Protein 8KDL (pdb70)

Secondary structure (DSSP, 8-state):
--SSHHHHHHHT-SSS-S-SSHHHHHHHHHHHTT---EEESS---TT-PPTTHHHHHHHGGGS---S--S-TT--HHHHHHHHHHHHHHTT--TT---EEEEE-S-HHHHHHHHHHHHHTT--S-EEEEEEES-SSHHHHHHHTTPEEEEEE--TT-TT---HHHHHHHHHHHHHHTPEEEEEEE-SB-TTT--B--HHHHHHHHHHHHHHT--EEEE-TTGGG--TT-PPP-HHHHTGGGTTTT-EEEEEE----S-GGG--EEEEE-HHHHHHHHIIIIITTS-S--HHHHHHHHHHHTSSHHHHHHHHHHHHHHHHHHHHHHHHHHHT--GGGEE--SSSSEEEEPPPTTS-HHHHHHHHHHHH-EEEEEEE-TT--EEEEEE--S-HHHHHHHHHHHHHHHTTS--/--SSHHHHHHHT-SSS-S-SSHHHHHHHHHHHTT---EEESS---TT-PPTTHHHHHHHGGGS---S--S-TT--HHHHHHHHHHHHHHTT--TT---EEEEE-S-HHHHHHHHHHHHHTT--S-EEEEEEES-SSHHHHHHHTTPEEEEEE--TT-TT---HHHHHHHHHHHHHHTPEEEEEEE-SB-TTT--B--HHHHHHHHHHHHHHT--EEEE-TTGGG--TT-PPP-HHHHTGGGTTTT-EEEEEE----S-GGG--EEEEE-HHHHHHHHIIIIITTS-S--HHHHHHHHHHHTSSHHHHHHHHHHHHHHHHHHHHHHHHHHTT--GGGEE--SSSSEEEEPPPTTS-HHHHHHHHHHHH-EEEEEEE-TT--EEEEEE--S-HHHHHHHHHHHHHHHTTS---

Radius of gyration: 27.25 Å; Cα contacts (8 Å, |Δi|>4): 1851; chains: 2; bounding box: 67×82×55 Å

InterPro domains:
  IPR004839 Aminotransferase, class I/classII, large domain [PF00155] (83-349)
  IPR015421 Pyridoxal phosphate-dependent transferase, major domain [G3DSA:3.40.640.10] (38-424)
  IPR015424 Pyridoxal phosphate-dependent transferase [SSF53383] (51-423)
  IPR050596 Aspartate/prephenate aminotransferase-like [PTHR46383] (87-321)

Structure (mmCIF, N/CA/C/O backbone):
data_8KDL
#
_entry.id   8KDL
#
_cell.length_a   67.277
_cell.length_b   74.017
_cell.length_c   74.843
_cell.angle_alpha   90.000
_cell.angle_beta   93.183
_cell.angle_gamma   90.000
#
_symmetry.space_group_name_H-M   'P 1 21 1'
#
loop_
_entity.id
_entity.type
_entity.pdbx_description
1 polymer 'Aminotransferase class I/II-fold pyridoxal phosphate-dependent enzyme'
2 non-polymer GLYCEROL
3 water water
#
loop_
_atom_site.group_PDB
_atom_site.id
_atom_site.type_symbol
_atom_site.label_atom_id
_atom_site.label_alt_id
_atom_site.label_comp_id
_atom_site.label_asym_id
_atom_site.label_entity_id
_atom_site.label_seq_id
_atom_site.pdbx_PDB_ins_code
_atom_site.Cartn_x
_atom_site.Cartn_y
_atom_site.Cartn_z
_atom_site.occupancy
_atom_site.B_iso_or_equiv
_atom_site.auth_seq_id
_atom_site.auth_comp_id
_atom_site.auth_asym_id
_atom_site.auth_atom_id
_atom_site.pdbx_PDB_model_num
ATOM 1 N N . LEU A 1 16 ? 21.08331 10.29358 -2.66951 1.000 39.19156 16 LEU A N 1
ATOM 2 C CA . LEU A 1 16 ? 20.98520 10.62226 -1.24885 1.000 29.20234 16 LEU A CA 1
ATOM 3 C C . LEU A 1 16 ? 22.30048 11.20344 -0.71780 1.000 29.97272 16 LEU A C 1
ATOM 4 O O . LEU A 1 16 ? 23.29828 10.49616 -0.55559 1.000 33.28031 16 LEU A O 1
ATOM 6 N N . THR A 1 17 ? 22.28945 12.50927 -0.45817 1.000 14.54984 17 THR A N 1
ATOM 7 C CA . THR A 1 17 ? 23.43444 13.21599 0.10662 1.000 12.03184 17 THR A CA 1
ATOM 8 C C . THR A 1 17 ? 23.10469 13.80673 1.46756 1.000 14.55264 17 THR A C 1
ATOM 9 O O . THR A 1 17 ? 23.89728 14.58703 2.00342 1.000 15.65701 17 THR A O 1
ATOM 13 N N . ASP A 1 18 ? 21.93470 13.49644 2.01336 1.000 11.03147 18 ASP A N 1
ATOM 14 C CA . ASP A 1 18 ? 21.62577 13.84241 3.39168 1.000 7.87427 18 ASP A CA 1
ATOM 15 C C . ASP A 1 18 ? 20.70217 12.75065 3.91984 1.000 9.09501 18 ASP A C 1
ATOM 16 O O . ASP A 1 18 ? 20.44473 11.75784 3.23032 1.000 10.51424 18 ASP A O 1
ATOM 21 N N . ASP A 1 19 ? 20.17400 12.95674 5.12515 1.000 6.85152 19 ASP A N 1
ATOM 22 C CA . ASP A 1 19 ? 19.42979 11.93246 5.85041 1.000 8.81477 19 ASP A CA 1
ATOM 23 C C . ASP A 1 19 ? 17.94632 12.25402 6.03030 1.000 8.93459 19 ASP A C 1
ATOM 24 O O . ASP A 1 19 ? 17.24487 11.47987 6.69247 1.000 8.72325 19 ASP A O 1
ATOM 29 N N . GLY A 1 20 ? 17.45380 13.37703 5.48125 1.000 7.80949 20 GLY A N 1
ATOM 30 C CA . GLY A 1 20 ? 16.05792 13.75408 5.69351 1.000 7.63546 20 GLY A CA 1
ATOM 31 C C . GLY A 1 20 ? 15.07488 12.66565 5.28611 1.000 8.54111 20 GLY A C 1
ATOM 32 O O . GLY A 1 20 ? 14.07075 12.43731 5.97069 1.000 7.35128 20 GLY A O 1
ATOM 33 N N . TRP A 1 21 ? 15.36677 11.97035 4.17695 1.000 9.37059 21 TRP A N 1
ATOM 34 C CA . TRP A 1 21 ? 14.53400 10.86726 3.68838 1.000 9.04365 21 TRP A CA 1
ATOM 35 C C . TRP A 1 21 ? 14.26775 9.81880 4.76906 1.000 8.92888 21 TRP A C 1
ATOM 36 O O . TRP A 1 21 ? 13.17499 9.24172 4.83517 1.000 9.91304 21 TRP A O 1
ATOM 47 N N . LEU A 1 22 ? 15.26507 9.55322 5.62229 1.000 8.87177 22 LEU A N 1
ATOM 48 C CA . LEU A 1 22 ? 15.14336 8.49630 6.62594 1.000 6.89909 22 LEU A CA 1
ATOM 49 C C . LEU A 1 22 ? 14.19259 8.90515 7.74351 1.000 7.30447 22 LEU A C 1
ATOM 50 O O . LEU A 1 22 ? 13.40816 8.08466 8.24188 1.000 6.49442 22 LEU A O 1
ATOM 55 N N . ILE A 1 23 ? 14.23291 10.17921 8.12640 1.000 7.34872 23 ILE A N 1
ATOM 56 C CA . ILE A 1 23 ? 13.33221 10.69258 9.15085 1.000 7.73737 23 ILE A CA 1
ATOM 57 C C . ILE A 1 23 ? 11.92244 10.88898 8.59793 1.000 8.13730 23 ILE A C 1
ATOM 58 O O . ILE A 1 23 ? 10.93200 10.58497 9.27439 1.000 7.82033 23 ILE A O 1
ATOM 63 N N . ARG A 1 24 ? 11.79317 11.36909 7.35525 1.000 6.79052 24 ARG A N 1
ATOM 64 C CA . ARG A 1 24 ? 10.45599 11.51009 6.78662 1.000 7.79518 24 ARG A CA 1
ATOM 65 C C . ARG A 1 24 ? 9.76712 10.15902 6.64598 1.000 8.29503 24 ARG A C 1
ATOM 66 O O . ARG A 1 24 ? 8.54738 10.06306 6.83876 1.000 9.50277 24 ARG A O 1
ATOM 74 N N . ARG A 1 25 ? 10.52780 9.09925 6.34478 1.000 6.42656 25 ARG A N 1
ATOM 75 C CA . ARG A 1 25 ? 9.89563 7.79103 6.21641 1.000 7.17398 25 ARG A CA 1
ATOM 76 C C . ARG A 1 25 ? 9.70530 7.10892 7.56877 1.000 9.51210 25 ARG A C 1
ATOM 77 O O . ARG A 1 25 ? 8.68284 6.45045 7.78533 1.000 11.15756 25 ARG A O 1
ATOM 85 N N . THR A 1 26 ? 10.66259 7.22520 8.49202 1.000 8.42662 26 THR A N 1
ATOM 86 C CA . THR A 1 26 ? 10.61119 6.35653 9.66318 1.000 6.38213 26 THR A CA 1
ATOM 87 C C . THR A 1 26 ? 10.22918 7.05681 10.95660 1.000 11.28245 26 THR A C 1
ATOM 88 O O . THR A 1 26 ? 10.03435 6.36764 11.96337 1.000 12.14126 26 THR A O 1
ATOM 92 N N . SER A 1 27 ? 10.12502 8.38760 10.97248 1.000 8.39615 27 SER A N 1
ATOM 93 C CA . SER A 1 27 ? 9.75862 9.11230 12.18417 1.000 7.19419 27 SER A CA 1
ATOM 94 C C . SER A 1 27 ? 8.42327 9.82499 12.09442 1.000 9.71470 27 SER A C 1
ATOM 95 O O . SER A 1 27 ? 7.83398 10.11956 13.13815 1.000 11.03081 27 SER A O 1
ATOM 98 N N . VAL A 1 28 ? 7.96999 10.16535 10.89176 1.000 9.30570 28 VAL A N 1
ATOM 99 C CA . VAL A 1 28 ? 6.72467 10.90682 10.71004 1.000 10.95305 28 VAL A CA 1
ATOM 100 C C . VAL A 1 28 ? 5.55243 9.96334 10.92012 1.000 10.53750 28 VAL A C 1
ATOM 101 O O . VAL A 1 28 ? 5.42109 8.94722 10.22614 1.000 9.59346 28 VAL A O 1
ATOM 105 N N . ASP A 1 29 ? 4.69380 10.29526 11.87731 1.000 8.85788 29 ASP A N 1
ATOM 106 C CA . ASP A 1 29 ? 3.63105 9.37575 12.24971 1.000 8.50404 29 ASP A CA 1
ATOM 107 C C . ASP A 1 29 ? 2.62429 10.17582 13.06909 1.000 12.41606 29 ASP A C 1
ATOM 108 O O . ASP A 1 29 ? 2.85004 11.34943 13.38783 1.000 11.75405 29 ASP A O 1
ATOM 113 N N . THR A 1 30 ? 1.48404 9.55662 13.34878 1.000 12.19038 30 THR A N 1
ATOM 114 C CA . THR A 1 30 ? 0.45433 10.21296 14.14761 1.000 14.15444 30 THR A CA 1
ATOM 115 C C . THR A 1 30 ? 0.69224 10.04895 15.64053 1.000 18.47046 30 THR A C 1
ATOM 116 O O . THR A 1 30 ? -0.14158 10.47719 16.45106 1.000 18.94214 30 THR A O 1
ATOM 120 N N . VAL A 1 31 ? 1.82089 9.45001 16.01080 1.000 13.77753 31 VAL A N 1
ATOM 121 C CA . VAL A 1 31 ? 2.28569 9.37606 17.38470 1.000 14.87146 31 VAL A CA 1
ATOM 122 C C . VAL A 1 31 ? 3.69598 9.94488 17.42404 1.000 14.72699 31 VAL A C 1
ATOM 123 O O . VAL A 1 31 ? 4.39969 9.96662 16.41021 1.000 13.65939 31 VAL A O 1
ATOM 127 N N . ARG A 1 32 ? 4.08637 10.44734 18.59156 1.000 16.45796 32 ARG A N 1
ATOM 128 C CA . ARG A 1 32 ? 5.44407 10.93295 18.79773 1.000 18.52897 32 ARG A CA 1
ATOM 129 C C . ARG A 1 32 ? 6.42412 9.76295 18.67410 1.000 18.96840 32 ARG A C 1
ATOM 130 O O . ARG A 1 32 ? 6.24790 8.74067 19.35123 1.000 17.27260 32 ARG A O 1
ATOM 138 N N . PRO A 1 33 ? 7.45818 9.85706 17.83317 1.000 13.99534 33 PRO A N 1
ATOM 139 C CA . PRO A 1 33 ? 8.27259 8.65508 17.57871 1.000 14.52933 33 PRO A CA 1
ATOM 140 C C . PRO A 1 33 ? 9.14606 8.24839 18.75444 1.000 16.52968 33 PRO A C 1
ATOM 141 O O . PRO A 1 33 ? 9.41451 7.05614 18.91382 1.000 13.56464 33 PRO A O 1
ATOM 145 N N . PHE A 1 34 ? 9.60824 9.19405 19.56617 1.000 15.90444 34 PHE A N 1
ATOM 146 C CA . PHE A 1 34 ? 10.20478 8.92969 20.87096 1.000 17.79087 34 PHE A CA 1
ATOM 147 C C . PHE A 1 34 ? 10.30097 10.27773 21.56183 1.000 17.26838 34 PHE A C 1
ATOM 148 O O . PHE A 1 34 ? 10.17057 11.31557 20.91550 1.000 16.69336 34 PHE A O 1
ATOM 156 N N . ASP A 1 35 ? 10.46171 10.26803 22.87842 1.000 22.45160 35 ASP A N 1
ATOM 157 C CA . ASP A 1 35 ? 10.28705 11.52670 23.59352 1.000 24.09670 35 ASP A CA 1
ATOM 158 C C . ASP A 1 35 ? 11.58870 12.28244 23.84104 1.000 26.49483 35 ASP A C 1
ATOM 159 O O . ASP A 1 35 ? 11.54360 13.38392 24.39748 1.000 26.14282 35 ASP A O 1
ATOM 164 N N . ASP A 1 36 ? 12.72861 11.75560 23.40216 1.000 18.82674 36 ASP A N 1
ATOM 165 C CA . ASP A 1 36 ? 13.95735 12.53919 23.43062 1.000 19.85920 36 ASP A CA 1
ATOM 166 C C . ASP A 1 36 ? 13.77255 13.83764 22.64158 1.000 22.77133 36 ASP A C 1
ATOM 167 O O . ASP A 1 36 ? 13.12321 13.83727 21.58660 1.000 17.72267 36 ASP A O 1
ATOM 172 N N . PRO A 1 37 ? 14.30031 14.96654 23.13044 1.000 20.38948 37 PRO A N 1
ATOM 173 C CA . PRO A 1 37 ? 14.14279 16.22700 22.38068 1.000 16.62434 37 PRO A CA 1
ATOM 174 C C . PRO A 1 37 ? 14.70898 16.17858 20.97489 1.000 18.07628 37 PRO A C 1
ATOM 175 O O . PRO A 1 37 ? 14.21697 16.90372 20.09994 1.000 16.18799 37 PRO A O 1
ATOM 179 N N . SER A 1 38 ? 15.71480 15.33464 20.72347 1.000 16.83778 38 SER A N 1
ATOM 180 C CA . SER A 1 38 ? 16.29331 15.24689 19.38521 1.000 15.50706 38 SER A CA 1
ATOM 181 C C . SER A 1 38 ? 15.30034 14.71002 18.35723 1.000 14.48408 38 SER A C 1
ATOM 182 O O . SER A 1 38 ? 15.47231 14.96835 17.16209 1.000 13.53022 38 SER A O 1
ATOM 185 N N . ALA A 1 39 ? 14.27101 13.97117 18.78383 1.000 14.04440 39 ALA A N 1
ATOM 186 C CA . ALA A 1 39 ? 13.27727 13.48489 17.82824 1.000 12.35852 39 ALA A CA 1
ATOM 187 C C . ALA A 1 39 ? 12.60859 14.64220 17.10696 1.000 14.39591 39 ALA A C 1
ATOM 188 O O . ALA A 1 39 ? 12.41805 14.59943 15.88505 1.000 12.64517 39 ALA A O 1
ATOM 190 N N . GLN A 1 40 ? 12.25255 15.69554 17.85387 1.000 12.45991 40 GLN A N 1
ATOM 191 C CA . GLN A 1 40 ? 11.56393 16.83130 17.25303 1.000 12.03727 40 GLN A CA 1
ATOM 192 C C . GLN A 1 40 ? 12.51301 17.67377 16.40675 1.000 11.45903 40 GLN A C 1
ATOM 193 O O . GLN A 1 40 ? 12.10971 18.20594 15.36810 1.000 12.79478 40 GLN A O 1
ATOM 199 N N . TRP A 1 41 ? 13.77541 17.81395 16.83156 1.000 12.99974 41 TRP A N 1
ATOM 200 C CA . TRP A 1 41 ? 14.74149 18.56616 16.02870 1.000 12.52981 41 TRP A CA 1
ATOM 201 C C . TRP A 1 41 ? 14.89721 17.92115 14.66586 1.000 10.90596 41 TRP A C 1
ATOM 202 O O . TRP A 1 41 ? 14.99832 18.60583 13.64109 1.000 10.07085 41 TRP A O 1
ATOM 213 N N . MET A 1 42 ? 14.95015 16.59214 14.66296 1.000 9.84749 42 MET A N 1
ATOM 214 C CA . MET A 1 42 ? 15.14011 15.80024 13.45579 1.000 9.07129 42 MET A CA 1
ATOM 215 C C . MET A 1 42 ? 13.90558 15.90686 12.55663 1.000 9.31807 42 MET A C 1
ATOM 216 O O . MET A 1 42 ? 14.01116 16.14818 11.34479 1.000 9.20593 42 MET A O 1
ATOM 221 N N . LEU A 1 43 ? 12.71325 15.75184 13.14523 1.000 10.28857 43 LEU A N 1
ATOM 222 C CA . LEU A 1 43 ? 11.46968 15.90707 12.38665 1.000 10.46581 43 LEU A CA 1
ATOM 223 C C . LEU A 1 43 ? 11.35557 17.28171 11.74319 1.000 8.91731 43 LEU A C 1
ATOM 224 O O . LEU A 1 43 ? 11.02430 17.39494 10.55743 1.000 9.31968 43 LEU A O 1
ATOM 229 N N . ASP A 1 44 ? 11.59315 18.34307 12.51659 1.000 10.37998 44 ASP A N 1
ATOM 230 C CA . ASP A 1 44 ? 11.36086 19.68123 11.98563 1.000 12.57547 44 ASP A CA 1
ATOM 231 C C . ASP A 1 44 ? 12.27619 19.95218 10.80726 1.000 12.41814 44 ASP A C 1
ATOM 232 O O . ASP A 1 44 ? 11.85451 20.50814 9.78668 1.000 11.87547 44 ASP A O 1
ATOM 237 N N . ARG A 1 45 ? 13.53413 19.54479 10.92864 1.000 11.09129 45 ARG A N 1
ATOM 238 C CA . ARG A 1 45 ? 14.48998 19.73027 9.85201 1.000 9.96412 45 ARG A CA 1
ATOM 239 C C . ARG A 1 45 ? 14.12260 18.87981 8.63945 1.000 10.15759 45 ARG A C 1
ATOM 240 O O . ARG A 1 45 ? 14.11703 19.36162 7.49821 1.000 9.47626 45 ARG A O 1
ATOM 248 N N . ALA A 1 46 ? 13.78782 17.61134 8.87111 1.000 10.50329 46 ALA A N 1
ATOM 249 C CA . ALA A 1 46 ? 13.46917 16.72326 7.76015 1.000 11.10746 46 ALA A CA 1
ATOM 250 C C . ALA A 1 46 ? 12.16556 17.12560 7.08494 1.000 9.94556 46 ALA A C 1
ATOM 251 O O . ALA A 1 46 ? 12.05436 17.08558 5.85014 1.000 9.39055 46 ALA A O 1
ATOM 253 N N . GLN A 1 47 ? 11.16332 17.50815 7.87276 1.000 10.46523 47 GLN A N 1
ATOM 254 C CA . GLN A 1 47 ? 9.87941 17.85163 7.28124 1.000 12.65275 47 GLN A CA 1
ATOM 255 C C . GLN A 1 47 ? 9.95440 19.16034 6.51096 1.000 14.57400 47 GLN A C 1
ATOM 256 O O . GLN A 1 47 ? 9.16439 19.36198 5.57990 1.000 13.62080 47 GLN A O 1
ATOM 262 N N . ALA A 1 48 ? 10.91905 20.01914 6.84462 1.000 9.96696 48 ALA A N 1
ATOM 263 C CA . ALA A 1 48 ? 11.17541 21.22054 6.06047 1.000 15.49538 48 ALA A CA 1
ATOM 264 C C . ALA A 1 48 ? 11.96221 20.93038 4.79235 1.000 15.56989 48 ALA A C 1
ATOM 265 O O . ALA A 1 48 ? 12.22685 21.86160 4.01654 1.000 13.44012 48 ALA A O 1
ATOM 267 N N . ARG A 1 49 ? 12.32661 19.66560 4.56169 1.000 11.43322 49 ARG A N 1
ATOM 268 C CA . ARG A 1 49 ? 13.13570 19.27661 3.41183 1.000 9.96758 49 ARG A CA 1
ATOM 269 C C . ARG A 1 49 ? 14.39736 20.13284 3.31495 1.000 15.21213 49 ARG A C 1
ATOM 270 O O . ARG A 1 49 ? 14.79784 20.57973 2.23861 1.000 17.00891 49 ARG A O 1
ATOM 278 N N . LEU A 1 50 ? 15.00841 20.40405 4.46450 1.000 12.67307 50 LEU A N 1
ATOM 279 C CA . LEU A 1 50 ? 16.33261 20.99233 4.48651 1.000 13.51330 50 LEU A CA 1
ATOM 280 C C . LEU A 1 50 ? 17.34494 19.90906 4.81746 1.000 13.19883 50 LEU A C 1
ATOM 281 O O . LEU A 1 50 ? 16.99468 18.89446 5.42844 1.000 11.14045 50 LEU A O 1
ATOM 286 N N . PRO A 1 51 ? 18.60557 20.07597 4.42257 1.000 11.14833 51 PRO A N 1
ATOM 287 C CA . PRO A 1 51 ? 19.58616 19.00030 4.63606 1.000 8.86600 51 PRO A CA 1
ATOM 288 C C . PRO A 1 51 ? 19.72270 18.62381 6.10562 1.000 9.65226 51 PRO A C 1
ATOM 289 O O . PRO A 1 51 ? 19.84363 19.48361 6.97992 1.000 11.19289 51 PRO A O 1
ATOM 293 N N . LEU A 1 52 ? 19.71634 17.31355 6.36926 1.000 8.59444 52 LEU A N 1
ATOM 294 C CA . LEU A 1 52 ? 19.84634 16.78049 7.72113 1.000 10.35778 52 LEU A CA 1
ATOM 295 C C . LEU A 1 52 ? 20.97491 15.76481 7.69136 1.000 9.87559 52 LEU A C 1
ATOM 296 O O . LEU A 1 52 ? 21.03075 14.93493 6.77914 1.000 9.12530 52 LEU A O 1
ATOM 301 N N . TYR A 1 53 ? 21.87634 15.83151 8.66903 1.000 8.88343 53 TYR A N 1
ATOM 302 C CA . TYR A 1 53 ? 23.01436 14.91307 8.72117 1.000 8.54372 53 TYR A CA 1
ATOM 303 C C . TYR A 1 53 ? 23.03411 14.26387 10.09480 1.000 7.98793 53 TYR A C 1
ATOM 304 O O . TYR A 1 53 ? 23.28509 14.93952 11.09867 1.000 9.97986 53 TYR A O 1
ATOM 313 N N . LEU A 1 54 ? 22.75134 12.95947 10.14809 1.000 9.33491 54 LEU A N 1
ATOM 314 C CA . LEU A 1 54 ? 22.68368 12.23956 11.41806 1.000 9.32039 54 LEU A CA 1
ATOM 315 C C . LEU A 1 54 ? 24.06025 11.66961 11.69724 1.000 9.11864 54 LEU A C 1
ATOM 316 O O . LEU A 1 54 ? 24.43400 10.63043 11.15355 1.000 7.64770 54 LEU A O 1
ATOM 321 N N . LEU A 1 55 ? 24.84016 12.37306 12.51818 1.000 8.36879 55 LEU A N 1
ATOM 322 C CA . LEU A 1 55 ? 26.16107 11.89859 12.89636 1.000 6.55191 55 LEU A CA 1
ATOM 323 C C . LEU A 1 55 ? 26.22290 11.49181 14.35900 1.000 8.40941 55 LEU A C 1
ATOM 324 O O . LEU A 1 55 ? 27.31046 11.43751 14.93949 1.000 10.11395 55 LEU A O 1
ATOM 329 N N . HIS A 1 56 ? 25.08460 11.13603 14.94906 1.000 7.57828 56 HIS A N 1
ATOM 330 C CA . HIS A 1 56 ? 25.02685 10.83238 16.37389 1.000 9.44494 56 HIS A CA 1
ATOM 331 C C . HIS A 1 56 ? 24.81196 9.35657 16.67131 1.000 10.80307 56 HIS A C 1
ATOM 332 O O . HIS A 1 56 ? 24.94336 8.95331 17.83622 1.000 13.19633 56 HIS A O 1
ATOM 339 N N . VAL A 1 57 ? 24.45722 8.55557 15.66678 1.000 9.02080 57 VAL A N 1
ATOM 340 C CA . VAL A 1 57 ? 24.28509 7.11372 15.80129 1.000 9.22984 57 VAL A CA 1
ATOM 341 C C . VAL A 1 57 ? 25.14194 6.42571 14.74953 1.000 9.21421 57 VAL A C 1
ATOM 342 O O . VAL A 1 57 ? 25.23842 6.89302 13.60564 1.000 12.78835 57 VAL A O 1
ATOM 346 N N . ALA A 1 58 ? 25.75315 5.30719 15.14140 1.000 9.51362 58 ALA A N 1
ATOM 347 C CA . ALA A 1 58 ? 26.76684 4.63300 14.32231 1.000 6.98681 58 ALA A CA 1
ATOM 348 C C . ALA A 1 58 ? 26.12736 3.65587 13.32972 1.000 13.34238 58 ALA A C 1
ATOM 349 O O . ALA A 1 58 ? 26.24549 2.43399 13.43920 1.000 20.34605 58 ALA A O 1
ATOM 351 N N . ASP A 1 59 ? 25.49720 4.21854 12.30774 1.000 7.65416 59 ASP A N 1
ATOM 352 C CA . ASP A 1 59 ? 24.78832 3.43307 11.30759 1.000 6.84582 59 ASP A CA 1
ATOM 353 C C . ASP A 1 59 ? 25.24868 3.87168 9.92393 1.000 9.78402 59 ASP A C 1
ATOM 354 O O . ASP A 1 59 ? 25.92273 4.88989 9.75975 1.000 8.72231 59 ASP A O 1
ATOM 359 N N . HIS A 1 60 ? 24.88478 3.07238 8.92902 1.000 6.10551 60 HIS A N 1
ATOM 360 C CA . HIS A 1 60 ? 25.18649 3.28044 7.51487 1.000 6.41908 60 HIS A CA 1
ATOM 361 C C . HIS A 1 60 ? 23.91862 3.02977 6.69937 1.000 8.19426 60 HIS A C 1
ATOM 362 O O . HIS A 1 60 ? 23.88230 2.22587 5.76326 1.000 9.59809 60 HIS A O 1
ATOM 369 N N . ALA A 1 61 ? 22.84480 3.73467 7.07452 1.000 6.71684 61 ALA A N 1
ATOM 370 C CA . ALA A 1 61 ? 21.51279 3.46002 6.53905 1.000 7.11595 61 ALA A CA 1
ATOM 371 C C . ALA A 1 61 ? 21.38529 3.82304 5.06954 1.000 6.25431 61 ALA A C 1
ATOM 372 O O . ALA A 1 61 ? 20.43825 3.37394 4.41495 1.000 7.66828 61 ALA A O 1
ATOM 374 N N . GLU A 1 62 ? 22.31789 4.62076 4.53752 1.000 6.94063 62 GLU A N 1
ATOM 375 C CA . GLU A 1 62 ? 22.19995 5.12085 3.17394 1.000 6.97116 62 GLU A CA 1
ATOM 376 C C . GLU A 1 62 ? 22.41848 4.03588 2.13181 1.000 8.78104 62 GLU A C 1
ATOM 377 O O . GLU A 1 62 ? 22.00578 4.21932 0.97847 1.000 10.38609 62 GLU A O 1
ATOM 383 N N . ALA A 1 63 ? 23.06140 2.92522 2.49422 1.000 7.87140 63 ALA A N 1
ATOM 384 C CA . ALA A 1 63 ? 23.30545 1.86721 1.52214 1.000 7.66924 63 ALA A CA 1
ATOM 385 C C . ALA A 1 63 ? 23.84792 0.62611 2.21933 1.000 9.70607 63 ALA A C 1
ATOM 386 O O . ALA A 1 63 ? 24.54051 0.71488 3.24186 1.000 8.58527 63 ALA A O 1
ATOM 388 N N . THR A 1 64 ? 23.51422 -0.53014 1.64109 1.000 9.39794 64 THR A N 1
ATOM 389 C CA . THR A 1 64 ? 24.11465 -1.81389 1.97462 1.000 8.22384 64 THR A CA 1
ATOM 390 C C . THR A 1 64 ? 25.35333 -2.05903 1.12025 1.000 8.44776 64 THR A C 1
ATOM 391 O O . THR A 1 64 ? 25.60263 -1.35437 0.14258 1.000 10.72311 64 THR A O 1
ATOM 395 N N . PRO A 1 65 ? 26.17255 -3.05861 1.45863 1.000 10.13099 65 PRO A N 1
ATOM 396 C CA . PRO A 1 65 ? 27.36895 -3.34621 0.64827 1.000 6.79117 65 PRO A CA 1
ATOM 397 C C . PRO A 1 65 ? 26.97599 -3.97843 -0.67256 1.000 9.53621 65 PRO A C 1
ATOM 398 O O . PRO A 1 65 ? 25.92523 -4.63502 -0.75461 1.000 12.27248 65 PRO A O 1
ATOM 402 N N . PRO A 1 66 ? 27.80958 -3.85315 -1.70490 1.000 11.47907 66 PRO A N 1
ATOM 403 C CA . PRO A 1 66 ? 27.51160 -4.52625 -2.97339 1.000 12.78156 66 PRO A CA 1
ATOM 404 C C . PRO A 1 66 ? 27.24640 -6.00274 -2.73915 1.000 10.02510 66 PRO A C 1
ATOM 405 O O . PRO A 1 66 ? 27.94762 -6.65329 -1.96599 1.000 10.14351 66 PRO A O 1
ATOM 409 N N . GLY A 1 67 ? 26.21382 -6.51609 -3.39993 1.000 8.80464 67 GLY A N 1
ATOM 410 C CA . GLY A 1 67 ? 25.91381 -7.93833 -3.40187 1.000 9.59776 67 GLY A CA 1
ATOM 411 C C . GLY A 1 67 ? 25.00409 -8.40917 -2.28714 1.000 9.94391 67 GLY A C 1
ATOM 412 O O . GLY A 1 67 ? 24.45414 -9.50999 -2.38027 1.000 9.51970 67 GLY A O 1
ATOM 413 N N . LEU A 1 68 ? 24.83288 -7.61625 -1.22852 1.000 8.23171 68 LEU A N 1
ATOM 414 C CA . LEU A 1 68 ? 24.10505 -8.11248 -0.06673 1.000 7.87590 68 LEU A CA 1
ATOM 415 C C . LEU A 1 68 ? 22.60271 -8.18247 -0.33400 1.000 8.10250 68 LEU A C 1
ATOM 416 O O . LEU A 1 68 ? 21.95762 -9.18183 -0.00463 1.000 8.54206 68 LEU A O 1
ATOM 421 N N . ARG A 1 69 ? 22.01994 -7.13827 -0.93806 1.000 9.96732 69 ARG A N 1
ATOM 422 C CA . ARG A 1 69 ? 20.59971 -7.20786 -1.28243 1.000 9.10941 69 ARG A CA 1
ATOM 423 C C . ARG A 1 69 ? 20.33553 -8.28582 -2.32465 1.000 8.79718 69 ARG A C 1
ATOM 424 O O . ARG A 1 69 ? 19.31778 -8.98402 -2.26089 1.000 10.59800 69 ARG A O 1
ATOM 432 N N . GLU A 1 70 ? 21.25534 -8.45448 -3.28023 1.000 8.85695 70 GLU A N 1
ATOM 433 C CA . GLU A 1 70 ? 21.11236 -9.53319 -4.24769 1.000 9.62328 70 GLU A CA 1
ATOM 434 C C . GLU A 1 70 ? 21.07292 -10.89294 -3.55278 1.000 10.24066 70 GLU A C 1
ATOM 435 O O . GLU A 1 70 ? 20.35526 -11.79844 -3.99742 1.000 8.14042 70 GLU A O 1
ATOM 441 N N . ALA A 1 71 ? 21.82374 -11.04819 -2.45386 1.000 9.01095 71 ALA A N 1
ATOM 442 C CA . ALA A 1 71 ? 21.82391 -12.31568 -1.72952 1.000 9.81358 71 ALA A CA 1
ATOM 443 C C . ALA A 1 71 ? 20.44691 -12.62337 -1.15421 1.000 10.26240 71 ALA A C 1
ATOM 444 O O . ALA A 1 71 ? 20.02588 -13.78874 -1.12639 1.000 7.43298 71 ALA A O 1
ATOM 446 N N . LEU A 1 72 ? 19.71054 -11.59691 -0.70973 1.000 8.99065 72 LEU A N 1
ATOM 447 C CA . LEU A 1 72 ? 18.33956 -11.85720 -0.26211 1.000 14.32821 72 LEU A CA 1
ATOM 448 C C . LEU A 1 72 ? 17.46776 -12.40654 -1.37791 1.000 14.25828 72 LEU A C 1
ATOM 449 O O . LEU A 1 72 ? 16.60274 -13.25700 -1.12757 1.000 16.99490 72 LEU A O 1
ATOM 454 N N . HIS A 1 73 ? 17.63452 -11.89573 -2.60573 1.000 13.50483 73 HIS A N 1
ATOM 455 C CA . HIS A 1 73 ? 16.86921 -12.41731 -3.73984 1.000 14.81710 73 HIS A CA 1
ATOM 456 C C . HIS A 1 73 ? 17.22888 -13.86289 -4.03928 1.000 17.06069 73 HIS A C 1
ATOM 457 O O . HIS A 1 73 ? 16.35405 -14.67284 -4.36889 1.000 15.93910 73 HIS A O 1
ATOM 464 N N . ALA A 1 74 ? 18.52494 -14.18274 -4.01903 1.000 12.56771 74 ALA A N 1
ATOM 465 C CA . ALA A 1 74 ? 18.96275 -15.51909 -4.39174 1.000 12.99023 74 ALA A CA 1
ATOM 466 C C . ALA A 1 74 ? 18.32864 -16.57134 -3.49956 1.000 11.41145 74 ALA A C 1
ATOM 467 O O . ALA A 1 74 ? 18.10860 -17.70029 -3.94179 1.000 10.25553 74 ALA A O 1
ATOM 469 N N . GLN A 1 75 ? 17.99376 -16.21204 -2.25680 1.000 10.09459 75 GLN A N 1
ATOM 470 C CA . GLN A 1 75 ? 17.40560 -17.19130 -1.35310 1.000 7.88900 75 GLN A CA 1
ATOM 471 C C . GLN A 1 75 ? 15.97037 -17.57149 -1.73345 1.000 10.33466 75 GLN A C 1
ATOM 472 O O . GLN A 1 75 ? 15.42086 -18.49579 -1.12235 1.000 9.93496 75 GLN A O 1
ATOM 478 N N . ASP A 1 76 ? 15.36223 -16.93668 -2.75077 1.000 9.80232 76 ASP A N 1
ATOM 479 C CA . ASP A 1 76 ? 14.07180 -17.42745 -3.24007 1.000 10.42485 76 ASP A CA 1
ATOM 480 C C . ASP A 1 76 ? 14.14273 -18.84906 -3.78092 1.000 10.56573 76 ASP A C 1
ATOM 481 O O . ASP A 1 76 ? 13.09175 -19.47696 -3.95174 1.000 10.62395 76 ASP A O 1
ATOM 486 N N . ALA A 1 77 ? 15.34702 -19.35637 -4.06026 1.000 10.54339 77 ALA A N 1
ATOM 487 C CA . ALA A 1 77 ? 15.52361 -20.66810 -4.68243 1.000 13.73153 77 ALA A CA 1
ATOM 488 C C . ALA A 1 77 ? 15.01858 -21.81658 -3.81318 1.000 13.67162 77 ALA A C 1
ATOM 489 O O . ALA A 1 77 ? 14.77576 -22.91205 -4.33827 1.000 12.08250 77 ALA A O 1
ATOM 491 N N . ALA A 1 78 ? 14.87599 -21.60665 -2.50673 1.000 11.22482 78 ALA A N 1
ATOM 492 C CA . ALA A 1 78 ? 14.33239 -22.61461 -1.60733 1.000 10.24797 78 ALA A CA 1
ATOM 493 C C . ALA A 1 78 ? 13.53580 -21.91103 -0.52063 1.000 10.43102 78 ALA A C 1
ATOM 494 O O . ALA A 1 78 ? 13.79663 -20.74263 -0.21522 1.000 9.24570 78 ALA A O 1
ATOM 496 N N . PRO A 1 79 ? 12.56679 -22.59598 0.09445 1.000 9.52588 79 PRO A N 1
ATOM 497 C CA . PRO A 1 79 ? 11.78825 -21.96143 1.17930 1.000 7.42091 79 PRO A CA 1
ATOM 498 C C . PRO A 1 79 ? 12.68683 -21.67477 2.37544 1.000 8.55602 79 PRO A C 1
ATOM 499 O O . PRO A 1 79 ? 13.35238 -22.56806 2.91082 1.000 8.81448 79 PRO A O 1
ATOM 503 N N . CYS A 1 80 ? 12.70603 -20.40610 2.79347 1.000 6.42796 80 CYS A N 1
ATOM 504 C CA . CYS A 1 80 ? 13.65439 -19.97462 3.81073 1.000 6.44488 80 CYS A CA 1
ATOM 505 C C . CYS A 1 80 ? 13.06849 -18.90171 4.71990 1.000 7.17173 80 CYS A C 1
ATOM 506 O O . CYS A 1 80 ? 13.80379 -18.02861 5.19505 1.000 6.62984 80 CYS A O 1
ATOM 509 N N . ASP A 1 81 ? 11.75862 -18.93863 4.96812 1.000 3.84165 81 ASP A N 1
ATOM 510 C CA . ASP A 1 81 ? 11.14340 -17.95954 5.85408 1.000 4.33042 81 ASP A CA 1
ATOM 511 C C . ASP A 1 81 ? 10.39458 -18.59984 7.0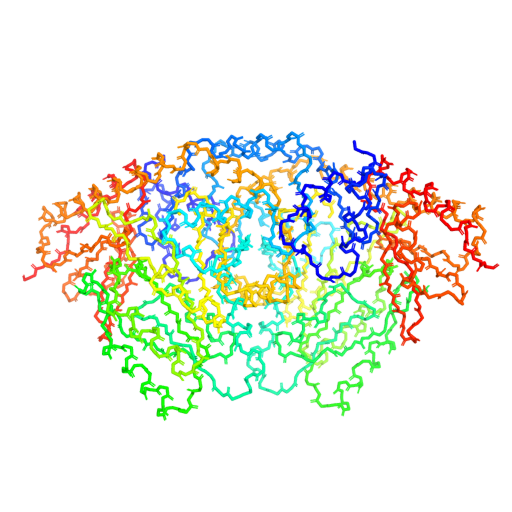1209 1.000 6.71269 81 ASP A C 1
ATOM 512 O O . ASP A 1 81 ? 9.63225 -17.90692 7.70589 1.000 8.15614 81 ASP A O 1
ATOM 517 N N . GLY A 1 82 ? 10.61627 -19.89063 7.26486 1.000 8.32888 82 GLY A N 1
ATOM 518 C CA . GLY A 1 82 ? 10.09914 -20.53270 8.46020 1.000 7.50639 82 GLY A CA 1
ATOM 519 C C . GLY A 1 82 ? 11.07561 -20.43624 9.63258 1.000 7.26816 82 GLY A C 1
ATOM 520 O O . GLY A 1 82 ? 12.16513 -19.87403 9.54004 1.000 6.76873 82 GLY A O 1
ATOM 521 N N . LEU A 1 83 ? 10.65077 -20.98987 10.76705 1.000 7.16400 83 LEU A N 1
ATOM 522 C CA . LEU A 1 83 ? 11.52736 -21.09234 11.92663 1.000 7.32109 83 LEU A CA 1
ATOM 523 C C . LEU A 1 83 ? 12.59045 -22.17688 11.73623 1.000 9.71830 83 LEU A C 1
ATOM 524 O O . LEU A 1 83 ? 12.35699 -23.19138 11.08334 1.000 9.16187 83 LEU A O 1
ATOM 529 N N . LEU A 1 84 ? 13.75260 -21.96923 12.36174 1.000 7.87810 84 LEU A N 1
ATOM 530 C CA . LEU A 1 84 ? 14.87161 -22.91660 12.29560 1.000 9.91199 84 LEU A CA 1
ATOM 531 C C . LEU A 1 84 ? 14.81743 -23.93580 13.42285 1.000 10.16750 84 LEU A C 1
ATOM 532 O O . LEU A 1 84 ? 14.35176 -23.64942 14.52953 1.000 11.25924 84 LEU A O 1
ATOM 537 N N . PHE A 1 85 ? 15.33637 -25.13030 13.14729 1.000 9.91798 85 PHE A N 1
ATOM 538 C CA . PHE A 1 85 ? 15.42431 -26.16068 14.18272 1.000 7.94277 85 PHE A CA 1
ATOM 539 C C . PHE A 1 85 ? 16.84439 -26.28981 14.71692 1.000 11.56531 85 PHE A C 1
ATOM 540 O O . PHE A 1 85 ? 17.44705 -27.37186 14.72293 1.000 12.69114 85 PHE A O 1
ATOM 548 N N . SER A 1 86 ? 17.38658 -25.15679 15.16952 1.000 9.75436 86 SER A N 1
ATOM 549 C CA . SER A 1 86 ? 18.63879 -25.11203 15.91298 1.000 8.99217 86 SER A CA 1
ATOM 550 C C . SER A 1 86 ? 18.57083 -23.94341 16.88149 1.000 13.93612 86 SER A C 1
ATOM 551 O O . SER A 1 86 ? 18.05451 -22.88025 16.53405 1.000 14.78215 86 SER A O 1
ATOM 554 N N . GLN A 1 87 ? 19.09896 -24.13837 18.08454 1.000 8.89388 87 GLN A N 1
ATOM 555 C CA . GLN A 1 87 ? 19.15701 -23.03685 19.03727 1.000 7.60836 87 GLN A CA 1
ATOM 556 C C . GLN A 1 87 ? 20.35774 -22.12987 18.81088 1.000 8.88975 87 GLN A C 1
ATOM 557 O O . GLN A 1 87 ? 20.49413 -21.14212 19.53496 1.000 8.78793 87 GLN A O 1
ATOM 563 N N . TYR A 1 88 ? 21.21147 -22.44615 17.83142 1.000 7.81402 88 TYR A N 1
ATOM 564 C CA . TYR A 1 88 ? 22.44254 -21.72173 17.54859 1.000 5.53358 88 TYR A CA 1
ATOM 565 C C . TYR A 1 88 ? 22.36146 -20.88756 16.28155 1.000 8.16081 88 TYR A C 1
ATOM 566 O O . TYR A 1 88 ? 23.34863 -20.23952 15.91930 1.000 9.87713 88 TYR A O 1
ATOM 575 N N . GLY A 1 89 ? 21.22648 -20.89779 15.59633 1.000 7.69628 89 GLY A N 1
ATOM 576 C CA . GLY A 1 89 ? 21.08777 -20.22862 14.31789 1.000 9.49528 89 GLY A CA 1
ATOM 577 C C . GLY A 1 89 ? 21.31158 -21.17883 13.15481 1.000 9.11017 89 GLY A C 1
ATOM 578 O O . GLY A 1 89 ? 21.55268 -22.37605 13.31155 1.000 8.50570 89 GLY A O 1
ATOM 579 N N . LEU A 1 90 ? 21.20269 -20.62319 11.96643 1.000 5.86653 90 LEU A N 1
ATOM 580 C CA . LEU A 1 90 ? 21.33386 -21.40768 10.74035 1.000 5.41536 90 LEU A CA 1
ATOM 581 C C . LEU A 1 90 ? 22.74149 -21.98311 10.62005 1.000 8.15174 90 LEU A C 1
ATOM 582 O O . LEU A 1 90 ? 23.71717 -21.21696 10.63358 1.000 8.37217 90 LEU A O 1
ATOM 587 N N . PRO A 1 91 ? 22.90276 -23.31228 10.53511 1.000 8.23798 91 PRO A N 1
ATOM 588 C CA . PRO A 1 91 ? 24.26468 -23.87527 10.51739 1.000 7.70210 91 PRO A CA 1
ATOM 589 C C . PRO A 1 91 ? 25.16376 -23.26002 9.45503 1.000 9.31316 91 PRO A C 1
ATOM 590 O O . PRO A 1 91 ? 26.34179 -23.01437 9.74166 1.000 8.27756 91 PRO A O 1
ATOM 594 N N . GLU A 1 92 ? 24.64648 -22.95542 8.24818 1.000 9.53865 92 GLU A N 1
ATOM 595 C CA . GLU A 1 92 ? 25.54921 -22.46693 7.20389 1.000 8.93840 92 GLU A CA 1
ATOM 596 C C . GLU A 1 92 ? 26.12523 -21.10287 7.57296 1.000 12.92288 92 GLU A C 1
ATOM 597 O O . GLU A 1 92 ? 27.26967 -20.79774 7.21933 1.000 9.90567 92 GLU A O 1
ATOM 603 N N . LEU A 1 93 ? 25.35922 -20.27873 8.29392 1.000 9.10205 93 LEU A N 1
ATOM 604 C CA . LEU A 1 93 ? 25.88867 -19.02354 8.82185 1.000 8.62848 93 LEU A CA 1
ATOM 605 C C . LEU A 1 93 ? 26.80618 -19.26328 10.01464 1.000 8.23984 93 LEU A C 1
ATOM 606 O O . LEU A 1 93 ? 27.88075 -18.65731 10.10391 1.000 8.70421 93 LEU A O 1
ATOM 611 N N . ARG A 1 94 ? 26.37368 -20.10846 10.96143 1.000 8.35360 94 ARG A N 1
ATOM 612 C CA . ARG A 1 94 ? 27.14876 -20.32432 12.18696 1.000 8.07799 94 ARG A CA 1
ATOM 613 C C . ARG A 1 94 ? 28.55030 -20.85159 11.86158 1.000 10.01269 94 ARG A C 1
ATOM 614 O O . ARG A 1 94 ? 29.55447 -20.36635 12.39694 1.000 8.00036 94 ARG A O 1
ATOM 622 N N . ARG A 1 95 ? 28.61985 -21.86251 10.98724 1.000 9.81618 95 ARG A N 1
ATOM 623 C CA . ARG A 1 95 ? 29.88312 -22.39100 10.47708 1.000 11.17279 95 ARG A CA 1
ATOM 624 C C . ARG A 1 95 ? 30.73777 -21.30277 9.82358 1.000 12.69435 95 ARG A C 1
ATOM 625 O O . ARG A 1 95 ? 31.94841 -21.21720 10.08022 1.000 9.34039 95 ARG A O 1
ATOM 633 N N . ARG A 1 96 ? 30.11645 -20.45309 8.99102 1.000 8.59123 96 ARG A N 1
ATOM 634 C CA . ARG A 1 96 ? 30.81508 -19.34622 8.33932 1.000 10.23865 96 ARG A CA 1
ATOM 635 C C . ARG A 1 96 ? 31.41825 -18.38607 9.35503 1.000 11.31088 96 ARG A C 1
ATOM 636 O O . ARG A 1 96 ? 32.56248 -17.93178 9.20032 1.000 10.10092 96 ARG A O 1
ATOM 644 N N . LEU A 1 97 ? 30.64739 -18.04702 10.38951 1.000 8.99760 97 LEU A N 1
ATOM 645 C CA . LEU A 1 97 ? 31.10898 -17.07082 11.37001 1.000 9.81080 97 LEU A CA 1
ATOM 646 C C . LEU A 1 97 ? 32.23298 -17.63642 12.21814 1.000 11.18526 97 LEU A C 1
ATOM 647 O O . LEU A 1 97 ? 33.15438 -16.90529 12.60332 1.000 12.87003 97 LEU A O 1
ATOM 652 N N . ASP A 1 98 ? 32.15912 -18.93152 12.52555 1.000 11.21805 98 ASP A N 1
ATOM 653 C CA . ASP A 1 98 ? 33.19595 -19.58384 13.31584 1.000 12.42028 98 ASP A CA 1
ATOM 654 C C . ASP A 1 98 ? 34.54844 -19.45276 12.62758 1.000 15.94967 98 ASP A C 1
ATOM 655 O O . ASP A 1 98 ? 35.52552 -18.98899 13.22939 1.000 13.96254 98 ASP A O 1
ATOM 660 N N . ALA A 1 99 ? 34.60749 -19.81106 11.34234 1.000 11.41431 99 ALA A N 1
ATOM 661 C CA . ALA A 1 99 ? 35.86035 -19.70487 10.59800 1.000 11.86975 99 ALA A CA 1
ATOM 662 C C . ALA A 1 99 ? 36.28776 -18.25307 10.43537 1.000 11.44835 99 ALA A C 1
ATOM 663 O O . ALA A 1 99 ? 37.46505 -17.91159 10.62283 1.000 12.22329 99 ALA A O 1
ATOM 665 N N . TRP A 1 100 ? 35.33900 -17.38948 10.07405 1.000 11.09432 100 TRP A N 1
ATOM 666 C CA . TRP A 1 100 ? 35.63795 -15.99421 9.77909 1.000 12.44713 100 TRP A CA 1
ATOM 667 C C . TRP A 1 100 ? 36.15656 -15.25807 11.01349 1.000 11.90471 100 TRP A C 1
ATOM 668 O O . TRP A 1 100 ? 37.16786 -14.54387 10.95006 1.000 11.91944 100 TRP A O 1
ATOM 679 N N . LEU A 1 101 ? 35.48857 -15.43784 12.15670 1.000 8.94440 101 LEU A N 1
ATOM 680 C CA . LEU A 1 101 ? 35.90124 -14.75134 13.37647 1.000 10.92088 101 LEU A CA 1
ATOM 681 C C . LEU A 1 101 ? 37.26280 -15.23387 13.86137 1.000 9.59353 101 LEU A C 1
ATOM 682 O O . LEU A 1 101 ? 38.08338 -14.43302 14.31325 1.000 10.38777 101 LEU A O 1
ATOM 687 N N . ALA A 1 102 ? 37.48483 -16.54668 13.83925 1.000 7.39155 102 ALA A N 1
ATOM 688 C CA . ALA A 1 102 ? 38.76773 -17.09954 14.26795 1.000 8.92355 102 ALA A CA 1
ATOM 689 C C . ALA A 1 102 ? 39.92033 -16.50263 13.46730 1.000 10.68503 102 ALA A C 1
ATOM 690 O O . ALA A 1 102 ? 40.99285 -16.22205 14.02378 1.000 13.51539 102 ALA A O 1
ATOM 692 N N . ALA A 1 103 ? 39.71930 -16.29196 12.15921 1.000 11.15898 103 ALA A N 1
ATOM 693 C CA . ALA A 1 103 ? 40.77253 -15.72541 11.32095 1.000 12.46488 103 ALA A CA 1
ATOM 694 C C . ALA A 1 103 ? 40.88339 -14.21902 11.52555 1.000 15.99165 103 ALA A C 1
ATOM 695 O O . ALA A 1 103 ? 41.98360 -13.68534 11.72763 1.000 13.84084 103 ALA A O 1
ATOM 697 N N . ASP A 1 104 ? 39.74248 -13.53099 11.51823 1.000 12.53820 104 ASP A N 1
ATOM 698 C CA . ASP A 1 104 ? 39.73202 -12.07232 11.57393 1.000 11.05128 104 ASP A CA 1
ATOM 699 C C . ASP A 1 104 ? 40.29752 -11.55509 12.89129 1.000 13.29218 104 ASP A C 1
ATOM 700 O O . ASP A 1 104 ? 41.03758 -10.56226 12.91073 1.000 11.83706 104 ASP A O 1
ATOM 705 N N . GLU A 1 105 ? 39.94603 -12.20536 14.00314 1.000 9.69353 105 GLU A N 1
ATOM 706 C CA . GLU A 1 105 ? 40.38912 -11.81910 15.33703 1.000 9.84773 105 GLU A CA 1
ATOM 7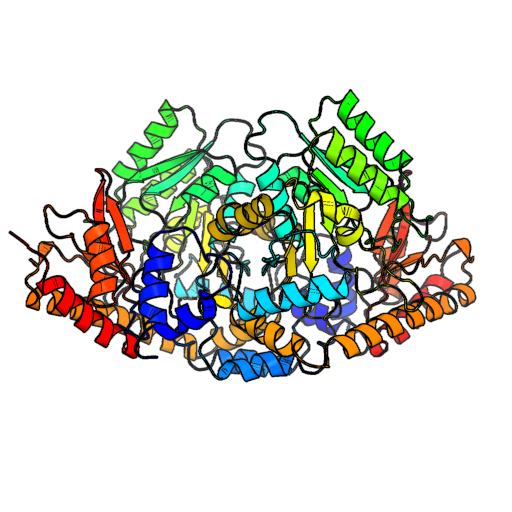07 C C . GLU A 1 105 ? 41.60890 -12.60367 15.80512 1.000 11.27893 105 GLU A C 1
ATOM 708 O O . GLU A 1 105 ? 42.04112 -12.41768 16.94481 1.000 11.39493 105 GLU A O 1
ATOM 714 N N . GLU A 1 106 ? 42.13352 -13.50952 14.97791 1.000 9.05888 106 GLU A N 1
ATOM 715 C CA . GLU A 1 106 ? 43.34656 -14.26402 15.29455 1.000 13.00357 106 GLU A CA 1
ATOM 716 C C . GLU A 1 106 ? 43.20996 -14.98792 16.63232 1.000 14.09903 106 GLU A C 1
ATOM 717 O O . GLU A 1 106 ? 44.04893 -14.86411 17.52740 1.000 12.47360 106 GLU A O 1
ATOM 723 N N . TRP A 1 107 ? 42.11680 -15.73845 16.76967 1.000 8.99680 107 TRP A N 1
ATOM 724 C CA . TRP A 1 107 ? 41.84784 -16.47034 18.00253 1.000 8.69319 107 TRP A CA 1
ATOM 725 C C . TRP A 1 107 ? 42.96799 -17.46014 18.30238 1.000 10.87223 107 TRP A C 1
ATOM 726 O O . TRP A 1 107 ? 43.67129 -17.92671 17.40388 1.000 10.48554 107 TRP A O 1
ATOM 737 N N . ASP A 1 108 ? 43.14342 -17.75004 19.59141 1.000 11.11279 108 ASP A N 1
ATOM 738 C CA . ASP A 1 108 ? 44.10909 -18.74850 20.04822 1.000 12.10254 108 ASP A CA 1
ATOM 739 C C . ASP A 1 108 ? 43.68881 -20.13081 19.57417 1.000 15.72208 108 ASP A C 1
ATOM 740 O O . ASP A 1 108 ? 42.64176 -20.63538 19.98573 1.000 13.32819 108 ASP A O 1
ATOM 745 N N . THR A 1 109 ? 44.51744 -20.75441 18.73341 1.000 17.75564 109 THR A N 1
ATOM 746 C CA . THR A 1 109 ? 44.16496 -22.05455 18.17326 1.000 18.68981 109 THR A CA 1
ATOM 747 C C . THR A 1 109 ? 44.09755 -23.15416 19.22868 1.000 19.30732 109 THR A C 1
ATOM 748 O O . THR A 1 109 ? 43.54464 -24.22422 18.94700 1.000 20.24946 109 THR A O 1
ATOM 752 N N . ALA A 1 110 ? 44.64051 -22.92544 20.42680 1.000 16.75827 110 ALA A N 1
ATOM 753 C CA . ALA A 1 110 ? 44.54031 -23.90926 21.49911 1.000 20.05416 110 ALA A CA 1
ATOM 754 C C . ALA A 1 110 ? 43.24051 -23.79873 22.28917 1.000 20.64509 110 ALA A C 1
ATOM 755 O O . ALA A 1 110 ? 42.92361 -24.70479 23.06951 1.000 22.98188 110 ALA A O 1
ATOM 757 N N . ALA A 1 111 ? 42.48785 -22.71865 22.12213 1.000 15.55956 111 ALA A N 1
ATOM 758 C CA . ALA A 1 111 ? 41.19737 -22.62724 22.78545 1.000 15.83462 111 ALA A CA 1
ATOM 759 C C . ALA A 1 111 ? 40.14237 -23.33170 21.93818 1.000 17.69975 111 ALA A C 1
ATOM 760 O O . ALA A 1 111 ? 40.29728 -23.49822 20.72614 1.000 18.11265 111 ALA A O 1
ATOM 762 N N . GLU A 1 112 ? 39.06130 -23.75264 22.59476 1.000 14.72693 112 GLU A N 1
ATOM 763 C CA . GLU A 1 112 ? 37.98664 -24.51080 21.95580 1.000 15.30036 112 GLU A CA 1
ATOM 764 C C . GLU A 1 112 ? 36.67092 -23.78871 22.21134 1.000 10.11016 112 GLU A C 1
ATOM 765 O O . GLU A 1 112 ? 35.84691 -24.23539 23.01636 1.000 13.58094 112 GLU A O 1
ATOM 771 N N . PRO A 1 113 ? 36.43965 -22.67578 21.52482 1.000 10.66909 113 PRO A N 1
ATOM 772 C CA . PRO A 1 113 ? 35.21757 -21.90156 21.74952 1.000 9.91714 113 PRO A CA 1
ATOM 773 C C . PRO A 1 113 ? 34.03355 -22.50852 21.00976 1.000 10.77503 113 PRO A C 1
ATOM 774 O O . PRO A 1 113 ? 34.16776 -23.31845 20.08840 1.000 13.90803 113 PRO A O 1
ATOM 778 N N . LEU A 1 114 ? 32.85682 -22.04017 21.39740 1.000 9.78569 114 LEU A N 1
ATOM 779 C CA . LEU A 1 114 ? 31.61975 -22.31110 20.68451 1.000 7.28157 114 LEU A CA 1
ATOM 780 C C . LEU A 1 114 ? 31.10131 -20.99550 20.11801 1.000 8.14384 114 LEU A C 1
ATOM 781 O O . LEU A 1 114 ? 31.18617 -19.95458 20.77639 1.000 9.23200 114 LEU A O 1
ATOM 786 N N . VAL A 1 115 ? 30.58034 -21.03337 18.89392 1.000 7.93583 115 VAL A N 1
ATOM 787 C CA . VAL A 1 115 ? 30.06053 -19.84697 18.22456 1.000 6.16430 115 VAL A CA 1
ATOM 788 C C . VAL A 1 115 ? 28.57525 -20.05004 17.95510 1.000 8.11264 115 VAL A C 1
ATOM 789 O O . VAL A 1 115 ? 28.15513 -21.13044 17.51800 1.000 7.48356 115 VAL A O 1
ATOM 793 N N . SER A 1 116 ? 27.78562 -19.00606 18.21758 1.000 7.06917 116 SER A N 1
ATOM 794 C CA . SER A 1 116 ? 26.33349 -19.03025 18.08515 1.000 6.68214 116 SER A CA 1
ATOM 795 C C . SER A 1 116 ? 25.88584 -17.75877 17.37908 1.000 6.96076 116 SER A C 1
ATOM 796 O O . SER A 1 116 ? 26.51227 -16.71192 17.53608 1.000 6.19998 116 SER A O 1
ATOM 799 N N . VAL A 1 117 ? 24.79732 -17.84977 16.58629 1.000 6.80613 117 VAL A N 1
ATOM 800 C CA . VAL A 1 117 ? 24.25903 -16.66610 15.90970 1.000 5.16386 117 VAL A CA 1
ATOM 801 C C . VAL A 1 117 ? 23.32210 -15.93099 16.86808 1.000 7.14075 117 VAL A C 1
ATOM 802 O O . VAL A 1 117 ? 22.49356 -16.54634 17.54918 1.000 7.85269 117 VAL A O 1
ATOM 806 N N . ALA A 1 118 ? 23.44819 -14.61331 16.90468 1.000 6.03569 118 ALA A N 1
ATOM 807 C CA . ALA A 1 118 ? 22.43803 -13.72392 17.47531 1.000 5.87001 118 ALA A CA 1
ATOM 808 C C . ALA A 1 118 ? 21.69905 -13.04813 16.32996 1.000 5.97914 118 ALA A C 1
ATOM 809 O O . ALA A 1 118 ? 22.32905 -12.57264 15.37743 1.000 8.33230 118 ALA A O 1
ATOM 811 N N . TRP A 1 119 ? 20.36055 -13.01077 16.41711 1.000 7.14032 119 TRP A N 1
ATOM 812 C CA . TRP A 1 119 ? 19.54998 -12.51606 15.30747 1.000 7.27196 119 TRP A CA 1
ATOM 813 C C . TRP A 1 119 ? 18.56720 -11.42295 15.72002 1.000 8.96438 119 TRP A C 1
ATOM 814 O O . TRP A 1 119 ? 17.66434 -11.07822 14.94622 1.000 11.60328 119 TRP A O 1
ATOM 825 N N . SER A 1 120 ? 18.74024 -10.82043 16.88868 1.000 8.61874 120 SER A N 1
ATOM 826 C CA . SER A 1 120 ? 17.83996 -9.72726 17.24745 1.000 10.05229 120 SER A CA 1
ATOM 827 C C . SER A 1 120 ? 18.59797 -8.54405 17.84376 1.000 8.35656 120 SER A C 1
ATOM 828 O O . SER A 1 120 ? 17.97359 -7.65426 18.44930 1.000 8.61918 120 SER A O 1
ATOM 831 N N . GLY A 1 121 ? 19.92277 -8.50600 17.68125 1.000 6.34559 121 GLY A N 1
ATOM 832 C CA . GLY A 1 121 ? 20.74908 -7.41608 18.17749 1.000 7.93814 121 GLY A CA 1
ATOM 833 C C . GLY A 1 121 ? 21.76197 -7.85760 19.21641 1.000 10.84615 121 GLY A C 1
ATOM 834 O O . GLY A 1 121 ? 21.43080 -8.66021 20.10013 1.000 9.71602 121 GLY A O 1
ATOM 835 N N . THR A 1 122 ? 22.99561 -7.35012 19.14971 1.000 9.30022 122 THR A N 1
ATOM 836 C CA . THR A 1 122 ? 23.95158 -7.78313 20.16762 1.000 7.79848 122 THR A CA 1
ATOM 837 C C . THR A 1 122 ? 23.72936 -7.08209 21.50429 1.000 11.19094 122 THR A C 1
ATOM 838 O O . THR A 1 122 ? 24.13869 -7.62469 22.53263 1.000 9.46667 122 THR A O 1
ATOM 842 N N . GLY A 1 123 ? 23.05196 -5.92711 21.52271 1.000 11.42190 123 GLY A N 1
ATOM 843 C CA . GLY A 1 123 ? 22.58948 -5.37535 22.79102 1.000 9.91283 123 GLY A CA 1
ATOM 844 C C . GLY A 1 123 ? 21.62002 -6.31329 23.48814 1.000 12.06941 123 GLY A C 1
ATOM 845 O O . GLY A 1 123 ? 21.64269 -6.45078 24.71308 1.000 9.79729 123 GLY A O 1
ATOM 846 N N . ALA A 1 124 ? 20.76326 -6.98168 22.71128 1.000 9.51483 124 ALA A N 1
ATOM 847 C CA . ALA A 1 124 ? 19.84593 -7.96526 23.28573 1.000 8.28204 124 ALA A CA 1
ATOM 848 C C . ALA A 1 124 ? 20.58067 -9.22749 23.73103 1.000 7.57554 124 ALA A C 1
ATOM 849 O O . ALA A 1 124 ? 20.20500 -9.85680 24.73636 1.000 8.06893 124 ALA A O 1
ATOM 851 N N . ALA A 1 125 ? 21.61235 -9.63448 22.98382 1.000 7.88902 125 ALA A N 1
ATOM 852 C CA . ALA A 1 125 ? 22.40691 -10.76987 23.43328 1.000 6.60556 125 ALA A CA 1
ATOM 853 C C . ALA A 1 125 ? 23.10438 -10.44676 24.75195 1.000 8.05062 125 ALA A C 1
ATOM 854 O O . ALA A 1 125 ? 23.16930 -11.29441 25.65090 1.000 8.61750 125 ALA A O 1
ATOM 856 N N . ILE A 1 126 ? 23.60366 -9.21383 24.89970 1.000 7.42567 126 ILE A N 1
ATOM 857 C CA . ILE A 1 126 ? 24.20310 -8.81381 26.17544 1.000 6.37785 126 ILE A CA 1
ATOM 858 C C . ILE A 1 126 ? 23.17550 -8.90914 27.29731 1.000 6.97189 126 ILE A C 1
ATOM 859 O O . ILE A 1 126 ? 23.46431 -9.42048 28.38602 1.000 6.53479 126 ILE A O 1
ATOM 864 N N . PHE A 1 127 ? 21.95185 -8.44517 27.04126 1.000 5.55435 127 PHE A N 1
ATOM 865 C CA . PHE A 1 127 ? 20.88118 -8.56033 28.03181 1.000 6.87074 127 PHE A CA 1
ATOM 866 C C . PHE A 1 127 ? 20.66304 -10.01404 28.45008 1.000 8.05866 127 PHE A C 1
ATOM 867 O O . PHE A 1 127 ? 20.55780 -10.31630 29.63997 1.000 6.73979 127 PHE A O 1
ATOM 875 N N . ASP A 1 128 ? 20.56474 -10.92975 27.48386 1.000 6.41475 128 ASP A N 1
ATOM 876 C CA . ASP A 1 128 ? 20.33760 -12.32717 27.84000 1.000 7.54295 128 ASP A CA 1
ATOM 877 C C . ASP A 1 128 ? 21.52716 -12.89897 28.59263 1.000 8.61114 128 ASP A C 1
ATOM 878 O O . ASP A 1 128 ? 21.35185 -13.68480 29.53128 1.000 8.87428 128 ASP A O 1
ATOM 883 N N . LEU A 1 129 ? 22.75062 -12.53785 28.18093 1.000 5.86928 129 LEU A N 1
ATOM 884 C CA . LEU A 1 129 ? 23.94006 -12.99408 28.89869 1.000 7.18968 129 LEU A CA 1
ATOM 885 C C . LEU A 1 129 ? 23.94158 -12.49052 30.33748 1.000 7.31356 129 LEU A C 1
ATOM 886 O O . LEU A 1 129 ? 24.26306 -13.23918 31.26824 1.000 6.60697 129 LEU A O 1
ATOM 891 N N . LEU A 1 130 ? 23.58075 -11.22463 30.54013 1.000 8.66148 130 LEU A N 1
ATOM 892 C CA . LEU A 1 130 ? 23.60583 -10.67417 31.89409 1.000 7.29642 130 LEU A CA 1
ATOM 893 C C . LEU A 1 130 ? 22.52088 -11.29469 32.77093 1.000 8.05612 130 LEU A C 1
ATOM 894 O O . LEU A 1 130 ? 22.74345 -11.52683 33.96703 1.000 8.74606 130 LEU A O 1
ATOM 899 N N . ARG A 1 131 ? 21.32913 -11.55090 32.21889 1.000 8.51937 131 ARG A N 1
ATOM 900 C CA . ARG A 1 131 ? 20.32990 -12.20686 33.05396 1.000 8.65741 131 ARG A CA 1
ATOM 901 C C . ARG A 1 131 ? 20.70047 -13.66092 33.31666 1.000 9.71829 131 ARG A C 1
ATOM 902 O O . ARG A 1 131 ? 20.39459 -14.17591 34.39326 1.000 10.06561 131 ARG A O 1
ATOM 910 N N . MET A 1 132 ? 21.40643 -14.31952 32.38599 1.000 6.04107 132 MET A N 1
ATOM 911 C CA . MET A 1 132 ? 21.89595 -15.66148 32.68371 1.000 9.79809 132 MET A CA 1
ATOM 912 C C . MET A 1 132 ? 22.87098 -15.63389 33.85798 1.000 7.44884 132 MET A C 1
ATOM 913 O O . MET A 1 132 ? 22.81126 -16.49246 34.75215 1.000 10.07731 132 MET A O 1
ATOM 918 N N . LEU A 1 133 ? 23.72421 -14.61895 33.91148 1.000 9.09933 133 LEU A N 1
ATOM 919 C CA . LEU A 1 133 ? 24.67420 -14.50777 35.01165 1.000 8.73381 133 LEU A CA 1
ATOM 920 C C . LEU A 1 133 ? 24.03117 -14.05909 36.32172 1.000 10.94341 133 LEU A C 1
ATOM 921 O O . LEU A 1 133 ? 24.69448 -14.13731 37.35967 1.000 15.47614 133 LEU A O 1
ATOM 926 N N . LYS A 1 134 ? 22.77727 -13.58429 36.31234 1.000 8.45663 134 LYS A N 1
ATOM 927 C CA . LYS A 1 134 ? 22.08761 -13.28801 37.56052 1.000 10.53513 134 LYS A CA 1
ATOM 928 C C . LYS A 1 134 ? 21.47875 -14.53544 38.17664 1.000 12.73976 134 LYS A C 1
ATOM 929 O O . LYS A 1 134 ? 21.26178 -14.56937 39.39316 1.000 13.43628 134 LYS A O 1
ATOM 935 N N . ASP A 1 135 ? 21.21750 -15.55845 37.36492 1.000 10.38772 135 ASP A N 1
ATOM 936 C CA . ASP A 1 135 ? 20.56694 -16.77304 37.84140 1.000 11.25008 135 ASP A CA 1
ATOM 937 C C . ASP A 1 135 ? 21.34692 -17.41792 38.98552 1.000 12.16146 135 ASP A C 1
ATOM 938 O O . ASP A 1 135 ? 22.56939 -17.58589 38.90945 1.000 17.33129 135 ASP A O 1
ATOM 943 N N . GLY A 1 136 ? 20.62682 -17.78191 40.04316 1.000 19.15841 136 GLY A N 1
ATOM 944 C CA . GLY A 1 136 ? 21.22800 -18.38275 41.21612 1.000 22.76638 136 GLY A CA 1
ATOM 945 C C . GLY A 1 136 ? 21.93413 -17.42345 42.14939 1.000 25.76623 136 GLY A C 1
ATOM 946 O O . GLY A 1 136 ? 22.61979 -17.87747 43.07216 1.000 23.54089 136 GLY A O 1
ATOM 947 N N . ARG A 1 137 ? 21.79506 -16.11160 41.94552 1.000 22.25366 137 ARG A N 1
ATOM 948 C CA . ARG A 1 137 ? 22.46525 -15.10110 42.76132 1.000 19.68245 137 ARG A CA 1
ATOM 949 C C . ARG A 1 137 ? 21.43263 -14.27021 43.50803 1.000 28.85384 137 ARG A C 1
ATOM 950 O O . ARG A 1 137 ? 21.08311 -13.16476 43.06563 1.000 30.77869 137 ARG A O 1
ATOM 958 N N . PRO A 1 138 ? 20.95757 -14.74064 44.66019 1.000 30.80870 138 PRO A N 1
ATOM 959 C CA . PRO A 1 138 ? 20.08867 -13.87577 45.48123 1.000 37.30235 138 PRO A CA 1
ATOM 960 C C . PRO A 1 138 ? 20.78012 -12.59719 45.93163 1.000 28.79216 138 PRO A C 1
ATOM 961 O O . PRO A 1 138 ? 20.14689 -11.53555 45.98276 1.000 37.83992 138 PRO A O 1
ATOM 965 N N . GLY A 1 139 ? 22.06738 -12.66898 46.25745 1.000 28.12627 139 GLY A N 1
ATOM 966 C CA . GLY A 1 139 ? 22.76920 -11.53952 46.81307 1.000 26.56085 139 GLY A CA 1
ATOM 967 C C . GLY A 1 139 ? 22.90524 -10.40441 45.82152 1.000 23.97149 139 GLY A C 1
ATOM 968 O O . GLY A 1 139 ? 22.91797 -10.61378 44.60299 1.000 21.27293 139 GLY A O 1
ATOM 969 N N . PRO A 1 140 ? 22.99147 -9.17420 46.32450 1.000 20.28756 140 PRO A N 1
ATOM 970 C CA . PRO A 1 140 ? 23.25269 -8.03947 45.43352 1.000 14.74318 140 PRO A CA 1
ATOM 971 C C . PRO A 1 140 ? 24.51133 -8.27670 44.61681 1.000 14.66418 140 PRO A C 1
ATOM 972 O O . PRO A 1 140 ? 25.54183 -8.72149 45.13459 1.000 16.11966 140 PRO A O 1
ATOM 976 N N . SER A 1 141 ? 24.42028 -8.00114 43.32162 1.000 11.53322 141 SER A N 1
ATOM 977 C CA . SER A 1 141 ? 25.52164 -8.27477 42.41881 1.000 9.79428 141 SER A CA 1
ATOM 978 C C . SER A 1 141 ? 25.80794 -7.04279 41.57181 1.000 12.10837 141 SER A C 1
ATOM 979 O O . SER A 1 141 ? 24.94789 -6.17441 41.40018 1.000 15.40350 141 SER A O 1
ATOM 982 N N . ALA A 1 142 ? 27.03788 -6.96903 41.05999 1.000 12.19992 142 ALA A N 1
ATOM 983 C CA . ALA A 1 142 ? 27.47721 -5.85338 40.23784 1.000 13.24303 142 ALA A CA 1
ATOM 984 C C . ALA A 1 142 ? 27.95709 -6.35133 38.88359 1.000 12.72306 142 ALA A C 1
ATOM 985 O O . ALA A 1 142 ? 28.42011 -7.48365 38.75045 1.000 9.22399 142 ALA A O 1
ATOM 987 N N . VAL A 1 143 ? 27.88516 -5.47651 37.88583 1.000 9.23829 143 VAL A N 1
ATOM 988 C CA . VAL A 1 143 ? 28.57474 -5.67776 36.61473 1.000 8.67629 143 VAL A CA 1
ATOM 989 C C . VAL A 1 143 ? 29.53966 -4.51542 36.44919 1.000 9.47957 143 VAL A C 1
ATOM 990 O O . VAL A 1 143 ? 29.13703 -3.35501 36.58750 1.000 10.77278 143 VAL A O 1
ATOM 994 N N . LEU A 1 144 ? 30.81961 -4.82218 36.23378 1.000 9.28170 144 LEU A N 1
ATOM 995 C CA . LEU A 1 144 ? 31.78279 -3.78262 35.88894 1.000 7.46139 144 LEU A CA 1
ATOM 996 C C . LEU A 1 144 ? 31.65321 -3.45398 34.40695 1.000 9.13096 144 LEU A C 1
ATOM 997 O O . LEU A 1 144 ? 31.63648 -4.35432 33.56515 1.000 10.97422 144 LEU A O 1
ATOM 1002 N N . LEU A 1 145 ? 31.52752 -2.16921 34.09344 1.000 10.39360 145 LEU A N 1
ATOM 1003 C CA . LEU A 1 145 ? 31.26850 -1.73914 32.72731 1.000 11.09753 145 LEU A CA 1
ATOM 1004 C C . LEU A 1 145 ? 31.97030 -0.41483 32.51288 1.000 9.41074 145 LEU A C 1
ATOM 1005 O O . LEU A 1 145 ? 32.21260 0.32482 33.47067 1.000 10.16061 145 LEU A O 1
ATOM 1010 N N . PRO A 1 146 ? 32.30743 -0.07861 31.27437 1.000 8.53447 146 PRO A N 1
ATOM 1011 C CA . PRO A 1 146 ? 32.92474 1.22407 31.02817 1.000 7.35359 146 PRO A CA 1
ATOM 1012 C C . PRO A 1 146 ? 31.89454 2.33812 31.13172 1.000 10.42244 146 PRO A C 1
ATOM 1013 O O . PRO A 1 146 ? 30.72249 2.16451 30.77821 1.000 11.04092 146 PRO A O 1
ATOM 1017 N N . ARG A 1 147 ? 32.34599 3.49474 31.61912 1.000 9.00506 147 ARG A N 1
ATOM 1018 C CA . ARG A 1 147 ? 31.57178 4.72967 31.52625 1.000 10.53830 147 ARG A CA 1
ATOM 1019 C C . ARG A 1 147 ? 32.40901 5.76612 30.79813 1.000 11.34916 147 ARG A C 1
ATOM 1020 O O . ARG A 1 147 ? 33.51694 6.09249 31.26338 1.000 12.29205 147 ARG A O 1
ATOM 1028 N N . PRO A 1 148 ? 31.92220 6.33011 29.68008 1.000 9.74958 148 PRO A N 1
ATOM 1029 C CA . PRO A 1 148 ? 30.62033 5.97297 29.10718 1.000 8.54454 148 PRO A CA 1
ATOM 1030 C C . PRO A 1 148 ? 30.63195 4.64964 28.34634 1.000 11.71313 148 PRO A C 1
ATOM 1031 O O . PRO A 1 148 ? 31.70095 4.17228 27.94765 1.000 11.72079 148 PRO A O 1
ATOM 1035 N N . GLY A 1 149 ? 29.44621 4.05805 28.17212 1.000 10.17047 149 GLY A N 1
ATOM 1036 C CA . GLY A 1 149 ? 29.30350 2.83157 27.41909 1.000 10.25533 149 GLY A CA 1
ATOM 1037 C C . GLY A 1 149 ? 28.13264 2.94536 26.45724 1.000 21.77325 149 GLY A C 1
ATOM 1038 O O . GLY A 1 149 ? 27.37495 3.91396 26.48386 1.000 20.54286 149 GLY A O 1
ATOM 1039 N N . TRP A 1 150 ? 27.99996 1.93852 25.59779 1.000 15.60451 150 TRP A N 1
ATOM 1040 C CA . TRP A 1 150 ? 26.91901 1.92272 24.60765 1.000 17.48336 150 TRP A CA 1
ATOM 1041 C C . TRP A 1 150 ? 25.73721 1.16857 25.23028 1.000 22.26548 150 TRP A C 1
ATOM 1042 O O . TRP A 1 150 ? 25.57073 -0.04046 25.07694 1.000 28.23144 150 TRP A O 1
ATOM 1053 N N . GLY A 1 151 ? 24.93999 1.88839 26.01160 1.000 18.18727 151 GLY A N 1
ATOM 1054 C CA . GLY A 1 151 ? 23.67954 1.35824 26.50512 1.000 20.62657 151 GLY A CA 1
ATOM 1055 C C . GLY A 1 151 ? 23.70976 0.15030 27.42221 1.000 19.11439 151 GLY A C 1
ATOM 1056 O O . GLY A 1 151 ? 22.65617 -0.41849 27.73146 1.000 22.41058 151 GLY A O 1
ATOM 1057 N N . TYR A 1 152 ? 24.89603 -0.25104 27.88006 1.000 11.67408 152 TYR A N 1
ATOM 1058 C CA . TYR A 1 152 ? 24.99053 -1.41356 28.76156 1.000 9.34787 152 TYR A CA 1
ATOM 1059 C C . TYR A 1 152 ? 24.27755 -1.18357 30.08716 1.000 12.64762 152 TYR A C 1
ATOM 1060 O O . TYR A 1 152 ? 23.77182 -2.13780 30.69796 1.000 10.78585 152 TYR A O 1
ATOM 1069 N N . ASP A 1 153 ? 24.26945 0.06368 30.55966 1.000 12.04670 153 ASP A N 1
ATOM 1070 C CA . ASP A 1 153 ? 23.83894 0.35986 31.92273 1.000 11.04437 153 ASP A CA 1
ATOM 1071 C C . ASP A 1 153 ? 22.41685 -0.12633 32.17477 1.000 10.35464 153 ASP A C 1
ATOM 1072 O O . ASP A 1 153 ? 22.13840 -0.77042 33.18999 1.000 9.84022 153 ASP A O 1
ATOM 1077 N N . MET A 1 154 ? 21.49477 0.15242 31.25522 1.000 11.03343 154 MET A N 1
ATOM 1078 C CA . MET A 1 154 ? 20.12211 -0.26830 31.52147 1.000 11.56343 154 MET A CA 1
ATOM 1079 C C . MET A 1 154 ? 19.94289 -1.77814 31.44653 1.000 11.64311 154 MET A C 1
ATOM 1080 O O . MET A 1 154 ? 19.11055 -2.32438 32.17713 1.000 10.61440 154 MET A O 1
ATOM 1085 N N . SER A 1 155 ? 20.70538 -2.47158 30.59749 1.000 10.25156 155 SER A N 1
ATOM 1086 C CA . SER A 1 155 ? 20.63549 -3.93228 30.62197 1.000 9.43439 155 SER A CA 1
ATOM 1087 C C . SER A 1 155 ? 21.12813 -4.48514 31.95128 1.000 8.09371 155 SER A C 1
ATOM 1088 O O . SER A 1 155 ? 20.53803 -5.42592 32.49958 1.000 8.01574 155 SER A O 1
ATOM 1091 N N . VAL A 1 156 ? 22.19614 -3.90248 32.49240 1.000 7.50217 156 VAL A N 1
ATOM 1092 C CA . VAL A 1 156 ? 22.67812 -4.32080 33.80535 1.000 8.68246 156 VAL A CA 1
ATOM 1093 C C . VAL A 1 156 ? 21.57177 -4.16595 34.84093 1.000 7.46590 156 VAL A C 1
ATOM 1094 O O . VAL A 1 156 ? 21.25713 -5.10296 35.58161 1.000 8.27325 156 VAL A O 1
ATOM 1098 N N . ARG A 1 157 ? 20.96815 -2.96750 34.91166 1.000 8.49070 157 ARG A N 1
ATOM 1099 C CA . ARG A 1 157 ? 19.92073 -2.72187 35.90245 1.000 9.24044 157 ARG A CA 1
ATOM 1100 C C . ARG A 1 157 ? 18.71807 -3.63250 35.68059 1.000 9.80841 157 ARG A C 1
ATOM 1101 O O . ARG A 1 157 ? 18.17177 -4.19309 36.63724 1.000 10.09603 157 ARG A O 1
ATOM 1109 N N . ASP A 1 158 ? 18.27721 -3.77579 34.43064 1.000 9.08388 158 ASP A N 1
ATOM 1110 C CA . ASP A 1 158 ? 17.03956 -4.51119 34.16494 1.000 10.17757 158 ASP A CA 1
ATOM 1111 C C . ASP A 1 158 ? 17.20396 -6.00996 34.35694 1.000 8.51959 158 ASP A C 1
ATOM 1112 O O . ASP A 1 158 ? 16.19752 -6.71558 34.49397 1.000 9.73926 158 ASP A O 1
ATOM 1117 N N . THR A 1 159 ? 18.43659 -6.51920 34.38513 1.000 10.21234 159 THR A N 1
ATOM 1118 C CA . THR A 1 159 ? 18.66492 -7.93172 34.64035 1.000 8.22853 159 THR A CA 1
ATOM 1119 C C . THR A 1 159 ? 19.02816 -8.20678 36.10048 1.000 8.91003 159 THR A C 1
ATOM 1120 O O . THR A 1 159 ? 19.39863 -9.33858 36.44015 1.000 10.49915 159 THR A O 1
ATOM 1124 N N . GLY A 1 160 ? 18.90348 -7.21615 36.96996 1.000 9.93192 160 GLY A N 1
ATOM 1125 C CA . GLY A 1 160 ? 19.02095 -7.44791 38.39522 1.000 12.14897 160 GLY A CA 1
ATOM 1126 C C . GLY A 1 160 ? 20.36266 -7.14079 39.02391 1.000 8.79946 160 GLY A C 1
ATOM 1127 O O . GLY A 1 160 ? 20.54496 -7.44911 40.21230 1.000 11.32444 160 GLY A O 1
ATOM 1128 N N . HIS A 1 161 ? 21.29747 -6.54381 38.28058 1.000 7.50149 161 HIS A N 1
ATOM 1129 C CA . HIS A 1 161 ? 22.62226 -6.18693 38.78996 1.000 8.46921 161 HIS A CA 1
ATOM 1130 C C . HIS A 1 161 ? 22.71628 -4.68934 39.06120 1.000 10.60306 161 HIS A C 1
ATOM 1131 O O . HIS A 1 161 ? 21.88952 -3.89337 38.60725 1.000 11.59691 161 HIS A O 1
ATOM 1138 N N . VAL A 1 162 ? 23.76681 -4.31754 39.78533 1.000 7.81486 162 VAL A N 1
ATOM 1139 C CA . VAL A 1 162 ? 24.12286 -2.92456 40.04637 1.000 9.71260 162 VAL A CA 1
ATOM 1140 C C . VAL A 1 162 ? 25.22827 -2.53164 39.07355 1.000 10.11521 162 VAL A C 1
ATOM 1141 O O . VAL A 1 162 ? 26.28038 -3.18413 39.05468 1.000 10.35112 162 VAL A O 1
ATOM 1145 N N . PRO A 1 163 ? 25.04925 -1.49132 38.26571 1.000 10.72734 163 PRO A N 1
ATOM 1146 C CA . PRO A 1 163 ? 26.15806 -1.03949 37.40717 1.000 11.11567 163 PRO A CA 1
ATOM 1147 C C . PRO A 1 163 ? 27.23009 -0.33454 38.23068 1.000 11.36208 163 PRO A C 1
ATOM 1148 O O . PRO A 1 163 ? 26.95400 0.63612 38.94286 1.000 12.22155 163 PRO A O 1
ATOM 1152 N N . VAL A 1 164 ? 28.45836 -0.84403 38.15322 1.000 10.04688 164 VAL A N 1
ATOM 1153 C CA . VAL A 1 164 ? 29.60916 -0.22739 38.80543 1.000 8.58475 164 VAL A CA 1
ATOM 1154 C C . VAL A 1 164 ? 30.62787 0.06509 37.71089 1.000 10.96790 164 VAL A C 1
ATOM 1155 O O . VAL A 1 164 ? 31.26220 -0.85255 37.17920 1.000 10.79783 164 VAL A O 1
ATOM 1159 N N . SER A 1 165 ? 30.75993 1.32869 37.33699 1.000 8.26612 165 SER A N 1
ATOM 1160 C CA . SER A 1 165 ? 31.51590 1.62655 36.13261 1.000 8.89059 165 SER A CA 1
ATOM 1161 C C . SER A 1 165 ? 32.97850 1.94276 36.43193 1.000 11.88108 165 SER A C 1
ATOM 1162 O O . SER A 1 165 ? 33.32980 2.46902 37.49270 1.000 13.65476 165 SER A O 1
ATOM 1165 N N . TYR A 1 166 ? 33.83469 1.59857 35.47938 1.000 9.77270 166 TYR A N 1
ATOM 1166 C CA . TYR A 1 166 ? 35.20320 2.07762 35.47479 1.000 10.49861 166 TYR A CA 1
ATOM 1167 C C . TYR A 1 166 ? 35.32416 3.20758 34.46086 1.000 8.98797 166 TYR A C 1
ATOM 1168 O O . TYR A 1 166 ? 34.73515 3.15701 33.36911 1.000 8.72933 166 TYR A O 1
ATOM 1177 N N . GLU A 1 167 ? 36.06641 4.23740 34.85104 1.000 8.31055 167 GLU A N 1
ATOM 1178 C CA . GLU A 1 167 ? 36.23761 5.42560 34.01916 1.000 8.05964 167 GLU A CA 1
ATOM 1179 C C . GLU A 1 167 ? 37.02377 5.11577 32.74932 1.000 9.55048 167 GLU A C 1
ATOM 1180 O O . GLU A 1 167 ? 38.04174 4.42108 32.79136 1.000 10.68708 167 GLU A O 1
ATOM 1186 N N . VAL A 1 168 ? 36.54778 5.62485 31.61290 1.000 8.98441 168 VAL A N 1
ATOM 1187 C CA . VAL A 1 168 ? 37.32944 5.65144 30.37733 1.000 6.33950 168 VAL A CA 1
ATOM 1188 C C . VAL A 1 168 ? 37.46862 7.11448 29.97386 1.000 8.55130 168 VAL A C 1
ATOM 1189 O O . VAL A 1 168 ? 36.48046 7.73372 29.54346 1.000 9.25753 168 VAL A O 1
ATOM 1193 N N . PRO A 1 169 ? 38.64847 7.71061 30.11910 1.000 9.60377 169 PRO A N 1
ATOM 1194 C CA . PRO A 1 169 ? 38.81997 9.13424 29.76381 1.000 12.26592 169 PRO A CA 1
ATOM 1195 C C . PRO A 1 169 ? 38.73497 9.3460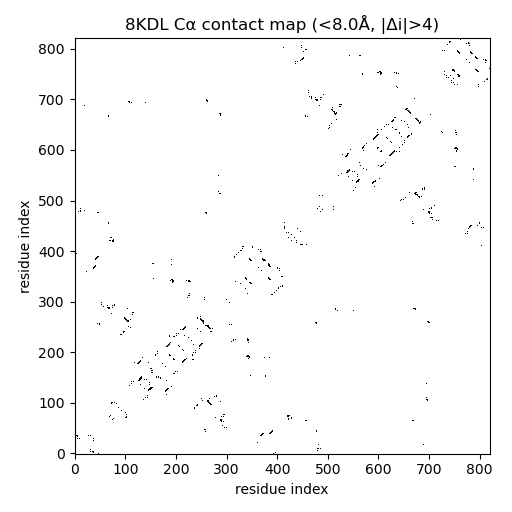8 28.26057 1.000 10.78255 169 PRO A C 1
ATOM 1196 O O . PRO A 1 169 ? 39.33415 8.58617 27.48270 1.000 11.30684 169 PRO A O 1
ATOM 1200 N N . PRO A 1 170 ? 38.01073 10.38036 27.81225 1.000 8.72946 170 PRO A N 1
ATOM 1201 C CA . PRO A 1 170 ? 37.93383 10.64744 26.36439 1.000 7.72030 170 PRO A CA 1
ATOM 1202 C C . PRO A 1 170 ? 39.27203 11.01330 25.75723 1.000 9.40638 170 PRO A C 1
ATOM 1203 O O . PRO A 1 170 ? 39.49231 10.77758 24.56477 1.000 12.73411 170 PRO A O 1
ATOM 1207 N N . GLU A 1 171 ? 40.18634 11.57074 26.54653 1.000 9.04253 171 GLU A N 1
ATOM 1208 C CA . GLU A 1 171 ? 41.45601 12.02999 26.00559 1.000 11.24199 171 GLU A CA 1
ATOM 1209 C C . GLU A 1 171 ? 42.41883 10.88910 25.69260 1.000 11.76596 171 GLU A C 1
ATOM 1210 O O . GLU A 1 171 ? 43.35948 11.09518 24.92249 1.000 13.78187 171 GLU A O 1
ATOM 1216 N N . SER A 1 172 ? 42.21356 9.70842 26.26881 1.000 12.17820 172 SER A N 1
ATOM 1217 C CA . SER A 1 172 ? 43.17171 8.61308 26.13286 1.000 9.01870 172 SER A CA 1
ATOM 1218 C C . SER A 1 172 ? 42.99748 7.88335 24.80892 1.000 12.17329 172 SER A C 1
ATOM 1219 O O . SER A 1 172 ? 41.93785 7.28825 24.57377 1.000 9.82526 172 SER A O 1
ATOM 1222 N N . PRO A 1 173 ? 43.99723 7.87780 23.92661 1.000 9.23377 173 PRO A N 1
ATOM 1223 C CA . PRO A 1 173 ? 43.84320 7.10828 22.68475 1.000 8.18011 173 PRO A CA 1
ATOM 1224 C C . PRO A 1 173 ? 43.79225 5.60187 22.91434 1.000 10.21922 173 PRO A C 1
ATOM 1225 O O . PRO A 1 173 ? 43.40952 4.86620 21.99727 1.000 10.68113 173 PRO A O 1
ATOM 1229 N N . HIS A 1 174 ? 44.11994 5.12537 24.11571 1.000 8.80355 174 HIS A N 1
ATOM 1230 C CA . HIS A 1 174 ? 44.04382 3.70151 24.40899 1.000 10.47830 174 HIS A CA 1
ATOM 1231 C C . HIS A 1 174 ? 42.97848 3.36800 25.44321 1.000 11.99409 174 HIS A C 1
ATOM 1232 O O . HIS A 1 174 ? 42.96499 2.24500 25.95980 1.000 12.31433 174 HIS A O 1
ATOM 1239 N N . GLY A 1 175 ? 42.07793 4.29223 25.75572 1.000 10.07206 175 GLY A N 1
ATOM 1240 C CA . GLY A 1 175 ? 41.02713 3.99382 26.70173 1.000 9.83154 175 GLY A CA 1
ATOM 1241 C C . GLY A 1 175 ? 41.53417 3.91810 28.12942 1.000 10.24741 175 GLY A C 1
ATOM 1242 O O . GLY A 1 175 ? 42.41524 4.67371 28.53616 1.000 11.16457 175 GLY A O 1
ATOM 1243 N N . PRO A 1 176 ? 40.99436 2.99003 28.91408 1.000 7.31461 176 PRO A N 1
ATOM 1244 C CA . PRO A 1 176 ? 41.28039 2.96363 30.35170 1.000 8.00562 176 PRO A CA 1
ATOM 1245 C C . PRO A 1 176 ? 42.62865 2.32716 30.67225 1.000 9.24686 176 PRO A C 1
ATOM 1246 O O . PRO A 1 176 ? 43.23938 1.63735 29.85526 1.000 9.16951 176 PRO A O 1
ATOM 1250 N N . ASP A 1 177 ? 43.07633 2.55443 31.90109 1.000 11.38331 177 ASP A N 1
ATOM 1251 C CA . ASP A 1 177 ? 44.25279 1.91733 32.47497 1.000 8.82447 177 ASP A CA 1
ATOM 1252 C C . ASP A 1 177 ? 43.85073 0.98432 33.60832 1.000 9.26139 177 ASP A C 1
ATOM 1253 O O . ASP A 1 177 ? 42.71628 1.02948 34.09483 1.000 8.88266 177 ASP A O 1
ATOM 1258 N N . PRO A 1 178 ? 44.74472 0.09977 34.03961 1.000 9.14277 178 PRO A N 1
ATOM 1259 C CA . PRO A 1 178 ? 44.36408 -0.80128 35.13531 1.000 11.54066 178 PRO A CA 1
ATOM 1260 C C . PRO A 1 178 ? 43.88441 -0.08126 36.38556 1.000 12.16950 178 PRO A C 1
ATOM 1261 O O . PRO A 1 178 ? 42.99141 -0.60213 37.06497 1.000 9.97871 178 PRO A O 1
ATOM 1265 N N . ALA A 1 179 ? 44.40687 1.10962 36.68920 1.000 8.85937 179 ALA A N 1
ATOM 1266 C CA . ALA A 1 179 ? 43.93307 1.83049 37.86970 1.000 12.98228 179 ALA A CA 1
ATOM 1267 C C . ALA A 1 179 ? 42.43672 2.12995 37.78232 1.000 10.34955 179 ALA A C 1
ATOM 1268 O O . ALA A 1 179 ? 41.74163 2.09083 38.80191 1.000 11.94357 179 ALA A O 1
ATOM 1270 N N . HIS A 1 180 ? 41.91430 2.38441 36.58166 1.000 8.48523 180 HIS A N 1
ATOM 1271 C CA . HIS A 1 180 ? 40.47984 2.64537 36.46542 1.000 9.36749 180 HIS A CA 1
ATOM 1272 C C . HIS A 1 180 ? 39.67534 1.40915 36.82867 1.000 9.54905 180 HIS A C 1
ATOM 1273 O O . HIS A 1 180 ? 38.65570 1.50277 37.52691 1.000 9.02942 180 HIS A O 1
ATOM 1280 N N . LEU A 1 181 ? 40.12183 0.24034 36.36471 1.000 6.51778 181 LEU A N 1
ATOM 1281 C CA . LEU A 1 181 ? 39.43541 -0.99888 36.71343 1.000 9.44828 181 LEU A CA 1
ATOM 1282 C C . LEU A 1 181 ? 39.49876 -1.24473 38.21152 1.000 9.87959 181 LEU A C 1
ATOM 1283 O O . LEU A 1 181 ? 38.48854 -1.58174 38.83752 1.000 10.58999 181 LEU A O 1
ATOM 1288 N N . GLU A 1 182 ? 40.67522 -1.04429 38.80596 1.000 10.52840 182 GLU A N 1
ATOM 1289 C CA . GLU A 1 182 ? 40.83495 -1.28584 40.23722 1.000 13.44583 182 GLU A CA 1
ATOM 1290 C C . GLU A 1 182 ? 39.93055 -0.37887 41.06630 1.000 11.25925 182 GLU A C 1
ATOM 1291 O O . GLU A 1 182 ? 39.34450 -0.82285 42.06381 1.000 12.50567 182 GLU A O 1
ATOM 1297 N N . GLU A 1 183 ? 39.79115 0.88731 40.66958 1.000 12.92313 183 GLU A N 1
ATOM 1298 C CA . GLU A 1 183 ? 38.94236 1.80101 41.42729 1.000 11.19037 183 GLU A CA 1
ATOM 1299 C C . GLU A 1 183 ? 37.49526 1.31702 41.43132 1.000 13.77405 183 GLU A C 1
ATOM 1300 O O . GLU A 1 183 ? 36.81288 1.37236 42.46265 1.000 13.32349 183 GLU A O 1
ATOM 1306 N N . ALA A 1 184 ? 37.02614 0.79506 40.29231 1.000 10.83016 184 ALA A N 1
ATOM 1307 C CA . ALA A 1 184 ? 35.67759 0.24547 40.21231 1.000 10.51678 184 ALA A CA 1
ATOM 1308 C C . ALA A 1 184 ? 35.54460 -1.01150 41.06500 1.000 11.88584 184 ALA A C 1
ATOM 1309 O O . ALA A 1 184 ? 34.54856 -1.18168 41.77579 1.000 11.85589 184 ALA A O 1
ATOM 1311 N N . TRP A 1 185 ? 36.53975 -1.90474 41.00313 1.000 10.81001 185 TRP A N 1
ATOM 1312 C CA . TRP A 1 185 ? 36.50101 -3.11468 41.81887 1.000 11.07240 185 TRP A CA 1
ATOM 1313 C C . TRP A 1 185 ? 36.47052 -2.77273 43.30586 1.000 14.38049 185 TRP A C 1
ATOM 1314 O O . TRP A 1 185 ? 35.72436 -3.38727 44.07842 1.000 13.60486 185 TRP A O 1
ATOM 1325 N N . GLN A 1 186 ? 37.24182 -1.76597 43.72191 1.000 12.45860 186 GLN A N 1
ATOM 1326 C CA . GLN A 1 186 ? 37.20965 -1.38159 45.13128 1.000 16.92210 186 GLN A CA 1
ATOM 1327 C C . GLN A 1 186 ? 35.85365 -0.82246 45.55056 1.000 15.44080 186 GLN A C 1
ATOM 1328 O O . GLN A 1 186 ? 35.47090 -0.97671 46.71566 1.000 17.28754 186 GLN A O 1
ATOM 1334 N N . ARG A 1 187 ? 35.11300 -0.17316 44.64128 1.000 13.44923 187 ARG A N 1
ATOM 1335 C CA . ARG A 1 187 ? 33.75947 0.24672 45.01113 1.000 15.57025 187 ARG A CA 1
ATOM 1336 C C . ARG A 1 187 ? 32.83217 -0.95073 45.19767 1.000 16.35812 187 ARG A C 1
ATOM 1337 O O . ARG A 1 187 ? 31.92270 -0.90379 46.03558 1.000 15.51663 187 ARG A O 1
ATOM 1345 N N . CYS A 1 188 ? 33.03481 -2.02459 44.42386 1.000 12.84873 188 CYS A N 1
ATOM 1346 C CA . CYS A 1 188 ? 32.28350 -3.25131 44.65750 1.000 14.33300 188 CYS A CA 1
ATOM 1347 C C . CYS A 1 188 ? 32.59557 -3.81217 46.03381 1.000 20.20411 188 CYS A C 1
ATOM 1348 O O . CYS A 1 188 ? 31.68975 -4.20198 46.77975 1.000 17.47282 188 CYS A O 1
ATOM 1351 N N . ARG A 1 189 ? 33.88147 -3.84234 46.38479 1.000 18.05162 189 ARG A N 1
ATOM 1352 C CA . ARG A 1 189 ? 34.31108 -4.36985 47.67379 1.000 21.82986 189 ARG A CA 1
ATOM 1353 C C . ARG A 1 189 ? 33.66640 -3.60867 48.82334 1.000 19.92965 189 ARG A C 1
ATOM 1354 O O . ARG A 1 189 ? 33.09835 -4.21199 49.74275 1.000 23.36786 189 ARG A O 1
ATOM 1356 N N . SER A 1 190 ? 33.75095 -2.27881 48.79159 1.000 18.74129 190 SER A N 1
ATOM 1357 C CA . SER A 1 190 ? 33.22520 -1.48466 49.89528 1.000 20.68251 190 SER A CA 1
ATOM 1358 C C . SER A 1 190 ? 31.69801 -1.52294 49.96153 1.000 26.50489 190 SER A C 1
ATOM 1359 O O . SER A 1 190 ? 31.13277 -1.38246 51.05336 1.000 25.49382 190 SER A O 1
ATOM 1362 N N . GLU A 1 191 ? 31.01239 -1.73142 48.83045 1.000 20.22955 191 GLU A N 1
ATOM 1363 C CA . GLU A 1 191 ? 29.55524 -1.82112 48.82763 1.000 20.45230 191 GLU A CA 1
ATOM 1364 C C . GLU A 1 191 ? 29.04670 -3.23377 49.09724 1.000 18.63661 191 GLU A C 1
ATOM 1365 O O . GLU A 1 191 ? 27.83115 -3.43118 49.21104 1.000 22.04720 191 GLU A O 1
ATOM 1371 N N . GLY A 1 192 ? 29.92967 -4.22080 49.19093 1.000 18.17186 192 GLY A N 1
ATOM 1372 C CA . GLY A 1 192 ? 29.47312 -5.58779 49.36745 1.000 19.41634 192 GLY A CA 1
ATOM 1373 C C . GLY A 1 192 ? 28.74890 -6.17348 48.17140 1.000 19.77359 192 GLY A C 1
ATOM 1374 O O . GLY A 1 192 ? 27.88303 -7.03384 48.34314 1.000 17.73639 192 GLY A O 1
ATOM 1375 N N . LEU A 1 193 ? 29.08349 -5.73342 46.95968 1.000 15.92103 193 LEU A N 1
ATOM 1376 C CA . LEU A 1 193 ? 28.46041 -6.24335 45.74227 1.000 14.06664 193 LEU A CA 1
ATOM 1377 C C . LEU A 1 193 ? 29.28880 -7.36416 45.13308 1.000 15.26428 193 LEU A C 1
ATOM 1378 O O . LEU A 1 193 ? 30.46892 -7.17506 44.83459 1.000 15.36771 193 LEU A O 1
ATOM 1383 N N . ASP A 1 194 ? 28.65730 -8.51063 44.90940 1.000 12.54940 194 ASP A N 1
ATOM 1384 C CA . ASP A 1 194 ? 29.32944 -9.62061 44.25612 1.000 13.41056 194 ASP A CA 1
ATOM 1385 C C . ASP A 1 194 ? 29.42056 -9.36133 42.75579 1.000 13.95899 194 ASP A C 1
ATOM 1386 O O . ASP A 1 194 ? 28.40486 -9.12300 42.10231 1.000 16.34183 194 ASP A O 1
ATOM 1391 N N . VAL A 1 195 ? 30.62816 -9.42130 42.20380 1.000 14.72480 195 VAL A N 1
ATOM 1392 C CA . VAL A 1 195 ? 30.81404 -9.09131 40.79221 1.000 13.07962 195 VAL A CA 1
ATOM 1393 C C . VAL A 1 195 ? 30.38404 -10.28313 39.94144 1.000 12.04585 195 VAL A C 1
ATOM 1394 O O . VAL A 1 195 ? 30.92178 -11.38927 40.08075 1.000 11.95408 195 VAL A O 1
ATOM 1398 N N . ALA A 1 196 ? 29.43067 -10.05033 39.03349 1.000 10.28006 196 ALA A N 1
ATOM 1399 C CA . ALA A 1 196 ? 28.89349 -11.09484 38.17390 1.000 9.79864 196 ALA A CA 1
ATOM 1400 C C . ALA A 1 196 ? 29.53713 -11.13157 36.79240 1.000 10.81436 196 ALA A C 1
ATOM 1401 O O . ALA A 1 196 ? 29.51445 -12.18015 36.14289 1.000 8.80449 196 ALA A O 1
ATOM 1403 N N . CYS A 1 197 ? 30.09891 -10.01750 36.32920 1.000 9.46631 197 CYS A N 1
ATOM 1404 C CA . CYS A 1 197 ? 30.57055 -9.88773 34.95283 1.000 7.46415 197 CYS A CA 1
ATOM 1405 C C . CYS A 1 197 ? 31.48330 -8.67566 34.86136 1.000 7.00189 197 CYS A C 1
ATOM 1406 O O . CYS A 1 197 ? 31.26190 -7.68250 35.54820 1.000 9.26396 197 CYS A O 1
ATOM 1409 N N . ILE A 1 198 ? 32.51233 -8.76719 34.01583 1.000 7.91896 198 ILE A N 1
ATOM 1410 C CA . ILE A 1 198 ? 33.33024 -7.61495 33.63379 1.000 6.91943 198 ILE A CA 1
ATOM 1411 C C . ILE A 1 198 ? 33.11812 -7.42287 32.14306 1.000 6.65357 198 ILE A C 1
ATOM 1412 O O . ILE A 1 198 ? 33.52088 -8.28040 31.35277 1.000 9.13774 198 ILE A O 1
ATOM 1417 N N . LEU A 1 199 ? 32.49974 -6.30841 31.75920 1.000 6.36564 199 LEU A N 1
ATOM 1418 C CA . LEU A 1 199 ? 32.18900 -6.00836 30.36544 1.000 8.27085 199 LEU A CA 1
ATOM 1419 C C . LEU A 1 199 ? 33.22438 -5.03083 29.81527 1.000 7.87505 199 LEU A C 1
ATOM 1420 O O . LEU A 1 199 ? 33.54594 -4.03253 30.47162 1.000 8.19593 199 LEU A O 1
ATOM 1425 N N . ILE A 1 200 ? 33.76508 -5.32328 28.62521 1.000 7.08963 200 ILE A N 1
ATOM 1426 C CA . ILE A 1 200 ? 34.78765 -4.48213 28.00603 1.000 6.17458 200 ILE A CA 1
ATOM 1427 C C . ILE A 1 200 ? 34.41774 -4.26176 26.53987 1.000 7.50362 200 ILE A C 1
ATOM 1428 O O . ILE A 1 200 ? 33.65063 -5.01907 25.94180 1.000 7.43037 200 ILE A O 1
ATOM 1433 N N . ASN A 1 201 ? 34.97515 -3.19752 25.96571 1.000 7.32425 201 ASN A N 1
ATOM 1434 C CA . ASN A 1 201 ? 34.63506 -2.76394 24.60766 1.000 5.77101 201 ASN A CA 1
ATOM 1435 C C . ASN A 1 201 ? 35.91320 -2.20756 23.98992 1.000 6.58248 201 ASN A C 1
ATOM 1436 O O . ASN A 1 201 ? 36.11366 -0.99085 23.90813 1.000 7.67616 201 ASN A O 1
ATOM 1441 N N . PRO A 1 202 ? 36.83925 -3.09205 23.57979 1.000 7.91902 202 PRO A N 1
ATOM 1442 C CA . PRO A 1 202 ? 38.21557 -2.63825 23.26221 1.000 6.28742 202 PRO A CA 1
ATOM 1443 C C . PRO A 1 202 ? 38.33339 -1.66127 22.10575 1.000 8.77856 202 PRO A C 1
ATOM 1444 O O . PRO A 1 202 ? 39.30205 -0.89562 22.06479 1.000 6.99397 202 PRO A O 1
ATOM 1448 N N . GLN A 1 203 ? 37.42754 -1.70363 21.13257 1.000 8.03841 203 GLN A N 1
ATOM 1449 C CA . GLN A 1 203 ? 37.34303 -0.68687 20.09161 1.000 6.46635 203 GLN A CA 1
ATOM 1450 C C . GLN A 1 203 ? 36.09543 0.11962 20.45489 1.000 7.89210 203 GLN A C 1
ATOM 1451 O O . GLN A 1 203 ? 34.96815 -0.22344 20.08676 1.000 6.73062 203 GLN A O 1
ATOM 1457 N N . HIS A 1 204 ? 36.30860 1.19330 21.21164 1.000 8.08176 204 HIS A N 1
ATOM 1458 C CA . HIS A 1 204 ? 35.30442 1.69286 22.14809 1.000 6.39125 204 HIS A CA 1
ATOM 1459 C C . HIS A 1 204 ? 34.33539 2.66367 21.48540 1.000 7.60127 204 HIS A C 1
ATOM 1460 O O . HIS A 1 204 ? 34.74758 3.57395 20.75396 1.000 6.51110 204 HIS A O 1
ATOM 1467 N N . ASN A 1 205 ? 33.04381 2.42742 21.70768 1.000 6.69173 205 ASN A N 1
ATOM 1468 C CA . ASN A 1 205 ? 31.98730 3.38821 21.42224 1.000 7.70298 205 ASN A CA 1
ATOM 1469 C C . ASN A 1 205 ? 31.58806 3.99821 22.75639 1.000 9.24349 205 ASN A C 1
ATOM 1470 O O . ASN A 1 205 ? 31.14322 3.24395 23.63363 1.000 9.40229 205 ASN A O 1
ATOM 1475 N N . PRO A 1 206 ? 31.69399 5.32339 22.97566 1.000 8.49944 206 PRO A N 1
ATOM 1476 C CA . PRO A 1 206 ? 31.83667 6.40596 21.99272 1.000 9.29170 206 PRO A CA 1
ATOM 1477 C C . PRO A 1 206 ? 33.22314 7.01315 21.75328 1.000 8.73875 206 PRO A C 1
ATOM 1478 O O . PRO A 1 206 ? 33.35056 7.80488 20.81114 1.000 8.24513 206 PRO A O 1
ATOM 1482 N N . TRP A 1 207 ? 34.23515 6.70508 22.57544 1.000 7.42918 207 TRP A N 1
ATOM 1483 C CA . TRP A 1 207 ? 35.44399 7.52447 22.50028 1.000 8.01069 207 TRP A CA 1
ATOM 1484 C C . TRP A 1 207 ? 36.36981 7.12340 21.35472 1.000 9.69469 207 TRP A C 1
ATOM 1485 O O . TRP A 1 207 ? 37.21109 7.93519 20.94368 1.000 10.39953 207 TRP A O 1
ATOM 1496 N N . GLY A 1 208 ? 36.26562 5.88702 20.86080 1.000 8.94289 208 GLY A N 1
ATOM 1497 C CA . GLY A 1 208 ? 37.13736 5.42641 19.79713 1.000 7.43654 208 GLY A CA 1
ATOM 1498 C C . GLY A 1 208 ? 38.54859 5.08257 20.22482 1.000 8.72671 208 GLY A C 1
ATOM 1499 O O . GLY A 1 208 ? 39.43399 4.97352 19.37111 1.000 8.74378 208 GLY A O 1
ATOM 1500 N N . GLY A 1 209 ? 38.80375 4.91607 21.51538 1.000 7.74245 209 GLY A N 1
ATOM 1501 C CA . GLY A 1 209 ? 40.06879 4.33585 21.92932 1.000 9.15812 209 GLY A CA 1
ATOM 1502 C C . GLY A 1 209 ? 40.23626 2.90075 21.45109 1.000 10.54686 209 GLY A C 1
ATOM 1503 O O . GLY A 1 209 ? 39.27643 2.18770 21.11927 1.000 6.75320 209 GLY A O 1
ATOM 1504 N N . ASN A 1 210 ? 41.49936 2.47109 21.41796 1.000 6.99009 210 ASN A N 1
ATOM 1505 C CA . ASN A 1 210 ? 41.89977 1.09743 21.09761 1.000 6.96205 210 ASN A CA 1
ATOM 1506 C C . ASN A 1 210 ? 42.59891 0.54748 22.33947 1.000 8.28342 210 ASN A C 1
ATOM 1507 O O . ASN A 1 210 ? 43.72879 0.94450 22.64431 1.000 9.25746 210 ASN A O 1
ATOM 1512 N N . TRP A 1 211 ? 41.91917 -0.32923 23.08059 1.000 8.08959 211 TRP A N 1
ATOM 1513 C CA . TRP A 1 211 ? 42.36302 -0.64081 24.43512 1.000 6.39669 211 TRP A CA 1
ATOM 1514 C C . TRP A 1 211 ? 43.60821 -1.53861 24.41000 1.000 9.63858 211 TRP A C 1
ATOM 1515 O O . TRP A 1 211 ? 43.95779 -2.13706 23.39143 1.000 8.88016 211 TRP A O 1
ATOM 1526 N N . THR A 1 212 ? 44.30172 -1.60206 25.55366 1.000 7.72213 212 THR A N 1
ATOM 1527 C CA . THR A 1 212 ? 45.67463 -2.10070 25.54023 1.000 10.13353 212 THR A CA 1
ATOM 1528 C C . THR A 1 212 ? 45.78370 -3.54107 26.01140 1.000 9.46644 212 THR A C 1
ATOM 1529 O O . THR A 1 212 ? 44.98816 -4.01857 26.82768 1.000 9.85237 212 THR A O 1
ATOM 1533 N N . PRO A 1 213 ? 46.82923 -4.24149 25.58255 1.000 10.63555 213 PRO A N 1
ATOM 1534 C CA . PRO A 1 213 ? 47.11764 -5.53349 26.21813 1.000 8.07766 213 PRO A CA 1
ATOM 1535 C C . PRO A 1 213 ? 47.29994 -5.39760 27.71950 1.000 8.89881 213 PRO A C 1
ATOM 1536 O O . PRO A 1 213 ? 46.85790 -6.28251 28.46591 1.000 11.78246 213 PRO A O 1
ATOM 1540 N N . GLU A 1 214 ? 47.87194 -4.27440 28.18075 1.000 8.12173 214 GLU A N 1
ATOM 1541 C CA . GLU A 1 214 ? 48.00867 -4.02600 29.61455 1.000 9.76155 214 GLU A CA 1
ATOM 1542 C C . GLU A 1 214 ? 46.66237 -4.09592 30.31682 1.000 9.17104 214 GLU A C 1
ATOM 1543 O O . GLU A 1 214 ? 46.51555 -4.77123 31.33815 1.000 9.27764 214 GLU A O 1
ATOM 1549 N N . PHE A 1 215 ? 45.68501 -3.33661 29.81147 1.000 8.24803 215 PHE A N 1
ATOM 1550 C CA . PHE A 1 215 ? 44.38037 -3.30183 30.45060 1.000 9.59993 215 PHE A CA 1
ATOM 1551 C C . PHE A 1 215 ? 43.71025 -4.66569 30.36531 1.000 8.17706 215 PHE A C 1
ATOM 1552 O O . PHE A 1 215 ? 43.11943 -5.14308 31.33956 1.000 8.94391 215 PHE A O 1
ATOM 1560 N N . LEU A 1 216 ? 43.80466 -5.31762 29.20654 1.000 9.45476 216 LEU A N 1
ATOM 1561 C CA . LEU A 1 216 ? 43.21325 -6.64282 29.07109 1.000 11.01170 216 LEU A CA 1
ATOM 1562 C C . LEU A 1 216 ? 43.84616 -7.63805 30.03767 1.000 9.70715 216 LEU A C 1
ATOM 1563 O O . LEU A 1 216 ? 43.15982 -8.51804 30.56503 1.000 8.49816 216 LEU A O 1
ATOM 1568 N N . ALA A 1 217 ? 45.15112 -7.51171 30.29264 1.000 10.64144 217 ALA A N 1
ATOM 1569 C CA . ALA A 1 217 ? 45.78761 -8.40686 31.25529 1.000 11.79368 217 ALA A CA 1
ATOM 1570 C C . ALA A 1 217 ? 45.25363 -8.16830 32.66461 1.000 12.45174 217 ALA A C 1
ATOM 1571 O O . ALA A 1 217 ? 45.07335 -9.11932 33.43192 1.000 10.95702 217 ALA A O 1
ATOM 1573 N N . ALA A 1 218 ? 44.99786 -6.90825 33.02741 1.000 9.47497 218 ALA A N 1
ATOM 1574 C CA . ALA A 1 218 ? 44.42565 -6.62698 34.34300 1.000 8.77748 218 ALA A CA 1
ATOM 1575 C C . ALA A 1 218 ? 43.01673 -7.19136 34.44792 1.000 10.09387 218 ALA A C 1
ATOM 1576 O O . ALA A 1 218 ? 42.60923 -7.68175 35.50943 1.000 10.74469 218 ALA A O 1
ATOM 1578 N N . VAL A 1 219 ? 42.25165 -7.10113 33.35622 1.000 8.59209 219 VAL A N 1
ATOM 1579 C CA . VAL A 1 219 ? 40.91161 -7.67339 33.30840 1.000 8.16332 219 VAL A CA 1
ATOM 1580 C C . VAL A 1 219 ? 40.96896 -9.18243 33.49989 1.000 7.85928 219 VAL A C 1
ATOM 1581 O O . VAL A 1 219 ? 40.19433 -9.75621 34.27463 1.000 8.88779 219 VAL A O 1
ATOM 1585 N N . ALA A 1 220 ? 41.88481 -9.84408 32.78602 1.000 8.30213 220 ALA A N 1
ATOM 1586 C CA . ALA A 1 220 ? 42.02287 -11.29173 32.89991 1.000 9.36708 220 ALA A CA 1
ATOM 1587 C C . ALA A 1 220 ? 42.43727 -11.69746 34.30422 1.000 8.83803 220 ALA A C 1
ATOM 1588 O O . ALA A 1 220 ? 41.96081 -12.70741 34.83416 1.000 9.92506 220 ALA A O 1
ATOM 1590 N N . ALA A 1 221 ? 43.34471 -10.93842 34.91546 1.000 11.19345 221 ALA A N 1
ATOM 1591 C CA . ALA A 1 221 ? 43.79095 -11.29174 36.25729 1.000 9.38749 221 ALA A CA 1
ATOM 1592 C C . ALA A 1 221 ? 42.64371 -11.19161 37.24961 1.000 11.16421 221 ALA A C 1
ATOM 1593 O O . ALA A 1 221 ? 42.50030 -12.03874 38.14506 1.000 12.06723 221 ALA A O 1
ATOM 1595 N N . LEU A 1 222 ? 41.80270 -10.16811 37.09364 1.000 11.93994 222 LEU A N 1
ATOM 1596 C CA . LEU A 1 222 ? 40.65870 -10.02093 37.98008 1.000 9.86970 222 LEU A CA 1
ATOM 1597 C C . LEU A 1 222 ? 39.64379 -11.12621 37.72401 1.000 9.98325 222 LEU A C 1
ATOM 1598 O O . LEU A 1 222 ? 39.11423 -11.72290 38.66347 1.000 10.75973 222 LEU A O 1
ATOM 1603 N N . ALA A 1 223 ? 39.37331 -11.42494 36.45268 1.000 9.78771 223 ALA A N 1
ATOM 1604 C CA . ALA A 1 223 ? 38.44575 -12.50788 36.13208 1.000 9.68022 223 ALA A CA 1
ATOM 1605 C C . ALA A 1 223 ? 38.90576 -13.82697 36.74334 1.000 10.86478 223 ALA A C 1
ATOM 1606 O O . ALA A 1 223 ? 38.10091 -14.57938 37.31584 1.000 9.64049 223 ALA A O 1
ATOM 1608 N N . GLU A 1 224 ? 40.19945 -14.12963 36.62369 1.000 10.02660 224 GLU A N 1
ATOM 1609 C CA . GLU A 1 224 ? 40.70092 -15.40965 37.10778 1.000 9.68066 224 GLU A CA 1
ATOM 1610 C C . GLU A 1 224 ? 40.72472 -15.45427 38.63182 1.000 14.54769 224 GLU A C 1
ATOM 1611 O O . GLU A 1 224 ? 40.43272 -16.49453 39.23587 1.000 17.36629 224 GLU A O 1
ATOM 1617 N N . ARG A 1 225 ? 41.07026 -14.33632 39.27172 1.000 13.01280 225 ARG A N 1
ATOM 1618 C CA . ARG A 1 225 ? 41.14251 -14.32906 40.73143 1.000 16.62631 225 ARG A CA 1
ATOM 1619 C C . ARG A 1 225 ? 39.75661 -14.46958 41.35750 1.000 13.23731 225 ARG A C 1
ATOM 1620 O O . ARG A 1 225 ? 39.56754 -15.25330 42.29536 1.000 14.95303 225 ARG A O 1
ATOM 1628 N N . GLU A 1 226 ? 38.76579 -13.75314 40.83156 1.000 12.76848 226 GLU A N 1
ATOM 1629 C CA . GLU A 1 226 ? 37.43080 -13.73169 41.41320 1.000 14.32373 226 GLU A CA 1
ATOM 1630 C C . GLU A 1 226 ? 36.47310 -14.73084 40.77283 1.000 14.18361 226 GLU A C 1
ATOM 1631 O O . GLU A 1 226 ? 35.35096 -14.88903 41.26654 1.000 14.24396 226 GLU A O 1
ATOM 1637 N N . ARG A 1 227 ? 36.90136 -15.42048 39.71165 1.000 10.16048 227 ARG A N 1
ATOM 1638 C CA . ARG A 1 227 ? 36.06697 -16.35071 38.94287 1.000 11.70369 227 ARG A CA 1
ATOM 1639 C C . ARG A 1 227 ? 34.85785 -15.63517 38.34370 1.000 12.51696 227 ARG A C 1
ATOM 1640 O O . ARG A 1 227 ? 33.71098 -16.06815 38.48928 1.000 13.95416 227 ARG A O 1
ATOM 1648 N N . VAL A 1 228 ? 35.13500 -14.53833 37.64721 1.000 14.71483 228 VAL A N 1
ATOM 1649 C CA . VAL A 1 228 ? 34.13615 -13.64539 37.07240 1.000 11.93988 228 VAL A CA 1
ATOM 1650 C C . VAL A 1 228 ? 34.29349 -13.68673 35.55799 1.000 8.23616 228 VAL A C 1
ATOM 1651 O O . VAL A 1 228 ? 35.38123 -13.42290 35.05107 1.000 10.42379 228 VAL A O 1
ATOM 1655 N N . PRO A 1 229 ? 33.25185 -14.00035 34.79275 1.000 10.06140 229 PRO A N 1
ATOM 1656 C CA . PRO A 1 229 ? 33.39268 -14.01373 33.33125 1.000 8.09877 229 PRO A CA 1
ATOM 1657 C C . PRO A 1 229 ? 33.54143 -12.61170 32.75125 1.000 7.16895 229 PRO A C 1
ATOM 1658 O O . PRO A 1 229 ? 32.99405 -11.62494 33.26486 1.000 9.20226 229 PRO A O 1
ATOM 1662 N N . VAL A 1 230 ? 34.27572 -12.54837 31.64319 1.000 6.57188 230 VAL A N 1
ATOM 1663 C CA . VAL A 1 230 ? 34.49160 -11.32292 30.87116 1.000 5.06072 230 VAL A CA 1
ATOM 1664 C C . VAL A 1 230 ? 33.56288 -11.35369 29.66384 1.000 7.71184 230 VAL A C 1
ATOM 1665 O O . VAL A 1 230 ? 33.50766 -12.35383 28.94211 1.000 6.56810 230 VAL A O 1
ATOM 1669 N N . LEU A 1 231 ? 32.83690 -10.26396 29.43663 1.000 7.25879 231 LEU A N 1
ATOM 1670 C CA . LEU A 1 231 ? 31.99373 -10.13467 28.25954 1.000 7.08185 231 LEU A CA 1
ATOM 1671 C C . LEU A 1 231 ? 32.61542 -9.07485 27.35787 1.000 7.84989 231 LEU A C 1
ATOM 1672 O O . LEU A 1 231 ? 32.75718 -7.91568 27.76803 1.000 9.40443 231 LEU A O 1
ATOM 1677 N N . VAL A 1 232 ? 33.00594 -9.47889 26.14587 1.000 6.23061 232 VAL A N 1
ATOM 1678 C CA . VAL A 1 232 ? 33.68079 -8.59335 25.19733 1.000 8.48360 232 VAL A CA 1
ATOM 1679 C C . VAL A 1 232 ? 32.67386 -8.15041 24.14936 1.000 7.41167 232 VAL A C 1
ATOM 1680 O O . VAL A 1 232 ? 32.03919 -8.99099 23.50908 1.000 9.63614 232 VAL A O 1
ATOM 1684 N N . ASP A 1 233 ? 32.54332 -6.84292 23.95246 1.000 5.80621 233 ASP A N 1
ATOM 1685 C CA . ASP A 1 233 ? 31.75559 -6.28308 22.85575 1.000 8.24842 233 ASP A CA 1
ATOM 1686 C C . ASP A 1 233 ? 32.73377 -5.86762 21.76237 1.000 8.52812 233 ASP A C 1
ATOM 1687 O O . ASP A 1 233 ? 33.56506 -4.97413 21.97013 1.000 6.52385 233 ASP A O 1
ATOM 1692 N N . ASN A 1 234 ? 32.66672 -6.54605 20.61550 1.000 7.27970 234 ASN A N 1
ATOM 1693 C CA . ASN A 1 234 ? 33.59130 -6.32030 19.51021 1.000 6.29890 234 ASN A CA 1
ATOM 1694 C C . ASN A 1 234 ? 32.90442 -5.71068 18.29273 1.000 7.34172 234 ASN A C 1
ATOM 1695 O O . ASN A 1 234 ? 33.36301 -5.91078 17.16338 1.000 8.09077 234 ASN A O 1
ATOM 1700 N N . ALA A 1 235 ? 31.80935 -4.96249 18.51093 1.000 8.24364 235 ALA A N 1
ATOM 1701 C CA . ALA A 1 235 ? 31.08386 -4.33616 17.40500 1.000 7.62943 235 ALA A CA 1
ATOM 1702 C C . ALA A 1 235 ? 31.99936 -3.62829 16.41078 1.000 8.73706 235 ALA A C 1
ATOM 1703 O O . ALA A 1 235 ? 31.75537 -3.68024 15.19695 1.000 9.87313 235 ALA A O 1
ATOM 1705 N N . PHE A 1 236 ? 33.01227 -2.90022 16.89489 1.000 10.87326 236 PHE A N 1
ATOM 1706 C CA . PHE A 1 236 ? 33.85579 -2.10864 16.00241 1.000 8.62314 236 PHE A CA 1
ATOM 1707 C C . PHE A 1 236 ? 35.24785 -2.69565 15.81512 1.000 9.25707 236 PHE A C 1
ATOM 1708 O O . PHE A 1 236 ? 36.14151 -1.99048 15.34503 1.000 8.53594 236 PHE A O 1
ATOM 1716 N N . TYR A 1 237 ? 35.45111 -3.97028 16.16687 1.000 7.54848 237 TYR A N 1
ATOM 1717 C CA . TYR A 1 237 ? 36.76744 -4.58367 15.97622 1.000 9.51891 237 TYR A CA 1
ATOM 1718 C C . TYR A 1 237 ? 37.27414 -4.39416 14.54785 1.000 9.22131 237 TYR A C 1
ATOM 1719 O O . TYR A 1 237 ? 38.45138 -4.08471 14.33720 1.000 9.26167 237 TYR A O 1
ATOM 1728 N N . GLY A 1 238 ? 36.40061 -4.55498 13.56161 1.000 8.57244 238 GLY A N 1
ATOM 1729 C CA . GLY A 1 238 ? 36.80049 -4.47232 12.17415 1.000 10.45331 238 GLY A CA 1
ATOM 1730 C C . GLY A 1 238 ? 36.77419 -3.08159 11.58692 1.000 11.54656 238 GLY A C 1
ATOM 1731 O O . GLY A 1 238 ? 37.00664 -2.93453 10.38284 1.000 13.54341 238 GLY A O 1
ATOM 1732 N N . LEU A 1 239 ? 36.50874 -2.05047 12.39810 1.000 8.18460 239 LEU A N 1
ATOM 1733 C CA . LEU A 1 239 ? 36.32039 -0.68853 11.90978 1.000 9.75125 239 LEU A CA 1
ATOM 1734 C C . LEU A 1 239 ? 37.31542 0.29897 12.52094 1.000 10.44449 239 LEU A C 1
ATOM 1735 O O . LEU A 1 239 ? 36.99368 1.47078 12.72097 1.000 12.65468 239 LEU A O 1
ATOM 1740 N N . THR A 1 240 ? 38.53287 -0.14877 12.80109 1.000 9.44163 240 THR A N 1
ATOM 1741 C CA . THR A 1 240 ? 39.55848 0.79723 13.20812 1.000 8.11204 240 THR A CA 1
ATOM 1742 C C . THR A 1 240 ? 40.03368 1.61914 12.00905 1.000 11.90562 240 THR A C 1
ATOM 1743 O O . THR A 1 240 ? 39.80534 1.27195 10.84325 1.000 9.92746 240 THR A O 1
ATOM 1747 N N . ALA A 1 241 ? 40.69821 2.73324 12.31963 1.000 10.15150 241 ALA A N 1
ATOM 1748 C CA . ALA A 1 241 ? 41.37236 3.52323 11.30085 1.000 10.35726 241 ALA A CA 1
ATOM 1749 C C . ALA A 1 241 ? 42.35748 2.65916 10.52259 1.000 10.51405 241 ALA A C 1
ATOM 1750 O O . ALA A 1 241 ? 42.86065 1.64903 11.01720 1.000 9.75327 241 ALA A O 1
ATOM 1752 N N . GLU A 1 242 ? 42.64559 3.08756 9.28839 1.000 13.65584 242 GLU A N 1
ATOM 1753 C CA . GLU A 1 242 ? 43.58508 2.37050 8.42813 1.000 15.87481 242 GLU A CA 1
ATOM 1754 C C . GLU A 1 242 ? 44.92485 2.08220 9.09461 1.000 18.43678 242 GLU A C 1
ATOM 1755 O O . GLU A 1 242 ? 45.53218 1.03309 8.84081 1.000 21.21282 242 GLU A O 1
ATOM 1761 N N . ASP A 1 243 ? 45.40309 2.98102 9.94649 1.000 16.44176 243 ASP A N 1
ATOM 1762 C CA . ASP A 1 243 ? 46.72576 2.84657 10.53276 1.000 24.15822 243 ASP A CA 1
ATOM 1763 C C . ASP A 1 243 ? 46.69598 2.27169 11.94501 1.000 19.81067 243 ASP A C 1
ATOM 1764 O O . ASP A 1 243 ? 47.70696 2.34752 12.65016 1.000 19.42085 243 ASP A O 1
ATOM 1769 N N . VAL A 1 244 ? 45.57735 1.68665 12.37399 1.000 15.97301 244 VAL A N 1
ATOM 1770 C CA . VAL A 1 244 ? 45.43408 1.19472 13.73908 1.000 12.80114 244 VAL A CA 1
ATOM 1771 C C . VAL A 1 244 ? 45.08407 -0.28261 13.67829 1.000 14.39338 244 VAL A C 1
ATOM 1772 O O . VAL A 1 244 ? 44.03345 -0.65405 13.13965 1.000 11.87106 244 VAL A O 1
ATOM 1776 N N . ARG A 1 245 ? 45.94930 -1.12560 14.24174 1.000 13.76873 245 ARG A N 1
ATOM 1777 C CA . ARG A 1 245 ? 45.64478 -2.54282 14.34228 1.000 10.18651 245 ARG A CA 1
ATOM 1778 C C . ARG A 1 245 ? 44.81715 -2.75714 15.60311 1.000 10.97817 245 ARG A C 1
ATOM 1779 O O . ARG A 1 245 ? 45.26879 -2.38021 16.69667 1.000 10.28983 245 ARG A O 1
ATOM 1787 N N . PRO A 1 246 ? 43.62769 -3.34830 15.51971 1.000 9.84603 246 PRO A N 1
ATOM 1788 C CA . PRO A 1 246 ? 42.81510 -3.49625 16.73125 1.000 8.83247 246 PRO A CA 1
ATOM 1789 C C . PRO A 1 246 ? 43.43009 -4.49553 17.70053 1.000 10.80519 246 PRO A C 1
ATOM 1790 O O . PRO A 1 246 ? 43.96766 -5.53377 17.30571 1.000 9.83506 246 PRO A O 1
ATOM 1794 N N . THR A 1 247 ? 43.34149 -4.17675 18.98623 1.000 8.18911 247 THR A N 1
ATOM 1795 C CA . THR A 1 247 ? 43.68436 -5.16036 20.00213 1.000 8.92591 247 THR A CA 1
ATOM 1796 C C . THR A 1 247 ? 42.59976 -6.23082 20.02161 1.000 8.38999 247 THR A C 1
ATOM 1797 O O . THR A 1 247 ? 41.40982 -5.91342 20.03421 1.000 10.65585 247 THR A O 1
ATOM 1801 N N . SER A 1 248 ? 43.00082 -7.49845 19.97178 1.000 9.28479 248 SER A N 1
ATOM 1802 C CA . SER A 1 248 ? 42.03389 -8.59742 19.93520 1.000 9.28610 248 SER A CA 1
ATOM 1803 C C . SER A 1 248 ? 41.89086 -9.20199 21.32805 1.000 10.87322 248 SER A C 1
ATOM 1804 O O . SER A 1 248 ? 42.68434 -10.05739 21.73601 1.000 10.32288 248 SER A O 1
ATOM 1807 N N . ALA A 1 249 ? 40.83858 -8.78870 22.03942 1.000 8.97146 249 ALA A N 1
ATOM 1808 C CA . ALA A 1 249 ? 40.60582 -9.31084 23.38215 1.000 8.68565 249 ALA A CA 1
ATOM 1809 C C . ALA A 1 249 ? 40.45638 -10.82890 23.39590 1.000 9.13204 249 ALA A C 1
ATOM 1810 O O . ALA A 1 249 ? 40.96193 -11.48976 24.31065 1.000 9.22922 249 ALA A O 1
ATOM 1812 N N . VAL A 1 250 ? 39.77303 -11.40848 22.40534 1.000 7.93063 250 VAL A N 1
ATOM 1813 C CA . VAL A 1 250 ? 39.53517 -12.85251 22.47618 1.000 7.41551 250 VAL A CA 1
ATOM 1814 C C . VAL A 1 250 ? 40.85496 -13.60937 22.36146 1.000 9.99686 250 VAL A C 1
ATOM 1815 O O . VAL A 1 250 ? 41.06858 -14.60369 23.06326 1.000 8.99921 250 VAL A O 1
ATOM 1819 N N . ARG A 1 251 ? 41.76870 -13.12925 21.50508 1.000 8.11366 251 ARG A N 1
ATOM 1820 C CA . ARG A 1 251 ? 43.10490 -13.72219 21.40274 1.000 7.69154 251 ARG A CA 1
ATOM 1821 C C . ARG A 1 251 ? 43.86997 -13.61351 22.71808 1.000 9.47673 251 ARG A C 1
ATOM 1822 O O . ARG A 1 251 ? 44.42432 -14.60306 23.20955 1.000 9.95005 251 ARG A O 1
ATOM 1830 N N . LEU A 1 252 ? 43.88881 -12.42185 23.31541 1.000 9.81211 252 LEU A N 1
ATOM 1831 C CA . LEU A 1 252 ? 44.66804 -12.19272 24.52696 1.000 8.45520 252 LEU A CA 1
ATOM 1832 C C . LEU A 1 252 ? 44.05157 -12.85288 25.74823 1.000 10.32302 252 LEU A C 1
ATOM 1833 O O . LEU A 1 252 ? 44.76873 -13.11140 26.73139 1.000 8.68739 252 LEU A O 1
ATOM 1838 N N . LEU A 1 253 ? 42.73954 -13.10862 25.71259 1.000 9.13964 253 LEU A N 1
ATOM 1839 C CA . LEU A 1 253 ? 41.99830 -13.74367 26.79061 1.000 9.61539 253 LEU A CA 1
ATOM 1840 C C . LEU A 1 253 ? 41.68355 -15.21027 26.49053 1.000 10.28633 253 LEU A C 1
ATOM 1841 O O . LEU A 1 253 ? 40.82294 -15.79889 27.15034 1.000 9.68744 253 LEU A O 1
ATOM 1846 N N . GLY A 1 254 ? 42.37843 -15.81622 25.51494 1.000 10.43669 254 GLY A N 1
ATOM 1847 C CA . GLY A 1 254 ? 42.03300 -17.16172 25.07892 1.000 9.85318 254 GLY A CA 1
ATOM 1848 C C . GLY A 1 254 ? 42.01849 -18.19665 26.19265 1.000 10.15877 254 GLY A C 1
ATOM 1849 O O . GLY A 1 254 ? 41.25651 -19.16369 26.13255 1.000 8.73303 254 GLY A O 1
ATOM 1850 N N . HIS A 1 255 ? 42.85221 -18.01431 27.21439 1.000 9.66805 255 HIS A N 1
ATOM 1851 C CA . HIS A 1 255 ? 42.90070 -18.97277 28.31065 1.000 8.34202 255 HIS A CA 1
ATOM 1852 C C . HIS A 1 255 ? 41.62734 -18.95970 29.14141 1.000 9.74337 255 HIS A C 1
ATOM 1853 O O . HIS A 1 255 ? 41.37573 -19.91797 29.87903 1.000 9.24729 255 HIS A O 1
ATOM 1860 N N . LEU A 1 256 ? 40.82642 -17.89453 29.05565 1.000 8.88820 256 LEU A N 1
ATOM 1861 C CA . LEU A 1 256 ? 39.58195 -17.87140 29.81513 1.000 5.97630 256 LEU A CA 1
ATOM 1862 C C . LEU A 1 256 ? 38.48210 -18.70488 29.16770 1.000 9.59088 256 LEU A C 1
ATOM 1863 O O . LEU A 1 256 ? 37.50177 -19.02207 29.83560 1.000 8.93315 256 LEU A O 1
ATOM 1868 N N . VAL A 1 257 ? 38.62497 -19.07892 27.89514 1.000 7.56070 257 VAL A N 1
ATOM 1869 C CA . VAL A 1 257 ? 37.57568 -19.84154 27.22035 1.000 7.75361 257 VAL A CA 1
ATOM 1870 C C . VAL A 1 257 ? 37.33012 -21.15664 27.94516 1.000 8.53291 257 VAL A C 1
ATOM 1871 O O . VAL A 1 257 ? 36.19317 -21.48678 28.32119 1.000 9.30108 257 VAL A O 1
ATOM 1875 N N . GLY A 1 258 ? 38.39940 -21.92206 28.15837 1.000 9.78288 258 GLY A N 1
ATOM 1876 C CA . GLY A 1 258 ? 38.29110 -23.21557 28.80739 1.000 11.60545 258 GLY A CA 1
ATOM 1877 C C . GLY A 1 258 ? 37.89688 -23.15698 30.26652 1.000 12.20740 258 GLY A C 1
ATOM 1878 O O . GLY A 1 258 ? 37.48528 -24.17974 30.82214 1.000 17.96157 258 GLY A O 1
ATOM 1879 N N . GLN A 1 259 ? 37.99072 -21.98903 30.89795 1.000 10.80774 259 GLN A N 1
ATOM 1880 C CA . GLN A 1 259 ? 37.61561 -21.83480 32.29768 1.000 11.48185 259 GLN A CA 1
ATOM 1881 C C . GLN A 1 259 ? 36.18782 -21.34299 32.47745 1.000 9.68640 259 GLN A C 1
ATOM 1882 O O . GLN A 1 259 ? 35.80242 -21.01752 33.60324 1.000 11.26210 259 GLN A O 1
ATOM 1888 N N . GLU A 1 260 ? 35.41274 -21.25896 31.39611 1.000 8.94511 260 GLU A N 1
ATOM 1889 C CA . GLU A 1 260 ? 34.05554 -20.70510 31.44598 1.000 9.17239 260 GLU A CA 1
ATOM 1890 C C . GLU A 1 260 ? 34.05574 -19.26098 31.94492 1.000 6.88877 260 GLU A C 1
ATOM 1891 O O . GLU A 1 260 ? 33.18506 -18.84618 32.72114 1.000 8.72430 260 GLU A O 1
ATOM 1897 N N . LEU A 1 261 ? 35.03033 -18.47417 31.47086 1.000 6.94371 261 LEU A N 1
ATOM 1898 C CA . LEU A 1 261 ? 35.11822 -17.06840 31.84732 1.000 7.80175 261 LEU A CA 1
ATOM 1899 C C . LEU A 1 261 ? 35.18613 -16.11167 30.65911 1.000 5.78943 261 LEU A C 1
ATOM 1900 O O . LEU A 1 261 ? 35.64018 -14.98340 30.83901 1.000 8.86252 261 LEU A O 1
ATOM 1905 N N . LEU A 1 262 ? 34.75113 -16.50492 29.46005 1.000 6.13583 262 LEU A N 1
ATOM 1906 C CA . LEU A 1 262 ? 34.83161 -15.54878 28.35384 1.000 7.50050 262 LEU A CA 1
ATOM 1907 C C . LEU A 1 262 ? 33.66691 -15.70949 27.38974 1.000 8.14628 262 LEU A C 1
ATOM 1908 O O . LEU A 1 262 ? 33.40928 -16.81698 26.89978 1.000 7.93380 262 LEU A O 1
ATOM 1913 N N . VAL A 1 263 ? 32.97801 -14.60018 27.10038 1.000 6.87453 263 VAL A N 1
ATOM 1914 C CA . VAL A 1 263 ? 32.02136 -14.55418 25.99632 1.000 10.30957 263 VAL A CA 1
ATOM 1915 C C . VAL A 1 263 ? 32.23044 -13.23691 25.27200 1.000 8.35767 263 VAL A C 1
ATOM 1916 O O . VAL A 1 263 ? 32.35680 -12.18936 25.91491 1.000 9.05546 263 VAL A O 1
ATOM 1920 N N . SER A 1 264 ? 32.28308 -13.29130 23.94494 1.000 9.04668 264 SER A N 1
ATOM 1921 C CA . SER A 1 264 ? 32.29249 -12.09620 23.11913 1.000 9.24928 264 SER A CA 1
ATOM 1922 C C . SER A 1 264 ? 31.00750 -12.01590 22.30561 1.000 8.47976 264 SER A C 1
ATOM 1923 O O . SER A 1 264 ? 30.42711 -13.03710 21.91635 1.000 9.49643 264 SER A O 1
ATOM 1926 N N . VAL A 1 265 ? 30.58424 -10.79005 22.02187 1.000 7.81023 265 VAL A N 1
ATOM 1927 C CA . VAL A 1 265 ? 29.50268 -10.53672 21.07704 1.000 6.76430 265 VAL A CA 1
ATOM 1928 C C . VAL A 1 265 ? 30.04976 -9.61539 19.99735 1.000 7.55820 265 VAL A C 1
ATOM 1929 O O . VAL A 1 265 ? 30.81125 -8.68453 20.29021 1.000 9.84905 265 VAL A O 1
ATOM 1933 N N . ARG A 1 266 ? 29.68913 -9.88936 18.74416 1.000 6.00680 266 ARG A N 1
ATOM 1934 C CA . ARG A 1 266 ? 30.16707 -9.07213 17.62667 1.000 6.29274 266 ARG A CA 1
ATOM 1935 C C . ARG A 1 266 ? 29.04423 -8.89498 16.61557 1.000 7.61898 266 ARG A C 1
ATOM 1936 O O . ARG A 1 266 ? 28.69152 -9.84304 15.91022 1.000 6.44964 266 ARG A O 1
ATOM 1944 N N . SER A 1 267 ? 28.50932 -7.68398 16.52265 1.000 8.76000 267 SER A N 1
ATOM 1945 C CA . SER A 1 267 ? 27.51663 -7.39827 15.49809 1.000 7.82157 267 SER A CA 1
ATOM 1946 C C . SER A 1 267 ? 28.14384 -7.46932 14.10967 1.000 6.63346 267 SER A C 1
ATOM 1947 O O . SER A 1 267 ? 29.29044 -7.05908 13.90373 1.000 10.31082 267 SER A O 1
ATOM 1950 N N . LEU A 1 268 ? 27.41834 -8.06768 13.17261 1.000 9.96072 268 LEU A N 1
ATOM 1951 C CA . LEU A 1 268 ? 27.80092 -8.01500 11.76968 1.000 12.67510 268 LEU A CA 1
ATOM 1952 C C . LEU A 1 268 ? 27.14740 -6.84832 11.06929 1.000 20.31281 268 LEU A C 1
ATOM 1953 O O . LEU A 1 268 ? 27.66296 -6.35421 10.05804 1.000 14.06337 268 LEU A O 1
ATOM 1958 N N A SER A 1 269 ? 26.01785 -6.39219 11.59577 0.338 21.55027 269 SER A N 1
ATOM 1959 N N B SER A 1 269 ? 26.03232 -6.38280 11.59541 0.662 21.74424 269 SER A N 1
ATOM 1960 C CA A SER A 1 269 ? 25.15790 -5.44155 10.91424 0.338 18.16501 269 SER A CA 1
ATOM 1961 C CA B SER A 1 269 ? 25.18212 -5.47730 10.86122 0.662 18.22319 269 SER A CA 1
ATOM 1962 C C A SER A 1 269 ? 25.79808 -4.06054 10.84553 0.338 17.76775 269 SER A C 1
ATOM 1963 C C B SER A 1 269 ? 25.73291 -4.03669 10.88612 0.662 17.82185 269 SER A C 1
ATOM 1964 O O A SER A 1 269 ? 25.60224 -3.32112 9.88025 0.338 19.85950 269 SER A O 1
ATOM 1965 O O B SER A 1 269 ? 25.43955 -3.23765 9.99361 0.662 20.70164 269 SER A O 1
ATOM 1994 N N . GLN A 1 271 ? 29.34890 -3.32702 10.96308 1.000 15.77211 271 GLN A N 1
ATOM 1995 C CA . GLN A 1 271 ? 30.44552 -3.40016 9.99946 1.000 12.75117 271 GLN A CA 1
ATOM 1996 C C . GLN A 1 271 ? 29.95872 -3.50709 8.55379 1.000 12.33306 271 GLN A C 1
ATOM 1997 O O . GLN A 1 271 ? 30.54794 -2.91926 7.63595 1.000 10.52272 271 GLN A O 1
ATOM 2003 N N . PHE A 1 272 ? 28.91578 -4.31059 8.33506 1.000 10.35707 272 PHE A N 1
ATOM 2004 C CA . PHE A 1 272 ? 28.48427 -4.62120 6.97749 1.000 8.07672 272 PHE A CA 1
ATOM 2005 C C . PHE A 1 272 ? 27.18645 -3.91536 6.60699 1.000 9.38447 272 PHE A C 1
ATOM 2006 O O . PHE A 1 272 ? 26.46460 -4.37560 5.71252 1.000 9.53443 272 PHE A O 1
ATOM 2014 N N . ALA A 1 273 ? 26.87131 -2.82576 7.30832 1.000 9.84742 273 ALA A N 1
ATOM 2015 C CA . ALA A 1 273 ? 25.88188 -1.84586 6.85383 1.000 9.24170 273 ALA A CA 1
ATOM 2016 C C . ALA A 1 273 ? 24.52557 -2.48871 6.58653 1.000 8.39065 273 ALA A C 1
ATOM 2017 O O . ALA A 1 273 ? 23.89491 -2.24337 5.55465 1.000 8.42846 273 ALA A O 1
ATOM 2019 N N . CYS A 1 274 ? 24.07362 -3.30993 7.53259 1.000 10.08370 274 CYS A N 1
ATOM 2020 C CA . CYS A 1 274 ? 22.76042 -3.94666 7.44771 1.000 9.41733 274 CYS A CA 1
ATOM 2021 C C . CYS A 1 274 ? 22.14213 -4.02889 8.83696 1.000 9.08983 274 CYS A C 1
ATOM 2022 O O . CYS A 1 274 ? 21.65710 -5.07710 9.27328 1.000 10.21555 274 CYS A O 1
ATOM 2025 N N . SER A 1 275 ? 22.14834 -2.89532 9.53612 1.000 5.29582 275 SER A N 1
ATOM 2026 C CA . SER A 1 275 ? 21.66036 -2.85802 10.90695 1.000 7.78838 275 SER A CA 1
ATOM 2027 C C . SER A 1 275 ? 20.25500 -3.40770 11.04856 1.000 8.75291 275 SER A C 1
ATOM 2028 O O . SER A 1 275 ? 19.93644 -4.00863 12.08096 1.000 10.16741 275 SER A O 1
ATOM 2031 N N . GLY A 1 276 ? 19.40350 -3.22270 10.04062 1.000 7.06730 276 GLY A N 1
ATOM 2032 C CA . GLY A 1 276 ? 18.04345 -3.74252 10.12824 1.000 6.46694 276 GLY A CA 1
ATOM 2033 C C . GLY A 1 276 ? 17.97268 -5.25112 10.22919 1.000 9.24600 276 GLY A C 1
ATOM 2034 O O . GLY A 1 276 ? 16.95245 -5.78656 10.67419 1.000 7.54591 276 GLY A O 1
ATOM 2035 N N . TRP A 1 277 ? 19.03457 -5.95826 9.81067 1.000 6.91170 277 TRP A N 1
ATOM 2036 C CA . TRP A 1 277 ? 19.03166 -7.41342 9.85481 1.000 7.55043 277 TRP A CA 1
ATOM 2037 C C . TRP A 1 277 ? 19.39858 -7.95615 11.23299 1.000 9.00904 277 TRP A C 1
ATOM 2038 O O . TRP A 1 277 ? 19.15562 -9.13676 11.50216 1.000 7.91834 277 TRP A O 1
ATOM 2049 N N . ALA A 1 278 ? 20.01841 -7.13008 12.07455 1.000 7.83846 278 ALA A N 1
ATOM 2050 C CA . ALA A 1 278 ? 20.33031 -7.45253 13.46952 1.000 6.89549 278 ALA A CA 1
ATOM 2051 C C . ALA A 1 278 ? 20.98189 -8.82944 13.62639 1.000 9.02079 278 ALA A C 1
ATOM 2052 O O . ALA A 1 278 ? 20.62545 -9.60714 14.51491 1.000 10.76171 278 ALA A O 1
ATOM 2054 N N . LEU A 1 279 ? 21.98933 -9.10004 12.79294 1.000 7.83905 279 LEU A N 1
ATOM 2055 C CA . LEU A 1 279 ? 22.76616 -10.33311 12.86505 1.000 8.79865 279 LEU A CA 1
ATOM 2056 C C . LEU A 1 279 ? 24.09606 -10.09810 13.56921 1.000 7.80531 279 LEU A C 1
ATOM 2057 O O . LEU A 1 279 ? 24.74672 -9.06449 13.37415 1.000 10.14520 279 LEU A O 1
ATOM 2062 N N . GLY A 1 280 ? 24.49873 -11.07281 14.37738 1.000 6.12356 280 GLY A N 1
ATOM 2063 C CA . GLY A 1 280 ? 25.74991 -10.98530 15.10412 1.000 6.16710 280 GLY A CA 1
ATOM 2064 C C . GLY A 1 280 ? 26.20029 -12.36331 15.53209 1.000 8.09424 280 GLY A C 1
ATOM 2065 O O . GLY A 1 280 ? 25.51065 -13.36759 15.32893 1.000 6.97898 280 GLY A O 1
ATOM 2066 N N . ALA A 1 281 ? 27.37976 -12.39683 16.13786 1.000 6.32482 281 ALA A N 1
ATOM 2067 C CA . ALA A 1 281 ? 27.95374 -13.63179 16.65426 1.000 7.43241 281 ALA A CA 1
ATOM 2068 C C . ALA A 1 281 ? 28.20946 -13.52640 18.14553 1.000 9.11287 281 ALA A C 1
ATOM 2069 O O . ALA A 1 281 ? 28.73982 -12.51578 18.61535 1.000 8.53809 281 ALA A O 1
ATOM 2071 N N . VAL A 1 282 ? 27.87177 -14.60333 18.86337 1.000 7.19775 282 VAL A N 1
ATOM 2072 C CA . VAL A 1 282 ? 28.16699 -14.78678 20.27783 1.000 5.79016 282 VAL A CA 1
ATOM 2073 C C . VAL A 1 282 ? 29.12618 -15.96230 20.38285 1.000 8.58546 282 VAL A C 1
ATOM 2074 O O . VAL A 1 282 ? 28.84424 -17.04082 19.85159 1.000 9.04973 282 VAL A O 1
ATOM 2078 N N . ALA A 1 283 ? 30.25754 -15.76034 21.04958 1.000 7.49899 283 ALA A N 1
ATOM 2079 C CA . ALA A 1 283 ? 31.31708 -16.75809 20.94642 1.000 5.56449 283 ALA A CA 1
ATOM 2080 C C . ALA A 1 283 ? 32.07717 -16.88531 22.25641 1.000 9.24924 283 ALA A C 1
ATOM 2081 O O . ALA A 1 283 ? 32.23929 -15.91294 22.98852 1.000 7.98395 283 ALA A O 1
ATOM 2083 N N . GLY A 1 284 ? 32.58783 -18.08603 22.52838 1.000 6.21081 284 GLY A N 1
ATOM 2084 C CA . GLY A 1 284 ? 33.47365 -18.20084 23.67287 1.000 9.31817 284 GLY A CA 1
ATOM 2085 C C . GLY A 1 284 ? 33.31858 -19.48976 24.44139 1.000 6.07032 284 GLY A C 1
ATOM 2086 O O . GLY A 1 284 ? 33.16062 -20.55224 23.84170 1.000 7.24665 284 GLY A O 1
ATOM 2087 N N . SER A 1 285 ? 33.34281 -19.40596 25.76820 1.000 6.31188 285 SER A N 1
ATOM 2088 C CA . SER A 1 285 ? 33.26023 -20.59732 26.60180 1.000 8.50835 285 SER A CA 1
ATOM 2089 C C . SER A 1 285 ? 32.03423 -21.43580 26.23848 1.000 7.23132 285 SER A C 1
ATOM 2090 O O . SER A 1 285 ? 30.90807 -20.90833 26.21208 1.000 7.34009 285 SER A O 1
ATOM 2093 N N . PRO A 1 286 ? 32.19630 -22.73776 26.00170 1.000 7.63867 286 PRO A N 1
ATOM 2094 C CA . PRO A 1 286 ? 31.05879 -23.53106 25.49498 1.000 5.74536 286 PRO A CA 1
ATOM 2095 C C . PRO A 1 286 ? 29.90091 -23.65607 26.47334 1.000 10.33573 286 PRO A C 1
ATOM 2096 O O . PRO A 1 286 ? 28.74469 -23.69122 26.03244 1.000 9.38878 286 PRO A O 1
ATOM 2100 N N . GLY A 1 287 ? 30.15623 -23.72561 27.77944 1.000 8.04138 287 GLY A N 1
ATOM 2101 C CA . GLY A 1 287 ? 29.04689 -23.77125 28.72301 1.000 12.35358 287 GLY A CA 1
ATOM 2102 C C . GLY A 1 287 ? 28.23064 -22.49466 28.70788 1.000 12.49402 287 GLY A C 1
ATOM 2103 O O . GLY A 1 287 ? 26.99486 -22.52035 28.61573 1.000 9.73219 287 GLY A O 1
ATOM 2104 N N . LEU A 1 288 ? 28.91694 -21.35435 28.76998 1.000 8.19549 288 LEU A N 1
ATOM 2105 C CA . LEU A 1 288 ? 28.22889 -20.07257 28.71468 1.000 9.65709 288 LEU A CA 1
ATOM 2106 C C . LEU A 1 288 ? 27.46152 -19.90751 27.41154 1.000 11.33240 288 LEU A C 1
ATOM 2107 O O . LEU A 1 288 ? 26.30737 -19.45746 27.41824 1.000 9.78892 288 LEU A O 1
ATOM 2112 N N . VAL A 1 289 ? 28.07498 -20.27968 26.28451 1.000 8.64911 289 VAL A N 1
ATOM 2113 C CA . VAL A 1 289 ? 27.44878 -20.00325 24.99160 1.000 8.74318 289 VAL A CA 1
ATOM 2114 C C . VAL A 1 289 ? 26.27152 -20.94623 24.73792 1.000 7.63390 289 VAL A C 1
ATOM 2115 O O . VAL A 1 289 ? 25.24482 -20.53585 24.17087 1.000 8.25874 289 VAL A O 1
ATOM 2119 N N . SER A 1 290 ? 26.38333 -22.21189 25.15948 1.000 8.51504 290 SER A N 1
ATOM 2120 C CA . SER A 1 290 ? 25.26593 -23.13289 24.95348 1.000 7.22039 290 SER A CA 1
ATOM 2121 C C . SER A 1 290 ? 24.10167 -22.78454 25.86953 1.000 6.04333 290 SER A C 1
ATOM 2122 O O . SER A 1 290 ? 22.94283 -22.88171 25.45974 1.000 9.11018 290 SER A O 1
ATOM 2125 N N . ALA A 1 291 ? 24.39069 -22.40417 27.11928 1.000 7.58548 291 ALA A N 1
ATOM 2126 C CA . ALA A 1 291 ? 23.33251 -21.97461 28.02736 1.000 8.39096 291 ALA A CA 1
ATOM 2127 C C . ALA A 1 291 ? 22.67732 -20.70717 27.51487 1.000 9.91780 291 ALA A C 1
ATOM 2128 O O . ALA A 1 291 ? 21.45061 -20.58608 27.53905 1.000 8.30725 291 ALA A O 1
ATOM 2130 N N . TYR A 1 292 ? 23.48638 -19.74502 27.05730 1.000 7.86510 292 TYR A N 1
ATOM 2131 C CA . TYR A 1 292 ? 22.93251 -18.55355 26.41783 1.000 9.53248 292 TYR A CA 1
ATOM 2132 C C . TYR A 1 292 ? 21.98380 -18.93772 25.28314 1.000 9.17089 292 TYR A C 1
ATOM 2133 O O . TYR A 1 292 ? 20.83350 -18.48246 25.23568 1.000 7.17415 292 TYR A O 1
ATOM 2142 N N . SER A 1 293 ? 22.45488 -19.79012 24.36035 1.000 5.24112 293 SER A N 1
ATOM 2143 C CA . SER A 1 293 ? 21.74849 -19.98786 23.09582 1.000 5.63415 293 SER A CA 1
ATOM 2144 C C . SER A 1 293 ? 20.37332 -20.60980 23.29336 1.000 7.19887 293 SER A C 1
ATOM 2145 O O . SER A 1 293 ? 19.39632 -20.17489 22.66621 1.000 7.83640 293 SER A O 1
ATOM 2148 N N . GLY A 1 294 ? 20.28317 -21.63834 24.13570 1.000 9.30399 294 GLY A N 1
ATOM 2149 C CA . GLY A 1 294 ? 19.02974 -22.32650 24.38197 1.000 6.38839 294 GLY A CA 1
ATOM 2150 C C . GLY A 1 294 ? 18.24784 -21.70828 25.52787 1.000 7.43950 294 GLY A C 1
ATOM 2151 O O . GLY A 1 294 ? 17.33568 -20.90764 25.30353 1.000 10.05175 294 GLY A O 1
ATOM 2152 N N . ARG A 1 295 ? 18.65944 -22.03512 26.75575 1.000 8.04965 295 ARG A N 1
ATOM 2153 C CA . ARG A 1 295 ? 17.91825 -21.64988 27.96209 1.000 7.34222 295 ARG A CA 1
ATOM 2154 C C . ARG A 1 295 ? 17.65264 -20.14540 28.05021 1.000 8.22597 295 ARG A C 1
ATOM 2155 O O . ARG A 1 295 ? 16.55935 -19.72250 28.44499 1.000 7.56592 295 ARG A O 1
ATOM 2163 N N . TRP A 1 296 ? 18.63441 -19.31389 27.71081 1.000 6.87723 296 TRP A N 1
ATOM 2164 C CA . TRP A 1 296 ? 18.52636 -17.88411 27.98805 1.000 6.90979 296 TRP A CA 1
ATOM 2165 C C . TRP A 1 296 ? 18.22111 -17.05036 26.74828 1.000 7.73256 296 TRP A C 1
ATOM 2166 O O . TRP A 1 296 ? 18.17895 -15.81435 26.83314 1.000 9.81308 296 TRP A O 1
ATOM 2177 N N . ARG A 1 297 ? 17.96160 -17.68994 25.60735 1.000 6.09901 297 ARG A N 1
ATOM 2178 C CA . ARG A 1 297 ? 17.60571 -16.93758 24.40987 1.000 7.16415 297 ARG A CA 1
ATOM 2179 C C . ARG A 1 297 ? 16.43206 -17.56931 23.66353 1.000 8.25364 297 ARG A C 1
ATOM 2180 O O . ARG A 1 297 ? 15.48496 -16.86655 23.29381 1.000 7.73885 297 ARG A O 1
ATOM 2188 N N . CYS A 1 298 ? 16.48416 -18.87675 23.39109 1.000 9.99977 298 CYS A N 1
ATOM 2189 C CA . CYS A 1 298 ? 15.44526 -19.48197 22.55915 1.000 8.21716 298 CYS A CA 1
ATOM 2190 C C . CYS A 1 298 ? 14.14619 -19.75598 23.31023 1.000 7.97962 298 CYS A C 1
ATOM 2191 O O . CYS A 1 298 ? 13.11703 -19.99307 22.66747 1.000 11.22443 298 CYS A O 1
ATOM 2194 N N . LEU A 1 299 ? 14.13944 -19.72452 24.64303 1.000 7.53419 299 LEU A N 1
ATOM 2195 C CA . LEU A 1 299 ? 12.84278 -19.79539 25.30929 1.000 8.32521 299 LEU A CA 1
ATOM 2196 C C . LEU A 1 299 ? 12.11698 -18.46303 25.23401 1.000 12.94203 299 LEU A C 1
ATOM 2197 O O . LEU A 1 299 ? 10.88469 -18.43263 25.32801 1.000 14.91541 299 LEU A O 1
ATOM 2202 N N . ARG A 1 300 ? 12.85644 -17.37834 25.02294 1.000 8.13813 300 ARG A N 1
ATOM 2203 C CA . ARG A 1 300 ? 12.31127 -16.02636 24.94491 1.000 9.36307 300 ARG A CA 1
ATOM 2204 C C . ARG A 1 300 ? 11.95289 -15.62144 23.51963 1.000 11.92276 300 ARG A C 1
ATOM 2205 O O . ARG A 1 300 ? 10.87779 -15.04883 23.28773 1.000 12.96539 300 ARG A O 1
ATOM 2213 N N . GLU A 1 301 ? 12.85268 -15.90699 22.55197 1.000 9.18191 301 GLU A N 1
ATOM 2214 C CA . GLU A 1 301 ? 12.81903 -15.50627 21.14807 1.000 7.83656 301 GLU A CA 1
ATOM 2215 C C . GLU A 1 301 ? 12.53677 -16.69854 20.25475 1.000 7.38070 301 GLU A C 1
ATOM 2216 O O . GLU A 1 301 ? 12.99273 -17.81270 20.53618 1.000 8.92017 301 GLU A O 1
ATOM 2222 N N . PRO A 1 302 ? 11.83332 -16.49557 19.15084 1.000 6.00445 302 PRO A N 1
ATOM 2223 C CA . PRO A 1 302 ? 11.74272 -17.54763 18.13243 1.000 7.73660 302 PRO A CA 1
ATOM 2224 C C . PRO A 1 302 ? 13.06033 -17.66359 17.38940 1.000 5.91456 302 PRO A C 1
ATOM 2225 O O . PRO A 1 302 ? 13.88058 -16.74806 17.40247 1.000 7.58283 302 PRO A O 1
ATOM 2229 N N . THR A 1 303 ? 13.26285 -18.82686 16.75721 1.000 6.35102 303 THR A N 1
ATOM 2230 C CA . THR A 1 303 ? 14.43828 -19.07082 15.90977 1.000 6.00894 303 THR A CA 1
ATOM 2231 C C . THR A 1 303 ? 14.20809 -18.42110 14.54194 1.000 8.86701 303 THR A C 1
ATOM 2232 O O . THR A 1 303 ? 14.01805 -19.08120 13.51790 1.000 7.61311 303 THR A O 1
ATOM 2236 N N . ALA A 1 304 ? 14.22567 -17.08502 14.55246 1.000 6.46825 304 ALA A N 1
ATOM 2237 C CA . ALA A 1 304 ? 13.86463 -16.23461 13.42590 1.000 6.32303 304 ALA A CA 1
ATOM 2238 C C . ALA A 1 304 ? 15.07466 -15.97274 12.53269 1.000 6.45039 304 ALA A C 1
ATOM 2239 O O . ALA A 1 304 ? 16.19003 -16.43453 12.79545 1.000 7.74068 304 ALA A O 1
ATOM 2241 N N . GLY A 1 305 ? 14.86014 -15.20939 11.46070 1.000 5.89047 305 GLY A N 1
ATOM 2242 C CA . GLY A 1 305 ? 15.95869 -14.74353 10.63684 1.000 7.13066 305 GLY A CA 1
ATOM 2243 C C . GLY A 1 305 ? 16.49625 -15.71111 9.60213 1.000 8.70681 305 GLY A C 1
ATOM 2244 O O . GLY A 1 305 ? 17.59057 -15.47904 9.08450 1.000 6.13781 305 GLY A O 1
ATOM 2245 N N . PHE A 1 306 ? 15.75354 -16.77107 9.26890 1.000 5.38258 306 PHE A N 1
ATOM 2246 C CA . PHE A 1 306 ? 16.24021 -17.79129 8.33182 1.000 8.06211 306 PHE A CA 1
ATOM 2247 C C . PHE A 1 306 ? 16.80616 -17.14537 7.05775 1.000 6.79705 306 PHE A C 1
ATOM 2248 O O . PHE A 1 306 ? 17.98171 -17.34029 6.71133 1.000 8.08744 306 PHE A O 1
ATOM 2256 N N . ARG A 1 307 ? 15.99914 -16.33136 6.37141 1.000 6.03719 307 ARG A N 1
ATOM 2257 C CA . ARG A 1 307 ? 16.43982 -15.79403 5.08206 1.000 7.00017 307 ARG A CA 1
ATOM 2258 C C . ARG A 1 307 ? 17.63096 -14.85047 5.23994 1.000 7.01133 307 ARG A C 1
ATOM 2259 O O . ARG A 1 307 ? 18.58669 -14.89211 4.45070 1.000 8.28488 307 ARG A O 1
ATOM 2267 N N . ALA A 1 308 ? 17.59679 -13.99092 6.25512 1.000 6.08394 308 ALA A N 1
ATOM 2268 C CA . ALA A 1 308 ? 18.70050 -13.05530 6.44778 1.000 6.56643 308 ALA A CA 1
ATOM 2269 C C . ALA A 1 308 ? 19.99807 -13.79532 6.76618 1.000 5.53565 308 ALA A C 1
ATOM 2270 O O . ALA A 1 308 ? 21.07536 -13.45311 6.24988 1.000 6.37360 308 ALA A O 1
ATOM 2272 N N . GLN A 1 309 ? 19.90862 -14.82449 7.60364 1.000 5.87392 309 GLN A N 1
ATOM 2273 C CA . GLN A 1 309 ? 21.09360 -15.60131 7.95577 1.000 6.41166 309 GLN A CA 1
ATOM 2274 C C . GLN A 1 309 ? 21.65682 -16.31145 6.73372 1.000 7.55172 309 GLN A C 1
ATOM 2275 O O . GLN A 1 309 ? 22.88591 -16.39911 6.56769 1.000 9.22107 309 GLN A O 1
ATOM 2281 N N . ALA A 1 310 ? 20.76821 -16.87999 5.90606 1.000 6.68917 310 ALA A N 1
ATOM 2282 C CA . ALA A 1 310 ? 21.20525 -17.58867 4.70127 1.000 9.08594 310 ALA A CA 1
ATOM 2283 C C . ALA A 1 310 ? 21.85908 -16.63020 3.72273 1.000 8.30922 310 ALA A C 1
ATOM 2284 O O . ALA A 1 310 ? 22.90266 -16.94052 3.13245 1.000 8.15217 310 ALA A O 1
ATOM 2286 N N . ALA A 1 311 ? 21.24253 -15.46265 3.52773 1.000 6.54711 311 ALA A N 1
ATOM 2287 C CA . ALA A 1 311 ? 21.80800 -14.47062 2.62747 1.000 6.31839 311 ALA A CA 1
ATOM 2288 C C . ALA A 1 311 ? 23.16136 -14.00084 3.13863 1.000 7.84593 311 ALA A C 1
ATOM 2289 O O . ALA A 1 311 ? 24.13095 -13.91119 2.37414 1.000 8.69604 311 ALA A O 1
ATOM 2291 N N . MET A 1 312 ? 23.26925 -13.75572 4.44775 1.000 7.72030 312 MET A N 1
ATOM 2292 C CA . MET A 1 312 ? 24.53454 -13.25522 4.96953 1.000 7.44423 312 MET A CA 1
ATOM 2293 C C . MET A 1 312 ? 25.60627 -14.36295 4.89853 1.000 6.87836 312 MET A C 1
ATOM 2294 O O . MET A 1 312 ? 26.77062 -14.08502 4.62400 1.000 7.80343 312 MET A O 1
ATOM 2299 N N . ALA A 1 313 ? 25.21997 -15.62942 5.08176 1.000 6.70669 313 ALA A N 1
ATOM 2300 C CA . ALA A 1 313 ? 26.19636 -16.71615 4.97786 1.000 8.30790 313 ALA A CA 1
ATOM 2301 C C . ALA A 1 313 ? 26.77044 -16.79568 3.56765 1.000 11.23681 313 ALA A C 1
ATOM 2302 O O . ALA A 1 313 ? 27.98480 -16.94314 3.38120 1.000 11.54669 313 ALA A O 1
ATOM 2304 N N . ALA A 1 314 ? 25.89543 -16.71456 2.56338 1.000 8.86616 314 ALA A N 1
ATOM 2305 C CA . ALA A 1 314 ? 26.32071 -16.69496 1.16565 1.000 7.29853 314 ALA A CA 1
ATOM 2306 C C . ALA A 1 314 ? 27.20456 -15.49019 0.88520 1.000 11.20158 314 ALA A C 1
ATOM 2307 O O . ALA A 1 314 ? 28.28991 -15.61476 0.30105 1.000 10.09537 314 ALA A O 1
ATOM 2309 N N . TRP A 1 315 ? 26.74444 -14.30570 1.29470 1.000 7.89364 315 TRP A N 1
ATOM 2310 C CA . TRP A 1 315 ? 27.49051 -13.08432 1.01167 1.000 10.09306 315 TRP A CA 1
ATOM 2311 C C . TRP A 1 315 ? 28.87024 -13.11706 1.66567 1.000 9.36347 315 TRP A C 1
ATOM 2312 O O . TRP A 1 315 ? 29.86572 -12.71549 1.04893 1.000 9.86152 315 TRP A O 1
ATOM 2323 N N . LEU A 1 316 ? 28.96063 -13.61265 2.90855 1.000 9.28989 316 LEU A N 1
ATOM 2324 C CA . LEU A 1 316 ? 30.25325 -13.69268 3.57662 1.000 10.40487 316 LEU A CA 1
ATOM 2325 C C . LEU A 1 316 ? 31.19172 -14.66803 2.89098 1.000 12.04423 316 LEU A C 1
ATOM 2326 O O . LEU A 1 316 ? 32.40508 -14.58656 3.10045 1.000 11.94758 316 LEU A O 1
ATOM 2331 N N . GLY A 1 317 ? 30.66035 -15.58487 2.10003 1.000 12.14859 317 GLY A N 1
ATOM 2332 C CA . GLY A 1 317 ? 31.48941 -16.50894 1.35241 1.000 12.14153 317 GLY A CA 1
ATOM 2333 C C . GLY A 1 317 ? 32.13362 -15.94313 0.11331 1.000 14.75338 317 GLY A C 1
ATOM 2334 O O . GLY A 1 317 ? 32.92122 -16.64151 -0.52786 1.000 12.71125 317 GLY A O 1
ATOM 2335 N N . GLY A 1 318 ? 31.81842 -14.70090 -0.25527 1.000 9.81113 318 GLY A N 1
ATOM 2336 C CA . GLY A 1 318 ? 32.37956 -14.07528 -1.43061 1.000 11.11659 318 GLY A CA 1
ATOM 2337 C C . GLY A 1 318 ? 33.46192 -13.06060 -1.09192 1.000 12.09037 318 GLY A C 1
ATOM 2338 O O . GLY A 1 318 ? 33.90381 -12.92473 0.05008 1.000 12.74925 318 GLY A O 1
ATOM 2339 N N . ALA A 1 319 ? 33.88141 -12.32484 -2.12195 1.000 10.42841 319 ALA A N 1
ATOM 2340 C CA . ALA A 1 319 ? 34.97750 -11.37428 -2.00153 1.000 10.83961 319 ALA A CA 1
ATOM 2341 C C . ALA A 1 319 ? 34.53589 -9.99132 -1.54718 1.000 11.70801 319 ALA A C 1
ATOM 2342 O O . ALA A 1 319 ? 35.38682 -9.17603 -1.17345 1.000 11.57212 319 ALA A O 1
ATOM 2344 N N A GLU A 1 320 ? 33.24609 -9.70307 -1.57445 0.557 11.18253 320 GLU A N 1
ATOM 2345 N N B GLU A 1 320 ? 33.23703 -9.70566 -1.56807 0.443 11.19331 320 GLU A N 1
ATOM 2346 C CA A GLU A 1 320 ? 32.80342 -8.35306 -1.26017 0.557 10.72448 320 GLU A CA 1
ATOM 2347 C CA B GLU A 1 320 ? 32.70253 -8.38081 -1.26256 0.443 10.76594 320 GLU A CA 1
ATOM 2348 C C A GLU A 1 320 ? 33.04923 -7.95168 0.19482 0.557 11.88426 320 GLU A C 1
ATOM 2349 C C B GLU A 1 320 ? 32.89908 -7.93441 0.19353 0.443 11.88386 320 GLU A C 1
ATOM 2350 O O A GLU A 1 320 ? 33.41622 -6.79414 0.43878 0.557 10.63390 320 GLU A O 1
ATOM 2351 O O B GLU A 1 320 ? 33.09903 -6.73570 0.43313 0.443 10.62604 320 GLU A O 1
ATOM 2362 N N . PRO A 1 321 ? 32.84766 -8.82677 1.19243 1.000 12.67248 321 PRO A N 1
ATOM 2363 C CA . PRO A 1 321 ? 33.05115 -8.35641 2.58444 1.000 10.86102 321 PRO A CA 1
ATOM 2364 C C . PRO A 1 321 ? 34.42084 -7.73289 2.84480 1.000 11.63062 321 PRO A C 1
ATOM 2365 O O . PRO A 1 321 ? 34.49632 -6.65393 3.45180 1.000 7.60797 321 PRO A O 1
ATOM 2369 N N . GLU A 1 322 ? 35.50798 -8.36295 2.38364 1.000 11.74572 322 GLU A N 1
ATOM 2370 C CA . GLU A 1 322 ? 36.83404 -7.79303 2.61446 1.000 13.73125 322 GLU A CA 1
ATOM 2371 C C . GLU A 1 322 ? 36.98889 -6.44730 1.90692 1.000 14.10413 322 GLU A C 1
ATOM 2372 O O . GLU A 1 322 ? 37.58485 -5.51263 2.45890 1.000 12.69421 322 GLU A O 1
ATOM 2378 N N . ARG A 1 323 ? 36.45972 -6.33083 0.68520 1.000 11.80672 323 ARG A N 1
ATOM 2379 C CA . ARG A 1 323 ? 36.50170 -5.05740 -0.03221 1.000 10.12864 323 ARG A CA 1
ATOM 2380 C C . ARG A 1 323 ? 35.70255 -3.98878 0.70354 1.000 10.21967 323 ARG A C 1
ATOM 2381 O O . ARG A 1 323 ? 36.14395 -2.84306 0.83174 1.000 12.61347 323 ARG A O 1
ATOM 2389 N N . PHE A 1 324 ? 34.49719 -4.33777 1.15496 1.000 10.75581 324 PHE A N 1
ATOM 2390 C CA . PHE A 1 324 ? 33.67968 -3.35984 1.86646 1.000 10.62867 324 PHE A CA 1
ATOM 2391 C C . PHE A 1 324 ? 34.34854 -2.90275 3.15225 1.000 7.42350 324 PHE A C 1
ATOM 2392 O O . PHE A 1 324 ? 34.30131 -1.71574 3.48663 1.000 8.87963 324 PHE A O 1
ATOM 2400 N N . THR A 1 325 ? 34.94943 -3.83000 3.90356 1.000 8.02223 325 THR A N 1
ATOM 2401 C CA . THR A 1 325 ? 35.63291 -3.45015 5.13924 1.000 11.45584 325 THR A CA 1
ATOM 2402 C C . THR A 1 325 ? 36.79746 -2.49851 4.85617 1.000 8.83632 325 THR A C 1
ATOM 2403 O O . THR A 1 325 ? 36.96748 -1.48161 5.54210 1.000 10.13303 325 THR A O 1
ATOM 2407 N N . ARG A 1 326 ? 37.62194 -2.82471 3.85292 1.000 8.97787 326 ARG A N 1
ATOM 2408 C CA . ARG A 1 326 ? 38.71516 -1.92758 3.47843 1.000 11.51776 326 ARG A CA 1
ATOM 2409 C C . ARG A 1 326 ? 38.18607 -0.54672 3.13672 1.000 9.76389 326 ARG A C 1
ATOM 2410 O O . ARG A 1 326 ? 38.77005 0.47046 3.53525 1.000 13.85702 326 ARG A O 1
ATOM 2418 N N . ARG A 1 327 ? 37.07324 -0.49272 2.40200 1.000 9.76182 327 ARG A N 1
ATOM 2419 C CA . ARG A 1 327 ? 36.47230 0.78043 2.01977 1.000 11.77446 327 ARG A CA 1
ATOM 2420 C C . ARG A 1 327 ? 35.98680 1.56353 3.23804 1.000 13.89041 327 ARG A C 1
ATOM 2421 O O . ARG A 1 327 ? 36.20229 2.77920 3.33040 1.000 14.04226 327 ARG A O 1
ATOM 2429 N N . ARG A 1 328 ? 35.28434 0.89432 4.16473 1.000 13.60785 328 ARG A N 1
ATOM 2430 C CA . ARG A 1 328 ? 34.80824 1.58481 5.36580 1.000 9.53229 328 ARG A CA 1
ATOM 2431 C C . ARG A 1 328 ? 35.97038 2.14248 6.17912 1.000 10.77614 328 ARG A C 1
ATOM 2432 O O . ARG A 1 328 ? 35.87102 3.23668 6.74647 1.000 12.56070 328 ARG A O 1
ATOM 2440 N N . ARG A 1 329 ? 37.06472 1.37752 6.29892 1.000 10.38299 329 ARG A N 1
ATOM 2441 C CA . ARG A 1 329 ? 38.19073 1.85144 7.10113 1.000 9.58986 329 ARG A CA 1
ATOM 2442 C C . ARG A 1 329 ? 38.89992 3.00349 6.40603 1.000 12.07422 329 ARG A C 1
ATOM 2443 O O . ARG A 1 329 ? 39.34152 3.95994 7.05997 1.000 13.56418 329 ARG A O 1
ATOM 2451 N N . SER A 1 330 ? 39.01416 2.92373 5.07990 1.000 12.21797 330 SER A N 1
ATOM 2452 C CA . SER A 1 330 ? 39.58026 4.02633 4.30476 1.000 14.47083 330 SER A CA 1
ATOM 2453 C C . SER A 1 330 ? 38.73441 5.28828 4.45189 1.000 14.38291 330 SER A C 1
ATOM 2454 O O . SER A 1 330 ? 39.26731 6.38820 4.67762 1.000 14.10202 330 SER A O 1
ATOM 2457 N N . GLU A 1 331 ? 37.41144 5.14186 4.36467 1.000 12.44569 331 GLU A N 1
ATOM 2458 C CA . GLU A 1 331 ? 36.50740 6.27975 4.50351 1.000 14.04584 331 GLU A CA 1
ATOM 2459 C C . GLU A 1 331 ? 36.57798 6.87998 5.89951 1.000 16.11263 331 GLU A C 1
ATOM 2460 O O . GLU A 1 331 ? 36.64611 8.10529 6.05342 1.000 13.97156 331 GLU A O 1
ATOM 2466 N N . ALA A 1 332 ? 36.53687 6.03407 6.93128 1.000 14.55763 332 ALA A N 1
ATOM 2467 C CA . ALA A 1 332 ? 36.61541 6.54378 8.29733 1.000 13.48363 332 ALA A CA 1
ATOM 2468 C C . ALA A 1 332 ? 37.89367 7.34086 8.50873 1.000 13.90893 332 ALA A C 1
ATOM 2469 O O . ALA A 1 332 ? 37.87593 8.39544 9.14863 1.000 15.03740 332 ALA A O 1
ATOM 2471 N N . THR A 1 333 ? 39.00908 6.86650 7.95442 1.000 10.97764 333 THR A N 1
ATOM 2472 C CA . THR A 1 333 ? 40.27665 7.57067 8.12752 1.000 13.77405 333 THR A CA 1
ATOM 2473 C C . THR A 1 333 ? 40.27988 8.88952 7.36134 1.000 16.58718 333 THR A C 1
ATOM 2474 O O . THR A 1 333 ? 40.69938 9.92566 7.89086 1.000 12.00083 333 THR A O 1
ATOM 2478 N N . ARG A 1 334 ? 39.79991 8.87231 6.11620 1.000 11.84998 334 ARG A N 1
ATOM 2479 C CA . ARG A 1 334 ? 39.70921 10.10796 5.33836 1.000 13.11243 334 ARG A CA 1
ATOM 2480 C C . ARG A 1 334 ? 38.77144 11.11476 5.99151 1.000 10.63385 334 ARG A C 1
ATOM 2481 O O . ARG A 1 334 ? 39.03567 12.32511 5.97932 1.000 10.78834 334 ARG A O 1
ATOM 2489 N N . HIS A 1 335 ? 37.66647 10.63549 6.56542 1.000 9.91943 335 HIS A N 1
ATOM 2490 C CA . HIS A 1 335 ? 36.70047 11.54029 7.16978 1.000 9.94493 335 HIS A CA 1
ATOM 2491 C C . HIS A 1 335 ? 37.23792 12.15561 8.45330 1.000 10.56753 335 HIS A C 1
ATOM 2492 O O . HIS A 1 335 ? 36.96362 13.32455 8.73722 1.000 12.44154 335 HIS A O 1
ATOM 2499 N N . ALA A 1 336 ? 38.00541 11.39258 9.24331 1.000 10.05005 336 ALA A N 1
ATOM 2500 C CA . ALA A 1 336 ? 38.64042 11.98690 10.41889 1.000 8.34231 336 ALA A CA 1
ATOM 2501 C C . ALA A 1 336 ? 39.58396 13.10335 10.00217 1.000 10.83460 336 ALA A C 1
ATOM 2502 O O . ALA A 1 336 ? 39.57387 14.18745 10.59803 1.000 10.96014 336 ALA A O 1
ATOM 2504 N N . ARG A 1 337 ? 40.37764 12.86440 8.95517 1.000 11.91546 337 ARG A N 1
ATOM 2505 C CA . ARG A 1 337 ? 41.26324 13.90801 8.43727 1.000 13.85334 337 ARG A CA 1
ATOM 2506 C C . ARG A 1 337 ? 40.47726 15.11837 7.95078 1.000 13.71226 337 ARG A C 1
ATOM 2507 O O . ARG A 1 337 ? 40.85431 16.26229 8.22694 1.000 15.63568 337 ARG A O 1
ATOM 2515 N N . LEU A 1 338 ? 39.37901 14.88552 7.22807 1.000 12.11652 338 LEU A N 1
ATOM 2516 C CA . LEU A 1 338 ? 38.60772 15.98959 6.66650 1.000 11.90511 338 LEU A CA 1
ATOM 2517 C C . LEU A 1 338 ? 37.94600 16.80908 7.76574 1.000 14.14462 338 LEU A C 1
ATOM 2518 O O . LEU A 1 338 ? 37.85322 18.04158 7.67862 1.000 11.16543 338 LEU A O 1
ATOM 2523 N N . LEU A 1 339 ? 37.48644 16.14518 8.81909 1.000 12.92592 339 LEU A N 1
ATOM 2524 C CA . LEU A 1 339 ? 36.91621 16.87888 9.93516 1.000 13.29164 339 LEU A CA 1
ATOM 2525 C C . LEU A 1 339 ? 37.98169 17.70730 10.64019 1.000 14.84027 339 LEU A C 1
ATOM 2526 O O . LEU A 1 339 ? 37.74234 18.87085 10.98404 1.000 14.60824 339 LEU A O 1
ATOM 2531 N N A ARG A 1 340 ? 39.15859 17.11746 10.86792 0.489 13.42449 340 ARG A N 1
ATOM 2532 N N B ARG A 1 340 ? 39.16626 17.13129 10.86033 0.511 13.42348 340 ARG A N 1
ATOM 2533 C CA A ARG A 1 340 ? 40.26256 17.83719 11.49746 0.489 15.15798 340 ARG A CA 1
ATOM 2534 C CA B ARG A 1 340 ? 40.23029 17.88205 11.52048 0.511 15.16626 340 ARG A CA 1
ATOM 2535 C C A ARG A 1 340 ? 40.57420 19.13100 10.75651 0.489 16.25373 340 ARG A C 1
ATOM 2536 C C B ARG A 1 340 ? 40.55669 19.15590 10.75377 0.511 16.25258 340 ARG A C 1
ATOM 2537 O O A ARG A 1 340 ? 40.66898 20.20472 11.36174 0.489 15.82974 340 ARG A O 1
ATOM 2538 O O B ARG A 1 340 ? 40.64776 20.24124 11.33900 0.511 15.81874 340 ARG A O 1
ATOM 2553 N N . THR A 1 341 ? 40.73039 19.04548 9.43709 1.000 13.57639 341 THR A N 1
ATOM 2554 C CA . THR A 1 341 ? 41.04828 20.23183 8.65263 1.000 15.95690 341 THR A CA 1
ATOM 2555 C C . THR A 1 341 ? 39.88039 21.20990 8.64741 1.000 21.01668 341 THR A C 1
ATOM 2556 O O . THR A 1 341 ? 40.07535 22.42045 8.81020 1.000 15.61585 341 THR A O 1
ATOM 2560 N N . THR A 1 342 ? 38.65720 20.69643 8.49110 1.000 15.28708 342 THR A N 1
ATOM 2561 C CA . THR A 1 342 ? 37.48375 21.56176 8.47152 1.000 12.57528 342 THR A CA 1
ATOM 2562 C C . THR A 1 342 ? 37.34567 22.32826 9.77588 1.000 16.47105 342 THR A C 1
ATOM 2563 O O . THR A 1 342 ? 37.06129 23.53234 9.77509 1.000 14.35323 342 THR A O 1
ATOM 2567 N N . LEU A 1 343 ? 37.57223 21.65697 10.89951 1.000 11.58390 343 LEU A N 1
ATOM 2568 C CA . LEU A 1 343 ? 37.32797 22.28744 12.18960 1.000 14.81428 343 LEU A CA 1
ATOM 2569 C C . LEU A 1 343 ? 38.47064 23.20242 12.59644 1.000 16.18728 343 LEU A C 1
ATOM 2570 O O . LEU A 1 343 ? 38.23327 24.20466 13.28101 1.000 16.91964 343 LEU A O 1
ATOM 2575 N N . ARG A 1 344 ? 39.69989 22.89150 12.17341 1.000 14.36565 344 ARG A N 1
ATOM 2576 C CA . ARG A 1 344 ? 40.78204 23.86729 12.30880 1.000 18.45154 344 ARG A CA 1
ATOM 2577 C C . ARG A 1 344 ? 40.46316 25.15970 11.56712 1.000 20.97081 344 ARG A C 1
ATOM 2578 O O . ARG A 1 344 ? 40.66256 26.25714 12.10634 1.000 21.26499 344 ARG A O 1
ATOM 2586 N N . ALA A 1 345 ? 39.96391 25.05381 10.33454 1.000 16.64126 345 ALA A N 1
ATOM 2587 C CA . ALA A 1 345 ? 39.61468 26.25413 9.58106 1.000 18.34349 345 ALA A CA 1
ATOM 2588 C C . ALA A 1 345 ? 38.48251 27.02298 10.24384 1.000 23.21379 345 ALA A C 1
ATOM 2589 O O . ALA A 1 345 ? 38.42541 28.25380 10.13635 1.000 20.65029 345 ALA A O 1
ATOM 2591 N N . ALA A 1 346 ? 37.58012 26.32583 10.93536 1.000 14.28701 346 ALA A N 1
ATOM 2592 C CA . ALA A 1 346 ? 36.47480 26.98111 11.62560 1.000 20.32355 346 ALA A CA 1
ATOM 2593 C C . ALA A 1 346 ? 36.90644 27.70815 12.89444 1.000 20.65683 346 ALA A C 1
ATOM 2594 O O . ALA A 1 346 ? 36.10988 28.48221 13.43961 1.000 20.55365 346 ALA A O 1
ATOM 2596 N N . GLY A 1 347 ? 38.12418 27.46972 13.38402 1.000 18.13863 347 GLY A N 1
ATOM 2597 C CA . GLY A 1 347 ? 38.65930 28.17600 14.53162 1.000 21.22522 347 GLY A CA 1
ATOM 2598 C C . GLY A 1 347 ? 38.83582 27.35836 15.79170 1.000 26.46915 347 GLY A C 1
ATOM 2599 O O . GLY A 1 347 ? 39.20076 27.92973 16.82511 1.000 22.51113 347 GLY A O 1
ATOM 2600 N N . LEU A 1 348 ? 38.58737 26.04370 15.75460 1.000 18.08347 348 LEU A N 1
ATOM 2601 C CA . LEU A 1 348 ? 38.74803 25.22925 16.95282 1.000 19.40945 348 LEU A CA 1
ATOM 2602 C C . LEU A 1 348 ? 40.23321 24.98723 17.23741 1.000 19.95949 348 LEU A C 1
ATOM 2603 O O . LEU A 1 348 ? 41.03018 24.85414 16.30696 1.000 22.48900 348 LEU A O 1
ATOM 2608 N N . PRO A 1 349 ? 40.63321 24.95377 18.50745 1.000 18.86355 349 PRO A N 1
ATOM 2609 C CA . PRO A 1 349 ? 41.98591 24.49111 18.84331 1.000 25.22723 349 PRO A CA 1
ATOM 2610 C C . PRO A 1 349 ? 42.12942 22.99176 18.61578 1.000 25.68979 349 PRO A C 1
ATOM 2611 O O . PRO A 1 349 ? 41.15683 22.23921 18.63695 1.000 24.85543 349 PRO A O 1
ATOM 2615 N N . ASP A 1 350 ? 43.38172 22.55715 18.43381 1.000 30.62158 350 ASP A N 1
ATOM 2616 C CA . ASP A 1 350 ? 43.65022 21.15137 18.13184 1.000 30.38632 350 ASP A CA 1
ATOM 2617 C C . ASP A 1 350 ? 43.18276 20.23172 19.25207 1.000 35.00634 350 ASP A C 1
ATOM 2618 O O . ASP A 1 350 ? 42.64927 19.14392 18.99329 1.000 29.29760 350 ASP A O 1
ATOM 2623 N N . ASP A 1 351 ? 43.38132 20.64468 20.50377 1.000 28.00577 351 ASP A N 1
ATOM 2624 C CA . ASP A 1 351 ? 43.00431 19.82392 21.64519 1.000 27.08318 351 ASP A CA 1
ATOM 2625 C C . ASP A 1 351 ? 41.50194 19.78671 21.87557 1.000 20.34468 351 ASP A C 1
ATOM 2626 O O . ASP A 1 351 ? 41.05665 19.16751 22.85175 1.000 26.97323 351 ASP A O 1
ATOM 2631 N N . ALA A 1 352 ? 40.71657 20.44197 21.01916 1.000 20.95104 352 ALA A N 1
ATOM 2632 C CA . ALA A 1 352 ? 39.26866 20.31775 21.02250 1.000 21.33493 352 ALA A CA 1
ATOM 2633 C C . ALA A 1 352 ? 38.76737 19.30807 19.99734 1.000 13.79085 352 ALA A C 1
ATOM 2634 O O . ALA A 1 352 ? 37.55769 19.10387 19.89592 1.000 15.23733 352 ALA A O 1
ATOM 2636 N N . VAL A 1 353 ? 39.66113 18.69518 19.22387 1.000 15.42063 353 VAL A N 1
ATOM 2637 C CA . VAL A 1 353 ? 39.29727 17.76801 18.15507 1.000 18.48605 353 VAL A CA 1
ATOM 2638 C C . VAL A 1 353 ? 40.17014 16.53018 18.31057 1.000 18.14505 353 VAL A C 1
ATOM 2639 O O . VAL A 1 353 ? 41.36468 16.56108 17.98657 1.000 20.61582 353 VAL A O 1
ATOM 2643 N N . LEU A 1 354 ? 39.57494 15.44324 18.79235 1.000 15.20367 354 LEU A N 1
ATOM 2644 C CA . LEU A 1 354 ? 40.28018 14.20720 19.10012 1.000 15.25456 354 LEU A CA 1
ATOM 2645 C C . LEU A 1 354 ? 39.77940 13.09163 18.19486 1.000 14.21521 354 LEU A C 1
ATOM 2646 O O . LEU A 1 354 ? 38.57116 12.93320 18.00420 1.000 12.60990 354 LEU A O 1
ATOM 2651 N N . HIS A 1 355 ? 40.70694 12.32587 17.63250 1.000 14.17886 355 HIS A N 1
ATOM 2652 C CA . HIS A 1 355 ? 40.36105 11.09028 16.94206 1.000 11.91977 355 HIS A CA 1
ATOM 2653 C C . HIS A 1 355 ? 41.45929 10.09115 17.23607 1.000 13.82836 355 HIS A C 1
ATOM 2654 O O . HIS A 1 355 ? 42.62387 10.33004 16.89703 1.000 15.69822 355 HIS A O 1
ATOM 2661 N N . HIS A 1 356 ? 41.08645 8.99229 17.88216 1.000 9.76134 356 HIS A N 1
ATOM 2662 C CA . HIS A 1 356 ? 42.05004 7.99724 18.30995 1.000 8.98021 356 HIS A CA 1
ATOM 2663 C C . HIS A 1 356 ? 42.20277 6.84193 17.34132 1.000 12.90247 356 HIS A C 1
ATOM 2664 O O . HIS A 1 356 ? 43.20345 6.11842 17.42583 1.000 15.11292 356 HIS A O 1
ATOM 2671 N N . GLY A 1 357 ? 41.24454 6.63352 16.44120 1.000 10.08995 357 GLY A N 1
ATOM 2672 C CA . GLY A 1 357 ? 41.39295 5.58151 15.45205 1.000 10.07892 357 GLY A CA 1
ATOM 2673 C C . GLY A 1 357 ? 40.98659 4.18230 15.87198 1.000 12.76651 357 GLY A C 1
ATOM 2674 O O . GLY A 1 357 ? 41.05082 3.26994 15.03945 1.000 12.42092 357 GLY A O 1
ATOM 2675 N N . GLY A 1 358 ? 40.56950 3.96906 17.12414 1.000 8.49088 358 GLY A N 1
ATOM 2676 C CA . GLY A 1 358 ? 40.09754 2.64651 17.50846 1.000 9.83684 358 GLY A CA 1
ATOM 2677 C C . GLY A 1 358 ? 38.69073 2.33078 17.04867 1.000 8.92621 358 GLY A C 1
ATOM 2678 O O . GLY A 1 358 ? 38.32403 1.15232 16.98097 1.000 9.04824 358 GLY A O 1
ATOM 2679 N N . ALA A 1 359 ? 37.90403 3.35754 16.73379 1.000 8.68043 359 ALA A N 1
ATOM 2680 C CA . ALA A 1 359 ? 36.58229 3.23194 16.12265 1.000 11.89447 359 ALA A CA 1
ATOM 2681 C C . ALA A 1 359 ? 36.28086 4.53683 15.39542 1.000 10.10533 359 ALA A C 1
ATOM 2682 O O . ALA A 1 359 ? 36.96409 5.54524 15.62870 1.000 9.57504 359 ALA A O 1
ATOM 2684 N N . PRO A 1 360 ? 35.26198 4.55941 14.48903 1.000 8.83168 360 PRO A N 1
ATOM 2685 C CA . PRO A 1 360 ? 35.07109 5.77106 13.64211 1.000 10.13437 360 PRO A CA 1
ATOM 2686 C C . PRO A 1 360 ? 34.33382 6.91414 14.33291 1.000 8.73975 360 PRO A C 1
ATOM 2687 O O . PRO A 1 360 ? 33.24636 7.31859 13.93506 1.000 7.97260 360 PRO A O 1
ATOM 2691 N N . PHE A 1 361 ? 34.95976 7.47753 15.37247 1.000 7.93584 361 PHE A N 1
ATOM 2692 C CA . PHE A 1 361 ? 34.40858 8.61388 16.10081 1.000 7.52644 361 PHE A CA 1
ATOM 2693 C C . PHE A 1 361 ? 35.45689 9.70349 16.25189 1.000 8.78516 361 PHE A C 1
ATOM 2694 O O . PHE A 1 361 ? 36.62499 9.42646 16.55033 1.000 10.02541 361 PHE A O 1
ATOM 2702 N N . THR A 1 362 ? 35.03207 10.94383 16.03488 1.000 9.14981 362 THR A N 1
ATOM 2703 C CA . THR A 1 362 ? 35.80865 12.12219 16.39256 1.000 8.83172 362 THR A CA 1
ATOM 2704 C C . THR A 1 362 ? 35.08772 12.84877 17.51782 1.000 10.23516 362 THR A C 1
ATOM 2705 O O . THR A 1 362 ? 33.85367 12.91634 17.53503 1.000 8.35205 362 THR A O 1
ATOM 2709 N N . LEU A 1 363 ? 35.85569 13.34607 18.48197 1.000 7.83297 363 LEU A N 1
ATOM 2710 C CA . LEU A 1 363 ? 35.30824 13.97740 19.67131 1.000 10.13778 363 LEU A CA 1
ATOM 2711 C C . LEU A 1 363 ? 35.60085 15.46918 19.59184 1.000 11.55393 363 LEU A C 1
ATOM 2712 O O . LEU A 1 363 ? 36.73845 15.85657 19.31372 1.000 14.45635 363 LEU A O 1
ATOM 2717 N N . LEU A 1 364 ? 34.57785 16.29359 19.80198 1.000 9.52919 364 LEU A N 1
ATOM 2718 C CA . LEU A 1 364 ? 34.70435 17.74816 19.75027 1.000 14.65175 364 LEU A CA 1
ATOM 2719 C C . LEU A 1 364 ? 34.38751 18.35166 21.10594 1.000 16.76018 364 LEU A C 1
ATOM 2720 O O . LEU A 1 364 ? 33.33731 18.05693 21.68891 1.000 19.42703 364 LEU A O 1
ATOM 2725 N N . ARG A 1 365 ? 35.26350 19.21832 21.58554 1.000 13.06732 365 ARG A N 1
ATOM 2726 C CA . ARG A 1 365 ? 34.84789 19.84779 22.82933 1.000 19.39416 365 ARG A CA 1
ATOM 2727 C C . ARG A 1 365 ? 33.98146 21.06387 22.51320 1.000 16.83545 365 ARG A C 1
ATOM 2728 O O . ARG A 1 365 ? 34.37631 21.89591 21.68564 1.000 21.47151 365 ARG A O 1
ATOM 2736 N N . PRO A 1 366 ? 32.79260 21.16056 23.10289 1.000 16.34912 366 PRO A N 1
ATOM 2737 C CA . PRO A 1 366 ? 31.87728 22.26680 22.80623 1.000 12.61825 366 PRO A CA 1
ATOM 2738 C C . PRO A 1 366 ? 32.47335 23.59748 23.22438 1.000 15.97648 366 PRO A C 1
ATOM 2739 O O . PRO A 1 366 ? 33.36906 23.64575 24.08075 1.000 17.67318 366 PRO A O 1
ATOM 2743 N N . PRO A 1 367 ? 31.99768 24.69846 22.65008 1.000 17.68624 367 PRO A N 1
ATOM 2744 C CA . PRO A 1 367 ? 32.50141 26.01818 23.05226 1.000 21.94292 367 PRO A CA 1
ATOM 2745 C C . PRO A 1 367 ? 32.22691 26.26966 24.52544 1.000 18.49069 367 PRO A C 1
ATOM 2746 O O . PRO A 1 367 ? 31.12307 26.03270 25.01691 1.000 19.36305 367 PRO A O 1
ATOM 2750 N N . GLY A 1 368 ? 33.23853 26.76388 25.23311 1.000 23.42711 368 GLY A N 1
ATOM 2751 C CA . GLY A 1 368 ? 33.05414 27.06649 26.64068 1.000 20.79733 368 GLY A CA 1
ATOM 2752 C C . GLY A 1 368 ? 31.96750 28.10238 26.86781 1.000 18.43178 368 GLY A C 1
ATOM 2753 O O . GLY A 1 368 ? 31.75397 29.00816 26.05820 1.000 20.51576 368 GLY A O 1
ATOM 2754 N N . GLY A 1 369 ? 31.24400 27.93878 27.97532 1.000 20.99732 369 GLY A N 1
ATOM 2755 C CA . GLY A 1 369 ? 30.26326 28.91337 28.40153 1.000 20.12964 369 GLY A CA 1
ATOM 2756 C C . GLY A 1 369 ? 28.91258 28.82906 27.73356 1.000 23.39581 369 GLY A C 1
ATOM 2757 O O . GLY A 1 369 ? 28.01218 29.59341 28.09560 1.000 29.67175 369 GLY A O 1
ATOM 2758 N N A SER A 1 370 ? 28.73513 27.95758 26.75445 0.617 21.26281 370 SER A N 1
ATOM 2759 N N B SER A 1 370 ? 28.74346 27.93369 26.77209 0.383 21.28918 370 SER A N 1
ATOM 2760 C CA A SER A 1 370 ? 27.41304 27.74892 26.19137 0.617 23.56345 370 SER A CA 1
ATOM 2761 C CA B SER A 1 370 ? 27.45690 27.67899 26.15001 0.383 23.51342 370 SER A CA 1
ATOM 2762 C C A SER A 1 370 ? 26.78531 26.50441 26.80253 0.617 19.69725 370 SER A C 1
ATOM 2763 C C B SER A 1 370 ? 26.78669 26.48791 26.82123 0.383 19.70990 370 SER A C 1
ATOM 2764 O O A SER A 1 370 ? 27.47449 25.62123 27.31159 0.617 20.04853 370 SER A O 1
ATOM 2765 O O B SER A 1 370 ? 27.45411 25.61185 27.37358 0.383 20.05463 370 SER A O 1
ATOM 2770 N N . THR A 1 371 ? 25.45665 26.47332 26.78850 1.000 18.04885 371 THR A N 1
ATOM 2771 C CA . THR A 1 371 ? 24.70454 25.31752 27.25657 1.000 15.25709 371 THR A CA 1
ATOM 2772 C C . THR A 1 371 ? 24.75049 24.28322 26.14107 1.000 16.46522 371 THR A C 1
ATOM 2773 O O . THR A 1 371 ? 24.27470 24.54842 25.03619 1.000 15.49237 371 THR A O 1
ATOM 2777 N N A VAL A 1 372 ? 25.33125 23.11627 26.42106 0.361 14.94998 372 VAL A N 1
ATOM 2778 N N B VAL A 1 372 ? 25.33746 23.11154 26.41699 0.639 14.89716 372 VAL A N 1
ATOM 2779 C CA A VAL A 1 372 ? 25.69355 22.23299 25.32077 0.361 14.72948 372 VAL A CA 1
ATOM 2780 C CA B VAL A 1 372 ? 25.69325 22.20837 25.32263 0.639 14.67249 372 VAL A CA 1
ATOM 2781 C C A VAL A 1 372 ? 24.45495 21.67376 24.62667 0.361 15.68621 372 VAL A C 1
ATOM 2782 C C B VAL A 1 372 ? 24.45252 21.66598 24.62453 0.639 15.68762 372 VAL A C 1
ATOM 2783 O O A VAL A 1 372 ? 24.45510 21.49657 23.40048 0.361 14.99051 372 VAL A O 1
ATOM 2784 O O B VAL A 1 372 ? 24.45587 21.47031 23.40187 0.639 14.96735 372 VAL A O 1
ATOM 2791 N N . GLU A 1 373 ? 23.37451 21.40998 25.37167 1.000 12.83129 373 GLU A N 1
ATOM 2792 C CA . GLU A 1 373 ? 22.16085 20.92268 24.72539 1.000 15.91343 373 GLU A CA 1
ATOM 2793 C C . GLU A 1 373 ? 21.56093 21.98610 23.81199 1.000 18.92656 373 GLU A C 1
ATOM 2794 O O . GLU A 1 373 ? 20.96449 21.65496 22.77822 1.000 16.34161 373 GLU A O 1
ATOM 2800 N N . GLU A 1 374 ? 21.71771 23.26026 24.17212 1.000 15.54491 374 GLU A N 1
ATOM 2801 C CA . GLU A 1 374 ? 21.30005 24.35116 23.29481 1.000 17.48316 374 GLU A CA 1
ATOM 2802 C C . GLU A 1 374 ? 22.14027 24.38955 22.02142 1.000 16.90407 374 GLU A C 1
ATOM 2803 O O . GLU A 1 374 ? 21.59986 24.46832 20.91115 1.000 17.12626 374 GLU A O 1
ATOM 2809 N N . VAL A 1 375 ? 23.46733 24.35133 22.16393 1.000 15.17317 375 VAL A N 1
ATOM 2810 C CA . VAL A 1 375 ? 24.34515 24.31432 20.99890 1.000 15.34636 375 VAL A CA 1
ATOM 2811 C C . VAL A 1 375 ? 23.98058 23.13664 20.10433 1.000 18.59427 375 VAL A C 1
ATOM 2812 O O . VAL A 1 375 ? 23.90228 23.26277 18.87692 1.000 14.52784 375 VAL A O 1
ATOM 2816 N N . ARG A 1 376 ? 23.74256 21.97772 20.71628 1.000 15.38805 376 ARG A N 1
ATOM 2817 C CA . ARG A 1 376 ? 23.35221 20.78708 19.97134 1.000 12.20086 376 ARG A CA 1
ATOM 2818 C C . ARG A 1 376 ? 22.07650 21.02640 19.16690 1.000 17.86814 376 ARG A C 1
ATOM 2819 O O . ARG A 1 376 ? 22.01485 20.70760 17.97363 1.000 16.50909 376 ARG A O 1
ATOM 2827 N N . GLU A 1 377 ? 21.03861 21.58606 19.80173 1.000 15.35272 377 GLU A N 1
ATOM 2828 C CA . GLU A 1 377 ? 19.80229 21.85444 19.06649 1.000 17.42516 377 GLU A CA 1
ATOM 2829 C C . GLU A 1 377 ? 20.02580 22.87605 17.95307 1.000 17.86185 377 GLU A C 1
ATOM 2830 O O . GLU A 1 377 ? 19.53006 22.70547 16.83378 1.000 15.30295 377 GLU A O 1
ATOM 2836 N N . GLN A 1 378 ? 20.76345 23.94782 18.24372 1.000 14.82771 378 GLN A N 1
ATOM 2837 C CA . GLN A 1 378 ? 20.91330 25.02163 17.26762 1.000 12.80635 378 GLN A CA 1
ATOM 2838 C C . GLN A 1 378 ? 21.74126 24.57353 16.07175 1.000 15.79196 378 GLN A C 1
ATOM 2839 O O . GLN A 1 378 ? 21.51718 25.04803 14.94948 1.000 13.63387 378 GLN A O 1
ATOM 2845 N N . THR A 1 379 ? 22.66440 23.63075 16.27786 1.000 13.59110 379 THR A N 1
ATOM 2846 C CA . THR A 1 379 ? 23.41656 23.08298 15.15212 1.000 11.99949 379 THR A CA 1
ATOM 2847 C C . THR A 1 379 ? 22.49481 22.38051 14.15434 1.000 13.95183 379 THR A C 1
ATOM 2848 O O . THR A 1 379 ? 22.70355 22.48243 12.93495 1.000 13.24427 379 THR A O 1
ATOM 2852 N N . VAL A 1 380 ? 21.45054 21.69167 14.64382 1.000 12.14187 380 VAL A N 1
ATOM 2853 C CA . VAL A 1 380 ? 20.45665 21.10029 13.74438 1.000 11.62417 380 VAL A CA 1
ATOM 2854 C C . VAL A 1 380 ? 19.60408 22.18540 13.10114 1.000 18.00283 380 VAL A C 1
ATOM 2855 O O . VAL A 1 380 ? 19.38633 22.19207 11.88210 1.000 14.13453 380 VAL A O 1
ATOM 2859 N N . VAL A 1 381 ? 19.07648 23.09400 13.92707 1.000 14.32440 381 VAL A N 1
ATOM 2860 C CA . VAL A 1 381 ? 18.14427 24.10890 13.45768 1.000 15.48564 381 VAL A CA 1
ATOM 2861 C C . VAL A 1 381 ? 18.79218 24.96841 12.38884 1.000 14.39846 381 VAL A C 1
ATOM 2862 O O . VAL A 1 381 ? 18.15416 25.33603 11.39698 1.000 14.51803 381 VAL A O 1
ATOM 2866 N N . ARG A 1 382 ? 20.06914 25.29345 12.56723 1.000 12.34536 382 ARG A N 1
ATOM 2867 C CA . ARG A 1 382 ? 20.71927 26.24391 11.67907 1.000 15.31661 382 ARG A CA 1
ATOM 2868 C C . ARG A 1 382 ? 21.46969 25.57801 10.53638 1.000 17.70883 382 ARG A C 1
ATOM 2869 O O . ARG A 1 382 ? 21.51598 26.13902 9.43480 1.000 17.09983 382 ARG A O 1
ATOM 2877 N N . HIS A 1 383 ? 22.03597 24.38142 10.75499 1.000 13.97090 383 HIS A N 1
ATOM 2878 C CA . HIS A 1 383 ? 22.94380 23.77614 9.78544 1.000 11.38257 383 HIS A CA 1
ATOM 2879 C C . HIS A 1 383 ? 22.64432 22.31377 9.50028 1.000 10.43151 383 HIS A C 1
ATOM 2880 O O . HIS A 1 383 ? 23.31739 21.71474 8.65341 1.000 11.68882 383 HIS A O 1
ATOM 2887 N N . GLY A 1 384 ? 21.65807 21.72925 10.17206 1.000 10.60594 384 GLY A N 1
ATOM 2888 C CA . GLY A 1 384 ? 21.19206 20.39322 9.87840 1.000 9.79924 384 GLY A CA 1
ATOM 2889 C C . GLY A 1 384 ? 21.99859 19.25813 10.47857 1.000 10.43994 384 GLY A C 1
ATOM 2890 O O . GLY A 1 384 ? 21.68203 18.09057 10.20281 1.000 10.39472 384 GLY A O 1
ATOM 2891 N N . VAL A 1 385 ? 23.01398 19.53263 11.28955 1.000 9.35938 385 VAL A N 1
ATOM 2892 C CA . VAL A 1 385 ? 23.93918 18.48828 11.74674 1.000 9.65320 385 VAL A CA 1
ATOM 2893 C C . VAL A 1 385 ? 23.59028 18.06566 13.17009 1.000 8.82142 385 VAL A C 1
ATOM 2894 O O . VAL A 1 385 ? 23.62622 18.88582 14.09561 1.000 10.82354 385 VAL A O 1
ATOM 2898 N N . LEU A 1 386 ? 23.29380 16.77291 13.36699 1.000 8.37284 386 LEU A N 1
ATOM 2899 C CA . LEU A 1 386 ? 23.01332 16.24149 14.69957 1.000 7.12894 386 LEU A CA 1
ATOM 2900 C C . LEU A 1 386 ? 24.22349 15.45488 15.18472 1.000 8.97883 386 LEU A C 1
ATOM 2901 O O . LEU A 1 386 ? 24.60248 14.44409 14.57218 1.000 7.58771 386 LEU A O 1
ATOM 2906 N N . LEU A 1 387 ? 24.83365 15.93424 16.27084 1.000 8.75613 387 LEU A N 1
ATOM 2907 C CA . LEU A 1 387 ? 25.94827 15.27590 16.93199 1.000 10.71228 387 LEU A CA 1
ATOM 2908 C C . LEU A 1 387 ? 25.47184 14.57261 18.18986 1.000 8.71024 387 LEU A C 1
ATOM 2909 O O . LEU A 1 387 ? 24.41448 14.88187 18.73894 1.000 11.50899 387 LEU A O 1
ATOM 2914 N N . GLY A 1 388 ? 26.24964 13.57788 18.61690 1.000 12.02154 388 GLY A N 1
ATOM 2915 C CA . GLY A 1 388 ? 25.98099 12.95546 19.89710 1.000 8.94856 388 GLY A CA 1
ATOM 2916 C C . GLY A 1 388 ? 26.58072 13.76061 21.02918 1.000 10.83261 388 GLY A C 1
ATOM 2917 O O . GLY A 1 388 ? 27.48629 14.57152 20.83006 1.000 11.66950 388 GLY A O 1
ATOM 2918 N N . LEU A 1 389 ? 26.06619 13.52426 22.23438 1.000 10.81452 389 LEU A N 1
ATOM 2919 C CA . LEU A 1 389 ? 26.51951 14.22554 23.42885 1.000 12.46565 389 LEU A CA 1
ATOM 2920 C C . LEU A 1 389 ? 26.95085 13.19501 24.45896 1.000 10.32319 389 LEU A C 1
ATOM 2921 O O . LEU A 1 389 ? 26.15693 12.32750 24.83583 1.000 13.11765 389 LEU A O 1
ATOM 2926 N N . GLU A 1 390 ? 28.20056 13.29349 24.90724 1.000 9.99436 390 GLU A N 1
ATOM 2927 C CA . GLU A 1 390 ? 28.74035 12.44984 25.96694 1.000 9.94025 390 GLU A CA 1
ATOM 2928 C C . GLU A 1 390 ? 29.38585 13.34350 27.01805 1.000 11.86910 390 GLU A C 1
ATOM 2929 O O . GLU A 1 390 ? 29.64572 14.52626 26.77866 1.000 15.23636 390 GLU A O 1
ATOM 2935 N N . ARG A 1 391 ? 29.66158 12.77837 28.19319 1.000 10.99043 391 ARG A N 1
ATOM 2936 C CA . ARG A 1 391 ? 30.36866 13.51971 29.23766 1.000 13.44354 391 ARG A CA 1
ATOM 2937 C C . ARG A 1 391 ? 31.44789 12.65081 29.87052 1.000 15.38614 391 ARG A C 1
ATOM 2938 O O . ARG A 1 391 ? 31.32076 11.42459 29.91961 1.000 16.30597 391 ARG A O 1
ATOM 2946 N N . ASP A 1 392 ? 32.49941 13.29844 30.38929 1.000 16.09179 392 ASP A N 1
ATOM 2947 C CA . ASP A 1 392 ? 33.57655 12.56106 31.03679 1.000 12.10790 392 ASP A CA 1
ATOM 2948 C C . ASP A 1 392 ? 33.25384 12.37263 32.52113 1.000 16.81726 392 ASP A C 1
ATOM 2949 O O . ASP A 1 392 ? 32.13986 12.64603 32.98349 1.000 12.59809 392 ASP A O 1
ATOM 2954 N N . ALA A 1 393 ? 34.24075 11.89035 33.28485 1.000 15.26158 393 ALA A N 1
ATOM 2955 C CA . ALA A 1 393 ? 33.98773 11.47779 34.66037 1.000 15.34524 393 ALA A CA 1
ATOM 2956 C C . ALA A 1 393 ? 33.66751 12.65366 35.56881 1.000 12.41623 393 ALA A C 1
ATOM 2957 O O . ALA A 1 393 ? 33.02339 12.45880 36.60227 1.000 16.47037 393 ALA A O 1
ATOM 2959 N N . ARG A 1 394 ? 34.09563 13.86022 35.20533 1.000 11.90744 394 ARG A N 1
ATOM 2960 C CA . ARG A 1 394 ? 33.74651 15.07349 35.92985 1.000 13.72879 394 ARG A CA 1
ATOM 2961 C C . ARG A 1 394 ? 32.60992 15.83490 35.25310 1.000 20.58303 394 ARG A C 1
ATOM 2962 O O . ARG A 1 394 ? 32.44474 17.03753 35.49103 1.000 21.93467 394 ARG A O 1
ATOM 2970 N N . GLU A 1 395 ? 31.82796 15.14752 34.41464 1.000 15.27805 395 GLU A N 1
ATOM 2971 C CA . GLU A 1 395 ? 30.65828 15.69640 33.73202 1.000 19.81058 395 GLU A CA 1
ATOM 2972 C C . GLU A 1 395 ? 31.02659 16.71321 32.65570 1.000 19.94281 395 GLU A C 1
ATOM 2973 O O . GLU A 1 395 ? 30.16202 17.48317 32.20826 1.000 21.64162 395 GLU A O 1
ATOM 2979 N N . ARG A 1 396 ? 32.28668 16.74458 32.21893 1.000 15.89551 396 ARG A N 1
ATOM 2980 C CA . ARG A 1 396 ? 32.65809 17.68121 31.15995 1.000 17.90134 396 ARG A CA 1
ATOM 2981 C C . ARG A 1 396 ? 32.16177 17.16050 29.81236 1.000 18.30082 396 ARG A C 1
ATOM 2982 O O . ARG A 1 396 ? 32.41095 15.99740 29.47724 1.000 15.94237 396 ARG A O 1
ATOM 2990 N N . PRO A 1 397 ? 31.49056 17.98954 29.01175 1.000 15.53660 397 PRO A N 1
ATOM 2991 C CA . PRO A 1 397 ? 30.82712 17.50744 27.79529 1.000 15.19254 397 PRO A CA 1
ATOM 2992 C C . PRO A 1 397 ? 31.73466 17.41776 26.57939 1.000 13.99440 397 PRO A C 1
ATOM 2993 O O . PRO A 1 397 ? 32.67535 18.19488 26.39143 1.000 14.01106 397 PRO A O 1
ATOM 2997 N N . TRP A 1 398 ? 31.40932 16.43991 25.73338 1.000 14.42138 398 TRP A N 1
ATOM 2998 C CA . TRP A 1 398 ? 32.06002 16.23243 24.45163 1.000 12.24266 398 TRP A CA 1
ATOM 2999 C C . TRP A 1 398 ? 30.99455 15.90323 23.41782 1.000 10.90886 398 TRP A C 1
ATOM 3000 O O . TRP A 1 398 ? 30.09895 15.09665 23.67843 1.000 12.16802 398 TRP A O 1
ATOM 3011 N N . PHE A 1 399 ? 31.08612 16.52411 22.24391 1.000 8.83643 399 PHE A N 1
ATOM 3012 C CA . PHE A 1 399 ? 30.29904 16.05821 21.11335 1.000 10.32665 399 PHE A CA 1
ATOM 3013 C C . PHE A 1 399 ? 30.98149 14.84238 20.50627 1.000 9.31104 399 PHE A C 1
ATOM 3014 O O . PHE A 1 399 ? 32.21239 14.77721 20.42621 1.000 11.02235 399 PHE A O 1
ATOM 3022 N N . LYS A 1 400 ? 30.17776 13.87653 20.08713 1.000 9.56678 400 LYS A N 1
ATOM 3023 C CA . LYS A 1 400 ? 30.64294 12.67707 19.40092 1.000 9.87579 400 LYS A CA 1
ATOM 3024 C C . LYS A 1 400 ? 30.19613 12.75396 17.94911 1.000 8.17611 400 LYS A C 1
ATOM 3025 O O . LYS A 1 400 ? 29.00815 12.96184 17.67574 1.000 9.03050 400 LYS A O 1
ATOM 3031 N N . VAL A 1 401 ? 31.14158 12.61434 17.02741 1.000 7.11683 401 VAL A N 1
ATOM 3032 C CA . VAL A 1 401 ? 30.85693 12.69063 15.59642 1.000 7.90473 401 VAL A CA 1
ATOM 3033 C C . VAL A 1 401 ? 31.15114 11.32917 14.98035 1.000 7.82944 401 VAL A C 1
ATOM 3034 O O . VAL A 1 401 ? 32.31441 10.90969 14.90680 1.000 9.58960 401 VAL A O 1
ATOM 3038 N N . TRP A 1 402 ? 30.09865 10.64321 14.53723 1.000 8.01414 402 TRP A N 1
ATOM 3039 C CA . TRP A 1 402 ? 30.23652 9.39427 13.80110 1.000 9.08861 402 TRP A CA 1
ATOM 3040 C C . TRP A 1 402 ? 30.81122 9.66168 12.41139 1.000 8.89923 402 TRP A C 1
ATOM 3041 O O . TRP A 1 402 ? 30.32241 10.53357 11.68325 1.000 9.82742 402 TRP A O 1
ATOM 3052 N N . LEU A 1 403 ? 31.83226 8.88931 12.03929 1.000 8.55101 403 LEU A N 1
ATOM 3053 C CA . LEU A 1 403 ? 32.55780 9.07557 10.78839 1.000 8.97663 403 LEU A CA 1
ATOM 3054 C C . LEU A 1 403 ? 32.21741 8.02500 9.73933 1.000 9.06868 403 LEU A C 1
ATOM 3055 O O . LEU A 1 403 ? 32.59605 8.18891 8.57474 1.000 10.45568 403 LEU A O 1
ATOM 3060 N N . GLY A 1 404 ? 31.53549 6.94450 10.11561 1.000 8.06610 404 GLY A N 1
ATOM 3061 C CA . GLY A 1 404 ? 31.37995 5.81438 9.22010 1.000 8.68854 404 GLY A CA 1
ATOM 3062 C C . GLY A 1 404 ? 30.21300 5.89279 8.26232 1.000 10.30297 404 GLY A C 1
ATOM 3063 O O . GLY A 1 404 ? 29.51755 4.89184 8.04662 1.000 10.95918 404 GLY A O 1
ATOM 3064 N N . ARG A 1 405 ? 29.98380 7.07474 7.69177 1.000 9.35089 405 ARG A N 1
ATOM 3065 C CA . ARG A 1 405 ? 29.00691 7.27654 6.62857 1.000 8.60630 405 ARG A CA 1
ATOM 3066 C C . ARG A 1 405 ? 29.71547 7.26073 5.28678 1.000 12.22900 405 ARG A C 1
ATOM 3067 O O . ARG A 1 405 ? 30.92568 7.48274 5.20223 1.000 12.08139 405 ARG A O 1
ATOM 3075 N N . ASP A 1 406 ? 28.94793 7.00946 4.22873 1.000 11.59884 406 ASP A N 1
ATOM 3076 C CA . ASP A 1 406 ? 29.50282 7.17581 2.89139 1.000 12.20897 406 ASP A CA 1
ATOM 3077 C C . ASP A 1 406 ? 29.91409 8.63134 2.67674 1.000 11.87581 406 ASP A C 1
ATOM 3078 O O . ASP A 1 406 ? 29.29751 9.55578 3.20306 1.000 11.54717 406 ASP A O 1
ATOM 3083 N N . SER A 1 407 ? 30.97658 8.82842 1.89284 1.000 13.96829 407 SER A N 1
ATOM 3084 C CA . SER A 1 407 ? 31.45242 10.18598 1.63570 1.000 12.61760 407 SER A CA 1
ATOM 3085 C C . SER A 1 407 ? 30.37729 11.05518 0.99220 1.000 11.55144 407 SER A C 1
ATOM 3086 O O . SER A 1 407 ? 30.38127 12.28332 1.17589 1.000 14.81872 407 SER A O 1
ATOM 3089 N N . SER A 1 408 ? 29.43690 10.44471 0.25044 1.000 12.92098 408 SER A N 1
ATOM 3090 C CA . SER A 1 408 ? 28.37857 11.22845 -0.38176 1.000 14.86023 408 SER A CA 1
ATOM 3091 C C . SER A 1 408 ? 27.57288 11.99862 0.64842 1.000 13.57579 408 SER A C 1
ATOM 3092 O O . SER A 1 408 ? 27.07789 13.09491 0.35795 1.000 12.74741 408 SER A O 1
ATOM 3095 N N . VAL A 1 409 ? 27.44203 11.44322 1.85331 1.000 10.77110 409 VAL A N 1
ATOM 3096 C CA . VAL A 1 409 ? 26.76201 12.12158 2.94735 1.000 11.23291 409 VAL A CA 1
ATOM 3097 C C . VAL A 1 409 ? 27.75047 12.88878 3.81608 1.000 11.11928 409 VAL A C 1
ATOM 3098 O O . VAL A 1 409 ? 27.45141 13.99686 4.26359 1.000 10.83768 409 VAL A O 1
ATOM 3102 N N . PHE A 1 410 ? 28.92221 12.30418 4.07978 1.000 9.41178 410 PHE A N 1
ATOM 3103 C CA . PHE A 1 410 ? 29.80938 12.89005 5.08007 1.000 9.33827 410 PHE A CA 1
ATOM 3104 C C . PHE A 1 410 ? 30.41383 14.20115 4.59126 1.000 11.41546 410 PHE A C 1
ATOM 3105 O O . PHE A 1 410 ? 30.60648 15.13099 5.38160 1.000 10.79194 410 PHE A O 1
ATOM 3113 N N . GLU A 1 411 ? 30.70320 14.30646 3.29771 1.000 13.22104 411 GLU A N 1
ATOM 3114 C CA . GLU A 1 411 ? 31.33743 15.53262 2.80993 1.000 10.39928 411 GLU A CA 1
ATOM 3115 C C . GLU A 1 411 ? 30.42509 16.74207 2.96395 1.000 11.97767 411 GLU A C 1
ATOM 3116 O O . GLU A 1 411 ? 30.86652 17.74833 3.55089 1.000 11.01605 411 GLU A O 1
ATOM 3122 N N . PRO A 1 412 ? 29.15843 16.71830 2.52373 1.000 10.16966 412 PRO A N 1
ATOM 3123 C CA . PRO A 1 412 ? 28.28476 17.85547 2.83691 1.000 12.44899 412 PRO A CA 1
ATOM 3124 C C . PRO A 1 412 ? 28.04775 18.01390 4.33119 1.000 10.34965 412 PRO A C 1
ATOM 3125 O O . PRO A 1 412 ? 27.93741 19.14837 4.80786 1.000 10.61121 412 PRO A O 1
ATOM 3129 N N . ALA A 1 413 ? 28.02927 16.90907 5.09223 1.000 11.20634 413 ALA A N 1
ATOM 3130 C CA . ALA A 1 413 ? 27.85154 17.01896 6.53939 1.000 9.93449 413 ALA A CA 1
ATOM 3131 C C . ALA A 1 413 ? 28.99964 17.78712 7.17558 1.000 10.53100 413 ALA A C 1
ATOM 3132 O O . ALA A 1 413 ? 28.78769 18.62147 8.06930 1.000 9.49041 413 ALA A O 1
ATOM 3134 N N . ALA A 1 414 ? 30.22183 17.50373 6.73722 1.000 10.22325 414 ALA A N 1
ATOM 3135 C CA . ALA A 1 414 ? 31.38294 18.17867 7.30097 1.000 10.87364 414 ALA A CA 1
ATOM 3136 C C . ALA A 1 414 ? 31.37897 19.66044 6.95086 1.000 10.00882 414 ALA A C 1
ATOM 3137 O O . ALA A 1 414 ? 31.74121 20.49363 7.78259 1.000 13.18661 414 ALA A O 1
ATOM 3139 N N . ARG A 1 415 ? 31.00460 20.01223 5.71252 1.000 11.52389 415 ARG A N 1
ATOM 3140 C CA . ARG A 1 415 ? 30.88560 21.43365 5.37934 1.000 11.63613 415 ARG A CA 1
ATOM 3141 C C . ARG A 1 415 ? 29.88428 22.14231 6.28884 1.000 12.93444 415 ARG A C 1
ATOM 3142 O O . ARG A 1 415 ? 30.14812 23.25200 6.76977 1.000 13.14588 415 ARG A O 1
ATOM 3150 N N . ALA A 1 416 ? 28.72430 21.52493 6.52211 1.000 8.75462 416 ALA A N 1
ATOM 3151 C CA . ALA A 1 416 ? 27.70519 22.13065 7.37411 1.000 9.31055 416 ALA A CA 1
ATOM 3152 C C . ALA A 1 416 ? 28.18212 22.22507 8.81497 1.000 11.70979 416 ALA A C 1
ATOM 3153 O O . ALA A 1 416 ? 27.90698 23.21907 9.49960 1.000 11.03327 416 ALA A O 1
ATOM 3155 N N . LEU A 1 417 ? 28.88485 21.19087 9.29666 1.000 12.62566 417 LEU A N 1
ATOM 3156 C CA . LEU A 1 417 ? 29.43004 21.23886 10.65063 1.000 9.57648 417 LEU A CA 1
ATOM 3157 C C . LEU A 1 417 ? 30.49832 22.31741 10.77507 1.000 13.45479 417 LEU A C 1
ATOM 3158 O O . LEU A 1 417 ? 30.58566 23.00451 11.80634 1.000 15.05466 417 LEU A O 1
ATOM 3163 N N . GLY A 1 418 ? 31.31124 22.49175 9.73400 1.000 9.06178 418 GLY A N 1
ATOM 3164 C CA . GLY A 1 418 ? 32.25101 23.60645 9.72757 1.000 10.82211 418 GLY A CA 1
ATOM 3165 C C . GLY A 1 418 ? 31.56181 24.96097 9.78660 1.000 13.96266 418 GLY A C 1
ATOM 3166 O O . GLY A 1 418 ? 32.02027 25.86922 10.48604 1.000 14.99162 418 GLY A O 1
ATOM 3167 N N . ASP A 1 419 ? 30.46071 25.11698 9.04031 1.000 15.05453 419 ASP A N 1
ATOM 3168 C CA . ASP A 1 419 ? 29.65976 26.33583 9.11343 1.000 13.83326 419 ASP A CA 1
ATOM 3169 C C . ASP A 1 419 ? 29.14303 26.57114 10.52424 1.000 13.90831 419 ASP A C 1
ATOM 3170 O O . ASP A 1 419 ? 29.14933 27.70350 11.01651 1.000 15.18167 419 ASP A O 1
ATOM 3175 N N . ALA A 1 420 ? 28.64525 25.51609 11.17046 1.000 14.36446 420 ALA A N 1
ATOM 3176 C CA . ALA A 1 420 ? 28.14217 25.64324 12.53427 1.000 14.57635 420 ALA A CA 1
ATOM 3177 C C . ALA A 1 420 ? 29.26274 26.01921 13.49238 1.000 17.56472 420 ALA A C 1
ATOM 3178 O O . ALA A 1 420 ? 29.12589 26.94694 14.29855 1.000 13.95472 420 ALA A O 1
ATOM 3180 N N . ALA A 1 421 ? 30.39240 25.31927 13.39772 1.000 12.51649 421 ALA A N 1
ATOM 3181 C CA . ALA A 1 421 ? 31.47282 25.50474 14.35804 1.000 14.20855 421 ALA A CA 1
ATOM 3182 C C . ALA A 1 421 ? 32.08133 26.89552 14.24705 1.000 18.93379 421 ALA A C 1
ATOM 3183 O O . ALA A 1 421 ? 32.61761 27.41409 15.23155 1.000 17.25483 421 ALA A O 1
ATOM 3185 N N . ALA A 1 422 ? 31.98794 27.51874 13.06799 1.000 15.63142 422 ALA A N 1
ATOM 3186 C CA . ALA A 1 422 ? 32.46091 28.88963 12.90885 1.000 17.19042 422 ALA A CA 1
ATOM 3187 C C . ALA A 1 422 ? 31.65809 29.87535 13.74823 1.000 18.42780 422 ALA A C 1
ATOM 3188 O O . ALA A 1 422 ? 32.16098 30.96339 14.05418 1.000 21.62465 422 ALA A O 1
ATOM 3190 N N . GLU A 1 423 ? 30.43363 29.51860 14.14240 1.000 15.41155 423 GLU A N 1
ATOM 3191 C CA . GLU A 1 423 ? 29.63289 30.36826 15.01461 1.000 18.54991 423 GLU A CA 1
ATOM 3192 C C . GLU A 1 423 ? 29.97105 30.16796 16.48977 1.000 19.56176 423 GLU A C 1
ATOM 3193 O O . GLU A 1 423 ? 29.45802 30.91198 17.33397 1.000 26.27343 423 GLU A O 1
ATOM 3199 N N . TRP A 1 424 ? 30.82499 29.19734 16.80848 1.000 18.00079 424 TRP A N 1
ATOM 3200 C CA . TRP A 1 424 ? 31.16595 28.83846 18.17678 1.000 16.11798 424 TRP A CA 1
ATOM 3201 C C . TRP A 1 424 ? 32.37916 29.64613 18.62501 1.000 22.32807 424 TRP A C 1
ATOM 3202 O O . TRP A 1 424 ? 33.26862 29.94187 17.82889 1.000 21.36256 424 TRP A O 1
ATOM 3213 N N . ARG A 1 425 ? 32.42266 29.98903 19.91580 1.000 24.14984 425 ARG A N 1
ATOM 3214 C CA . ARG A 1 425 ? 33.45647 30.87957 20.44249 1.000 26.07940 425 ARG A CA 1
ATOM 3215 C C . ARG A 1 425 ? 34.52721 30.06730 21.17517 1.000 20.90007 425 ARG A C 1
ATOM 3216 O O . ARG A 1 425 ? 34.25399 29.46092 22.21764 1.000 20.01736 425 ARG A O 1
ATOM 3224 N N . TYR A 1 426 ? 35.74346 30.05860 20.63120 1.000 19.71415 426 TYR A N 1
ATOM 3225 C CA . TYR A 1 426 ? 36.89674 29.48141 21.32815 1.000 19.84723 426 TYR A CA 1
ATOM 3226 C C . TYR A 1 426 ? 37.96036 30.54389 21.59560 1.000 25.77798 426 TYR A C 1
ATOM 3227 O O . TYR A 1 426 ? 37.94640 31.60653 20.97490 1.000 32.76044 426 TYR A O 1
ATOM 3236 N N . LEU B 1 16 ? 8.95989 -30.65618 -1.79211 1.000 16.27971 16 LEU B N 1
ATOM 3237 C CA . LEU B 1 16 ? 8.50398 -30.03036 -0.54439 1.000 12.07264 16 LEU B CA 1
ATOM 3238 C C . LEU B 1 16 ? 7.24643 -30.68751 0.00825 1.000 16.91681 16 LEU B C 1
ATOM 3239 O O . LEU B 1 16 ? 6.59008 -30.12830 0.87601 1.000 16.11191 16 LEU B O 1
ATOM 3244 N N . THR B 1 17 ? 6.92582 -31.88100 -0.48846 1.000 10.43439 17 THR B N 1
ATOM 3245 C CA . THR B 1 17 ? 5.84379 -32.69115 0.06070 1.000 7.04512 17 THR B CA 1
ATOM 3246 C C . THR B 1 17 ? 6.19315 -33.34592 1.40307 1.000 10.50330 17 THR B C 1
ATOM 3247 O O . THR B 1 17 ? 5.34262 -34.04180 1.96076 1.000 13.47176 17 THR B O 1
ATOM 3251 N N . ASP B 1 18 ? 7.41657 -33.19791 1.90462 1.000 9.58628 18 ASP B N 1
ATOM 3252 C CA . ASP B 1 18 ? 7.73955 -33.54728 3.28407 1.000 7.70468 18 ASP B CA 1
ATOM 3253 C C . ASP B 1 18 ? 8.71909 -32.50481 3.80720 1.000 6.84714 18 ASP B C 1
ATOM 3254 O O . ASP B 1 18 ? 9.05698 -31.55105 3.10505 1.000 8.98280 18 ASP B O 1
ATOM 3259 N N . ASP B 1 19 ? 9.20834 -32.70753 5.03316 1.000 7.00723 19 ASP B N 1
ATOM 3260 C CA . ASP B 1 19 ? 9.94937 -31.67569 5.75144 1.000 8.54703 19 ASP B CA 1
ATOM 3261 C C . ASP B 1 19 ? 11.42852 -31.99690 5.93372 1.000 7.49469 19 ASP B C 1
ATOM 3262 O O . ASP B 1 19 ? 12.13001 -31.22716 6.59724 1.000 10.09502 19 ASP B O 1
ATOM 3267 N N . GLY B 1 20 ? 11.91611 -33.12653 5.38797 1.000 6.83964 20 GLY B N 1
ATOM 3268 C CA . GLY B 1 20 ? 13.31128 -33.49980 5.59588 1.000 6.21137 20 GLY B CA 1
ATOM 3269 C C . GLY B 1 20 ? 14.28587 -32.39142 5.22139 1.000 7.21670 20 GLY B C 1
ATOM 3270 O O . GLY B 1 20 ? 15.27659 -32.16576 5.92113 1.000 8.36786 20 GLY B O 1
ATOM 3271 N N . TRP B 1 21 ? 14.01831 -31.70085 4.10395 1.000 6.25844 21 TRP B N 1
ATOM 3272 C CA . TRP B 1 21 ? 14.87577 -30.60334 3.64239 1.000 8.88648 21 TRP B CA 1
ATOM 3273 C C . TRP B 1 21 ? 15.10835 -29.56318 4.72846 1.000 8.19705 21 TRP B C 1
ATOM 3274 O O . TRP B 1 21 ? 16.19483 -28.97499 4.80921 1.000 8.13078 21 TRP B O 1
ATOM 3285 N N . LEU B 1 22 ? 14.08436 -29.29663 5.55151 1.000 9.80497 22 LEU B N 1
ATOM 3286 C CA . LEU B 1 22 ? 14.18259 -28.25455 6.56832 1.000 6.24893 22 LEU B CA 1
ATOM 3287 C C . LEU B 1 22 ? 15.13935 -28.65760 7.68321 1.000 7.10156 22 LEU B C 1
ATOM 3288 O O . LEU B 1 22 ? 15.91448 -27.82296 8.17565 1.000 8.58327 22 LEU B O 1
ATOM 3293 N N . ILE B 1 23 ? 15.08589 -29.92804 8.09494 1.000 9.24077 23 ILE B N 1
ATOM 3294 C CA . ILE B 1 23 ? 15.99532 -30.43770 9.11532 1.000 9.98190 23 ILE B CA 1
ATOM 3295 C C . ILE B 1 23 ? 17.40064 -30.61835 8.55252 1.000 8.98102 23 ILE B C 1
ATOM 3296 O O . ILE B 1 23 ? 18.38809 -30.26950 9.20534 1.000 9.71324 23 ILE B O 1
ATOM 3301 N N . ARG B 1 24 ? 17.52846 -31.13476 7.32657 1.000 7.07720 24 ARG B N 1
ATOM 3302 C CA . ARG B 1 24 ? 18.87296 -31.25355 6.75486 1.000 10.43262 24 ARG B CA 1
ATOM 3303 C C . ARG B 1 24 ? 19.56907 -29.89800 6.64420 1.000 10.38853 24 ARG B C 1
ATOM 3304 O O . ARG B 1 24 ? 20.79650 -29.81523 6.79368 1.000 8.43109 24 ARG B O 1
ATOM 3312 N N . ARG B 1 25 ? 18.81251 -28.82115 6.42078 1.000 7.02948 25 ARG B N 1
ATOM 3313 C CA . ARG B 1 25 ? 19.46560 -27.52272 6.29015 1.000 8.18076 25 ARG B CA 1
ATOM 3314 C C . ARG B 1 25 ? 19.62917 -26.79934 7.62232 1.000 10.15018 25 ARG B C 1
ATOM 3315 O O . ARG B 1 25 ? 20.67164 -26.18102 7.85748 1.000 11.51036 25 ARG B O 1
ATOM 3323 N N . THR B 1 26 ? 18.62750 -26.83814 8.50100 1.000 8.81499 26 THR B N 1
ATOM 3324 C CA . THR B 1 26 ? 18.65686 -25.97354 9.67404 1.000 10.43790 26 THR B CA 1
ATOM 3325 C C . THR B 1 26 ? 19.03379 -26.69389 10.96148 1.000 10.37263 26 THR B C 1
ATOM 3326 O O . THR B 1 26 ? 19.25270 -26.02124 11.97038 1.000 11.00436 26 THR B O 1
ATOM 3330 N N . SER B 1 27 ? 19.14756 -28.02680 10.95230 1.000 8.99582 27 SER B N 1
ATOM 3331 C CA . SER B 1 27 ? 19.48955 -28.79041 12.14918 1.000 8.15658 27 SER B CA 1
ATOM 3332 C C . SER B 1 27 ? 20.83088 -29.50386 12.07421 1.000 13.81854 27 SER B C 1
ATOM 3333 O O . SER B 1 27 ? 21.45797 -29.72391 13.11817 1.000 14.36836 27 SER B O 1
ATOM 3336 N N . VAL B 1 28 ? 21.26601 -29.91838 10.88789 1.000 10.83496 28 VAL B N 1
ATOM 3337 C CA . VAL B 1 28 ? 22.51058 -30.66927 10.76794 1.000 10.34964 28 VAL B CA 1
ATOM 3338 C C . VAL B 1 28 ? 23.67199 -29.71355 10.99616 1.000 10.74593 28 VAL B C 1
ATOM 3339 O O . VAL B 1 28 ? 23.80010 -28.69468 10.30766 1.000 12.50338 28 VAL B O 1
ATOM 3343 N N . ASP B 1 29 ? 24.50576 -30.02269 11.98166 1.000 9.32474 29 ASP B N 1
ATOM 3344 C CA . ASP B 1 29 ? 25.58055 -29.10605 12.32846 1.000 10.16621 29 ASP B CA 1
ATOM 3345 C C . ASP B 1 29 ? 26.59896 -29.88970 13.14822 1.000 14.57063 29 ASP B C 1
ATOM 3346 O O . ASP B 1 29 ? 26.37930 -31.05207 13.49708 1.000 14.81721 29 ASP B O 1
ATOM 3351 N N . THR B 1 30 ? 27.74532 -29.26993 13.40156 1.000 14.41463 30 THR B N 1
ATOM 3352 C CA . THR B 1 30 ? 28.75483 -29.94683 14.20913 1.000 13.94603 30 THR B CA 1
ATOM 3353 C C . THR B 1 30 ? 28.50433 -29.78698 15.69763 1.000 16.63650 30 THR B C 1
ATOM 3354 O O . THR B 1 30 ? 29.31375 -30.25308 16.50748 1.000 17.99434 30 THR B O 1
ATOM 3358 N N . VAL B 1 31 ? 27.41426 -29.13538 16.06823 1.000 16.77805 31 VAL B N 1
ATOM 3359 C CA . VAL B 1 31 ? 26.95026 -29.09125 17.44395 1.000 16.19475 31 VAL B CA 1
ATOM 3360 C C . VAL B 1 31 ? 25.54273 -29.65953 17.46006 1.000 19.19335 31 VAL B C 1
ATOM 3361 O O . VAL B 1 31 ? 24.82036 -29.60503 16.45790 1.000 17.33181 31 VAL B O 1
ATOM 3365 N N . ARG B 1 32 ? 25.17750 -30.25381 18.58550 1.000 23.02919 32 ARG B N 1
ATOM 3366 C CA . ARG B 1 32 ? 23.81390 -30.71536 18.79719 1.000 22.33356 32 ARG B CA 1
ATOM 3367 C C . ARG B 1 32 ? 22.85696 -29.52795 18.73312 1.000 21.22474 32 ARG B C 1
ATOM 3368 O O . ARG B 1 32 ? 23.04354 -28.55181 19.47796 1.000 21.43586 32 ARG B O 1
ATOM 3376 N N . PRO B 1 33 ? 21.83916 -29.55424 17.86350 1.000 19.73932 33 PRO B N 1
ATOM 3377 C CA . PRO B 1 33 ? 21.07110 -28.32356 17.60823 1.000 18.15060 33 PRO B CA 1
ATOM 3378 C C . PRO B 1 33 ? 20.17648 -27.91254 18.76393 1.000 18.03369 33 PRO B C 1
ATOM 3379 O O . PRO B 1 33 ? 19.89459 -26.71774 18.91304 1.000 13.30166 33 PRO B O 1
ATOM 3383 N N . PHE B 1 34 ? 19.69572 -28.86806 19.55907 1.000 19.18322 34 PHE B N 1
ATOM 3384 C CA . PHE B 1 34 ? 19.07026 -28.63268 20.85624 1.000 18.57748 34 PHE B CA 1
ATOM 3385 C C . PHE B 1 34 ? 18.98614 -29.99208 21.53112 1.000 21.26593 34 PHE B C 1
ATOM 3386 O O . PHE B 1 34 ? 19.17495 -31.02251 20.88254 1.000 18.37199 34 PHE B O 1
ATOM 3394 N N . ASP B 1 35 ? 18.77268 -29.99689 22.84313 1.000 27.48020 35 ASP B N 1
ATOM 3395 C CA . ASP B 1 35 ? 18.92952 -31.24946 23.57661 1.000 27.30558 35 ASP B CA 1
ATOM 3396 C C . ASP B 1 35 ? 17.62205 -32.00236 23.80530 1.000 29.25153 35 ASP B C 1
ATOM 3397 O O . ASP B 1 35 ? 17.63819 -33.05606 24.44342 1.000 28.13702 35 ASP B O 1
ATOM 3402 N N . ASP B 1 36 ? 16.50897 -31.52261 23.26905 1.000 24.56180 36 ASP B N 1
ATOM 3403 C CA . ASP B 1 36 ? 15.27206 -32.28336 23.34559 1.000 21.81679 36 ASP B CA 1
ATOM 3404 C C . ASP B 1 36 ? 15.41244 -33.58262 22.54651 1.000 19.71222 36 ASP B C 1
ATOM 3405 O O . ASP B 1 36 ? 16.01673 -33.58663 21.46600 1.000 21.93337 36 ASP B O 1
ATOM 3410 N N . PRO B 1 37 ? 14.88874 -34.70374 23.05049 1.000 21.04756 37 PRO B N 1
ATOM 3411 C CA . PRO B 1 37 ? 15.01838 -35.96766 22.29821 1.000 18.18734 37 PRO B CA 1
ATOM 3412 C C . PRO B 1 37 ? 14.47574 -35.89403 20.87847 1.000 20.47134 37 PRO B C 1
ATOM 3413 O O . PRO B 1 37 ? 15.00926 -36.57076 19.99204 1.000 17.02566 37 PRO B O 1
ATOM 3417 N N . SER B 1 38 ? 13.45186 -35.06917 20.63155 1.000 18.64513 38 SER B N 1
ATOM 3418 C CA . SER B 1 38 ? 12.89461 -34.95032 19.28554 1.000 16.34626 38 SER B CA 1
ATOM 3419 C C . SER B 1 38 ? 13.92421 -34.44829 18.28270 1.000 17.67570 38 SER B C 1
ATOM 3420 O O . SER B 1 38 ? 13.81874 -34.75285 17.08648 1.000 12.73981 38 SER B O 1
ATOM 3423 N N . ALA B 1 39 ? 14.92265 -33.68267 18.73837 1.000 14.31154 39 ALA B N 1
ATOM 3424 C CA . ALA B 1 39 ? 15.95535 -33.20670 17.82402 1.000 14.26705 39 ALA B CA 1
ATOM 3425 C C . ALA B 1 39 ? 16.62476 -34.36995 17.10917 1.000 14.69750 39 ALA B C 1
ATOM 3426 O O . ALA B 1 39 ? 16.78770 -34.34978 15.88494 1.000 13.62880 39 ALA B O 1
ATOM 3428 N N . GLN B 1 40 ? 16.99693 -35.41747 17.85490 1.000 15.34644 40 GLN B N 1
ATOM 3429 C CA . GLN B 1 40 ? 17.68206 -36.53469 17.21522 1.000 14.87446 40 GLN B CA 1
ATOM 3430 C C . GLN B 1 40 ? 16.72384 -37.36072 16.36430 1.000 13.37769 40 GLN B C 1
ATOM 3431 O O . GLN B 1 40 ? 17.11437 -37.87166 15.30889 1.000 13.99881 40 GLN B O 1
ATOM 3437 N N . TRP B 1 41 ? 15.46610 -37.50786 16.80216 1.000 14.07099 41 TRP B N 1
ATOM 3438 C CA . TRP B 1 41 ? 14.49217 -38.24023 15.99583 1.000 11.58744 41 TRP B CA 1
ATOM 3439 C C . TRP B 1 41 ? 14.39230 -37.60854 14.62347 1.000 11.30611 41 TRP B C 1
ATOM 3440 O O . TRP B 1 41 ? 14.37476 -38.30276 13.59794 1.000 10.10419 41 TRP B O 1
ATOM 3451 N N . MET B 1 42 ? 14.33824 -36.27513 14.60268 1.000 8.95029 42 MET B N 1
ATOM 3452 C CA . MET B 1 42 ? 14.13849 -35.52453 13.37271 1.000 8.19322 42 MET B CA 1
ATOM 3453 C C . MET B 1 42 ? 15.38645 -35.63012 12.49564 1.000 10.60935 42 MET B C 1
ATOM 3454 O O . MET B 1 42 ? 15.30165 -35.91203 11.28995 1.000 11.29917 42 MET B O 1
ATOM 3459 N N . LEU B 1 43 ? 16.56444 -35.42645 13.10010 1.000 9.02076 43 LEU B N 1
ATOM 3460 C CA . LEU B 1 43 ? 17.82897 -35.59125 12.38295 1.000 13.16081 43 LEU B CA 1
ATOM 3461 C C . LEU B 1 43 ? 17.94939 -36.97094 11.74517 1.000 12.43072 43 LEU B C 1
ATOM 3462 O O . LEU B 1 43 ? 18.30079 -37.09093 10.56404 1.000 10.64933 43 LEU B O 1
ATOM 3467 N N . ASP B 1 44 ? 17.67011 -38.02832 12.51292 1.000 12.53835 44 ASP B N 1
ATOM 3468 C CA . ASP B 1 44 ? 17.91338 -39.37277 11.99719 1.000 12.94262 44 ASP B CA 1
ATOM 3469 C C . ASP B 1 44 ? 16.99391 -39.67953 10.82928 1.000 11.07475 44 ASP B C 1
ATOM 3470 O O . ASP B 1 44 ? 17.42789 -40.22812 9.81299 1.000 11.90274 44 ASP B O 1
ATOM 3475 N N . ARG B 1 45 ? 15.72259 -39.30592 10.95416 1.000 10.68103 45 ARG B N 1
ATOM 3476 C CA . ARG B 1 45 ? 14.78052 -39.44237 9.85329 1.000 10.97008 45 ARG B CA 1
ATOM 3477 C C . ARG B 1 45 ? 15.21789 -38.63526 8.63590 1.000 12.63147 45 ARG B C 1
ATOM 3478 O O . ARG B 1 45 ? 15.25357 -39.15111 7.51363 1.000 8.76923 45 ARG B O 1
ATOM 3486 N N . ALA B 1 46 ? 15.54438 -37.35175 8.83971 1.000 9.29280 46 ALA B N 1
ATOM 3487 C CA . ALA B 1 46 ? 15.88931 -36.48032 7.71896 1.000 10.92537 46 ALA B CA 1
ATOM 3488 C C . ALA B 1 46 ? 17.20601 -36.88466 7.07069 1.000 8.65359 46 ALA B C 1
ATOM 3489 O O . ALA B 1 46 ? 17.35044 -36.81476 5.84328 1.000 11.63633 46 ALA B O 1
ATOM 3491 N N . GLN B 1 47 ? 18.19596 -37.26828 7.87360 1.000 11.20749 47 GLN B N 1
ATOM 3492 C CA . GLN B 1 47 ? 19.47375 -37.61900 7.27123 1.000 12.22117 47 GLN B CA 1
ATOM 3493 C C . GLN B 1 47 ? 19.39909 -38.94930 6.55157 1.000 15.17076 47 GLN B C 1
ATOM 3494 O O . GLN B 1 47 ? 20.16842 -39.17320 5.60707 1.000 16.20156 47 GLN B O 1
ATOM 3500 N N . ALA B 1 48 ? 18.45555 -39.80453 6.93627 1.000 10.82537 48 ALA B N 1
ATOM 3501 C CA . ALA B 1 48 ? 18.19657 -41.02020 6.17866 1.000 14.48382 48 ALA B CA 1
ATOM 3502 C C . ALA B 1 48 ? 17.41852 -40.75250 4.89791 1.000 16.59206 48 ALA B C 1
ATOM 3503 O O . ALA B 1 48 ? 17.20241 -41.68939 4.11814 1.000 16.12219 48 ALA B O 1
ATOM 3505 N N . ARG B 1 49 ? 17.03700 -39.49393 4.64448 1.000 14.24201 49 ARG B N 1
ATOM 3506 C CA . ARG B 1 49 ? 16.29362 -39.10115 3.44487 1.000 12.87113 49 ARG B CA 1
ATOM 3507 C C . ARG B 1 49 ? 14.99762 -39.89510 3.32657 1.000 13.27407 49 ARG B C 1
ATOM 3508 O O . ARG B 1 49 ? 14.58967 -40.30583 2.23924 1.000 18.78531 49 ARG B O 1
ATOM 3516 N N . LEU B 1 50 ? 14.35873 -40.12152 4.45778 1.000 11.28916 50 LEU B N 1
ATOM 3517 C CA . LEU B 1 50 ? 13.02803 -40.70250 4.52366 1.000 15.05492 50 LEU B CA 1
ATOM 3518 C C . LEU B 1 50 ? 12.00940 -39.61259 4.84067 1.000 10.55769 50 LEU B C 1
ATOM 3519 O O . LEU B 1 50 ? 12.34854 -38.61731 5.48292 1.000 9.38654 50 LEU B O 1
ATOM 3524 N N . PRO B 1 51 ? 10.75776 -39.75357 4.40558 1.000 10.38801 51 PRO B N 1
ATOM 3525 C CA . PRO B 1 51 ? 9.78986 -38.66141 4.58990 1.000 7.15085 51 PRO B CA 1
ATOM 3526 C C . PRO B 1 51 ? 9.61993 -38.29910 6.05459 1.000 9.79463 51 PRO B C 1
ATOM 3527 O O . PRO B 1 51 ? 9.45608 -39.16503 6.91723 1.000 8.25268 51 PRO B O 1
ATOM 3531 N N . LEU B 1 52 ? 9.65322 -36.99310 6.32348 1.000 7.18240 52 LEU B N 1
ATOM 3532 C CA . LEU B 1 52 ? 9.48921 -36.44706 7.66091 1.000 6.40088 52 LEU B CA 1
ATOM 3533 C C . LEU B 1 52 ? 8.33991 -35.44588 7.62705 1.000 8.01456 52 LEU B C 1
ATOM 3534 O O . LEU B 1 52 ? 8.27393 -34.61361 6.71447 1.000 9.18406 52 LEU B O 1
ATOM 3539 N N . TYR B 1 53 ? 7.42932 -35.52269 8.59537 1.000 6.93734 53 TYR B N 1
ATOM 3540 C CA . TYR B 1 53 ? 6.28519 -34.60647 8.62638 1.000 5.55637 53 TYR B CA 1
ATOM 3541 C C . TYR B 1 53 ? 6.23371 -33.95244 10.00084 1.000 8.37509 53 TYR B C 1
ATOM 3542 O O . TYR B 1 53 ? 5.98100 -34.62704 11.00302 1.000 7.84098 53 TYR B O 1
ATOM 3551 N N . LEU B 1 54 ? 6.47620 -32.64211 10.05212 1.000 6.71667 54 LEU B N 1
ATOM 3552 C CA . LEU B 1 54 ? 6.55790 -31.92553 11.32398 1.000 8.43176 54 LEU B CA 1
ATOM 3553 C C . LEU B 1 54 ? 5.18303 -31.34811 11.61832 1.000 9.25111 54 LEU B C 1
ATOM 3554 O O . LEU B 1 54 ? 4.82441 -30.28024 11.10863 1.000 8.49735 54 LEU B O 1
ATOM 3559 N N . LEU B 1 55 ? 4.39873 -32.07852 12.42695 1.000 8.35847 55 LEU B N 1
ATOM 3560 C CA . LEU B 1 55 ? 3.07490 -31.63758 12.84278 1.000 6.78900 55 LEU B CA 1
ATOM 3561 C C . LEU B 1 55 ? 3.05138 -31.21284 14.30522 1.000 8.61614 55 LEU B C 1
ATOM 3562 O O . LEU B 1 55 ? 1.97869 -31.16170 14.91273 1.000 8.60287 55 LEU B O 1
ATOM 3567 N N . HIS B 1 56 ? 4.21103 -30.88759 14.88168 1.000 7.44597 56 HIS B N 1
ATOM 3568 C CA . HIS B 1 56 ? 4.29777 -30.59995 16.30945 1.000 8.03323 56 HIS B CA 1
ATOM 3569 C C . HIS B 1 56 ? 4.53133 -29.12891 16.62202 1.000 10.40032 56 HIS B C 1
ATOM 3570 O O . HIS B 1 56 ? 4.36780 -28.73282 17.78343 1.000 12.55177 56 HIS B O 1
ATOM 3577 N N . VAL B 1 57 ? 4.91999 -28.31934 15.63988 1.000 8.26603 57 VAL B N 1
ATOM 3578 C CA . VAL B 1 57 ? 5.11000 -26.87906 15.82728 1.000 8.44433 57 VAL B CA 1
ATOM 3579 C C . VAL B 1 57 ? 4.27765 -26.14801 14.78726 1.000 10.37358 57 VAL B C 1
ATOM 3580 O O . VAL B 1 57 ? 4.18462 -26.59162 13.63811 1.000 10.03877 57 VAL B O 1
ATOM 3584 N N . ALA B 1 58 ? 3.70337 -25.00162 15.17578 1.000 8.87885 58 ALA B N 1
ATOM 3585 C CA . ALA B 1 58 ? 2.66377 -24.37166 14.35415 1.000 6.10598 58 ALA B CA 1
ATOM 3586 C C . ALA B 1 58 ? 3.26146 -23.39464 13.33818 1.000 11.43054 58 ALA B C 1
ATOM 3587 O O . ALA B 1 58 ? 3.04505 -22.17640 13.39087 1.000 13.96179 58 ALA B O 1
ATOM 3589 N N . ASP B 1 59 ? 3.95466 -23.95379 12.35415 1.000 7.69370 59 ASP B N 1
ATOM 3590 C CA . ASP B 1 59 ? 4.64765 -23.16131 11.34264 1.000 6.62325 59 ASP B CA 1
ATOM 3591 C C . ASP B 1 59 ? 4.17783 -23.57718 9.94596 1.000 11.80689 59 ASP B C 1
ATOM 3592 O O . ASP B 1 59 ? 3.52201 -24.60203 9.75490 1.000 8.37112 59 ASP B O 1
ATOM 3597 N N . HIS B 1 60 ? 4.51779 -22.75399 8.95938 1.000 8.44598 60 HIS B N 1
ATOM 3598 C CA . HIS B 1 60 ? 4.20280 -22.96342 7.55214 1.000 6.89534 60 HIS B CA 1
ATOM 3599 C C . HIS B 1 60 ? 5.46939 -22.73307 6.74163 1.000 9.06405 60 HIS B C 1
ATOM 3600 O O . HIS B 1 60 ? 5.52157 -21.91542 5.82859 1.000 7.65696 60 HIS B O 1
ATOM 3607 N N . ALA B 1 61 ? 6.53625 -23.45114 7.11049 1.000 5.74057 61 ALA B N 1
ATOM 3608 C CA . ALA B 1 61 ? 7.86357 -23.18810 6.55701 1.000 6.87884 61 ALA B CA 1
ATOM 3609 C C . ALA B 1 61 ? 7.97684 -23.54625 5.07782 1.000 6.36540 61 ALA B C 1
ATOM 3610 O O . ALA B 1 61 ? 8.91543 -23.08831 4.41139 1.000 6.96171 61 ALA B O 1
ATOM 3612 N N . GLU B 1 62 ? 7.04072 -24.33556 4.54687 1.000 6.68480 62 GLU B N 1
ATOM 3613 C CA . GLU B 1 62 ? 7.16090 -24.83790 3.17781 1.000 6.76563 62 GLU B CA 1
ATOM 3614 C C . GLU B 1 62 ? 6.94304 -23.75713 2.12142 1.000 9.00723 62 GLU B C 1
ATOM 3615 O O . GLU B 1 62 ? 7.32946 -23.95761 0.96250 1.000 9.53721 62 GLU B O 1
ATOM 3621 N N . ALA B 1 63 ? 6.32676 -22.63137 2.47265 1.000 7.51776 63 ALA B N 1
ATOM 3622 C CA . ALA B 1 63 ? 6.10617 -21.57078 1.49661 1.000 8.68056 63 ALA B CA 1
ATOM 3623 C C . ALA B 1 63 ? 5.60464 -20.32296 2.20332 1.000 9.65304 63 ALA B C 1
ATOM 3624 O O . ALA B 1 63 ? 4.91085 -20.41550 3.21785 1.000 7.13468 63 ALA B O 1
ATOM 3626 N N . THR B 1 64 ? 5.94305 -19.16373 1.63959 1.000 9.73133 64 THR B N 1
ATOM 3627 C CA . THR B 1 64 ? 5.31414 -17.89117 1.98946 1.000 9.02306 64 THR B CA 1
ATOM 3628 C C . THR B 1 64 ? 4.05644 -17.67773 1.15345 1.000 8.68679 64 THR B C 1
ATOM 3629 O O . THR B 1 64 ? 3.78551 -18.40845 0.19143 1.000 9.80578 64 THR B O 1
ATOM 3633 N N . PRO B 1 65 ? 3.25342 -16.66679 1.48162 1.000 10.22726 65 PRO B N 1
ATOM 3634 C CA . PRO B 1 65 ? 2.08001 -16.35976 0.65547 1.000 6.99459 65 PRO B CA 1
ATOM 3635 C C . PRO B 1 65 ? 2.49897 -15.78490 -0.68181 1.000 8.72388 65 PRO B C 1
ATOM 3636 O O . PRO B 1 65 ? 3.58080 -15.18475 -0.79090 1.000 9.28057 65 PRO B O 1
ATOM 3640 N N . PRO B 1 66 ? 1.65882 -15.92241 -1.70789 1.000 7.92990 66 PRO B N 1
ATOM 3641 C CA . PRO B 1 66 ? 1.89511 -15.20711 -2.96157 1.000 9.69707 66 PRO B CA 1
ATOM 3642 C C . PRO B 1 66 ? 2.12137 -13.72715 -2.69842 1.000 8.98590 66 PRO B C 1
ATOM 3643 O O . PRO B 1 66 ? 1.42406 -13.11433 -1.89005 1.000 8.85814 66 PRO B O 1
ATOM 3647 N N . GLY B 1 67 ? 3.11293 -13.15721 -3.38604 1.000 7.57337 67 GLY B N 1
ATOM 3648 C CA . GLY B 1 67 ? 3.37333 -11.73512 -3.33332 1.000 8.75024 67 GLY B CA 1
ATOM 3649 C C . GLY B 1 67 ? 4.31278 -11.26526 -2.23764 1.000 9.26813 67 GLY B C 1
ATOM 3650 O O . GLY B 1 67 ? 4.86853 -10.17097 -2.35795 1.000 8.26638 67 GLY B O 1
ATOM 3651 N N . LEU B 1 68 ?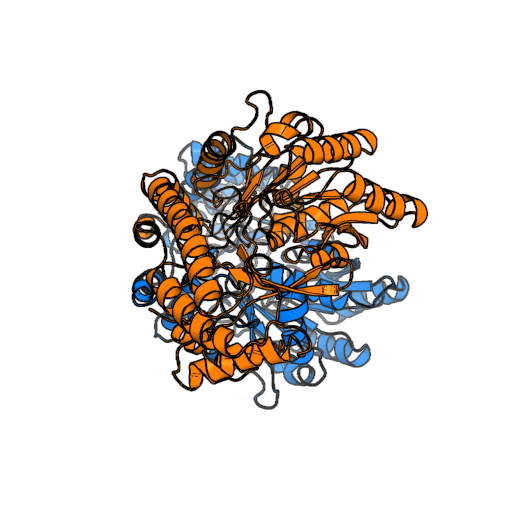 4.50110 -12.04537 -1.16372 1.000 9.12137 68 LEU B N 1
ATOM 3652 C CA . LEU B 1 68 ? 5.24391 -11.53326 -0.01164 1.000 6.91906 68 LEU B CA 1
ATOM 3653 C C . LEU B 1 68 ? 6.74074 -11.42211 -0.30310 1.000 7.78496 68 LEU B C 1
ATOM 3654 O O . LEU B 1 68 ? 7.36396 -10.41078 0.03844 1.000 8.59020 68 LEU B O 1
ATOM 3659 N N . ARG B 1 69 ? 7.34677 -12.44748 -0.92565 1.000 8.03928 69 ARG B N 1
ATOM 3660 C CA . ARG B 1 69 ? 8.76816 -12.34443 -1.26092 1.000 8.96687 69 ARG B CA 1
ATOM 3661 C C . ARG B 1 69 ? 8.99884 -11.27665 -2.32241 1.000 8.11904 69 ARG B C 1
ATOM 3662 O O . ARG B 1 69 ? 10.03054 -10.59530 -2.31473 1.000 10.19041 69 ARG B O 1
ATOM 3670 N N . GLU B 1 70 ? 8.05261 -11.14104 -3.25653 1.000 6.73062 70 GLU B N 1
ATOM 3671 C CA . GLU B 1 70 ? 8.13244 -10.07189 -4.23557 1.000 8.87508 70 GLU B CA 1
ATOM 3672 C C . GLU B 1 70 ? 8.13602 -8.71457 -3.55099 1.000 8.37166 70 GLU B C 1
ATOM 3673 O O . GLU B 1 70 ? 8.90515 -7.81734 -3.93300 1.000 7.58700 70 GLU B O 1
ATOM 3679 N N . ALA B 1 71 ? 7.26942 -8.54267 -2.54075 1.000 9.08670 71 ALA B N 1
ATOM 3680 C CA . ALA B 1 71 ? 7.24068 -7.28821 -1.79501 1.000 7.12219 71 ALA B CA 1
ATOM 3681 C C . ALA B 1 71 ? 8.58333 -7.02590 -1.12178 1.000 8.80617 71 ALA B C 1
ATOM 3682 O O . ALA B 1 71 ? 9.04323 -5.87701 -1.05198 1.000 7.21501 71 ALA B O 1
ATOM 3684 N N . LEU B 1 72 ? 9.24228 -8.08533 -0.64354 1.000 8.94377 72 LEU B N 1
ATOM 3685 C CA . LEU B 1 72 ? 10.54802 -7.91473 -0.01444 1.000 9.82205 72 LEU B CA 1
ATOM 3686 C C . LEU B 1 72 ? 11.57836 -7.39183 -1.00999 1.000 9.55820 72 LEU B C 1
ATOM 3687 O O . LEU B 1 72 ? 12.37334 -6.49388 -0.69038 1.000 7.94215 72 LEU B O 1
ATOM 3692 N N . HIS B 1 73 ? 11.56719 -7.94099 -2.22204 1.000 7.89806 73 HIS B N 1
ATOM 3693 C CA . HIS B 1 73 ? 12.50830 -7.52300 -3.25459 1.000 9.06228 73 HIS B CA 1
ATOM 3694 C C . HIS B 1 73 ? 12.20258 -6.11813 -3.75137 1.000 10.29102 73 HIS B C 1
ATOM 3695 O O . HIS B 1 73 ? 13.12510 -5.36517 -4.09856 1.000 9.75159 73 HIS B O 1
ATOM 3702 N N . ALA B 1 74 ? 10.91231 -5.75873 -3.81825 1.000 9.10889 74 ALA B N 1
ATOM 3703 C CA . ALA B 1 74 ? 10.51704 -4.44270 -4.31388 1.000 9.13412 74 ALA B CA 1
ATOM 3704 C C . ALA B 1 74 ? 11.04520 -3.32674 -3.42429 1.000 8.68829 74 ALA B C 1
ATOM 3705 O O . ALA B 1 74 ? 11.25535 -2.19950 -3.89496 1.000 7.79969 74 ALA B O 1
ATOM 3707 N N . GLN B 1 75 ? 11.27233 -3.61694 -2.14841 1.000 6.55254 75 GLN B N 1
ATOM 3708 C CA . GLN B 1 75 ? 11.83393 -2.59814 -1.27199 1.000 9.27174 75 GLN B CA 1
ATOM 3709 C C . GLN B 1 75 ? 13.29115 -2.25979 -1.60659 1.000 8.89113 75 GLN B C 1
ATOM 3710 O O . GLN B 1 75 ? 13.82339 -1.32875 -0.99950 1.000 8.70775 75 GLN B O 1
ATOM 3716 N N . ASP B 1 76 ? 13.93926 -2.93106 -2.57833 1.000 7.21694 76 ASP B N 1
ATOM 3717 C CA . ASP B 1 76 ? 15.22161 -2.42139 -3.08037 1.000 8.11500 76 ASP B CA 1
ATOM 3718 C C . ASP B 1 76 ? 15.12208 -0.99717 -3.62416 1.000 9.04537 76 ASP B C 1
ATOM 3719 O O . ASP B 1 76 ? 16.16284 -0.35475 -3.82562 1.000 9.67131 76 ASP B O 1
ATOM 3724 N N . ALA B 1 77 ? 13.90474 -0.49449 -3.85954 1.000 8.70110 77 ALA B N 1
ATOM 3725 C CA . ALA B 1 77 ? 13.71412 0.80383 -4.50388 1.000 10.62250 77 ALA B CA 1
ATOM 3726 C C . ALA B 1 77 ? 14.29051 1.95623 -3.69319 1.000 11.20388 77 ALA B C 1
ATOM 3727 O O . ALA B 1 77 ? 14.58623 3.02329 -4.25648 1.000 11.80983 77 ALA B O 1
ATOM 3729 N N . ALA B 1 78 ? 14.44785 1.77433 -2.39042 1.000 8.42295 78 ALA B N 1
ATOM 3730 C CA . ALA B 1 78 ? 14.96932 2.81360 -1.51549 1.000 9.45750 78 ALA B CA 1
ATOM 3731 C C . ALA B 1 78 ? 15.77131 2.13708 -0.41351 1.000 9.01747 78 ALA B C 1
ATOM 3732 O O . ALA B 1 78 ? 15.54003 0.96158 -0.11098 1.000 9.19258 78 ALA B O 1
ATOM 3734 N N . PRO B 1 79 ? 16.72632 2.84335 0.19739 1.000 10.58062 79 PRO B N 1
ATOM 3735 C CA . PRO B 1 79 ? 17.54900 2.22173 1.25594 1.000 7.21825 79 PRO B CA 1
ATOM 3736 C C . PRO B 1 79 ? 16.67183 1.91599 2.45928 1.000 6.77339 79 PRO B C 1
ATOM 3737 O O . PRO B 1 79 ? 16.02801 2.80870 3.02026 1.000 9.76875 79 PRO B O 1
ATOM 3741 N N . CYS B 1 80 ? 16.64260 0.64566 2.85141 1.000 7.73768 80 CYS B N 1
ATOM 3742 C CA . CYS B 1 80 ? 15.70461 0.22580 3.88312 1.000 5.93580 80 CYS B CA 1
ATOM 3743 C C . CYS B 1 80 ? 16.31192 -0.84153 4.78352 1.000 5.72763 80 CYS B C 1
ATOM 3744 O O . CYS B 1 80 ? 15.59266 -1.70180 5.29524 1.000 6.18834 80 CYS B O 1
ATOM 3747 N N . ASP B 1 81 ? 17.63227 -0.82559 4.96937 1.000 4.55942 81 ASP B N 1
ATOM 3748 C CA . ASP B 1 81 ? 18.27140 -1.79475 5.84640 1.000 5.90201 81 ASP B CA 1
ATOM 3749 C C . ASP B 1 81 ? 19.01967 -1.14298 6.99699 1.000 7.99668 81 ASP B C 1
ATOM 3750 O O . ASP B 1 81 ? 19.80723 -1.82537 7.67149 1.000 8.13982 81 ASP B O 1
ATOM 3755 N N . GLY B 1 82 ? 18.78379 0.15525 7.24112 1.000 7.13124 82 GLY B N 1
ATOM 3756 C CA . GLY B 1 82 ? 19.31589 0.83513 8.40541 1.000 6.91884 82 GLY B CA 1
ATOM 3757 C C . GLY B 1 82 ? 18.36011 0.72849 9.58990 1.000 6.28184 82 GLY B C 1
ATOM 3758 O O . GLY B 1 82 ? 17.27668 0.15608 9.50475 1.000 6.64396 82 GLY B O 1
ATOM 3759 N N . LEU B 1 83 ? 18.78630 1.28412 10.72026 1.000 7.37062 83 LEU B N 1
ATOM 3760 C CA . LEU B 1 83 ? 17.90002 1.38324 11.87666 1.000 8.86094 83 LEU B CA 1
ATOM 3761 C C . LEU B 1 83 ? 16.86706 2.49064 11.66009 1.000 8.61256 83 LEU B C 1
ATOM 3762 O O . LEU B 1 83 ? 17.13647 3.48451 10.98991 1.000 10.71176 83 LEU B O 1
ATOM 3767 N N A LEU B 1 84 ? 15.69488 2.30899 12.28180 0.422 7.69431 84 LEU B N 1
ATOM 3768 N N B LEU B 1 84 ? 15.67803 2.33646 12.22696 0.578 7.69211 84 LEU B N 1
ATOM 3769 C CA A LEU B 1 84 ? 14.55680 3.22805 12.25805 0.422 8.77230 84 LEU B CA 1
ATOM 3770 C CA B LEU B 1 84 ? 14.68319 3.38387 12.01526 0.578 8.60014 84 LEU B CA 1
ATOM 3771 C C A LEU B 1 84 ? 14.63012 4.29547 13.34194 0.422 10.25751 84 LEU B C 1
ATOM 3772 C C B LEU B 1 84 ? 14.43993 4.19658 13.28740 0.578 10.16059 84 LEU B C 1
ATOM 3773 O O A LEU B 1 84 ? 15.23585 4.11051 14.40005 0.422 9.05588 84 LEU B O 1
ATOM 3774 O O B LEU B 1 84 ? 14.71373 3.76315 14.40859 0.578 8.72304 84 LEU B O 1
ATOM 3783 N N . PHE B 1 85 ? 13.94597 5.41498 13.08757 1.000 9.87906 85 PHE B N 1
ATOM 3784 C CA . PHE B 1 85 ? 13.85639 6.42278 14.14477 1.000 9.01406 85 PHE B CA 1
ATOM 3785 C C . PHE B 1 85 ? 12.42651 6.55644 14.66745 1.000 9.99765 85 PHE B C 1
ATOM 3786 O O . PHE B 1 85 ? 11.82677 7.64787 14.67414 1.000 9.96078 85 PHE B O 1
ATOM 3794 N N . SER B 1 86 ? 11.88333 5.43279 15.13409 1.000 8.66701 86 SER B N 1
ATOM 3795 C CA . SER B 1 86 ? 10.63666 5.41067 15.88711 1.000 8.24451 86 SER B CA 1
ATOM 3796 C C . SER B 1 86 ? 10.66024 4.22621 16.83167 1.000 10.30182 86 SER B C 1
ATOM 3797 O O . SER B 1 86 ? 11.03829 3.11812 16.43750 1.000 11.81998 86 SER B O 1
ATOM 3800 N N . GLN B 1 87 ? 10.23571 4.45727 18.06693 1.000 7.66017 87 GLN B N 1
ATOM 3801 C CA . GLN B 1 87 ? 10.19397 3.35890 19.02075 1.000 5.31524 87 GLN B CA 1
ATOM 3802 C C . GLN B 1 87 ? 9.00624 2.43907 18.78888 1.000 8.04465 87 GLN B C 1
ATOM 3803 O O . GLN B 1 87 ? 8.90735 1.40376 19.45931 1.000 7.66620 87 GLN B O 1
ATOM 3809 N N . TYR B 1 88 ? 8.11402 2.79871 17.86777 1.000 8.66272 88 TYR B N 1
ATOM 3810 C CA . TYR B 1 88 ? 6.91692 2.03231 17.57618 1.000 6.57801 88 TYR B CA 1
ATOM 3811 C C . TYR B 1 88 ? 7.02915 1.20543 16.29990 1.000 8.25959 88 TYR B C 1
ATOM 3812 O O . TYR B 1 88 ? 6.05403 0.53614 15.92794 1.000 8.75679 88 TYR B O 1
ATOM 3821 N N . GLY B 1 89 ? 8.17494 1.24200 15.61724 1.000 7.60675 89 GLY B N 1
ATOM 3822 C CA . GLY B 1 89 ? 8.32172 0.56612 14.34139 1.000 9.20881 89 GLY B CA 1
ATOM 3823 C C . GLY B 1 89 ? 8.06867 1.49696 13.16747 1.000 9.67517 89 GLY B C 1
ATOM 3824 O O . GLY B 1 89 ? 7.82928 2.69654 13.31169 1.000 7.76272 89 GLY B O 1
ATOM 3825 N N . LEU B 1 90 ? 8.15681 0.92307 11.98531 1.000 6.21560 90 LEU B N 1
ATOM 3826 C CA . LEU B 1 90 ? 8.03608 1.70259 10.74464 1.000 6.16364 90 LEU B CA 1
ATOM 3827 C C . LEU B 1 90 ? 6.62817 2.26367 10.58689 1.000 7.03255 90 LEU B C 1
ATOM 3828 O O . LEU B 1 90 ? 5.66499 1.49274 10.59410 1.000 7.11252 90 LEU B O 1
ATOM 3833 N N . PRO B 1 91 ? 6.45408 3.58405 10.45045 1.000 6.00122 91 PRO B N 1
ATOM 3834 C CA . PRO B 1 91 ? 5.08150 4.12695 10.46256 1.000 6.10825 91 PRO B CA 1
ATOM 3835 C C . PRO B 1 91 ? 4.16600 3.54812 9.38687 1.000 7.60872 91 PRO B C 1
ATOM 3836 O O . PRO B 1 91 ? 2.98866 3.32274 9.67132 1.000 7.23715 91 PRO B O 1
ATOM 3840 N N . GLU B 1 92 ? 4.65894 3.24576 8.17738 1.000 8.12609 92 GLU B N 1
ATOM 3841 C CA . GLU B 1 92 ? 3.74119 2.72343 7.16403 1.000 7.70697 92 GLU B CA 1
ATOM 3842 C C . GLU B 1 92 ? 3.19315 1.35307 7.56059 1.000 7.41344 92 GLU B C 1
ATOM 3843 O O . GLU B 1 92 ? 2.06310 1.01130 7.19253 1.000 7.09462 92 GLU B O 1
ATOM 3849 N N . LEU B 1 93 ? 3.96994 0.56171 8.31825 1.000 6.80449 93 LEU B N 1
ATOM 3850 C CA . LEU B 1 93 ? 3.47445 -0.69848 8.86913 1.000 5.61576 93 LEU B CA 1
ATOM 3851 C C . LEU B 1 93 ? 2.56605 -0.45631 10.06772 1.000 5.48181 93 LEU B C 1
ATOM 3852 O O . LEU B 1 93 ? 1.49546 -1.06609 10.18498 1.000 7.29391 93 LEU B O 1
ATOM 3857 N N . ARG B 1 94 ? 2.99447 0.42343 10.97343 1.000 7.27388 94 ARG B N 1
ATOM 3858 C CA . ARG B 1 94 ? 2.23594 0.63092 12.19950 1.000 6.46379 94 ARG B CA 1
ATOM 3859 C C . ARG B 1 94 ? 0.82200 1.11244 11.88317 1.000 6.72842 94 ARG B C 1
ATOM 3860 O O . ARG B 1 94 ? -0.15609 0.62430 12.45830 1.000 8.80267 94 ARG B O 1
ATOM 3868 N N . ARG B 1 95 ? 0.68419 2.04745 10.94127 1.000 9.10899 95 ARG B N 1
ATOM 3869 C CA . ARG B 1 95 ? -0.65378 2.54148 10.65269 1.000 9.11420 95 ARG B CA 1
ATOM 3870 C C . ARG B 1 95 ? -1.47184 1.51325 9.88170 1.000 10.50934 95 ARG B C 1
ATOM 3871 O O . ARG B 1 95 ? -2.69399 1.45775 10.05164 1.000 10.96061 95 ARG B O 1
ATOM 3879 N N . ARG B 1 96 ? -0.81716 0.64999 9.08975 1.000 7.18061 96 ARG B N 1
ATOM 3880 C CA . ARG B 1 96 ? -1.52996 -0.45059 8.45556 1.000 9.56026 96 ARG B CA 1
ATOM 3881 C C . ARG B 1 96 ? -2.08812 -1.40602 9.49496 1.000 12.24968 96 ARG B C 1
ATOM 3882 O O . ARG B 1 96 ? -3.22205 -1.87529 9.36225 1.000 11.51583 96 ARG B O 1
ATOM 3890 N N . LEU B 1 97 ? -1.29008 -1.73465 10.51869 1.000 10.30474 97 LEU B N 1
ATOM 3891 C CA . LEU B 1 97 ? -1.75164 -2.65629 11.55576 1.000 9.68307 97 LEU B CA 1
ATOM 3892 C C . LEU B 1 97 ? -2.89456 -2.05063 12.36193 1.000 10.77061 97 LEU B C 1
ATOM 3893 O O . LEU B 1 97 ? -3.83974 -2.75669 12.72987 1.000 12.62696 97 LEU B O 1
ATOM 3898 N N . ASP B 1 98 ? -2.82748 -0.74650 12.63219 1.000 10.68688 98 ASP B N 1
ATOM 3899 C CA . ASP B 1 98 ? -3.89978 -0.07305 13.35815 1.000 12.30595 98 ASP B CA 1
ATOM 3900 C C . ASP B 1 98 ? -5.22789 -0.23275 12.62714 1.000 16.85764 98 ASP B C 1
ATOM 3901 O O . ASP B 1 98 ? -6.22854 -0.68087 13.20695 1.000 15.11281 98 ASP B O 1
ATOM 3906 N N . ALA B 1 99 ? -5.24006 0.08960 11.33567 1.000 11.59515 99 ALA B N 1
ATOM 3907 C CA . ALA B 1 99 ? -6.45716 -0.05756 10.54430 1.000 11.00705 99 ALA B CA 1
ATOM 3908 C C . ALA B 1 99 ? -6.86111 -1.51837 10.41970 1.000 10.86275 99 ALA B C 1
ATOM 3909 O O . ALA B 1 99 ? -8.03203 -1.87323 10.61169 1.000 11.44823 99 ALA B O 1
ATOM 3911 N N . TRP B 1 100 ? -5.89580 -2.37913 10.11112 1.000 9.97573 100 TRP B N 1
ATOM 3912 C CA . TRP B 1 100 ? -6.19109 -3.77328 9.80351 1.000 10.11465 100 TRP B CA 1
ATOM 3913 C C . TRP B 1 100 ? -6.69949 -4.52258 11.03004 1.000 12.32432 100 TRP B C 1
ATOM 3914 O O . TRP B 1 100 ? -7.68789 -5.26469 10.94831 1.000 9.07298 100 TRP B O 1
ATOM 3925 N N . LEU B 1 101 ? -6.04731 -4.32548 12.17824 1.000 9.06613 101 LEU B N 1
ATOM 3926 C CA . LEU B 1 101 ? -6.47865 -4.99995 13.39710 1.000 9.17471 101 LEU B CA 1
ATOM 3927 C C . LEU B 1 101 ? -7.84403 -4.50682 13.84630 1.000 6.62209 101 LEU B C 1
ATOM 3928 O O . LEU B 1 101 ? -8.68740 -5.30174 14.27303 1.000 10.14345 101 LEU B O 1
ATOM 3933 N N . ALA B 1 102 ? -8.06274 -3.18969 13.80215 1.000 7.51161 102 ALA B N 1
ATOM 3934 C CA . ALA B 1 102 ? -9.34496 -2.65075 14.24456 1.000 8.32857 102 ALA B CA 1
ATOM 3935 C C . ALA B 1 102 ? -10.49437 -3.24040 13.43613 1.000 8.46024 102 ALA B C 1
ATOM 3936 O O . ALA B 1 102 ? -11.55325 -3.56704 13.98872 1.000 9.20570 102 ALA B O 1
ATOM 3938 N N . ALA B 1 103 ? -10.30583 -3.38523 12.12362 1.000 9.37307 103 ALA B N 1
ATOM 3939 C CA . ALA B 1 103 ? -11.34722 -3.99132 11.29916 1.000 12.46485 103 ALA B CA 1
ATOM 3940 C C . ALA B 1 103 ? -11.43283 -5.49640 11.53189 1.000 13.49421 103 ALA B C 1
ATOM 3941 O O . ALA B 1 103 ? -12.53109 -6.04681 11.67757 1.000 10.20700 103 ALA B O 1
ATOM 3943 N N . ASP B 1 104 ? -10.28202 -6.17699 11.57569 1.000 10.11550 104 ASP B N 1
ATOM 3944 C CA . ASP B 1 104 ? -10.27506 -7.63852 11.59814 1.000 9.78625 104 ASP B CA 1
ATOM 3945 C C . ASP B 1 104 ? -10.85681 -8.17694 12.89954 1.000 8.97956 104 ASP B C 1
ATOM 3946 O O . ASP B 1 104 ? -11.58309 -9.18322 12.89413 1.000 8.95805 104 ASP B O 1
ATOM 3951 N N . GLU B 1 105 ? -10.52734 -7.53386 14.02303 1.000 8.81644 105 GLU B N 1
ATOM 3952 C CA . GLU B 1 105 ? -10.97341 -7.95117 15.34591 1.000 8.00287 105 GLU B CA 1
ATOM 3953 C C . GLU B 1 105 ? -12.17877 -7.16386 15.83681 1.000 9.74472 105 GLU B C 1
ATOM 3954 O O . GLU B 1 105 ? -12.58682 -7.34106 16.99669 1.000 9.84958 105 GLU B O 1
ATOM 3960 N N . GLU B 1 106 ? -12.72559 -6.27540 15.00306 1.000 9.65276 106 GLU B N 1
ATOM 3961 C CA . GLU B 1 106 ? -13.95855 -5.55360 15.31566 1.000 11.25952 106 GLU B CA 1
ATOM 3962 C C . GLU B 1 106 ? -13.83558 -4.78791 16.63176 1.000 10.94401 106 GLU B C 1
ATOM 3963 O O . GLU B 1 106 ? -14.68934 -4.89407 17.52103 1.000 11.43833 106 GLU B O 1
ATOM 3969 N N . TRP B 1 107 ? -12.74630 -4.02104 16.75349 1.000 10.73892 107 TRP B N 1
ATOM 3970 C CA . TRP B 1 107 ? -12.47641 -3.26156 17.96907 1.000 10.99005 107 TRP B CA 1
ATOM 3971 C C . TRP B 1 107 ? -13.60064 -2.27050 18.23918 1.000 10.63668 107 TRP B C 1
ATOM 3972 O O . TRP B 1 107 ? -14.28704 -1.81264 17.32255 1.000 14.11500 107 TRP B O 1
ATOM 3983 N N . ASP B 1 108 ? -13.80058 -1.97424 19.52676 1.000 11.47620 108 ASP B N 1
ATOM 3984 C CA . ASP B 1 108 ? -14.75217 -0.95936 19.96701 1.000 12.95035 108 ASP B CA 1
ATOM 3985 C C . ASP B 1 108 ? -14.30567 0.40698 19.47764 1.000 15.22918 108 ASP B C 1
ATOM 3986 O O . ASP B 1 108 ? -13.21031 0.86511 19.81374 1.000 13.57908 108 ASP B O 1
ATOM 3991 N N . THR B 1 109 ? -15.14983 1.05342 18.67436 1.000 16.75290 109 THR B N 1
ATOM 3992 C CA . THR B 1 109 ? -14.77136 2.33374 18.09273 1.000 17.75722 109 THR B CA 1
ATOM 3993 C C . THR B 1 109 ? -14.65579 3.43207 19.13855 1.000 19.72848 109 THR B C 1
ATOM 3994 O O . THR B 1 109 ? -14.03594 4.46737 18.86686 1.000 21.02283 109 THR B O 1
ATOM 3998 N N . ALA B 1 110 ? -15.21933 3.22619 20.32868 1.000 15.69995 110 ALA B N 1
ATOM 3999 C CA . ALA B 1 110 ? -15.12094 4.21667 21.39625 1.000 21.49534 110 ALA B CA 1
ATOM 4000 C C . ALA B 1 110 ? -13.83944 4.09005 22.20823 1.000 19.00428 110 ALA B C 1
ATOM 4001 O O . ALA B 1 110 ? -13.49926 5.01647 22.95292 1.000 18.70986 110 ALA B O 1
ATOM 4003 N N . ALA B 1 111 ? -13.13396 2.96716 22.10600 1.000 16.29824 111 ALA B N 1
ATOM 4004 C CA . ALA B 1 111 ? -11.82378 2.84743 22.72958 1.000 14.87992 111 ALA B CA 1
ATOM 4005 C C . ALA B 1 111 ? -10.79830 3.60280 21.89686 1.000 16.72993 111 ALA B C 1
ATOM 4006 O O . ALA B 1 111 ? -10.96292 3.77415 20.68667 1.000 17.81773 111 ALA B O 1
ATOM 4008 N N . GLU B 1 112 ? -9.72475 4.05347 22.55361 1.000 12.44757 112 GLU B N 1
ATOM 4009 C CA . GLU B 1 112 ? -8.64424 4.78583 21.88959 1.000 12.73608 112 GLU B CA 1
ATOM 4010 C C . GLU B 1 112 ? -7.32615 4.07423 22.17292 1.000 9.70259 112 GLU B C 1
ATOM 4011 O O . GLU B 1 112 ? -6.50207 4.54705 22.97602 1.000 11.53213 112 GLU B O 1
ATOM 4017 N N . PRO B 1 113 ? -7.09052 2.94356 21.51647 1.000 9.96890 113 PRO B N 1
ATOM 4018 C CA . PRO B 1 113 ? -5.86278 2.18087 21.75039 1.000 7.83005 113 PRO B CA 1
ATOM 4019 C C . PRO B 1 113 ? -4.66677 2.79467 21.03287 1.000 10.48696 113 PRO B C 1
ATOM 4020 O O . PRO B 1 113 ? -4.78209 3.65252 20.15138 1.000 12.32317 113 PRO B O 1
ATOM 4024 N N . LEU B 1 114 ? -3.49674 2.30042 21.41447 1.000 8.15473 114 LEU B N 1
ATOM 4025 C CA . LEU B 1 114 ? -2.24724 2.59451 20.72414 1.000 7.38389 114 LEU B CA 1
ATOM 4026 C C . LEU B 1 114 ? -1.70477 1.29343 20.14804 1.000 9.46488 114 LEU B C 1
ATOM 4027 O O . LEU B 1 114 ? -1.76712 0.25484 20.80587 1.000 8.29711 114 LEU B O 1
ATOM 4032 N N . VAL B 1 115 ? -1.18981 1.33368 18.91818 1.000 5.51346 115 VAL B N 1
ATOM 4033 C CA . VAL B 1 115 ? -0.68405 0.13997 18.23874 1.000 6.91826 115 VAL B CA 1
ATOM 4034 C C . VAL B 1 115 ? 0.80233 0.32788 17.94557 1.000 6.60084 115 VAL B C 1
ATOM 4035 O O . VAL B 1 115 ? 1.21835 1.39200 17.46505 1.000 6.84961 115 VAL B O 1
ATOM 4039 N N . SER B 1 116 ? 1.60201 -0.70716 18.25290 1.000 6.55764 116 SER B N 1
ATOM 4040 C CA . SER B 1 116 ? 3.05261 -0.69940 18.09910 1.000 6.86227 116 SER B CA 1
ATOM 4041 C C . SER B 1 116 ? 3.48932 -1.95289 17.35149 1.000 6.54983 116 SER B C 1
ATOM 4042 O O . SER B 1 116 ? 2.84408 -2.99247 17.45592 1.000 9.20317 116 SER B O 1
ATOM 4045 N N . VAL B 1 117 ? 4.58573 -1.85929 16.58417 1.000 5.37125 117 VAL B N 1
ATOM 4046 C CA . VAL B 1 117 ? 5.11257 -3.05548 15.92433 1.000 5.37599 117 VAL B CA 1
ATOM 4047 C C . VAL B 1 117 ? 6.02742 -3.80429 16.89089 1.000 6.15555 117 VAL B C 1
ATOM 4048 O O . VAL B 1 117 ? 6.85414 -3.20118 17.58472 1.000 9.05794 117 VAL B O 1
ATOM 4052 N N . ALA B 1 118 ? 5.90149 -5.12195 16.92193 1.000 7.77112 118 ALA B N 1
ATOM 4053 C CA . ALA B 1 118 ? 6.92952 -5.98947 17.50193 1.000 5.09836 118 ALA B CA 1
ATOM 4054 C C . ALA B 1 118 ? 7.69638 -6.65031 16.35936 1.000 5.46485 118 ALA B C 1
ATOM 4055 O O . ALA B 1 118 ? 7.08672 -7.13107 15.39615 1.000 9.37591 118 ALA B O 1
ATOM 4057 N N . TRP B 1 119 ? 9.04134 -6.65782 16.45224 1.000 7.54738 119 TRP B N 1
ATOM 4058 C CA . TRP B 1 119 ? 9.85462 -7.15509 15.34268 1.000 8.33735 119 TRP B CA 1
ATOM 4059 C C . TRP B 1 119 ? 10.86767 -8.22629 15.74348 1.000 9.09663 119 TRP B C 1
ATOM 4060 O O . TRP B 1 119 ? 11.78472 -8.52938 14.96286 1.000 11.35100 119 TRP B O 1
ATOM 4071 N N . SER B 1 120 ? 10.70947 -8.84931 16.91183 1.000 9.46074 120 SER B N 1
ATOM 4072 C CA . SER B 1 120 ? 11.56956 -9.97900 17.25598 1.000 12.36304 120 SER B CA 1
ATOM 4073 C C . SER B 1 120 ? 10.78374 -11.15384 17.83852 1.000 8.72320 120 SER B C 1
ATOM 4074 O O . SER B 1 120 ? 11.38612 -12.07278 18.42468 1.000 8.70542 120 SER B O 1
ATOM 4077 N N . GLY B 1 121 ? 9.47095 -11.17308 17.66868 1.000 6.82987 121 GLY B N 1
ATOM 4078 C CA . GLY B 1 121 ? 8.63071 -12.25793 18.16143 1.000 10.22599 121 GLY B CA 1
ATOM 4079 C C . GLY B 1 121 ? 7.65993 -11.80644 19.24030 1.000 8.89063 121 GLY B C 1
ATOM 4080 O O . GLY B 1 121 ? 8.00155 -11.00206 20.11765 1.000 7.87085 121 GLY B O 1
ATOM 4081 N N . THR B 1 122 ? 6.43111 -12.32405 19.18379 1.000 7.74345 122 THR B N 1
ATOM 4082 C CA . THR B 1 122 ? 5.47664 -11.90041 20.19827 1.000 9.32021 122 THR B CA 1
ATOM 4083 C C . THR B 1 122 ? 5.71504 -12.61123 21.53038 1.000 11.56343 122 THR B C 1
ATOM 4084 O O . THR B 1 122 ? 5.32315 -12.07930 22.57286 1.000 10.64694 122 THR B O 1
ATOM 4088 N N . GLY B 1 123 ? 6.38132 -13.76957 21.52973 1.000 10.18948 123 GLY B N 1
ATOM 4089 C CA . GLY B 1 123 ? 6.87662 -14.31804 22.79020 1.000 9.28195 123 GLY B CA 1
ATOM 4090 C C . GLY B 1 123 ? 7.83734 -13.36985 23.48709 1.000 11.04299 123 GLY B C 1
ATOM 4091 O O . GLY B 1 123 ? 7.80413 -13.22668 24.71291 1.000 9.32124 123 GLY B O 1
ATOM 4092 N N . ALA B 1 124 ? 8.68353 -12.67513 22.71304 1.000 9.74865 124 ALA B N 1
ATOM 4093 C CA . ALA B 1 124 ? 9.59325 -11.70175 23.31893 1.000 9.87098 124 ALA B CA 1
ATOM 4094 C C . ALA B 1 124 ? 8.84981 -10.44255 23.74733 1.000 7.53346 124 ALA B C 1
ATOM 4095 O O . ALA B 1 124 ? 9.20617 -9.81159 24.75825 1.000 7.42268 124 ALA B O 1
ATOM 4097 N N . ALA B 1 125 ? 7.81043 -10.05674 22.99868 1.000 8.60390 125 ALA B N 1
ATOM 4098 C CA . ALA B 1 125 ? 6.99650 -8.93118 23.43882 1.000 6.60315 125 ALA B CA 1
ATOM 4099 C C . ALA B 1 125 ? 6.29771 -9.25267 24.75512 1.000 7.62831 125 ALA B C 1
ATOM 4100 O O . ALA B 1 125 ? 6.24171 -8.40531 25.65360 1.000 7.36138 125 ALA B O 1
ATOM 4102 N N . ILE B 1 126 ? 5.79140 -10.49012 24.90410 1.000 6.93357 126 ILE B N 1
ATOM 4103 C CA . ILE B 1 126 ? 5.19566 -10.89059 26.17829 1.000 6.17205 126 ILE B CA 1
ATOM 4104 C C . ILE B 1 126 ? 6.22664 -10.79505 27.30118 1.000 6.77379 126 ILE B C 1
ATOM 4105 O O . ILE B 1 126 ? 5.93344 -10.29640 28.39611 1.000 7.01949 126 ILE B O 1
ATOM 4110 N N . PHE B 1 127 ? 7.44372 -11.28780 27.05084 1.000 6.24749 127 PHE B N 1
ATOM 4111 C CA . PHE B 1 127 ? 8.51731 -11.17888 28.03698 1.000 7.35028 127 PHE B CA 1
ATOM 4112 C C . PHE B 1 127 ? 8.72790 -9.72746 28.45628 1.000 7.37197 127 PHE B C 1
ATOM 4113 O O . PHE B 1 127 ? 8.81194 -9.42173 29.65030 1.000 6.31815 127 PHE B O 1
ATOM 4121 N N . ASP B 1 128 ? 8.81785 -8.81463 27.48528 1.000 6.13305 128 ASP B N 1
ATOM 4122 C CA . ASP B 1 128 ? 9.05489 -7.41307 27.81759 1.000 8.78787 128 ASP B CA 1
ATOM 4123 C C . ASP B 1 128 ? 7.87626 -6.82322 28.58344 1.000 7.88209 128 ASP B C 1
ATOM 4124 O O . ASP B 1 128 ? 8.06407 -6.04337 29.53112 1.000 7.28963 128 ASP B O 1
ATOM 4129 N N . LEU B 1 129 ? 6.65156 -7.18665 28.19281 1.000 6.06078 129 LEU B N 1
ATOM 4130 C CA . LEU B 1 129 ? 5.46615 -6.72317 28.91351 1.000 5.28183 129 LEU B CA 1
ATOM 4131 C C . LEU B 1 129 ? 5.45971 -7.22101 30.35771 1.000 7.73186 129 LEU B C 1
ATOM 4132 O O . LEU B 1 129 ? 5.13309 -6.46719 31.28419 1.000 6.57899 129 LEU B O 1
ATOM 4137 N N . LEU B 1 130 ? 5.79221 -8.49510 30.57159 1.000 7.98408 130 LEU B N 1
ATOM 4138 C CA . LEU B 1 130 ? 5.78132 -9.03533 31.93121 1.000 5.46429 130 LEU B CA 1
ATOM 4139 C C . LEU B 1 130 ? 6.87789 -8.41603 32.80244 1.000 8.80139 130 LEU B C 1
ATOM 4140 O O . LEU B 1 130 ? 6.66486 -8.18418 34.00075 1.000 9.02058 130 LEU B O 1
ATOM 4145 N N . ARG B 1 131 ? 8.06734 -8.16686 32.24826 1.000 8.65248 131 ARG B N 1
ATOM 4146 C CA . ARG B 1 131 ? 9.07931 -7.52946 33.08244 1.000 8.38846 131 ARG B CA 1
ATOM 4147 C C . ARG B 1 131 ? 8.71095 -6.07683 33.35248 1.000 8.37707 131 ARG B C 1
ATOM 4148 O O . ARG B 1 131 ? 9.01109 -5.55668 34.43492 1.000 9.73777 131 ARG B O 1
ATOM 4156 N N . MET B 1 132 ? 8.00023 -5.43052 32.41313 1.000 6.66799 132 MET B N 1
ATOM 4157 C CA . MET B 1 132 ? 7.44214 -4.11081 32.69261 1.000 9.99663 132 MET B CA 1
ATOM 4158 C C . MET B 1 132 ? 6.51389 -4.15737 33.89596 1.000 9.20038 132 MET B C 1
ATOM 4159 O O . MET B 1 132 ? 6.56862 -3.28403 34.77830 1.000 10.31120 132 MET B O 1
ATOM 4164 N N . LEU B 1 133 ? 5.66131 -5.17234 33.95648 1.000 9.28420 133 LEU B N 1
ATOM 4165 C CA . LEU B 1 133 ? 4.70668 -5.26223 35.05265 1.000 6.88263 133 LEU B CA 1
ATOM 4166 C C . LEU B 1 133 ? 5.34059 -5.75143 36.34765 1.000 12.69130 133 LEU B C 1
ATOM 4167 O O . LEU B 1 133 ? 4.67520 -5.72084 37.38660 1.000 14.26733 133 LEU B O 1
ATOM 4172 N N . LYS B 1 134 ? 6.59298 -6.21754 36.32021 1.000 7.90829 134 LYS B N 1
ATOM 4173 C CA . LYS B 1 134 ? 7.29471 -6.50372 37.56368 1.000 8.27573 134 LYS B CA 1
ATOM 4174 C C . LYS B 1 134 ? 7.90679 -5.24140 38.16026 1.000 13.32802 134 LYS B C 1
ATOM 4175 O O . LYS B 1 134 ? 8.12663 -5.17462 39.37441 1.000 12.97159 134 LYS B O 1
ATOM 4181 N N . ASP B 1 135 ? 8.16360 -4.23022 37.33879 1.000 10.62253 135 ASP B N 1
ATOM 4182 C CA . ASP B 1 135 ? 8.82889 -3.02954 37.82159 1.000 8.99349 135 ASP B CA 1
ATOM 4183 C C . ASP B 1 135 ? 8.05501 -2.36478 38.96272 1.000 16.46385 135 ASP B C 1
ATOM 4184 O O . ASP B 1 135 ? 6.83646 -2.16576 38.87947 1.000 17.83243 135 ASP B O 1
ATOM 4189 N N . GLY B 1 136 ? 8.77707 -2.02152 40.02789 1.000 19.90744 136 GLY B N 1
ATOM 4190 C CA . GLY B 1 136 ? 8.17495 -1.39520 41.19240 1.000 22.70888 136 GLY B CA 1
ATOM 4191 C C . GLY B 1 136 ? 7.39521 -2.32886 42.09267 1.000 29.17888 136 GLY B C 1
ATOM 4192 O O . GLY B 1 136 ? 6.70214 -1.85483 43.00451 1.000 29.25316 136 GLY B O 1
ATOM 4193 N N . ARG B 1 137 ? 7.48939 -3.63915 41.86982 1.000 20.23999 137 ARG B N 1
ATOM 4194 C CA . ARG B 1 137 ? 6.78088 -4.63964 42.65374 1.000 22.40585 137 ARG B CA 1
ATOM 4195 C C . ARG B 1 137 ? 7.76672 -5.45288 43.47759 1.000 31.19456 137 ARG B C 1
ATOM 4196 O O . ARG B 1 137 ? 8.17014 -6.54479 43.05558 1.000 30.85405 137 ARG B O 1
ATOM 4204 N N . PRO B 1 138 ? 8.16101 -4.97384 44.66095 1.000 31.41577 138 PRO B N 1
ATOM 4205 C CA . PRO B 1 138 ? 9.08300 -5.77447 45.48215 1.000 36.37956 138 PRO B CA 1
ATOM 4206 C C . PRO B 1 138 ? 8.45693 -7.06761 45.97002 1.000 27.79393 138 PRO B C 1
ATOM 4207 O O . PRO B 1 138 ? 9.13511 -8.10015 46.02333 1.000 34.48611 138 PRO B O 1
ATOM 4211 N N . GLY B 1 139 ? 7.17797 -7.03791 46.33176 1.000 29.23724 139 GLY B N 1
ATOM 4212 C CA . GLY B 1 139 ? 6.51573 -8.19982 46.86321 1.000 30.07370 139 GLY B CA 1
ATOM 4213 C C . GLY B 1 139 ? 6.42923 -9.30845 45.83888 1.000 24.02374 139 GLY B C 1
ATOM 4214 O O . GLY B 1 139 ? 6.39297 -9.06886 44.62599 1.000 24.34001 139 GLY B O 1
ATOM 4215 N N . PRO B 1 140 ? 6.44084 -10.55066 46.31110 1.000 20.07261 140 PRO B N 1
ATOM 4216 C CA . PRO B 1 140 ? 6.16743 -11.68223 45.41737 1.000 17.08009 140 PRO B CA 1
ATOM 4217 C C . PRO B 1 140 ? 4.89694 -11.44249 44.61366 1.000 19.12281 140 PRO B C 1
ATOM 4218 O O . PRO B 1 140 ? 3.87549 -10.99469 45.14624 1.000 18.63548 140 PRO B O 1
ATOM 4222 N N . SER B 1 141 ? 4.97361 -11.71774 43.31494 1.000 13.34932 141 SER B N 1
ATOM 4223 C CA . SER B 1 141 ? 3.88489 -11.43720 42.39512 1.000 13.23225 141 SER B CA 1
ATOM 4224 C C . SER B 1 141 ? 3.58650 -12.67431 41.55305 1.000 14.13848 141 SER B C 1
ATOM 4225 O O . SER B 1 141 ? 4.43814 -13.54175 41.36527 1.000 15.01442 141 SER B O 1
ATOM 4228 N N . ALA B 1 142 ? 2.35157 -12.75131 41.06369 1.000 10.09223 142 ALA B N 1
ATOM 4229 C CA . ALA B 1 142 ? 1.88512 -13.86351 40.25540 1.000 13.29212 142 ALA B CA 1
ATOM 4230 C C . ALA B 1 142 ? 1.41423 -13.36762 38.89501 1.000 10.13362 142 ALA B C 1
ATOM 4231 O O . ALA B 1 142 ? 0.93602 -12.24141 38.75918 1.000 10.90063 142 ALA B O 1
ATOM 4233 N N . VAL B 1 143 ? 1.53444 -14.23241 37.89224 1.000 7.67388 143 VAL B N 1
ATOM 4234 C CA . VAL B 1 143 ? 0.86572 -14.05042 36.61277 1.000 10.70313 143 VAL B CA 1
ATOM 4235 C C . VAL B 1 143 ? -0.09227 -15.22391 36.46513 1.000 10.60650 143 VAL B C 1
ATOM 4236 O O . VAL B 1 143 ? 0.31066 -16.38134 36.63153 1.000 8.86437 143 VAL B O 1
ATOM 4240 N N . LEU B 1 144 ? -1.37396 -14.92286 36.25188 1.000 9.60612 144 LEU B N 1
ATOM 4241 C CA . LEU B 1 144 ? -2.34569 -15.95845 35.91796 1.000 7.73875 144 LEU B CA 1
ATOM 4242 C C . LEU B 1 144 ? -2.25196 -16.29900 34.43518 1.000 8.23879 144 LEU B C 1
ATOM 4243 O O . LEU B 1 144 ? -2.27116 -15.40882 33.58260 1.000 11.99972 144 LEU B O 1
ATOM 4248 N N . LEU B 1 145 ? -2.10101 -17.58149 34.12381 1.000 8.57559 145 LEU B N 1
ATOM 4249 C CA . LEU B 1 145 ? -1.86276 -17.98860 32.74594 1.000 10.26187 145 LEU B CA 1
ATOM 4250 C C . LEU B 1 145 ? -2.55293 -19.31948 32.51031 1.000 9.98909 145 LEU B C 1
ATOM 4251 O O . LEU B 1 145 ? -2.79432 -20.07351 33.45643 1.000 10.53475 145 LEU B O 1
ATOM 4256 N N . PRO B 1 146 ? -2.89607 -19.63803 31.26696 1.000 7.55243 146 PRO B N 1
ATOM 4257 C CA . PRO B 1 146 ? -3.52277 -20.93690 31.01045 1.000 6.70451 146 PRO B CA 1
ATOM 4258 C C . PRO B 1 146 ? -2.50489 -22.06286 31.10161 1.000 9.66265 146 PRO B C 1
ATOM 4259 O O . PRO B 1 146 ? -1.33666 -21.90790 30.73541 1.000 11.56990 146 PRO B O 1
ATOM 4263 N N . ARG B 1 147 ? -2.96935 -23.21662 31.57498 1.000 7.88248 147 ARG B N 1
ATOM 4264 C CA . ARG B 1 147 ? -2.18094 -24.44914 31.51311 1.000 11.53574 147 ARG B CA 1
ATOM 4265 C C . ARG B 1 147 ? -3.00188 -25.51052 30.80291 1.000 11.90074 147 ARG B C 1
ATOM 4266 O O . ARG B 1 147 ? -4.08890 -25.86082 31.28928 1.000 11.58285 147 ARG B O 1
ATOM 4274 N N . PRO B 1 148 ? -2.52326 -26.07619 29.67866 1.000 9.78993 148 PRO B N 1
ATOM 4275 C CA . PRO B 1 148 ? -1.23240 -25.75046 29.06836 1.000 11.07744 148 PRO B CA 1
ATOM 4276 C C . PRO B 1 148 ? -1.23021 -24.42200 28.31954 1.000 13.98023 148 PRO B C 1
ATOM 4277 O O . PRO B 1 148 ? -2.29211 -23.91727 27.94343 1.000 11.88829 148 PRO B O 1
ATOM 4281 N N . GLY B 1 149 ? -0.03309 -23.85857 28.13750 1.000 10.76326 149 GLY B N 1
ATOM 4282 C CA . GLY B 1 149 ? 0.12483 -22.61557 27.41188 1.000 11.62820 149 GLY B CA 1
ATOM 4283 C C . GLY B 1 149 ? 1.34112 -22.68421 26.50836 1.000 17.35706 149 GLY B C 1
ATOM 4284 O O . GLY B 1 149 ? 2.16444 -23.59263 26.61269 1.000 20.63067 149 GLY B O 1
ATOM 4285 N N . TRP B 1 150 ? 1.44277 -21.70319 25.61357 1.000 13.05874 150 TRP B N 1
ATOM 4286 C CA . TRP B 1 150 ? 2.53212 -21.67708 24.63692 1.000 18.67456 150 TRP B CA 1
ATOM 4287 C C . TRP B 1 150 ? 3.70209 -20.91476 25.27011 1.000 18.74247 150 TRP B C 1
ATOM 4288 O O . TRP B 1 150 ? 3.82729 -19.70114 25.14047 1.000 23.54924 150 TRP B O 1
ATOM 4299 N N . GLY B 1 151 ? 4.53901 -21.62194 26.02675 1.000 19.89709 151 GLY B N 1
ATOM 4300 C CA . GLY B 1 151 ? 5.78195 -21.05946 26.53385 1.000 13.82036 151 GLY B CA 1
ATOM 4301 C C . GLY B 1 151 ? 5.73585 -19.83535 27.43266 1.000 21.94749 151 GLY B C 1
ATOM 4302 O O . GLY B 1 151 ? 6.78661 -19.24550 27.71776 1.000 22.66376 151 GLY B O 1
ATOM 4303 N N . TYR B 1 152 ? 4.54798 -19.43681 27.89995 1.000 10.74842 152 TYR B N 1
ATOM 4304 C CA . TYR B 1 152 ? 4.46238 -18.27911 28.79124 1.000 9.74454 152 TYR B CA 1
ATOM 4305 C C . TYR B 1 152 ? 5.16686 -18.53161 30.12125 1.000 9.77795 152 TYR B C 1
ATOM 4306 O O . TYR B 1 152 ? 5.67709 -17.59084 30.74572 1.000 9.92707 152 TYR B O 1
ATOM 4315 N N . ASP B 1 153 ? 5.17001 -19.78647 30.58271 1.000 12.55373 153 ASP B N 1
ATOM 4316 C CA . ASP B 1 153 ? 5.60852 -20.09186 31.94460 1.000 11.23704 153 ASP B CA 1
ATOM 4317 C C . ASP B 1 153 ? 7.03142 -19.59440 32.20831 1.000 9.25759 153 ASP B C 1
ATOM 4318 O O . ASP B 1 153 ? 7.29809 -18.96338 33.24158 1.000 10.50225 153 ASP B O 1
ATOM 4323 N N . MET B 1 154 ? 7.97058 -19.86226 31.28377 1.000 11.39321 154 MET B N 1
ATOM 4324 C CA . MET B 1 154 ? 9.34864 -19.42138 31.51420 1.000 11.22743 154 MET B CA 1
ATOM 4325 C C . MET B 1 154 ? 9.48986 -17.90852 31.46850 1.000 13.55828 154 MET B C 1
ATOM 4326 O O . MET B 1 154 ? 10.31262 -17.34849 32.19785 1.000 12.38574 154 MET B O 1
ATOM 4331 N N . SER B 1 155 ? 8.73211 -17.22642 30.60416 1.000 10.22778 155 SER B N 1
ATOM 4332 C CA . SER B 1 155 ? 8.79655 -15.76734 30.62350 1.000 11.72917 155 SER B CA 1
ATOM 4333 C C . SER B 1 155 ? 8.30874 -15.22487 31.95461 1.000 8.54878 155 SER B C 1
ATOM 4334 O O . SER B 1 155 ? 8.88995 -14.28410 32.50514 1.000 8.36214 155 SER B O 1
ATOM 4337 N N . VAL B 1 156 ? 7.25718 -15.82678 32.49832 1.000 7.51529 156 VAL B N 1
ATOM 4338 C CA . VAL B 1 156 ? 6.76558 -15.42402 33.81554 1.000 7.79241 156 VAL B CA 1
ATOM 4339 C C . VAL B 1 156 ? 7.85977 -15.58964 34.86989 1.000 7.54663 156 VAL B C 1
ATOM 4340 O O . VAL B 1 156 ? 8.12412 -14.67289 35.65566 1.000 8.62703 156 VAL B O 1
ATOM 4344 N N . ARG B 1 157 ? 8.49348 -16.77131 34.91769 1.000 7.86382 157 ARG B N 1
ATOM 4345 C CA . ARG B 1 157 ? 9.52604 -17.02560 35.91976 1.000 9.25992 157 ARG B CA 1
ATOM 4346 C C . ARG B 1 157 ? 10.72172 -16.10240 35.72472 1.000 10.08749 157 ARG B C 1
ATOM 4347 O O . ARG B 1 157 ? 11.21047 -15.49694 36.68365 1.000 7.86470 157 ARG B O 1
ATOM 4355 N N . ASP B 1 158 ? 11.18246 -15.95807 34.47730 1.000 10.53318 158 ASP B N 1
ATOM 4356 C CA . ASP B 1 158 ? 12.39703 -15.19992 34.17966 1.000 8.22347 158 ASP B CA 1
ATOM 4357 C C . ASP B 1 158 ? 12.21811 -13.69980 34.35318 1.000 9.45101 158 ASP B C 1
ATOM 4358 O O . ASP B 1 158 ? 13.22032 -12.98175 34.43847 1.000 10.84207 158 ASP B O 1
ATOM 4363 N N . THR B 1 159 ? 10.98089 -13.20051 34.40381 1.000 9.12913 159 THR B N 1
ATOM 4364 C CA . THR B 1 159 ? 10.75636 -11.78993 34.66106 1.000 7.81161 159 THR B CA 1
ATOM 4365 C C . THR B 1 159 ? 10.39835 -11.51726 36.11897 1.000 8.56987 159 THR B C 1
ATOM 4366 O O . THR B 1 159 ? 10.07151 -10.37824 36.46402 1.000 9.64244 159 THR B O 1
ATOM 4370 N N . GLY B 1 160 ? 10.49662 -12.51598 36.98843 1.000 9.26341 160 GLY B N 1
ATOM 4371 C CA . GLY B 1 160 ? 10.38086 -12.27613 38.41652 1.000 10.15481 160 GLY B CA 1
ATOM 4372 C C . GLY B 1 160 ? 9.04170 -12.58725 39.05078 1.000 9.05549 160 GLY B C 1
ATOM 4373 O O . GLY B 1 160 ? 8.86227 -12.29496 40.24049 1.000 11.88945 160 GLY B O 1
ATOM 4374 N N . HIS B 1 161 ? 8.11206 -13.17948 38.31059 1.000 7.23595 161 HIS B N 1
ATOM 4375 C CA . HIS B 1 161 ? 6.79342 -13.53459 38.81355 1.000 7.86229 161 HIS B CA 1
ATOM 4376 C C . HIS B 1 161 ? 6.71140 -15.03133 39.07597 1.000 11.22613 161 HIS B C 1
ATOM 4377 O O . HIS B 1 161 ? 7.53338 -15.81411 38.59549 1.000 11.86350 161 HIS B O 1
ATOM 4384 N N . VAL B 1 162 ? 5.67590 -15.42038 39.81247 1.000 7.08073 162 VAL B N 1
ATOM 4385 C CA . VAL B 1 162 ? 5.31301 -16.82132 40.02042 1.000 7.07484 162 VAL B CA 1
ATOM 4386 C C . VAL B 1 162 ? 4.19466 -17.17394 39.04367 1.000 9.63740 162 VAL B C 1
ATOM 4387 O O . VAL B 1 162 ? 3.14328 -16.51477 39.06011 1.000 8.32521 162 VAL B O 1
ATOM 4391 N N . PRO B 1 163 ? 4.35619 -18.19394 38.20710 1.000 11.33101 163 PRO B N 1
ATOM 4392 C CA . PRO B 1 163 ? 3.23111 -18.63322 37.36822 1.000 8.84275 163 PRO B CA 1
ATOM 4393 C C . PRO B 1 163 ? 2.19294 -19.36377 38.20860 1.000 11.67200 163 PRO B C 1
ATOM 4394 O O . PRO B 1 163 ? 2.50437 -20.31469 38.93437 1.000 10.33080 163 PRO B O 1
ATOM 4398 N N . VAL B 1 164 ? 0.95565 -18.89200 38.13223 1.000 10.45800 164 VAL B N 1
ATOM 4399 C CA . VAL B 1 164 ? -0.16783 -19.52465 38.81427 1.000 9.34940 164 VAL B CA 1
ATOM 4400 C C . VAL B 1 164 ? -1.19079 -19.82827 37.73123 1.000 14.72211 164 VAL B C 1
ATOM 4401 O O . VAL B 1 164 ? -1.86199 -18.92010 37.23239 1.000 11.92680 164 VAL B O 1
ATOM 4405 N N . SER B 1 165 ? -1.31147 -21.09066 37.34650 1.000 10.62467 165 SER B N 1
ATOM 4406 C CA . SER B 1 165 ? -2.06191 -21.39611 36.14313 1.000 10.35224 165 SER B CA 1
ATOM 4407 C C . SER B 1 165 ? -3.52459 -21.72404 36.43331 1.000 12.22994 165 SER B C 1
ATOM 4408 O O . SER B 1 165 ? -3.88080 -22.24708 37.49810 1.000 12.37200 165 SER B O 1
ATOM 4411 N N . TYR B 1 166 ? -4.37647 -21.38642 35.47259 1.000 9.63818 166 TYR B N 1
ATOM 4412 C CA . TYR B 1 166 ? -5.75319 -21.85139 35.47520 1.000 8.37933 166 TYR B CA 1
ATOM 4413 C C . TYR B 1 166 ? -5.89714 -22.96894 34.45275 1.000 8.77119 166 TYR B C 1
ATOM 4414 O O . TYR B 1 166 ? -5.33795 -22.90707 33.34757 1.000 10.01900 166 TYR B O 1
ATOM 4423 N N . GLU B 1 167 ? -6.64031 -23.99709 34.84278 1.000 7.30350 167 GLU B N 1
ATOM 4424 C CA . GLU B 1 167 ? -6.80718 -25.18260 34.00844 1.000 8.87216 167 GLU B CA 1
ATOM 4425 C C . GLU B 1 167 ? -7.61069 -24.87769 32.75283 1.000 8.88377 167 GLU B C 1
ATOM 4426 O O . GLU B 1 167 ? -8.65506 -24.23042 32.82587 1.000 11.19964 167 GLU B O 1
ATOM 4432 N N . VAL B 1 168 ? -7.12146 -25.33585 31.59963 1.000 6.91538 168 VAL B N 1
ATOM 4433 C CA . VAL B 1 168 ? -7.92088 -25.37808 30.37557 1.000 6.40946 168 VAL B CA 1
ATOM 4434 C C . VAL B 1 168 ? -8.05960 -26.84227 29.98089 1.000 7.52733 168 VAL B C 1
ATOM 4435 O O . VAL B 1 168 ? -7.07262 -27.45432 29.53938 1.000 8.50633 168 VAL B O 1
ATOM 4439 N N . PRO B 1 169 ? -9.23445 -27.44173 30.14010 1.000 7.72953 169 PRO B N 1
ATOM 4440 C CA . PRO B 1 169 ? -9.40871 -28.86038 29.77780 1.000 9.37784 169 PRO B CA 1
ATOM 4441 C C . PRO B 1 169 ? -9.32049 -29.06352 28.27569 1.000 9.11486 169 PRO B C 1
ATOM 4442 O O . PRO B 1 169 ? -9.92658 -28.29568 27.51003 1.000 11.89427 169 PRO B O 1
ATOM 4446 N N . PRO B 1 170 ? -8.61797 -30.11487 27.82134 1.000 9.31670 170 PRO B N 1
ATOM 4447 C CA . PRO B 1 170 ? -8.57937 -30.40124 26.37779 1.000 7.77933 170 PRO B CA 1
ATOM 4448 C C . PRO B 1 170 ? -9.94177 -30.72796 25.80362 1.000 10.61087 170 PRO B C 1
ATOM 4449 O O . PRO B 1 170 ? -10.17655 -30.49959 24.61240 1.000 9.46178 170 PRO B O 1
ATOM 4453 N N . GLU B 1 171 ? -10.84494 -31.28315 26.61488 1.000 12.40992 171 GLU B N 1
ATOM 4454 C CA . GLU B 1 171 ? -12.12550 -31.73231 26.09575 1.000 10.25225 171 GLU B CA 1
ATOM 4455 C C . GLU B 1 171 ? -13.06578 -30.57559 25.76410 1.000 8.20809 171 GLU B C 1
ATOM 4456 O O . GLU B 1 171 ? -14.01510 -30.76923 25.00047 1.000 12.23537 171 GLU B O 1
ATOM 4462 N N . SER B 1 172 ? -12.82705 -29.37799 26.30050 1.000 9.83589 172 SER B N 1
ATOM 4463 C CA . SER B 1 172 ? -13.80185 -28.29771 26.16012 1.000 10.15559 172 SER B CA 1
ATOM 4464 C C . SER B 1 172 ? -13.63686 -27.58097 24.82709 1.000 10.11838 172 SER B C 1
ATOM 4465 O O . SER B 1 172 ? -12.58337 -26.98401 24.58316 1.000 7.84828 172 SER B O 1
ATOM 4468 N N . PRO B 1 173 ? -14.64770 -27.57650 23.95829 1.000 9.23827 173 PRO B N 1
ATOM 4469 C CA . PRO B 1 173 ? -14.51869 -26.80923 22.71146 1.000 9.98329 173 PRO B CA 1
ATOM 4470 C C . PRO B 1 173 ? -14.44208 -25.30737 22.93735 1.000 9.26990 173 PRO B C 1
ATOM 4471 O O . PRO B 1 173 ? -14.05587 -24.57510 22.01739 1.000 9.02101 173 PRO B O 1
ATOM 4475 N N . HIS B 1 174 ? -14.75338 -24.82577 24.13933 1.000 10.30254 174 HIS B N 1
ATOM 4476 C CA . HIS B 1 174 ? -14.68257 -23.40271 24.43012 1.000 9.80280 174 HIS B CA 1
ATOM 4477 C C . HIS B 1 174 ? -13.61964 -23.06413 25.46862 1.000 11.29664 174 HIS B C 1
ATOM 4478 O O . HIS B 1 174 ? -13.63379 -21.95953 26.01716 1.000 12.78177 174 HIS B O 1
ATOM 4485 N N . GLY B 1 175 ? -12.68446 -23.97662 25.74141 1.000 9.44720 175 GLY B N 1
ATOM 4486 C CA . GLY B 1 175 ? -11.64464 -23.70926 26.71062 1.000 9.86709 175 GLY B CA 1
ATOM 4487 C C . GLY B 1 175 ? -12.17352 -23.61740 28.13189 1.000 8.61289 175 GLY B C 1
ATOM 4488 O O . GLY B 1 175 ? -13.07501 -24.35607 28.52239 1.000 10.67741 175 GLY B O 1
ATOM 4489 N N . PRO B 1 176 ? -11.64813 -22.68069 28.91689 1.000 7.31419 176 PRO B N 1
ATOM 4490 C CA . PRO B 1 176 ? -11.91280 -22.67240 30.36100 1.000 8.33114 176 PRO B CA 1
ATOM 4491 C C . PRO B 1 176 ? -13.26148 -22.04862 30.70213 1.000 8.40335 176 PRO B C 1
ATOM 4492 O O . PRO B 1 176 ? -13.88714 -21.35136 29.90229 1.000 10.76124 176 PRO B O 1
ATOM 4496 N N . ASP B 1 177 ? -13.68037 -22.28916 31.93801 1.000 9.90734 177 ASP B N 1
ATOM 4497 C CA . ASP B 1 177 ? -14.84352 -21.65567 32.53688 1.000 7.17879 177 ASP B CA 1
ATOM 4498 C C . ASP B 1 177 ? -14.40710 -20.75504 33.67481 1.000 8.69329 177 ASP B C 1
ATOM 4499 O O . ASP B 1 177 ? -13.29670 -20.89931 34.20356 1.000 8.16612 177 ASP B O 1
ATOM 4504 N N . PRO B 1 178 ? -15.25643 -19.81632 34.08339 1.000 9.70112 178 PRO B N 1
ATOM 4505 C CA . PRO B 1 178 ? -14.87559 -18.91741 35.18256 1.000 9.39591 178 PRO B CA 1
ATOM 4506 C C . PRO B 1 178 ? -14.41691 -19.64537 36.43205 1.000 7.22187 178 PRO B C 1
ATOM 4507 O O . PRO B 1 178 ? -13.50632 -19.15279 37.11388 1.000 10.18521 178 PRO B O 1
ATOM 4511 N N . ALA B 1 179 ? -14.97429 -20.81945 36.72373 1.000 11.24098 179 ALA B N 1
ATOM 4512 C CA . ALA B 1 179 ? -14.53387 -21.57374 37.89513 1.000 12.42254 179 ALA B CA 1
ATOM 4513 C C . ALA B 1 179 ? -13.04515 -21.90729 37.82717 1.000 11.26869 179 ALA B C 1
ATOM 4514 O O . ALA B 1 179 ? -12.37096 -21.92133 38.86276 1.000 11.60769 179 ALA B O 1
ATOM 4516 N N . HIS B 1 180 ? -12.51083 -22.14463 36.62410 1.000 9.72709 180 HIS B N 1
ATOM 4517 C CA . HIS B 1 180 ? -11.08446 -22.43463 36.49709 1.000 7.65229 180 HIS B CA 1
ATOM 4518 C C . HIS B 1 180 ? -10.25267 -21.21812 36.85711 1.000 11.34955 180 HIS B C 1
ATOM 4519 O O . HIS B 1 180 ? -9.22017 -21.33765 37.52537 1.000 9.58754 180 HIS B O 1
ATOM 4526 N N . LEU B 1 181 ? -10.69914 -20.03365 36.43329 1.000 9.56130 181 LEU B N 1
ATOM 4527 C CA . LEU B 1 181 ? -9.99984 -18.80780 36.78579 1.000 7.94628 181 LEU B CA 1
ATOM 4528 C C . LEU B 1 181 ? -10.07425 -18.55979 38.28432 1.000 10.94989 181 LEU B C 1
ATOM 4529 O O . LEU B 1 181 ? -9.06169 -18.22714 38.91758 1.000 12.22708 181 LEU B O 1
ATOM 4534 N N . GLU B 1 182 ? -11.25899 -18.75908 38.86918 1.000 10.52805 182 GLU B N 1
ATOM 4535 C CA . GLU B 1 182 ? -11.42835 -18.52922 40.30264 1.000 11.81306 182 GLU B CA 1
ATOM 4536 C C . GLU B 1 182 ? -10.52895 -19.44772 41.11821 1.000 9.62110 182 GLU B C 1
ATOM 4537 O O . GLU B 1 182 ? -9.92555 -19.01485 42.11004 1.000 12.55329 182 GLU B O 1
ATOM 4543 N N . GLU B 1 183 ? -10.40412 -20.71256 40.70777 1.000 12.08285 183 GLU B N 1
ATOM 4544 C CA . GLU B 1 183 ? -9.53935 -21.62827 41.44494 1.000 10.56974 183 GLU B CA 1
ATOM 4545 C C . GLU B 1 183 ? -8.10389 -21.11809 41.46486 1.000 13.98307 183 GLU B C 1
ATOM 4546 O O . GLU B 1 183 ? -7.44753 -21.12592 42.51354 1.000 13.56810 183 GLU B O 1
ATOM 4552 N N . ALA B 1 184 ? -7.61200 -20.62922 40.32208 1.000 11.26666 184 ALA B N 1
ATOM 4553 C CA . ALA B 1 184 ? -6.25605 -20.09160 40.26534 1.000 11.68101 184 ALA B CA 1
ATOM 4554 C C . ALA B 1 184 ? -6.12355 -18.82535 41.10275 1.000 14.04827 184 ALA B C 1
ATOM 4555 O O . ALA B 1 184 ? -5.12939 -18.64794 41.81780 1.000 13.50098 184 ALA B O 1
ATOM 4557 N N . TRP B 1 185 ? -7.12103 -17.94047 41.04035 1.000 11.61360 185 TRP B N 1
ATOM 4558 C CA . TRP B 1 185 ? -7.09618 -16.73516 41.86688 1.000 12.38947 185 TRP B CA 1
ATOM 4559 C C . TRP B 1 185 ? -7.00348 -17.07919 43.34970 1.000 13.78768 185 TRP B C 1
ATOM 4560 O O . TRP B 1 185 ? -6.24614 -16.44666 44.10117 1.000 14.13710 185 TRP B O 1
ATOM 4571 N N . GLN B 1 186 ? -7.76066 -18.08726 43.78470 1.000 14.51876 186 GLN B N 1
ATOM 4572 C CA . GLN B 1 186 ? -7.74437 -18.47034 45.19357 1.000 19.37049 186 GLN B CA 1
ATOM 4573 C C . GLN B 1 186 ? -6.39264 -19.04006 45.61305 1.000 20.80705 186 GLN B C 1
ATOM 4574 O O . GLN B 1 186 ? -5.99927 -18.90023 46.77877 1.000 18.39373 186 GLN B O 1
ATOM 4580 N N . ARG B 1 187 ? -5.66397 -19.67630 44.69371 1.000 16.06831 187 ARG B N 1
ATOM 4581 C CA . ARG B 1 187 ? -4.29821 -20.07007 45.03017 1.000 17.63658 187 ARG B CA 1
ATOM 4582 C C . ARG B 1 187 ? -3.38629 -18.85954 45.19472 1.000 20.32706 187 ARG B C 1
ATOM 4583 O O . ARG B 1 187 ? -2.47366 -18.89274 46.02715 1.000 18.58951 187 ARG B O 1
ATOM 4591 N N . CYS B 1 188 ? -3.59794 -17.78778 44.41355 1.000 14.73776 188 CYS B N 1
ATOM 4592 C CA . CYS B 1 188 ? -2.84711 -16.56068 44.66635 1.000 15.32159 188 CYS B CA 1
ATOM 4593 C C . CYS B 1 188 ? -3.15370 -16.02191 46.05152 1.000 22.50609 188 CYS B C 1
ATOM 4594 O O . CYS B 1 188 ? -2.24353 -15.62047 46.78900 1.000 19.21173 188 CYS B O 1
ATOM 4597 N N . ARG B 1 189 ? -4.43751 -16.02035 46.41859 1.000 18.41082 189 ARG B N 1
ATOM 4598 C CA . ARG B 1 189 ? -4.86730 -15.52564 47.72131 1.000 23.34828 189 ARG B CA 1
ATOM 4599 C C . ARG B 1 189 ? -4.12833 -16.23519 48.84081 1.000 25.29633 189 ARG B C 1
ATOM 4600 O O . ARG B 1 189 ? -3.57511 -15.59770 49.74404 1.000 23.63991 189 ARG B O 1
ATOM 4608 N N . SER B 1 190 ? -4.11094 -17.56293 48.79375 1.000 21.56926 190 SER B N 1
ATOM 4609 C CA . SER B 1 190 ? -3.56948 -18.33825 49.89954 1.000 24.72452 190 SER B CA 1
ATOM 4610 C C . SER B 1 190 ? -2.04677 -18.41379 49.87903 1.000 31.67818 190 SER B C 1
ATOM 4611 O O . SER B 1 190 ? -1.44403 -18.61669 50.93746 1.000 31.35334 190 SER B O 1
ATOM 4614 N N . GLU B 1 191 ? -1.41213 -18.23154 48.71502 1.000 25.20076 191 GLU B N 1
ATOM 4615 C CA . GLU B 1 191 ? 0.04282 -18.14634 48.64395 1.000 25.17976 191 GLU B CA 1
ATOM 4616 C C . GLU B 1 191 ? 0.57052 -16.75134 48.95925 1.000 30.73261 191 GLU B C 1
ATOM 4617 O O . GLU B 1 191 ? 1.78959 -16.57875 49.07479 1.000 31.54614 191 GLU B O 1
ATOM 4623 N N . GLY B 1 192 ? -0.30190 -15.75679 49.10210 1.000 17.94921 192 GLY B N 1
ATOM 4624 C CA . GLY B 1 192 ? 0.16256 -14.41148 49.36702 1.000 20.54792 192 GLY B CA 1
ATOM 4625 C C . GLY B 1 192 ? 0.84188 -13.74214 48.18987 1.000 21.42723 192 GLY B C 1
ATOM 4626 O O . GLY B 1 192 ? 1.74225 -12.92087 48.39035 1.000 21.03215 192 GLY B O 1
ATOM 4627 N N . LEU B 1 193 ? 0.42712 -14.06668 46.96391 1.000 18.00701 193 LEU B N 1
ATOM 4628 C CA . LEU B 1 193 ? 1.02163 -13.52558 45.74502 1.000 13.65263 193 LEU B CA 1
ATOM 4629 C C . LEU B 1 193 ? 0.13384 -12.43607 45.16432 1.000 13.63277 193 LEU B C 1
ATOM 4630 O O . LEU B 1 193 ? -1.02533 -12.70000 44.84018 1.000 15.90603 193 LEU B O 1
ATOM 4635 N N . ASP B 1 194 ? 0.69212 -11.23609 44.99195 1.000 15.70971 194 ASP B N 1
ATOM 4636 C CA . ASP B 1 194 ? -0.00388 -10.15993 44.28709 1.000 19.92087 194 ASP B CA 1
ATOM 4637 C C . ASP B 1 194 ? -0.09227 -10.45582 42.79562 1.000 14.98028 194 ASP B C 1
ATOM 4638 O O . ASP B 1 194 ? 0.92720 -10.65731 42.13917 1.000 17.91691 194 ASP B O 1
ATOM 4643 N N . VAL B 1 195 ? -1.29645 -10.41369 42.23804 1.000 15.23006 195 VAL B N 1
ATOM 4644 C CA . VAL B 1 195 ? -1.45358 -10.71098 40.81581 1.000 16.17119 195 VAL B CA 1
ATOM 4645 C C . VAL B 1 195 ? -1.01044 -9.50005 39.99919 1.000 17.03652 195 VAL B C 1
ATOM 4646 O O . VAL B 1 195 ? -1.48227 -8.37660 40.21662 1.000 13.96103 195 VAL B O 1
ATOM 4650 N N . ALA B 1 196 ? -0.09659 -9.72490 39.05367 1.000 8.98247 196 ALA B N 1
ATOM 4651 C CA . ALA B 1 196 ? 0.44215 -8.65031 38.23140 1.000 8.19179 196 ALA B CA 1
ATOM 4652 C C . ALA B 1 196 ? -0.15720 -8.61110 36.83735 1.000 12.42629 196 ALA B C 1
ATOM 4653 O O . ALA B 1 196 ? -0.12319 -7.55939 36.19484 1.000 10.02224 196 ALA B O 1
ATOM 4655 N N . CYS B 1 197 ? -0.69386 -9.72835 36.36688 1.000 9.06615 197 CYS B N 1
ATOM 4656 C CA . CYS B 1 197 ? -1.17451 -9.85213 34.99850 1.000 7.85436 197 CYS B CA 1
ATOM 4657 C C . CYS B 1 197 ? -2.07468 -11.07470 34.92342 1.000 11.11759 197 CYS B C 1
ATOM 4658 O O . CYS B 1 197 ? -1.85289 -12.05136 35.63907 1.000 8.05733 197 CYS B O 1
ATOM 4661 N N . ILE B 1 198 ? -3.10299 -11.00371 34.07544 1.000 8.07975 198 ILE B N 1
ATOM 4662 C CA . ILE B 1 198 ? -3.91513 -12.15538 33.68650 1.000 5.23883 198 ILE B CA 1
ATOM 4663 C C . ILE B 1 198 ? -3.68425 -12.34919 32.19465 1.000 7.68427 198 ILE B C 1
ATOM 4664 O O . ILE B 1 198 ? -4.04127 -11.47633 31.39820 1.000 8.53449 198 ILE B O 1
ATOM 4669 N N . LEU B 1 199 ? -3.09478 -13.47961 31.81896 1.000 6.82495 199 LEU B N 1
ATOM 4670 C CA . LEU B 1 199 ? -2.78771 -13.75231 30.42233 1.000 7.66405 199 LEU B CA 1
ATOM 4671 C C . LEU B 1 199 ? -3.83240 -14.71349 29.87305 1.000 7.54623 199 LEU B C 1
ATOM 4672 O O . LEU B 1 199 ? -4.14197 -15.73131 30.50713 1.000 8.82834 199 LEU B O 1
ATOM 4677 N N . ILE B 1 200 ? -4.39299 -14.38617 28.70642 1.000 6.76872 200 ILE B N 1
ATOM 4678 C CA . ILE B 1 200 ? -5.39741 -15.23822 28.08512 1.000 6.37239 200 ILE B CA 1
ATOM 4679 C C . ILE B 1 200 ? -5.02448 -15.46067 26.62445 1.000 5.51987 200 ILE B C 1
ATOM 4680 O O . ILE B 1 200 ? -4.27255 -14.68723 26.03166 1.000 7.60905 200 ILE B O 1
ATOM 4685 N N . ASN B 1 201 ? -5.56860 -16.53803 26.04140 1.000 5.85252 201 ASN B N 1
ATOM 4686 C CA . ASN B 1 201 ? -5.23111 -16.96439 24.67750 1.000 4.99818 201 ASN B CA 1
ATOM 4687 C C . ASN B 1 201 ? -6.49708 -17.51690 24.02825 1.000 5.36164 201 ASN B C 1
ATOM 4688 O O . ASN B 1 201 ? -6.69193 -18.73466 23.95137 1.000 7.09813 201 ASN B O 1
ATOM 4693 N N . PRO B 1 202 ? -7.41512 -16.63604 23.59162 1.000 6.86448 202 PRO B N 1
ATOM 4694 C CA . PRO B 1 202 ? -8.79662 -17.08441 23.29231 1.000 6.15350 202 PRO B CA 1
ATOM 4695 C C . PRO B 1 202 ? -8.92769 -18.04945 22.12993 1.000 7.07172 202 PRO B C 1
ATOM 4696 O O . PRO B 1 202 ? -9.88417 -18.83199 22.11817 1.000 8.60172 202 PRO B O 1
ATOM 4700 N N . GLN B 1 203 ? -8.03273 -18.00812 21.14707 1.000 6.45387 203 GLN B N 1
ATOM 4701 C CA . GLN B 1 203 ? -7.95674 -19.03141 20.10416 1.000 6.11814 203 GLN B CA 1
ATOM 4702 C C . GLN B 1 203 ? -6.71266 -19.84818 20.47609 1.000 7.97388 203 GLN B C 1
ATOM 4703 O O . GLN B 1 203 ? -5.58378 -19.52004 20.09925 1.000 6.89645 203 GLN B O 1
ATOM 4709 N N . HIS B 1 204 ? -6.93111 -20.91945 21.23948 1.000 7.01350 204 HIS B N 1
ATOM 4710 C CA . HIS B 1 204 ? -5.93000 -21.42801 22.16874 1.000 6.17223 204 HIS B CA 1
ATOM 4711 C C . HIS B 1 204 ? -4.96216 -22.41109 21.51867 1.000 6.79272 204 HIS B C 1
ATOM 4712 O O . HIS B 1 204 ? -5.37353 -23.34113 20.82230 1.000 7.78684 204 HIS B O 1
ATOM 4719 N N . ASN B 1 205 ? -3.66680 -22.16086 21.71434 1.000 6.25111 205 ASN B N 1
ATOM 4720 C CA . ASN B 1 205 ? -2.61186 -23.12213 21.43439 1.000 7.62661 205 ASN B CA 1
ATOM 4721 C C . ASN B 1 205 ? -2.21540 -23.74020 22.76396 1.000 8.80647 205 ASN B C 1
ATOM 4722 O O . ASN B 1 205 ? -1.78964 -22.98989 23.65678 1.000 10.62667 205 ASN B O 1
ATOM 4727 N N . PRO B 1 206 ? -2.31271 -25.07674 22.96742 1.000 7.72940 206 PRO B N 1
ATOM 4728 C CA . PRO B 1 206 ? -2.46509 -26.16858 21.98356 1.000 7.11987 206 PRO B CA 1
ATOM 4729 C C . PRO B 1 206 ? -3.84510 -26.78108 21.73446 1.000 7.47579 206 PRO B C 1
ATOM 4730 O O . PRO B 1 206 ? -3.97313 -27.57556 20.79199 1.000 10.06347 206 PRO B O 1
ATOM 4734 N N . TRP B 1 207 ? -4.84282 -26.49068 22.57211 1.000 6.77959 207 TRP B N 1
ATOM 4735 C CA . TRP B 1 207 ? -6.06078 -27.29014 22.50449 1.000 8.88620 207 TRP B CA 1
ATOM 4736 C C . TRP B 1 207 ? -7.00320 -26.87497 21.38393 1.000 10.92593 207 TRP B C 1
ATOM 4737 O O . TRP B 1 207 ? -7.85299 -27.67774 20.99295 1.000 10.60686 207 TRP B O 1
ATOM 4748 N N . GLY B 1 208 ? -6.90813 -25.64299 20.89184 1.000 7.77963 208 GLY B N 1
ATOM 4749 C CA . GLY B 1 208 ? -7.80127 -25.19418 19.84283 1.000 7.91763 208 GLY B CA 1
ATOM 4750 C C . GLY B 1 208 ? -9.19058 -24.79596 20.29136 1.000 8.91139 208 GLY B C 1
ATOM 4751 O O . GLY B 1 208 ? -10.08645 -24.69340 19.45100 1.000 8.49421 208 GLY B O 1
ATOM 4752 N N . GLY B 1 209 ? -9.41754 -24.58218 21.58653 1.000 9.31967 209 GLY B N 1
ATOM 4753 C CA . GLY B 1 209 ? -10.68787 -24.03253 22.01302 1.000 6.26056 209 GLY B CA 1
ATOM 4754 C C . GLY B 1 209 ? -10.88748 -22.60878 21.51923 1.000 7.59175 209 GLY B C 1
ATOM 4755 O O . GLY B 1 209 ? -9.94269 -21.89000 21.17931 1.000 8.74864 209 GLY B O 1
ATOM 4756 N N . ASN B 1 210 ? -12.15147 -22.19822 21.47656 1.000 6.24171 210 ASN B N 1
ATOM 4757 C CA . ASN B 1 210 ? -12.55366 -20.82123 21.17213 1.000 6.95712 210 ASN B CA 1
ATOM 4758 C C . ASN B 1 210 ? -13.23133 -20.27739 22.42781 1.000 5.95150 210 ASN B C 1
ATOM 4759 O O . ASN B 1 210 ? -14.34959 -20.68360 22.75808 1.000 6.90100 210 ASN B O 1
ATOM 4764 N N . TRP B 1 211 ? -12.53334 -19.41540 23.16281 1.000 7.11024 211 TRP B N 1
ATOM 4765 C CA . TRP B 1 211 ? -12.97049 -19.08481 24.51597 1.000 6.50009 211 TRP B CA 1
ATOM 4766 C C . TRP B 1 211 ? -14.18451 -18.15099 24.48876 1.000 9.09635 211 TRP B C 1
ATOM 4767 O O . TRP B 1 211 ? -14.49039 -17.51046 23.48059 1.000 8.41872 211 TRP B O 1
ATOM 4778 N N . THR B 1 212 ? -14.89003 -18.08748 25.61999 1.000 7.12688 212 THR B N 1
ATOM 4779 C CA . THR B 1 212 ? -16.25847 -17.57882 25.61788 1.000 8.88662 212 THR B CA 1
ATOM 4780 C C . THR B 1 212 ? -16.35342 -16.14291 26.10667 1.000 10.48753 212 THR B C 1
ATOM 4781 O O . THR B 1 212 ? -15.52735 -15.67136 26.89455 1.000 8.39810 212 THR B O 1
ATOM 4785 N N . PRO B 1 213 ? -17.41468 -15.44248 25.71998 1.000 10.26505 213 PRO B N 1
ATOM 4786 C CA . PRO B 1 213 ? -17.67697 -14.14226 26.35204 1.000 9.22537 213 PRO B CA 1
ATOM 4787 C C . PRO B 1 213 ? -17.85807 -14.27132 27.85500 1.000 8.15060 213 PRO B C 1
ATOM 4788 O O . PRO B 1 213 ? -17.42155 -13.38697 28.60216 1.000 10.40193 213 PRO B O 1
ATOM 4792 N N . GLU B 1 214 ? -18.45543 -15.38084 28.31089 1.000 7.78310 214 GLU B N 1
ATOM 4793 C CA . GLU B 1 214 ? -18.59768 -15.65354 29.74253 1.000 6.99172 214 GLU B CA 1
ATOM 4794 C C . GLU B 1 214 ? -17.24908 -15.60820 30.44561 1.000 11.11254 214 GLU B C 1
ATOM 4795 O O . GLU B 1 214 ? -17.07944 -14.93280 31.47361 1.000 9.27733 214 GLU B O 1
ATOM 4801 N N . PHE B 1 215 ? -16.27959 -16.35284 29.90501 1.000 8.55688 215 PHE B N 1
ATOM 4802 C CA . PHE B 1 215 ? -14.96299 -16.40561 30.52147 1.000 7.58932 215 PHE B CA 1
ATOM 4803 C C . PHE B 1 215 ? -14.27937 -15.04859 30.44517 1.000 6.93053 215 PHE B C 1
ATOM 4804 O O . PHE B 1 215 ? -13.67445 -14.59581 31.42325 1.000 7.81109 215 PHE B O 1
ATOM 4812 N N . LEU B 1 216 ? -14.39513 -14.36863 29.30292 1.000 7.05971 216 LEU B N 1
ATOM 4813 C CA . LEU B 1 216 ? -13.76584 -13.05651 29.16784 1.000 8.32643 216 LEU B CA 1
ATOM 4814 C C . LEU B 1 216 ? -14.35525 -12.05491 30.15236 1.000 9.70670 216 LEU B C 1
ATOM 4815 O O . LEU B 1 216 ? -13.63296 -11.20363 30.68293 1.000 9.72729 216 LEU B O 1
ATOM 4820 N N . ALA B 1 217 ? -15.66406 -12.14512 30.41881 1.000 8.26896 217 ALA B N 1
ATOM 4821 C CA . ALA B 1 217 ? -16.26439 -11.23879 31.39289 1.000 8.13141 217 ALA B CA 1
ATOM 4822 C C . ALA B 1 217 ? -15.73780 -11.52137 32.79504 1.000 9.33412 217 ALA B C 1
ATOM 4823 O O . ALA B 1 217 ? -15.53595 -10.59237 33.58748 1.000 10.72084 217 ALA B O 1
ATOM 4825 N N . ALA B 1 218 ? -15.50574 -12.79576 33.12322 1.000 8.13879 218 ALA B N 1
ATOM 4826 C CA . ALA B 1 218 ? -14.92648 -13.12253 34.42069 1.000 7.65297 218 ALA B CA 1
ATOM 4827 C C . ALA B 1 218 ? -13.51643 -12.56163 34.52862 1.000 7.75152 218 ALA B C 1
ATOM 4828 O O . ALA B 1 218 ? -13.12156 -12.02881 35.57625 1.000 10.33156 218 ALA B O 1
ATOM 4830 N N . VAL B 1 219 ? -12.74259 -12.67036 33.44224 1.000 7.33418 219 VAL B N 1
ATOM 4831 C CA . VAL B 1 219 ? -11.40044 -12.09852 33.41427 1.000 8.69387 219 VAL B CA 1
ATOM 4832 C C . VAL B 1 219 ? -11.46171 -10.58808 33.62426 1.000 9.17905 219 VAL B C 1
ATOM 4833 O O . VAL B 1 219 ? -10.69567 -10.01435 34.41316 1.000 10.34873 219 VAL B O 1
ATOM 4837 N N . ALA B 1 220 ? -12.36975 -9.91713 32.90572 1.000 7.27330 220 ALA B N 1
ATOM 4838 C CA . ALA B 1 220 ? -12.49185 -8.46344 33.02731 1.000 9.16802 220 ALA B CA 1
ATOM 4839 C C . ALA B 1 220 ? -12.89491 -8.05189 34.43433 1.000 10.56675 220 ALA B C 1
ATOM 4840 O O . ALA B 1 220 ? -12.40655 -7.04354 34.95754 1.000 10.92747 220 ALA B O 1
ATOM 4842 N N . ALA B 1 221 ? -13.80406 -8.80156 35.05617 1.000 10.75833 221 ALA B N 1
ATOM 4843 C CA . ALA B 1 221 ? -14.24570 -8.43722 36.40155 1.000 14.06380 221 ALA B CA 1
ATOM 4844 C C . ALA B 1 221 ? -13.10507 -8.55742 37.40475 1.000 14.03544 221 ALA B C 1
ATOM 4845 O O . ALA B 1 221 ? -12.94777 -7.70801 38.29524 1.000 12.07233 221 ALA B O 1
ATOM 4847 N N . LEU B 1 222 ? -12.28540 -9.59724 37.26229 1.000 9.98664 222 LEU B N 1
ATOM 4848 C CA . LEU B 1 222 ? -11.13510 -9.76039 38.13828 1.000 12.18909 222 LEU B CA 1
ATOM 4849 C C . LEU B 1 222 ? -10.12117 -8.65484 37.88072 1.000 10.67156 222 LEU B C 1
ATOM 4850 O O . LEU B 1 222 ? -9.61287 -8.02807 38.81669 1.000 10.70306 222 LEU B O 1
ATOM 4855 N N . ALA B 1 223 ? -9.83677 -8.39340 36.60315 1.000 10.19026 223 ALA B N 1
ATOM 4856 C CA . ALA B 1 223 ? -8.96282 -7.28835 36.21814 1.000 9.90941 223 ALA B CA 1
ATOM 4857 C C . ALA B 1 223 ? -9.41631 -5.97246 36.84141 1.000 8.68360 223 ALA B C 1
ATOM 4858 O O . ALA B 1 223 ? -8.61108 -5.21988 37.40707 1.000 9.36423 223 ALA B O 1
ATOM 4860 N N . GLU B 1 224 ? -10.71210 -5.66784 36.72010 1.000 8.57191 224 GLU B N 1
ATOM 4861 C CA . GLU B 1 224 ? -11.22288 -4.39158 37.19929 1.000 10.57156 224 GLU B CA 1
ATOM 4862 C C . GLU B 1 224 ? -11.21743 -4.33420 38.72468 1.000 12.68107 224 GLU B C 1
ATOM 4863 O O . GLU B 1 224 ? -10.93022 -3.28261 39.30740 1.000 14.17938 224 GLU B O 1
ATOM 4869 N N . ARG B 1 225 ? -11.52368 -5.45314 39.38742 1.000 12.07718 225 ARG B N 1
ATOM 4870 C CA . ARG B 1 225 ? -11.57548 -5.46664 40.85319 1.000 13.93911 225 ARG B CA 1
ATOM 4871 C C . ARG B 1 225 ? -10.18251 -5.29566 41.44890 1.000 15.09562 225 ARG B C 1
ATOM 4872 O O . ARG B 1 225 ? -9.97217 -4.48518 42.36243 1.000 16.45820 225 ARG B O 1
ATOM 4880 N N . GLU B 1 226 ? -9.21136 -6.02540 40.92327 1.000 10.79948 226 GLU B N 1
ATOM 4881 C CA . GLU B 1 226 ? -7.86815 -6.05056 41.47998 1.000 12.11980 226 GLU B CA 1
ATOM 4882 C C . GLU B 1 226 ? -6.93197 -5.04300 40.82689 1.000 11.77095 226 GLU B C 1
ATOM 4883 O O . GLU B 1 226 ? -5.78234 -4.92037 41.26273 1.000 16.43241 226 GLU B O 1
ATOM 4889 N N . ARG B 1 227 ? -7.39562 -4.31975 39.79908 1.000 9.47760 227 ARG B N 1
ATOM 4890 C CA . ARG B 1 227 ? -6.57421 -3.37242 39.02907 1.000 9.98086 227 ARG B CA 1
ATOM 4891 C C . ARG B 1 227 ? -5.35527 -4.05732 38.39817 1.000 12.06405 227 ARG B C 1
ATOM 4892 O O . ARG B 1 227 ? -4.21144 -3.62131 38.55901 1.000 12.85940 227 ARG B O 1
ATOM 4900 N N . VAL B 1 228 ? -5.62552 -5.12663 37.65279 1.000 8.75043 228 VAL B N 1
ATOM 4901 C CA . VAL B 1 228 ? -4.61415 -6.00997 37.08715 1.000 12.25709 228 VAL B CA 1
ATOM 4902 C C . VAL B 1 228 ? -4.80302 -6.01121 35.57549 1.000 7.94145 228 VAL B C 1
ATOM 4903 O O . VAL B 1 228 ? -5.90496 -6.29800 35.10524 1.000 11.31151 228 VAL B O 1
ATOM 4907 N N . PRO B 1 229 ? -3.77367 -5.72095 34.78061 1.000 8.83535 229 PRO B N 1
ATOM 4908 C CA . PRO B 1 229 ? -3.93988 -5.74450 33.32310 1.000 8.77661 229 PRO B CA 1
ATOM 4909 C C . PRO B 1 229 ? -4.14647 -7.15031 32.77866 1.000 8.52627 229 PRO B C 1
ATOM 4910 O O . PRO B 1 229 ? -3.62496 -8.14394 33.30139 1.000 7.85505 229 PRO B O 1
ATOM 4914 N N . VAL B 1 230 ? -4.89016 -7.20568 31.67903 1.000 7.28133 230 VAL B N 1
ATOM 4915 C CA . VAL B 1 230 ? -5.11791 -8.42656 30.92020 1.000 6.15464 230 VAL B CA 1
ATOM 4916 C C . VAL B 1 230 ? -4.18344 -8.40589 29.72166 1.000 8.12799 230 VAL B C 1
ATOM 4917 O O . VAL B 1 230 ? -4.09306 -7.38958 29.02376 1.000 6.26924 230 VAL B O 1
ATOM 4921 N N . LEU B 1 231 ? -3.47655 -9.50670 29.48959 1.000 6.44770 231 LEU B N 1
ATOM 4922 C CA . LEU B 1 231 ? -2.63244 -9.64632 28.30631 1.000 6.40961 231 LEU B CA 1
ATOM 4923 C C . LEU B 1 231 ? -3.25691 -10.69996 27.40574 1.000 7.85239 231 LEU B C 1
ATOM 4924 O O . LEU B 1 231 ? -3.40692 -11.85285 27.81619 1.000 7.62511 231 LEU B O 1
ATOM 4929 N N . VAL B 1 232 ? -3.62459 -10.29294 26.19073 1.000 6.84046 232 VAL B N 1
ATOM 4930 C CA . VAL B 1 232 ? -4.29567 -11.16126 25.22254 1.000 7.57717 232 VAL B CA 1
ATOM 4931 C C . VAL B 1 232 ? -3.27213 -11.59297 24.18119 1.000 6.82651 232 VAL B C 1
ATOM 4932 O O . VAL B 1 232 ? -2.66009 -10.74499 23.51881 1.000 8.96653 232 VAL B O 1
ATOM 4936 N N . ASP B 1 233 ? -3.13027 -12.89998 23.99215 1.000 6.04077 233 ASP B N 1
ATOM 4937 C CA . ASP B 1 233 ? -2.34909 -13.45581 22.89166 1.000 7.22353 233 ASP B CA 1
ATOM 4938 C C . ASP B 1 233 ? -3.33521 -13.86594 21.80290 1.000 7.52510 233 ASP B C 1
ATOM 4939 O O . ASP B 1 233 ? -4.15354 -14.76775 22.00961 1.000 6.91953 233 ASP B O 1
ATOM 4944 N N . ASN B 1 234 ? -3.27874 -13.18113 20.65483 1.000 7.89136 234 ASN B N 1
ATOM 4945 C CA . ASN B 1 234 ? -4.21010 -13.39779 19.55266 1.000 6.18707 234 ASN B CA 1
ATOM 4946 C C . ASN B 1 234 ? -3.53638 -14.03730 18.33670 1.000 6.64845 234 ASN B C 1
ATOM 4947 O O . ASN B 1 234 ? -3.95428 -13.79772 17.20028 1.000 7.91669 234 ASN B O 1
ATOM 4952 N N . ALA B 1 235 ? -2.50974 -14.86606 18.55678 1.000 8.94855 235 ALA B N 1
ATOM 4953 C CA . ALA B 1 235 ? -1.73577 -15.41108 17.43974 1.000 10.08935 235 ALA B CA 1
ATOM 4954 C C . ALA B 1 235 ? -2.61610 -16.13021 16.42526 1.000 8.76114 235 ALA B C 1
ATOM 4955 O O . ALA B 1 235 ? -2.36137 -16.05792 15.21083 1.000 8.64978 235 ALA B O 1
ATOM 4957 N N . PHE B 1 236 ? -3.65590 -16.83403 16.89363 1.000 8.18869 236 PHE B N 1
ATOM 4958 C CA . PHE B 1 236 ? -4.49448 -17.63127 16.00707 1.000 7.97673 236 PHE B CA 1
ATOM 4959 C C . PHE B 1 236 ? -5.88207 -17.03152 15.82302 1.000 8.66630 236 PHE B C 1
ATOM 4960 O O . PHE B 1 236 ? -6.78615 -17.72841 15.34460 1.000 8.73272 236 PHE B O 1
ATOM 4968 N N . TYR B 1 237 ? -6.06525 -15.75580 16.18218 1.000 8.65559 237 TYR B N 1
ATOM 4969 C CA . TYR B 1 237 ? -7.37799 -15.13179 16.02131 1.000 9.44845 237 TYR B CA 1
ATOM 4970 C C . TYR B 1 237 ? -7.91038 -15.31903 14.60896 1.000 10.68157 237 TYR B C 1
ATOM 4971 O O . TYR B 1 237 ? -9.09117 -15.62696 14.42086 1.000 7.46674 237 TYR B O 1
ATOM 4980 N N . GLY B 1 238 ? -7.05227 -15.15277 13.60725 1.000 7.49730 238 GLY B N 1
ATOM 4981 C CA . GLY B 1 238 ? -7.46213 -15.23889 12.22370 1.000 9.73437 238 GLY B CA 1
ATOM 4982 C C . GLY B 1 238 ? -7.41495 -16.62321 11.61975 1.000 9.98206 238 GLY B C 1
ATOM 4983 O O . GLY B 1 238 ? -7.60603 -16.75269 10.40787 1.000 12.09231 238 GLY B O 1
ATOM 4984 N N . LEU B 1 239 ? -7.16011 -17.66461 12.41549 1.000 9.98813 239 LEU B N 1
ATOM 4985 C CA . LEU B 1 239 ? -6.96676 -19.01003 11.89141 1.000 10.65675 239 LEU B CA 1
ATOM 4986 C C . LEU B 1 239 ? -7.95670 -20.00679 12.49355 1.000 10.96461 239 LEU B C 1
ATOM 4987 O O . LEU B 1 239 ? -7.62985 -21.18144 12.67638 1.000 13.12304 239 LEU B O 1
ATOM 4992 N N . THR B 1 240 ? -9.17310 -19.55574 12.79859 1.000 9.46494 240 THR B N 1
ATOM 4993 C CA . THR B 1 240 ? -10.20501 -20.50055 13.19598 1.000 8.07916 240 THR B CA 1
ATOM 4994 C C . THR B 1 240 ? -10.68447 -21.31363 11.99562 1.000 9.04469 240 THR B C 1
ATOM 4995 O O . THR B 1 240 ? -10.49459 -20.93993 10.83526 1.000 9.03950 240 THR B O 1
ATOM 4999 N N . ALA B 1 241 ? -11.35557 -22.42199 12.30004 1.000 8.48955 241 ALA B N 1
ATOM 5000 C CA . ALA B 1 241 ? -12.06304 -23.18097 11.28075 1.000 9.48181 241 ALA B CA 1
ATOM 5001 C C . ALA B 1 241 ? -13.10157 -22.30301 10.58075 1.000 9.34548 241 ALA B C 1
ATOM 5002 O O . ALA B 1 241 ? -13.58216 -21.30741 11.12025 1.000 9.36299 241 ALA B O 1
ATOM 5004 N N . GLU B 1 242 ? -13.45089 -22.69811 9.35203 1.000 12.08259 242 GLU B N 1
ATOM 5005 C CA . GLU B 1 242 ? -14.39923 -21.92473 8.54838 1.000 14.17450 242 GLU B CA 1
ATOM 5006 C C . GLU B 1 242 ? -15.72281 -21.70236 9.27042 1.000 12.16812 242 GLU B C 1
ATOM 5007 O O . GLU B 1 242 ? -16.34766 -20.64753 9.11549 1.000 14.65182 242 GLU B O 1
ATOM 5013 N N . ASP B 1 243 ? -16.17471 -22.67765 10.06049 1.000 11.40512 243 ASP B N 1
ATOM 5014 C CA . ASP B 1 243 ? -17.46362 -22.57120 10.73711 1.000 16.69567 243 ASP B CA 1
ATOM 5015 C C . ASP B 1 243 ? -17.34892 -22.05066 12.17038 1.000 14.31482 243 ASP B C 1
ATOM 5016 O O . ASP B 1 243 ? -18.28767 -22.21859 12.95676 1.000 16.50103 243 ASP B O 1
ATOM 5021 N N . VAL B 1 244 ? -16.22835 -21.43060 12.53027 1.000 13.00101 244 VAL B N 1
ATOM 5022 C CA . VAL B 1 244 ? -16.01844 -20.91730 13.88116 1.000 13.43530 244 VAL B CA 1
ATOM 5023 C C . VAL B 1 244 ? -15.67310 -19.43614 13.79484 1.000 11.27932 244 VAL B C 1
ATOM 5024 O O . VAL B 1 244 ? -14.63517 -19.06293 13.23264 1.000 9.38396 244 VAL B O 1
ATOM 5028 N N . ARG B 1 245 ? -16.54438 -18.58870 14.35064 1.000 10.14778 245 ARG B N 1
ATOM 5029 C CA . ARG B 1 245 ? -16.27258 -17.16502 14.44183 1.000 12.16703 245 ARG B CA 1
ATOM 5030 C C . ARG B 1 245 ? -15.45164 -16.90341 15.69704 1.000 10.13106 245 ARG B C 1
ATOM 5031 O O . ARG B 1 245 ? -15.92499 -17.20725 16.80222 1.000 9.68964 245 ARG B O 1
ATOM 5039 N N . PRO B 1 246 ? -14.23073 -16.37566 15.58871 1.000 10.10817 246 PRO B N 1
ATOM 5040 C CA . PRO B 1 246 ? -13.41123 -16.20164 16.79248 1.000 9.96501 246 PRO B CA 1
ATOM 5041 C C . PRO B 1 246 ? -14.02592 -15.19426 17.75588 1.000 9.69826 246 PRO B C 1
ATOM 5042 O O . PRO B 1 246 ? -14.54358 -14.14972 17.35928 1.000 7.86878 246 PRO B O 1
ATOM 5046 N N . THR B 1 247 ? -13.96702 -15.52358 19.03557 1.000 8.85031 247 THR B N 1
ATOM 5047 C CA . THR B 1 247 ? -14.23729 -14.53237 20.06344 1.000 9.62411 247 THR B CA 1
ATOM 5048 C C . THR B 1 247 ? -13.13826 -13.46844 20.06095 1.000 8.30562 247 THR B C 1
ATOM 5049 O O . THR B 1 247 ? -11.94528 -13.78369 20.09904 1.000 8.86932 247 THR B O 1
ATOM 5053 N N . SER B 1 248 ? -13.54078 -12.19897 20.00732 1.000 9.21528 248 SER B N 1
ATOM 5054 C CA . SER B 1 248 ? -12.59416 -11.08445 19.94768 1.000 8.19572 248 SER B CA 1
ATOM 5055 C C . SER B 1 248 ? -12.46067 -10.48856 21.34349 1.000 9.46892 248 SER B C 1
ATOM 5056 O O . SER B 1 248 ? -13.29690 -9.68527 21.76941 1.000 7.33545 248 SER B O 1
ATOM 5059 N N . ALA B 1 249 ? -11.38909 -10.86417 22.04686 1.000 6.75269 249 ALA B N 1
ATOM 5060 C CA . ALA B 1 249 ? -11.20658 -10.37208 23.40963 1.000 8.05673 249 ALA B CA 1
ATOM 5061 C C . ALA B 1 249 ? -11.03482 -8.85791 23.44336 1.000 8.60988 249 ALA B C 1
ATOM 5062 O O . ALA B 1 249 ? -11.52401 -8.20107 24.37110 1.000 8.51482 249 ALA B O 1
ATOM 5064 N N . VAL B 1 250 ? -10.35594 -8.27689 22.44577 1.000 7.11187 250 VAL B N 1
ATOM 5065 C CA . VAL B 1 250 ? -10.14049 -6.82776 22.48810 1.000 8.65639 250 VAL B CA 1
ATOM 5066 C C . VAL B 1 250 ? -11.46470 -6.08409 22.33572 1.000 9.82065 250 VAL B C 1
ATOM 5067 O O . VAL B 1 250 ? -11.70431 -5.07679 23.01102 1.000 10.56486 250 VAL B O 1
ATOM 5071 N N . ARG B 1 251 ? -12.35631 -6.58606 21.47630 1.000 6.62881 251 ARG B N 1
ATOM 5072 C CA . ARG B 1 251 ? -13.70101 -6.02372 21.38924 1.000 8.91259 251 ARG B CA 1
ATOM 5073 C C . ARG B 1 251 ? -14.42260 -6.12868 22.73177 1.000 10.08902 251 ARG B C 1
ATOM 5074 O O . ARG B 1 251 ? -14.94620 -5.13768 23.24858 1.000 10.42122 251 ARG B O 1
ATOM 5082 N N . LEU B 1 252 ? -14.43482 -7.32194 23.32854 1.000 8.83244 252 LEU B N 1
ATOM 5083 C CA . LEU B 1 252 ? -15.24853 -7.53682 24.52179 1.000 9.11254 252 LEU B CA 1
ATOM 5084 C C . LEU B 1 252 ? -14.65109 -6.87995 25.75447 1.000 10.80614 252 LEU B C 1
ATOM 5085 O O . LEU B 1 252 ? -15.38278 -6.63083 26.72613 1.000 8.81148 252 LEU B O 1
ATOM 5090 N N . LEU B 1 253 ? -13.34203 -6.61175 25.73867 1.000 8.94958 253 LEU B N 1
ATOM 5091 C CA . LEU B 1 253 ? -12.62226 -5.97773 26.83960 1.000 9.40880 253 LEU B CA 1
ATOM 5092 C C . LEU B 1 253 ? -12.27473 -4.52074 26.53205 1.000 8.07529 253 LEU B C 1
ATOM 5093 O O . LEU B 1 253 ? -11.41111 -3.93981 27.20048 1.000 10.05112 253 LEU B O 1
ATOM 5098 N N . GLY B 1 254 ? -12.95196 -3.91140 25.54223 1.000 9.71694 254 GLY B N 1
ATOM 5099 C CA . GLY B 1 254 ? -12.61204 -2.55561 25.10987 1.000 10.64235 254 GLY B CA 1
ATOM 5100 C C . GLY B 1 254 ? -12.61958 -1.52432 26.22410 1.000 9.85295 254 GLY B C 1
ATOM 5101 O O . GLY B 1 254 ? -11.86338 -0.54747 26.18026 1.000 9.72030 254 GLY B O 1
ATOM 5102 N N . HIS B 1 255 ? -13.45226 -1.72630 27.24650 1.000 8.89315 255 HIS B N 1
ATOM 5103 C CA . HIS B 1 255 ? -13.48240 -0.77147 28.34441 1.000 8.71226 255 HIS B CA 1
ATOM 5104 C C . HIS B 1 255 ? -12.20817 -0.78327 29.18212 1.000 10.70547 255 HIS B C 1
ATOM 5105 O O . HIS B 1 255 ? -11.95498 0.19140 29.90115 1.000 9.71833 255 HIS B O 1
ATOM 5112 N N . LEU B 1 256 ? -11.39903 -1.85052 29.11261 1.000 8.50277 256 LEU B N 1
ATOM 5113 C CA . LEU B 1 256 ? -10.14758 -1.88114 29.86298 1.000 7.16762 256 LEU B CA 1
ATOM 5114 C C . LEU B 1 256 ? -9.04322 -1.05380 29.21363 1.000 8.98429 256 LEU B C 1
ATOM 5115 O O . LEU B 1 256 ? -8.05594 -0.74015 29.88033 1.000 7.88490 256 LEU B O 1
ATOM 5120 N N . VAL B 1 257 ? -9.19678 -0.67658 27.94354 1.000 6.31452 257 VAL B N 1
ATOM 5121 C CA . VAL B 1 257 ? -8.14927 0.07511 27.25661 1.000 9.33338 257 VAL B CA 1
ATOM 5122 C C . VAL B 1 257 ? -7.88936 1.39660 27.97640 1.000 7.93369 257 VAL B C 1
ATOM 5123 O O . VAL B 1 257 ? -6.75658 1.70247 28.37093 1.000 8.27731 257 VAL B O 1
ATOM 5127 N N . GLY B 1 258 ? -8.93691 2.19703 28.16358 1.000 9.90819 258 GLY B N 1
ATOM 5128 C CA . GLY B 1 258 ? -8.77588 3.48985 28.81425 1.000 10.99697 258 GLY B CA 1
ATOM 5129 C C . GLY B 1 258 ? -8.44662 3.42074 30.29805 1.000 13.76452 258 GLY B C 1
ATOM 5130 O O . GLY B 1 258 ? -8.08027 4.44722 30.88180 1.000 14.06293 258 GLY B O 1
ATOM 5131 N N . GLN B 1 259 ? -8.56898 2.25180 30.91866 1.000 9.87331 259 GLN B N 1
ATOM 5132 C CA . GLN B 1 259 ? -8.21265 2.06327 32.31923 1.000 7.67157 259 GLN B CA 1
ATOM 5133 C C . GLN B 1 259 ? -6.78436 1.57742 32.50600 1.000 8.89141 259 GLN B C 1
ATOM 5134 O O . GLN B 1 259 ? -6.41492 1.20921 33.62331 1.000 9.64239 259 GLN B O 1
ATOM 5140 N N . GLU B 1 260 ? -5.98738 1.54876 31.43737 1.000 8.51009 260 GLU B N 1
ATOM 5141 C CA . GLU B 1 260 ? -4.64001 0.97243 31.46573 1.000 8.24050 260 GLU B CA 1
ATOM 5142 C C . GLU B 1 260 ? -4.64383 -0.47318 31.96170 1.000 7.16641 260 GLU B C 1
ATOM 5143 O O . GLU B 1 260 ? -3.75652 -0.89420 32.71098 1.000 8.37297 260 GLU B O 1
ATOM 5149 N N . LEU B 1 261 ? -5.62252 -1.26033 31.48698 1.000 7.48339 261 LEU B N 1
ATOM 5150 C CA . LEU B 1 261 ? -5.73774 -2.65766 31.87991 1.000 6.58378 261 LEU B CA 1
ATOM 5151 C C . LEU B 1 261 ? -5.79482 -3.62619 30.70708 1.000 6.90849 261 LEU B C 1
ATOM 5152 O O . LEU B 1 261 ? -6.22661 -4.76541 30.89764 1.000 9.00201 261 LEU B O 1
ATOM 5157 N N . LEU B 1 262 ? -5.34318 -3.24038 29.51399 1.000 6.13335 262 LEU B N 1
ATOM 5158 C CA . LEU B 1 262 ? -5.41322 -4.20212 28.41052 1.000 5.64910 262 LEU B CA 1
ATOM 5159 C C . LEU B 1 262 ? -4.26146 -4.00894 27.44122 1.000 7.72573 262 LEU B C 1
ATOM 5160 O O . LEU B 1 262 ? -4.02160 -2.89315 26.97655 1.000 10.41917 262 LEU B O 1
ATOM 5165 N N . VAL B 1 263 ? -3.58929 -5.10665 27.11029 1.000 7.58102 263 VAL B N 1
ATOM 5166 C CA . VAL B 1 263 ? -2.63349 -5.15615 26.00679 1.000 6.92343 263 VAL B CA 1
ATOM 5167 C C . VAL B 1 263 ? -2.83137 -6.47983 25.29070 1.000 8.05789 263 VAL B C 1
ATOM 5168 O O . VAL B 1 263 ? -2.94381 -7.52505 25.93695 1.000 8.71828 263 VAL B O 1
ATOM 5172 N N . SER B 1 264 ? -2.86630 -6.43680 23.96457 1.000 6.65234 264 SER B N 1
ATOM 5173 C CA . SER B 1 264 ? -2.90370 -7.63791 23.14961 1.000 6.77854 264 SER B CA 1
ATOM 5174 C C . SER B 1 264 ? -1.62873 -7.71846 22.33064 1.000 6.95416 264 SER B C 1
ATOM 5175 O O . SER B 1 264 ? -1.04531 -6.69453 21.95388 1.000 7.83390 264 SER B O 1
ATOM 5178 N N . VAL B 1 265 ? -1.20020 -8.94236 22.05150 1.000 5.74304 265 VAL B N 1
ATOM 5179 C CA . VAL B 1 265 ? -0.11037 -9.18571 21.11589 1.000 4.19402 265 VAL B CA 1
ATOM 5180 C C . VAL B 1 265 ? -0.64699 -10.12366 20.03956 1.000 6.89589 265 VAL B C 1
ATOM 5181 O O . VAL B 1 265 ? -1.42589 -11.04322 20.33141 1.000 10.35203 265 VAL B O 1
ATOM 5185 N N . ARG B 1 266 ? -0.26407 -9.87110 18.79057 1.000 6.94833 266 ARG B N 1
ATOM 5186 C CA . ARG B 1 266 ? -0.72549 -10.69960 17.68255 1.000 6.15330 266 ARG B CA 1
ATOM 5187 C C . ARG B 1 266 ? 0.40090 -10.83808 16.67434 1.000 7.39602 266 ARG B C 1
ATOM 5188 O O . ARG B 1 266 ? 0.76310 -9.86658 16.00545 1.000 7.09531 266 ARG B O 1
ATOM 5196 N N . SER B 1 267 ? 0.92718 -12.05179 16.55015 1.000 9.37639 267 SER B N 1
ATOM 5197 C CA . SER B 1 267 ? 1.91783 -12.31346 15.52061 1.000 7.17152 267 SER B CA 1
ATOM 5198 C C . SER B 1 267 ? 1.28395 -12.21240 14.14064 1.000 8.96456 267 SER B C 1
ATOM 5199 O O . SER B 1 267 ? 0.12798 -12.59924 13.93123 1.000 9.29220 267 SER B O 1
ATOM 5202 N N . LEU B 1 268 ? 2.03222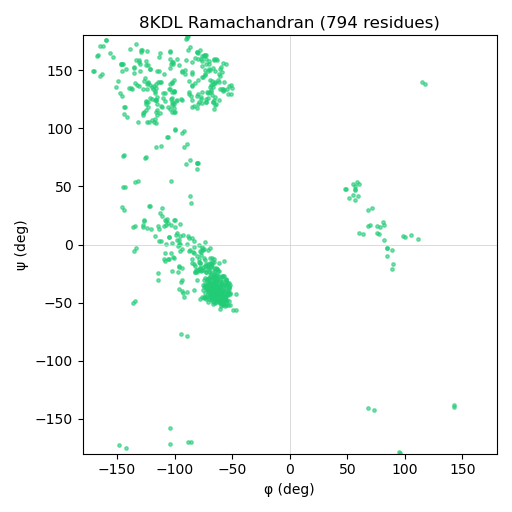 -11.64376 13.21058 1.000 7.39771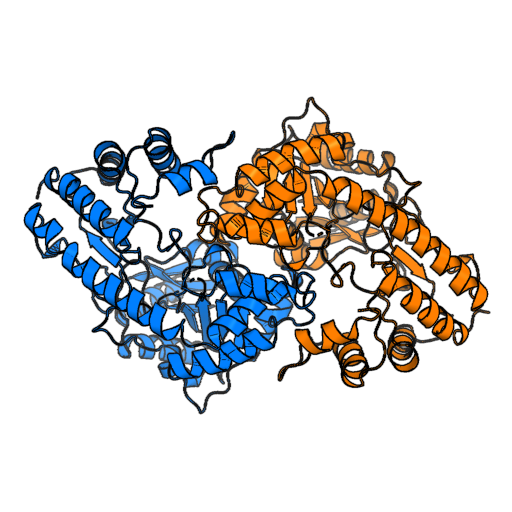 268 LEU B N 1
ATOM 5203 C CA . LEU B 1 268 ? 1.64710 -11.65937 11.80822 1.000 11.12806 268 LEU B CA 1
ATOM 5204 C C . LEU B 1 268 ? 2.30498 -12.81686 11.09189 1.000 16.92559 268 LEU B C 1
ATOM 5205 O O . LEU B 1 268 ? 1.72841 -13.41335 10.16355 1.000 13.94532 268 LEU B O 1
ATOM 5210 N N A SER B 1 269 ? 3.51057 -13.15157 11.50890 0.696 19.79504 269 SER B N 1
ATOM 5211 N N B SER B 1 269 ? 3.51701 -13.14970 11.52357 0.304 19.55762 269 SER B N 1
ATOM 5212 C CA A SER B 1 269 ? 4.32130 -14.11990 10.80739 0.696 15.72028 269 SER B CA 1
ATOM 5213 C CA B SER B 1 269 ? 4.36728 -14.13338 10.87493 0.304 15.76052 269 SER B CA 1
ATOM 5214 C C A SER B 1 269 ? 3.75955 -15.54600 10.90912 0.696 17.63741 269 SER B C 1
ATOM 5215 C C B SER B 1 269 ? 3.75524 -15.53198 10.90574 0.304 17.54353 269 SER B C 1
ATOM 5216 O O A SER B 1 269 ? 4.04349 -16.40862 10.07122 0.696 20.84424 269 SER B O 1
ATOM 5217 O O B SER B 1 269 ? 4.02037 -16.36114 10.03281 0.304 20.56042 269 SER B O 1
ATOM 5246 N N . GLN B 1 271 ? 0.11182 -16.29920 11.05977 1.000 14.89534 271 GLN B N 1
ATOM 5247 C CA . GLN B 1 271 ? -1.00981 -16.31057 10.11477 1.000 11.82852 271 GLN B CA 1
ATOM 5248 C C . GLN B 1 271 ? -0.54961 -16.21796 8.66129 1.000 8.90682 271 GLN B C 1
ATOM 5249 O O . GLN B 1 271 ? -1.15285 -16.80978 7.75266 1.000 11.83020 271 GLN B O 1
ATOM 5255 N N . PHE B 1 272 ? 0.51266 -15.45064 8.43216 1.000 8.71868 272 PHE B N 1
ATOM 5256 C CA . PHE B 1 272 ? 0.93754 -15.13647 7.07356 1.000 6.73188 272 PHE B CA 1
ATOM 5257 C C . PHE B 1 272 ? 2.23075 -15.84689 6.67946 1.000 7.99924 272 PHE B C 1
ATOM 5258 O O . PHE B 1 272 ? 2.90873 -15.42396 5.73725 1.000 8.83561 272 PHE B O 1
ATOM 5266 N N . ALA B 1 273 ? 2.57034 -16.93478 7.37591 1.000 9.64743 273 ALA B N 1
ATOM 5267 C CA . ALA B 1 273 ? 3.56756 -17.89098 6.88966 1.000 7.92863 273 ALA B CA 1
ATOM 5268 C C . ALA B 1 273 ? 4.90175 -17.20924 6.61026 1.000 8.69572 273 ALA B C 1
ATOM 5269 O O . ALA B 1 273 ? 5.49215 -17.37391 5.54945 1.000 7.77326 273 ALA B O 1
ATOM 5271 N N . CYS B 1 274 ? 5.35891 -16.40271 7.56262 1.000 9.60234 274 CYS B N 1
ATOM 5272 C CA . CYS B 1 274 ? 6.66397 -15.75826 7.45613 1.000 11.36252 274 CYS B CA 1
ATOM 5273 C C . CYS B 1 274 ? 7.29603 -15.67248 8.83801 1.000 11.43677 274 CYS B C 1
ATOM 5274 O O . CYS B 1 274 ? 7.76151 -14.61506 9.27511 1.000 9.31948 274 CYS B O 1
ATOM 5277 N N . SER B 1 275 ? 7.30550 -16.81349 9.53355 1.000 7.97058 275 SER B N 1
ATOM 5278 C CA . SER B 1 275 ? 7.77175 -16.85725 10.91264 1.000 9.25856 275 SER B CA 1
ATOM 5279 C C . SER B 1 275 ? 9.17522 -16.30785 11.05552 1.000 7.89226 275 SER B C 1
ATOM 5280 O O . SER B 1 275 ? 9.47630 -15.66668 12.06405 1.000 11.61641 275 SER B O 1
ATOM 5283 N N . GLY B 1 276 ? 10.02585 -16.48888 10.04521 1.000 7.69617 276 GLY B N 1
ATOM 5284 C CA . GLY B 1 276 ? 11.37714 -15.94501 10.10951 1.000 7.84343 276 GLY B CA 1
ATOM 5285 C C . GLY B 1 276 ? 11.43817 -14.42854 10.22461 1.000 8.21354 276 GLY B C 1
ATOM 5286 O O . GLY B 1 276 ? 12.46202 -13.88940 10.65903 1.000 7.81683 276 GLY B O 1
ATOM 5287 N N . TRP B 1 277 ? 10.38165 -13.71990 9.80954 1.000 6.06455 277 TRP B N 1
ATOM 5288 C CA . TRP B 1 277 ? 10.40020 -12.26612 9.84399 1.000 10.57856 277 TRP B CA 1
ATOM 5289 C C . TRP B 1 277 ? 10.04127 -11.71577 11.22092 1.000 9.61162 277 TRP B C 1
ATOM 5290 O O . TRP B 1 277 ? 10.27323 -10.52700 11.48298 1.000 7.62726 277 TRP B O 1
ATOM 5301 N N . ALA B 1 278 ? 9.44135 -12.54805 12.06654 1.000 7.25695 278 ALA B N 1
ATOM 5302 C CA . ALA B 1 278 ? 9.13469 -12.24202 13.46796 1.000 5.92876 278 ALA B CA 1
ATOM 5303 C C . ALA B 1 278 ? 8.43822 -10.88595 13.62574 1.000 6.83078 278 ALA B C 1
ATOM 5304 O O . ALA B 1 278 ? 8.80404 -10.07464 14.47497 1.000 8.41824 278 ALA B O 1
ATOM 5306 N N . LEU B 1 279 ? 7.40992 -10.65452 12.80733 1.000 6.79191 279 LEU B N 1
ATOM 5307 C CA . LEU B 1 279 ? 6.62308 -9.42465 12.85315 1.000 9.33178 279 LEU B CA 1
ATOM 5308 C C . LEU B 1 279 ? 5.29781 -9.63764 13.56725 1.000 8.64433 279 LEU B C 1
ATOM 5309 O O . LEU B 1 279 ? 4.62618 -10.65795 13.37493 1.000 10.67334 279 LEU B O 1
ATOM 5314 N N . GLY B 1 280 ? 4.91324 -8.64919 14.36477 1.000 7.30003 280 GLY B N 1
ATOM 5315 C CA . GLY B 1 280 ? 3.69522 -8.74744 15.14609 1.000 7.51185 280 GLY B CA 1
ATOM 5316 C C . GLY B 1 280 ? 3.22746 -7.37324 15.55970 1.000 9.87237 280 GLY B C 1
ATOM 5317 O O . GLY B 1 280 ? 3.89447 -6.36281 15.31999 1.000 5.69331 280 GLY B O 1
ATOM 5318 N N . ALA B 1 281 ? 2.06662 -7.35097 16.21058 1.000 7.22733 281 ALA B N 1
ATOM 5319 C CA . ALA B 1 281 ? 1.48356 -6.10607 16.69316 1.000 5.93727 281 ALA B CA 1
ATOM 5320 C C . ALA B 1 281 ? 1.23038 -6.19446 18.18737 1.000 6.52310 281 ALA B C 1
ATOM 5321 O O . ALA B 1 281 ? 0.75980 -7.22418 18.68318 1.000 6.79181 281 ALA B O 1
ATOM 5323 N N . VAL B 1 282 ? 1.54185 -5.10549 18.88720 1.000 6.06575 282 VAL B N 1
ATOM 5324 C CA . VAL B 1 282 ? 1.24839 -4.93768 20.31215 1.000 6.41107 282 VAL B CA 1
ATOM 5325 C C . VAL B 1 282 ? 0.27431 -3.77328 20.41970 1.000 7.46351 282 VAL B C 1
ATOM 5326 O O . VAL B 1 282 ? 0.57489 -2.67679 19.94716 1.000 8.38459 282 VAL B O 1
ATOM 5330 N N . ALA B 1 283 ? -0.88740 -3.99233 21.03738 1.000 6.72989 283 ALA B N 1
ATOM 5331 C CA . ALA B 1 283 ? -1.92031 -2.96732 20.95888 1.000 5.67902 283 ALA B CA 1
ATOM 5332 C C . ALA B 1 283 ? -2.68164 -2.85338 22.27416 1.000 7.61743 283 ALA B C 1
ATOM 5333 O O . ALA B 1 283 ? -2.82440 -3.82783 23.01403 1.000 8.65953 283 ALA B O 1
ATOM 5335 N N . GLY B 1 284 ? -3.19453 -1.65205 22.54841 1.000 6.35865 284 GLY B N 1
ATOM 5336 C CA . GLY B 1 284 ? -4.07666 -1.52962 23.69353 1.000 7.39926 284 GLY B CA 1
ATOM 5337 C C . GLY B 1 284 ? -3.92804 -0.23708 24.46405 1.000 9.89813 284 GLY B C 1
ATOM 5338 O O . GLY B 1 284 ? -3.78318 0.83196 23.86191 1.000 6.62765 284 GLY B O 1
ATOM 5339 N N . SER B 1 285 ? -3.99248 -0.32319 25.79545 1.000 5.37891 285 SER B N 1
ATOM 5340 C CA . SER B 1 285 ? -3.90260 0.86749 26.62837 1.000 5.72604 285 SER B CA 1
ATOM 5341 C C . SER B 1 285 ? -2.68020 1.69682 26.24329 1.000 8.78943 285 SER B C 1
ATOM 5342 O O . SER B 1 285 ? -1.56604 1.15484 26.16951 1.000 7.97917 285 SER B O 1
ATOM 5345 N N . PRO B 1 286 ? -2.83744 2.99882 26.00886 1.000 6.99682 286 PRO B N 1
ATOM 5346 C CA . PRO B 1 286 ? -1.70178 3.79120 25.49479 1.000 5.90547 286 PRO B CA 1
ATOM 5347 C C . PRO B 1 286 ? -0.53792 3.92254 26.46768 1.000 9.71567 286 PRO B C 1
ATOM 5348 O O . PRO B 1 286 ? 0.61769 3.95286 26.01912 1.000 9.93632 286 PRO B O 1
ATOM 5352 N N . GLY B 1 287 ? -0.78306 3.99526 27.77919 1.000 7.90290 287 GLY B N 1
ATOM 5353 C CA . GLY B 1 287 ? 0.33267 4.02720 28.71408 1.000 10.87069 287 GLY B CA 1
ATOM 5354 C C . GLY B 1 287 ? 1.14357 2.74793 28.68346 1.000 11.61578 287 GLY B C 1
ATOM 5355 O O . GLY B 1 287 ? 2.37404 2.76849 28.57718 1.000 9.11209 287 GLY B O 1
ATOM 5356 N N . LEU B 1 288 ? 0.45569 1.61240 28.76509 1.000 7.58652 288 LEU B N 1
ATOM 5357 C CA . LEU B 1 288 ? 1.12874 0.32312 28.70788 1.000 10.59668 288 LEU B CA 1
ATOM 5358 C C . LEU B 1 288 ? 1.91138 0.15863 27.41519 1.000 9.38489 288 LEU B C 1
ATOM 5359 O O . LEU B 1 288 ? 3.05975 -0.29703 27.43319 1.000 9.46345 288 LEU B O 1
ATOM 5364 N N . VAL B 1 289 ? 1.30974 0.52860 26.28327 1.000 9.33884 289 VAL B N 1
ATOM 5365 C CA . VAL B 1 289 ? 1.96143 0.26541 25.00320 1.000 8.26867 289 VAL B CA 1
ATOM 5366 C C . VAL B 1 289 ? 3.11848 1.24347 24.75481 1.000 7.03588 289 VAL B C 1
ATOM 5367 O O . VAL B 1 289 ? 4.16007 0.84993 24.20022 1.000 6.64836 289 VAL B O 1
ATOM 5371 N N . SER B 1 290 ? 2.99263 2.49603 25.19953 1.000 6.52875 290 SER B N 1
ATOM 5372 C CA . SER B 1 290 ? 4.08895 3.44369 25.00126 1.000 6.57908 290 SER B CA 1
ATOM 5373 C C . SER B 1 290 ? 5.25792 3.10342 25.91303 1.000 7.41265 290 SER B C 1
ATOM 5374 O O . SER B 1 290 ? 6.41412 3.17952 25.49274 1.000 8.54045 290 SER B O 1
ATOM 5377 N N . ALA B 1 291 ? 4.97103 2.70061 27.15245 1.000 7.74752 291 ALA B N 1
ATOM 5378 C CA . ALA B 1 291 ? 6.03011 2.24663 28.05146 1.000 8.46285 291 ALA B CA 1
ATOM 5379 C C . ALA B 1 291 ? 6.70506 0.99323 27.50281 1.000 9.64255 291 ALA B C 1
ATOM 5380 O O . ALA B 1 291 ? 7.94003 0.89235 27.49205 1.000 8.31506 291 ALA B O 1
ATOM 5382 N N . TYR B 1 292 ? 5.90406 0.01621 27.05902 1.000 5.78209 292 TYR B N 1
ATOM 5383 C CA . TYR B 1 292 ? 6.45763 -1.17685 26.41446 1.000 7.47834 292 TYR B CA 1
ATOM 5384 C C . TYR B 1 292 ? 7.40678 -0.80354 25.28082 1.000 9.37201 292 TYR B C 1
ATOM 5385 O O . TYR B 1 292 ? 8.54911 -1.28040 25.22321 1.000 7.05935 292 TYR B O 1
ATOM 5394 N N . SER B 1 293 ? 6.93928 0.05745 24.36391 1.000 4.79628 293 SER B N 1
ATOM 5395 C CA . SER B 1 293 ? 7.64141 0.26435 23.09915 1.000 4.92704 293 SER B CA 1
ATOM 5396 C C . SER B 1 293 ? 9.01513 0.88617 23.29432 1.000 7.93348 293 SER B C 1
ATOM 5397 O O . SER B 1 293 ? 9.98298 0.47637 22.64003 1.000 7.31735 293 SER B O 1
ATOM 5400 N N . GLY B 1 294 ? 9.11555 1.89129 24.16908 1.000 7.01333 294 GLY B N 1
ATOM 5401 C CA . GLY B 1 294 ? 10.36773 2.60220 24.36269 1.000 6.12619 294 GLY B CA 1
ATOM 5402 C C . GLY B 1 294 ? 11.15943 2.01352 25.51316 1.000 7.58040 294 GLY B C 1
ATOM 5403 O O . GLY B 1 294 ? 12.09376 1.22958 25.30603 1.000 8.70327 294 GLY B O 1
ATOM 5404 N N . ARG B 1 295 ? 10.73358 2.34233 26.73860 1.000 8.21150 295 ARG B N 1
ATOM 5405 C CA . ARG B 1 295 ? 11.45342 1.94192 27.94769 1.000 7.71799 295 ARG B CA 1
ATOM 5406 C C . ARG B 1 295 ? 11.72136 0.43758 28.03312 1.000 8.35881 295 ARG B C 1
ATOM 5407 O O . ARG B 1 295 ? 12.81052 0.02856 28.44407 1.000 7.68298 295 ARG B O 1
ATOM 5415 N N . TRP B 1 296 ? 10.74356 -0.40664 27.69639 1.000 6.30530 296 TRP B N 1
ATOM 5416 C CA . TRP B 1 296 ? 10.87652 -1.83448 27.98007 1.000 6.85716 296 TRP B CA 1
ATOM 5417 C C . TRP B 1 296 ? 11.18429 -2.67356 26.74319 1.000 6.94878 296 TRP B C 1
ATOM 5418 O O . TRP B 1 296 ? 11.24285 -3.90795 26.83532 1.000 8.18895 296 TRP B O 1
ATOM 5429 N N . ARG B 1 297 ? 11.42172 -2.03552 25.59852 1.000 7.05905 297 ARG B N 1
ATOM 5430 C CA . ARG B 1 297 ? 11.82056 -2.79117 24.41815 1.000 7.85892 297 ARG B CA 1
ATOM 5431 C C . ARG B 1 297 ? 12.99249 -2.13196 23.68911 1.000 7.51022 297 ARG B C 1
ATOM 5432 O O . ARG B 1 297 ? 13.96229 -2.80861 23.33731 1.000 9.20421 297 ARG B O 1
ATOM 5440 N N . CYS B 1 298 ? 12.91743 -0.82643 23.43473 1.000 8.71029 298 CYS B N 1
ATOM 5441 C CA . CYS B 1 298 ? 13.93430 -0.18840 22.60437 1.000 7.82762 298 CYS B CA 1
ATOM 5442 C C . CYS B 1 298 ? 15.23461 0.10299 23.35528 1.000 7.47822 298 CYS B C 1
ATOM 5443 O O . CYS B 1 298 ? 16.24303 0.40775 22.71457 1.000 8.31251 298 CYS B O 1
ATOM 5446 N N . LEU B 1 299 ? 15.25754 0.01452 24.68406 1.000 7.46197 299 LEU B N 1
ATOM 5447 C CA . LEU B 1 299 ? 16.55147 0.08030 25.35054 1.000 10.21961 299 LEU B CA 1
ATOM 5448 C C . LEU B 1 299 ? 17.27478 -1.25094 25.26333 1.000 12.94746 299 LEU B C 1
ATOM 5449 O O . LEU B 1 299 ? 18.51073 -1.29291 25.36831 1.000 16.66193 299 LEU B O 1
ATOM 5454 N N . ARG B 1 300 ? 16.52718 -2.32831 25.04243 1.000 7.91766 300 ARG B N 1
ATOM 5455 C CA . ARG B 1 300 ? 17.08497 -3.67077 24.97944 1.000 9.04664 300 ARG B CA 1
ATOM 5456 C C . ARG B 1 300 ? 17.43169 -4.07810 23.55563 1.000 8.75278 300 ARG B C 1
ATOM 5457 O O . ARG B 1 300 ? 18.47894 -4.69548 23.32297 1.000 13.83372 300 ARG B O 1
ATOM 5465 N N . GLU B 1 301 ? 16.58100 -3.76908 22.59107 1.000 7.94263 301 GLU B N 1
ATOM 5466 C CA . GLU B 1 301 ? 16.85964 -4.20692 21.23475 1.000 7.50731 301 GLU B CA 1
ATOM 5467 C C . GLU B 1 301 ? 16.86467 -3.04487 20.25514 1.000 7.31540 301 GLU B C 1
ATOM 5468 O O . GLU B 1 301 ? 16.35018 -1.95668 20.54898 1.000 9.28497 301 GLU B O 1
ATOM 5474 N N . PRO B 1 302 ? 17.52626 -3.21478 19.12044 1.000 7.51403 302 PRO B N 1
ATOM 5475 C CA . PRO B 1 302 ? 17.60395 -2.13550 18.13646 1.000 10.03689 302 PRO B CA 1
ATOM 5476 C C . PRO B 1 302 ? 16.29227 -2.01162 17.38461 1.000 5.60103 302 PRO B C 1
ATOM 5477 O O . PRO B 1 302 ? 15.45476 -2.91635 17.39523 1.000 8.72421 302 PRO B O 1
ATOM 5481 N N . THR B 1 303 ? 16.12056 -0.85290 16.73485 1.000 7.05880 303 THR B N 1
ATOM 5482 C CA . THR B 1 303 ? 14.94684 -0.61021 15.89120 1.000 6.12609 303 THR B CA 1
ATOM 5483 C C . THR B 1 303 ? 15.1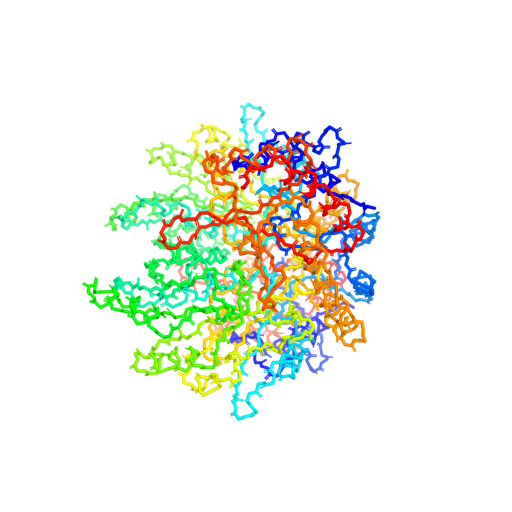7724 -1.27668 14.53490 1.000 7.15683 303 THR B C 1
ATOM 5484 O O . THR B 1 303 ? 15.37848 -0.63699 13.50193 1.000 6.90488 303 THR B O 1
ATOM 5488 N N . ALA B 1 304 ? 15.14366 -2.60193 14.56749 1.000 6.64415 304 ALA B N 1
ATOM 5489 C CA . ALA B 1 304 ? 15.52375 -3.45485 13.45345 1.000 5.97153 304 ALA B CA 1
ATOM 5490 C C . ALA B 1 304 ? 14.31418 -3.75148 12.57095 1.000 6.70891 304 ALA B C 1
ATOM 5491 O O . ALA B 1 304 ? 13.18169 -3.35590 12.85703 1.000 7.97534 304 ALA B O 1
ATOM 5493 N N . GLY B 1 305 ? 14.55782 -4.47104 11.48228 1.000 8.31694 305 GLY B N 1
ATOM 5494 C CA . GLY B 1 305 ? 13.48300 -4.95085 10.63973 1.000 10.41065 305 GLY B CA 1
ATOM 5495 C C . GLY B 1 305 ? 12.91368 -3.95687 9.65608 1.000 6.87156 305 GLY B C 1
ATOM 5496 O O . GLY B 1 305 ? 11.81310 -4.18107 9.15136 1.000 6.77388 305 GLY B O 1
ATOM 5497 N N . PHE B 1 306 ? 13.63965 -2.87973 9.34214 1.000 7.18263 306 PHE B N 1
ATOM 5498 C CA . PHE B 1 306 ? 13.15379 -1.88098 8.38986 1.000 8.75201 306 PHE B CA 1
ATOM 5499 C C . PHE B 1 306 ? 12.58296 -2.52746 7.11606 1.000 5.05489 306 PHE B C 1
ATOM 5500 O O . PHE B 1 306 ? 11.40822 -2.32388 6.77627 1.000 6.46381 306 PHE B O 1
ATOM 5508 N N . ARG B 1 307 ? 13.38171 -3.35324 6.42491 1.000 5.11471 307 ARG B N 1
ATOM 5509 C CA . ARG B 1 307 ? 12.94362 -3.90790 5.14179 1.000 5.88075 307 ARG B CA 1
ATOM 5510 C C . ARG B 1 307 ? 11.74058 -4.82266 5.31434 1.000 8.35495 307 ARG B C 1
ATOM 5511 O O . ARG B 1 307 ? 10.77622 -4.75782 4.54215 1.000 8.79548 307 ARG B O 1
ATOM 5519 N N . ALA B 1 308 ? 11.79176 -5.70322 6.31227 1.000 4.31907 308 ALA B N 1
ATOM 5520 C CA . ALA B 1 308 ? 10.68178 -6.63209 6.50799 1.000 7.18886 308 ALA B CA 1
ATOM 5521 C C . ALA B 1 308 ? 9.39545 -5.88101 6.82916 1.000 6.98239 308 ALA B C 1
ATOM 5522 O O . ALA B 1 308 ? 8.30852 -6.21416 6.32320 1.000 5.58748 308 ALA B O 1
ATOM 5524 N N . GLN B 1 309 ? 9.50276 -4.84324 7.65191 1.000 8.67191 309 GLN B N 1
ATOM 5525 C CA . GLN B 1 309 ? 8.32368 -4.05615 7.99473 1.000 7.76079 309 GLN B CA 1
ATOM 5526 C C . GLN B 1 309 ? 7.75148 -3.34859 6.77101 1.000 7.14575 309 GLN B C 1
ATOM 5527 O O . GLN B 1 309 ? 6.52631 -3.25611 6.61861 1.000 9.49936 309 GLN B O 1
ATOM 5533 N N . ALA B 1 310 ? 8.62406 -2.80648 5.90895 1.000 6.65744 310 ALA B N 1
ATOM 5534 C CA . ALA B 1 310 ? 8.16762 -2.08399 4.72015 1.000 6.34221 310 ALA B CA 1
ATOM 5535 C C . ALA B 1 310 ? 7.50985 -3.03073 3.73301 1.000 7.37413 310 ALA B C 1
ATOM 5536 O O . ALA B 1 310 ? 6.45729 -2.72035 3.15398 1.000 8.56127 310 ALA B O 1
ATOM 5538 N N . ALA B 1 311 ? 8.12911 -4.19025 3.53676 1.000 7.29226 311 ALA B N 1
ATOM 5539 C CA . ALA B 1 311 ? 7.55644 -5.21592 2.68304 1.000 7.41627 311 ALA B CA 1
ATOM 5540 C C . ALA B 1 311 ? 6.20643 -5.66718 3.22452 1.000 8.04227 311 ALA B C 1
ATOM 5541 O O . ALA B 1 311 ? 5.23087 -5.78643 2.47583 1.000 8.04615 311 ALA B O 1
ATOM 5543 N N . MET B 1 312 ? 6.12230 -5.91578 4.53561 1.000 7.52845 312 MET B N 1
ATOM 5544 C CA . MET B 1 312 ? 4.83847 -6.33697 5.08698 1.000 6.41506 312 MET B CA 1
ATOM 5545 C C . MET B 1 312 ? 3.79077 -5.22256 5.02673 1.000 6.47457 312 MET B C 1
ATOM 5546 O O . MET B 1 312 ? 2.62152 -5.50480 4.76366 1.000 9.06438 312 MET B O 1
ATOM 5551 N N . ALA B 1 313 ? 4.18029 -3.95583 5.17960 1.000 6.05958 313 ALA B N 1
ATOM 5552 C CA . ALA B 1 313 ? 3.18210 -2.89021 5.04302 1.000 5.18677 313 ALA B CA 1
ATOM 5553 C C . ALA B 1 313 ? 2.58217 -2.87904 3.63981 1.000 8.37032 313 ALA B C 1
ATOM 5554 O O . ALA B 1 313 ? 1.36451 -2.75165 3.47604 1.000 10.33554 313 ALA B O 1
ATOM 5556 N N . ALA B 1 314 ? 3.42460 -3.02672 2.62160 1.000 6.98514 314 ALA B N 1
ATOM 5557 C CA . ALA B 1 314 ? 2.94041 -3.08568 1.24845 1.000 7.28548 314 ALA B CA 1
ATOM 5558 C C . ALA B 1 314 ? 2.10373 -4.33604 1.01009 1.000 7.29823 314 ALA B C 1
ATOM 5559 O O . ALA B 1 314 ? 1.02356 -4.25878 0.40507 1.000 7.79944 314 ALA B O 1
ATOM 5561 N N . TRP B 1 315 ? 2.57669 -5.49394 1.48986 1.000 6.84970 315 TRP B N 1
ATOM 5562 C CA . TRP B 1 315 ? 1.84909 -6.74121 1.24481 1.000 6.40282 315 TRP B CA 1
ATOM 5563 C C . TRP B 1 315 ? 0.51459 -6.74828 1.98605 1.000 8.67140 315 TRP B C 1
ATOM 5564 O O . TRP B 1 315 ? -0.53206 -7.07635 1.40569 1.000 9.61153 315 TRP B O 1
ATOM 5575 N N . LEU B 1 316 ? 0.53613 -6.36313 3.26816 1.000 7.76235 316 LEU B N 1
ATOM 5576 C CA . LEU B 1 316 ? -0.66318 -6.39353 4.10365 1.000 10.44003 316 LEU B CA 1
ATOM 5577 C C . LEU B 1 316 ? -1.70802 -5.38771 3.64779 1.000 12.78346 316 LEU B C 1
ATOM 5578 O O . LEU B 1 316 ? -2.90514 -5.60496 3.86150 1.000 11.64625 316 LEU B O 1
ATOM 5583 N N . GLY B 1 317 ? -1.29147 -4.29567 3.02173 1.000 11.79335 317 GLY B N 1
ATOM 5584 C CA . GLY B 1 317 ? -2.25456 -3.34508 2.50530 1.000 15.48872 317 GLY B CA 1
ATOM 5585 C C . GLY B 1 317 ? -2.96328 -3.77021 1.23802 1.000 13.25632 317 GLY B C 1
ATOM 5586 O O . GLY B 1 317 ? -3.86690 -3.05846 0.78140 1.000 13.55418 317 GLY B O 1
ATOM 5587 N N . GLY B 1 318 ? -2.58741 -4.91300 0.66000 1.000 11.26758 318 GLY B N 1
ATOM 5588 C CA . GLY B 1 318 ? -3.07931 -5.35032 -0.62770 1.000 10.26326 318 GLY B CA 1
ATOM 5589 C C . GLY B 1 318 ? -4.11433 -6.45553 -0.52236 1.000 10.55592 318 GLY B C 1
ATOM 5590 O O . GLY B 1 318 ? -4.75746 -6.65143 0.51567 1.000 11.48702 318 GLY B O 1
ATOM 5591 N N . ALA B 1 319 ? -4.26230 -7.20076 -1.61725 1.000 11.56045 319 ALA B N 1
ATOM 5592 C CA . ALA B 1 319 ? -5.32422 -8.18697 -1.74526 1.000 12.46770 319 ALA B CA 1
ATOM 5593 C C . ALA B 1 319 ? -4.91774 -9.59617 -1.33853 1.000 14.57782 319 ALA B C 1
ATOM 5594 O O . ALA B 1 319 ? -5.79849 -10.42614 -1.07476 1.000 11.91642 319 ALA B O 1
ATOM 5596 N N . GLU B 1 320 ? -3.62881 -9.89960 -1.30393 1.000 9.87836 320 GLU B N 1
ATOM 5597 C CA . GLU B 1 320 ? -3.22704 -11.27437 -1.00267 1.000 9.68413 320 GLU B CA 1
ATOM 5598 C C . GLU B 1 320 ? -3.47449 -11.69211 0.44710 1.000 11.05511 320 GLU B C 1
ATOM 5599 O O . GLU B 1 320 ? -3.69573 -12.88679 0.68046 1.000 11.35883 320 GLU B O 1
ATOM 5605 N N . PRO B 1 321 ? -3.45185 -10.79491 1.44478 1.000 10.83787 321 PRO B N 1
ATOM 5606 C CA . PRO B 1 321 ? -3.71006 -11.27705 2.81910 1.000 11.85407 321 PRO B CA 1
ATOM 5607 C C . PRO B 1 321 ? -5.04990 -11.97461 2.97805 1.000 12.22466 321 PRO B C 1
ATOM 5608 O O . PRO B 1 321 ? -5.10549 -13.06841 3.56221 1.000 9.04488 321 PRO B O 1
ATOM 5612 N N . GLU B 1 322 ? -6.13016 -11.37775 2.45927 1.000 10.17981 322 GLU B N 1
ATOM 5613 C CA . GLU B 1 322 ? -7.45390 -11.98662 2.58177 1.000 11.36709 322 GLU B CA 1
ATOM 5614 C C . GLU B 1 322 ? -7.50894 -13.32852 1.85862 1.000 11.53313 322 GLU B C 1
ATOM 5615 O O . GLU B 1 322 ? -8.08379 -14.29693 2.37621 1.000 10.72138 322 GLU B O 1
ATOM 5621 N N . ARG B 1 323 ? -6.90169 -13.40521 0.66959 1.000 9.91856 323 ARG B N 1
ATOM 5622 C CA . ARG B 1 323 ? -6.87452 -14.65777 -0.08052 1.000 11.05988 323 ARG B CA 1
ATOM 5623 C C . ARG B 1 323 ? -6.10829 -15.73551 0.67493 1.000 9.50038 323 ARG B C 1
ATOM 5624 O O . ARG B 1 323 ? -6.52338 -16.90034 0.69893 1.000 11.11734 323 ARG B O 1
ATOM 5632 N N . PHE B 1 324 ? -4.98188 -15.36853 1.28972 1.000 10.43733 324 PHE B N 1
ATOM 5633 C CA . PHE B 1 324 ? -4.19103 -16.36555 2.00577 1.000 9.92653 324 PHE B CA 1
ATOM 5634 C C . PHE B 1 324 ? -4.89830 -16.81305 3.27522 1.000 8.05821 324 PHE B C 1
ATOM 5635 O O . PHE B 1 324 ? -4.90298 -18.00763 3.59652 1.000 9.02070 324 PHE B O 1
ATOM 5643 N N . THR B 1 325 ? -5.47897 -15.86757 4.02017 1.000 7.97925 325 THR B N 1
ATOM 5644 C CA . THR B 1 325 ? -6.22634 -16.23099 5.22049 1.000 8.74813 325 THR B CA 1
ATOM 5645 C C . THR B 1 325 ? -7.36586 -17.18510 4.87646 1.000 10.31269 325 THR B C 1
ATOM 5646 O O . THR B 1 325 ? -7.55921 -18.20015 5.55109 1.000 8.37870 325 THR B O 1
ATOM 5650 N N . ARG B 1 326 ? -8.14736 -16.86425 3.83286 1.000 7.77657 326 ARG B N 1
ATOM 5651 C CA . ARG B 1 326 ? -9.25126 -17.74323 3.44913 1.000 8.62699 326 ARG B CA 1
ATOM 5652 C C . ARG B 1 326 ? -8.73445 -19.11591 3.04956 1.000 9.87567 326 ARG B C 1
ATOM 5653 O O . ARG B 1 326 ? -9.36864 -20.14107 3.33366 1.000 8.63590 326 ARG B O 1
ATOM 5661 N N . ARG B 1 327 ? -7.58607 -19.15413 2.37048 1.000 9.23170 327 ARG B N 1
ATOM 5662 C CA . ARG B 1 327 ? -6.95815 -20.42688 2.04279 1.000 9.13127 327 ARG B CA 1
ATOM 5663 C C . ARG B 1 327 ? -6.56906 -21.19461 3.29764 1.000 9.54135 327 ARG B C 1
ATOM 5664 O O . ARG B 1 327 ? -6.83631 -22.39598 3.41100 1.000 9.12185 327 ARG B O 1
ATOM 5672 N N . ARG B 1 328 ? -5.91369 -20.52537 4.24595 1.000 10.44057 328 ARG B N 1
ATOM 5673 C CA . ARG B 1 328 ? -5.48348 -21.22192 5.46053 1.000 7.61699 328 ARG B CA 1
ATOM 5674 C C . ARG B 1 328 ? -6.66987 -21.74054 6.25522 1.000 8.10661 328 ARG B C 1
ATOM 5675 O O . ARG B 1 328 ? -6.59237 -22.81614 6.86183 1.000 9.46711 328 ARG B O 1
ATOM 5683 N N . ARG B 1 329 ? -7.75878 -20.96234 6.32447 1.000 6.89839 329 ARG B N 1
ATOM 5684 C CA . ARG B 1 329 ? -8.90244 -21.43645 7.09689 1.000 8.27718 329 ARG B CA 1
ATOM 5685 C C . ARG B 1 329 ? -9.59108 -22.58513 6.38818 1.000 8.90901 329 ARG B C 1
ATOM 5686 O O . ARG B 1 329 ? -10.08398 -23.51474 7.04085 1.000 9.91538 329 ARG B O 1
ATOM 5694 N N . SER B 1 330 ? -9.60879 -22.56274 5.05687 1.000 9.22165 330 SER B N 1
ATOM 5695 C CA . SER B 1 330 ? -10.21825 -23.68132 4.34543 1.000 8.36193 330 SER B CA 1
ATOM 5696 C C . SER B 1 330 ? -9.36203 -24.94000 4.50174 1.000 11.05425 330 SER B C 1
ATOM 5697 O O . SER B 1 330 ? -9.89070 -26.04057 4.72216 1.000 10.60425 330 SER B O 1
ATOM 5700 N N . GLU B 1 331 ? -8.03424 -24.79190 4.44845 1.000 9.76266 331 GLU B N 1
ATOM 5701 C CA . GLU B 1 331 ? -7.15346 -25.93461 4.69611 1.000 8.94625 331 GLU B CA 1
ATOM 5702 C C . GLU B 1 331 ? -7.30601 -26.48098 6.11683 1.000 12.12102 331 GLU B C 1
ATOM 5703 O O . GLU B 1 331 ? -7.35376 -27.70001 6.31122 1.000 11.99899 331 GLU B O 1
ATOM 5709 N N . ALA B 1 332 ? -7.35647 -25.60704 7.12417 1.000 9.66723 332 ALA B N 1
ATOM 5710 C CA . ALA B 1 332 ? -7.47583 -26.09739 8.49702 1.000 9.10578 332 ALA B CA 1
ATOM 5711 C C . ALA B 1 332 ? -8.76078 -26.89747 8.68068 1.000 12.20226 332 ALA B C 1
ATOM 5712 O O . ALA B 1 332 ? -8.77717 -27.92492 9.37760 1.000 13.13933 332 ALA B O 1
ATOM 5714 N N . THR B 1 333 ? -9.84285 -26.44626 8.05058 1.000 10.74386 333 THR B N 1
ATOM 5715 C CA . THR B 1 333 ? -11.11001 -27.17520 8.09005 1.000 9.80155 333 THR B CA 1
ATOM 5716 C C . THR B 1 333 ? -11.01747 -28.50689 7.35472 1.000 10.66631 333 THR B C 1
ATOM 5717 O O . THR B 1 333 ? -11.37751 -29.54719 7.90702 1.000 9.97436 333 THR B O 1
ATOM 5721 N N . ARG B 1 334 ? -10.53828 -28.48924 6.10398 1.000 9.62220 334 ARG B N 1
ATOM 5722 C CA . ARG B 1 334 ? -10.39361 -29.72546 5.32988 1.000 10.52561 334 ARG B CA 1
ATOM 5723 C C . ARG B 1 334 ? -9.42596 -30.70032 5.97991 1.000 7.66879 334 ARG B C 1
ATOM 5724 O O . ARG B 1 334 ? -9.64903 -31.91602 5.94643 1.000 10.26272 334 ARG B O 1
ATOM 5732 N N . HIS B 1 335 ? -8.33355 -30.19117 6.55052 1.000 5.85745 335 HIS B N 1
ATOM 5733 C CA . HIS B 1 335 ? -7.34921 -31.08451 7.15607 1.000 8.80444 335 HIS B CA 1
ATOM 5734 C C . HIS B 1 335 ? -7.88699 -31.70746 8.43537 1.000 7.52205 335 HIS B C 1
ATOM 5735 O O . HIS B 1 335 ? -7.65355 -32.89672 8.70196 1.000 7.34675 335 HIS B O 1
ATOM 5742 N N . ALA B 1 336 ? -8.62971 -30.93861 9.23327 1.000 8.36322 336 ALA B N 1
ATOM 5743 C CA . ALA B 1 336 ? -9.30842 -31.54254 10.37446 1.000 6.07997 336 ALA B CA 1
ATOM 5744 C C . ALA B 1 336 ? -10.21093 -32.68678 9.92465 1.000 8.10152 336 ALA B C 1
ATOM 5745 O O . ALA B 1 336 ? -10.20422 -33.76899 10.52791 1.000 10.12559 336 ALA B O 1
ATOM 5747 N N . ARG B 1 337 ? -11.00958 -32.46577 8.87467 1.000 8.68263 337 ARG B N 1
ATOM 5748 C CA . ARG B 1 337 ? -11.90650 -33.52941 8.40821 1.000 8.90921 337 ARG B CA 1
ATOM 5749 C C . ARG B 1 337 ? -11.12905 -34.72533 7.86591 1.000 8.86400 337 ARG B C 1
ATOM 5750 O O . ARG B 1 337 ? -11.50454 -35.87698 8.12342 1.000 9.50023 337 ARG B O 1
ATOM 5758 N N . LEU B 1 338 ? -10.05625 -34.47920 7.10697 1.000 8.22676 338 LEU B N 1
ATOM 5759 C CA . LEU B 1 338 ? -9.26462 -35.58255 6.55662 1.000 8.98063 338 LEU B CA 1
ATOM 5760 C C . LEU B 1 338 ? -8.55515 -36.36025 7.66251 1.000 10.33171 338 LEU B C 1
ATOM 5761 O O . LEU B 1 338 ? -8.44372 -37.59802 7.61001 1.000 7.94081 338 LEU B O 1
ATOM 5766 N N . LEU B 1 339 ? -8.06398 -35.66187 8.67844 1.000 8.32626 339 LEU B N 1
ATOM 5767 C CA . LEU B 1 339 ? -7.47165 -36.37609 9.79651 1.000 9.29948 339 LEU B CA 1
ATOM 5768 C C . LEU B 1 339 ? -8.50057 -37.25791 10.48916 1.000 12.13349 339 LEU B C 1
ATOM 5769 O O . LEU B 1 339 ? -8.21367 -38.41311 10.82001 1.000 11.32859 339 LEU B O 1
ATOM 5774 N N . ARG B 1 340 ? -9.70337 -36.73129 10.72314 1.000 9.16100 340 ARG B N 1
ATOM 5775 C CA . ARG B 1 340 ? -10.72082 -37.50906 11.42437 1.000 12.42039 340 ARG B CA 1
ATOM 5776 C C . ARG B 1 340 ? -11.06323 -38.78820 10.66415 1.000 13.82764 340 ARG B C 1
ATOM 5777 O O . ARG B 1 340 ? -11.08265 -39.87780 11.24055 1.000 13.41502 340 ARG B O 1
ATOM 5785 N N . THR B 1 341 ? -11.33771 -38.67721 9.36270 1.000 8.75586 341 THR B N 1
ATOM 5786 C CA . THR B 1 341 ? -11.68292 -39.87333 8.59778 1.000 12.56944 341 THR B CA 1
ATOM 5787 C C . THR B 1 341 ? -10.48631 -40.80823 8.43944 1.000 12.41007 341 THR B C 1
ATOM 5788 O O . THR B 1 341 ? -10.65125 -42.03591 8.45482 1.000 11.80327 341 THR B O 1
ATOM 5792 N N . THR B 1 342 ? -9.27719 -40.25464 8.29151 1.000 9.52919 342 THR B N 1
ATOM 5793 C CA . THR B 1 342 ? -8.07755 -41.09038 8.20376 1.000 10.50727 342 THR B CA 1
ATOM 5794 C C . THR B 1 342 ? -7.88466 -41.90275 9.47191 1.000 12.21877 342 THR B C 1
ATOM 5795 O O . THR B 1 342 ? -7.55227 -43.09648 9.42105 1.000 9.05274 342 THR B O 1
ATOM 5799 N N . LEU B 1 343 ? -8.08145 -41.27081 10.62626 1.000 11.06383 343 LEU B N 1
ATOM 5800 C CA . LEU B 1 343 ? -7.87320 -41.97789 11.88323 1.000 11.76409 343 LEU B CA 1
ATOM 5801 C C . LEU B 1 343 ? -9.00865 -42.94580 12.16248 1.000 12.47835 343 LEU B C 1
ATOM 5802 O O . LEU B 1 343 ? -8.78202 -44.01467 12.75465 1.000 13.85852 343 LEU B O 1
ATOM 5807 N N . ARG B 1 344 ? -10.22021 -42.62274 11.70488 1.000 11.99694 344 ARG B N 1
ATOM 5808 C CA . ARG B 1 344 ? -11.31133 -43.59006 11.80951 1.000 13.78511 344 ARG B CA 1
ATOM 5809 C C . ARG B 1 344 ? -11.01748 -44.84441 10.98948 1.000 14.08346 344 ARG B C 1
ATOM 5810 O O . ARG B 1 344 ? -11.22928 -45.96786 11.46089 1.000 14.94975 344 ARG B O 1
ATOM 5818 N N . ALA B 1 345 ? -10.48575 -44.67779 9.77811 1.000 12.62906 345 ALA B N 1
ATOM 5819 C CA . ALA B 1 345 ? -10.10698 -45.82863 8.96326 1.000 15.12619 345 ALA B CA 1
ATOM 5820 C C . ALA B 1 345 ? -8.96503 -46.62332 9.57487 1.000 17.10976 345 ALA B C 1
ATOM 5821 O O . ALA B 1 345 ? -8.84314 -47.82294 9.29169 1.000 16.28594 345 ALA B O 1
ATOM 5823 N N . ALA B 1 346 ? -8.13398 -45.98652 10.40321 1.000 11.55791 346 ALA B N 1
ATOM 5824 C CA . ALA B 1 346 ? -7.02968 -46.64941 11.08396 1.000 14.33894 346 ALA B CA 1
ATOM 5825 C C . ALA B 1 346 ? -7.47095 -47.41885 12.31952 1.000 15.41851 346 ALA B C 1
ATOM 5826 O O . ALA B 1 346 ? -6.66132 -48.16143 12.88308 1.000 19.34908 346 ALA B O 1
ATOM 5828 N N . GLY B 1 347 ? -8.71296 -47.24825 12.75954 1.000 14.57126 347 GLY B N 1
ATOM 5829 C CA . GLY B 1 347 ? -9.22562 -47.96120 13.90882 1.000 13.71136 347 GLY B CA 1
ATOM 5830 C C . GLY B 1 347 ? -9.36971 -47.16653 15.18890 1.000 20.15987 347 GLY B C 1
ATOM 5831 O O . GLY B 1 347 ? -9.65157 -47.76527 16.23554 1.000 20.99633 347 GLY B O 1
ATOM 5832 N N . LEU B 1 348 ? -9.17701 -45.84842 15.15319 1.000 16.29965 348 LEU B N 1
ATOM 5833 C CA . LEU B 1 348 ? -9.36838 -45.07458 16.37753 1.000 14.97561 348 LEU B CA 1
ATOM 5834 C C . LEU B 1 348 ? -10.85859 -44.88867 16.65171 1.000 14.82827 348 LEU B C 1
ATOM 5835 O O . LEU B 1 348 ? -11.65245 -44.77290 15.71654 1.000 20.32619 348 LEU B O 1
ATOM 5840 N N . PRO B 1 349 ? -11.26765 -44.89147 17.91682 1.000 17.13057 349 PRO B N 1
ATOM 5841 C CA . PRO B 1 349 ? -12.64812 -44.51782 18.23014 1.000 24.94008 349 PRO B CA 1
ATOM 5842 C C . PRO B 1 349 ? -12.85416 -43.03511 17.99194 1.000 22.04134 349 PRO B C 1
ATOM 5843 O O . PRO B 1 349 ? -11.92507 -42.23339 18.11366 1.000 19.31128 349 PRO B O 1
ATOM 5847 N N . ASP B 1 350 ? -14.09492 -42.67992 17.64437 1.000 23.21168 350 ASP B N 1
ATOM 5848 C CA . ASP B 1 350 ? -14.42983 -41.28193 17.39153 1.000 28.24249 350 ASP B CA 1
ATOM 5849 C C . ASP B 1 350 ? -14.03053 -40.39028 18.55968 1.000 27.59344 350 ASP B C 1
ATOM 5850 O O . ASP B 1 350 ? -13.52066 -39.27971 18.35315 1.000 23.33802 350 ASP B O 1
ATOM 5855 N N . ASP B 1 351 ? -14.23615 -40.86210 19.79831 1.000 24.86137 351 ASP B N 1
ATOM 5856 C CA . ASP B 1 351 ? -14.00206 -40.01059 20.96336 1.000 21.16476 351 ASP B CA 1
ATOM 5857 C C . ASP B 1 351 ? -12.52513 -39.82482 21.29830 1.000 23.02217 351 ASP B C 1
ATOM 5858 O O . ASP B 1 351 ? -12.21245 -39.05971 22.21659 1.000 25.87705 351 ASP B O 1
ATOM 5863 N N . ALA B 1 352 ? -11.61301 -40.49253 20.59284 1.000 18.56686 352 ALA B N 1
ATOM 5864 C CA . ALA B 1 352 ? -10.18643 -40.26858 20.77197 1.000 19.70685 352 ALA B CA 1
ATOM 5865 C C . ALA B 1 352 ? -9.64314 -39.16596 19.86840 1.000 11.14915 352 ALA B C 1
ATOM 5866 O O . ALA B 1 352 ? -8.44201 -38.90610 19.89598 1.000 15.11527 352 ALA B O 1
ATOM 5868 N N . VAL B 1 353 ? -10.49259 -38.53988 19.05765 1.000 13.42298 353 VAL B N 1
ATOM 5869 C CA . VAL B 1 353 ? -10.08583 -37.51882 18.09825 1.000 14.00817 353 VAL B CA 1
ATOM 5870 C C . VAL B 1 353 ? -10.93929 -36.28445 18.35456 1.000 15.12778 353 VAL B C 1
ATOM 5871 O O . VAL B 1 353 ? -12.16080 -36.32006 18.15733 1.000 15.06162 353 VAL B O 1
ATOM 5875 N N . LEU B 1 354 ? -10.31213 -35.19784 18.80856 1.000 13.58617 354 LEU B N 1
ATOM 5876 C CA . LEU B 1 354 ? -11.03246 -33.97148 19.11641 1.000 12.93139 354 LEU B CA 1
ATOM 5877 C C . LEU B 1 354 ? -10.52125 -32.83070 18.25203 1.000 10.25321 354 LEU B C 1
ATOM 5878 O O . LEU B 1 354 ? -9.30855 -32.65957 18.08550 1.000 11.33995 354 LEU B O 1
ATOM 5883 N N . HIS B 1 355 ? -11.44673 -32.05224 17.70187 1.000 9.99158 355 HIS B N 1
ATOM 5884 C CA . HIS B 1 355 ? -11.07892 -30.82499 17.00208 1.000 9.00776 355 HIS B CA 1
ATOM 5885 C C . HIS B 1 355 ? -12.15550 -29.79683 17.27616 1.000 12.74467 355 HIS B C 1
ATOM 5886 O O . HIS B 1 355 ? -13.31339 -30.00472 16.90582 1.000 13.32461 355 HIS B O 1
ATOM 5893 N N . HIS B 1 356 ? -11.76267 -28.68852 17.91243 1.000 8.55296 356 HIS B N 1
ATOM 5894 C CA . HIS B 1 356 ? -12.70829 -27.67450 18.34043 1.000 7.30449 356 HIS B CA 1
ATOM 5895 C C . HIS B 1 356 ? -12.84443 -26.52040 17.36683 1.000 10.48336 356 HIS B C 1
ATOM 5896 O O . HIS B 1 356 ? -13.82666 -25.77214 17.46065 1.000 11.62554 356 HIS B O 1
ATOM 5903 N N . GLY B 1 357 ? -11.87566 -26.32233 16.47501 1.000 9.87402 357 GLY B N 1
ATOM 5904 C CA . GLY B 1 357 ? -12.01460 -25.28182 15.47223 1.000 11.39054 357 GLY B CA 1
ATOM 5905 C C . GLY B 1 357 ? -11.59865 -23.88614 15.89254 1.000 11.98413 357 GLY B C 1
ATOM 5906 O O . GLY B 1 357 ? -11.63094 -22.98404 15.05266 1.000 10.70160 357 GLY B O 1
ATOM 5907 N N . GLY B 1 358 ? -11.19942 -23.66924 17.15387 1.000 8.88207 358 GLY B N 1
ATOM 5908 C CA . GLY B 1 358 ? -10.71501 -22.35083 17.54636 1.000 7.69403 358 GLY B CA 1
ATOM 5909 C C . GLY B 1 358 ? -9.30557 -22.04718 17.08752 1.000 8.31120 358 GLY B C 1
ATOM 5910 O O . GLY B 1 358 ? -8.94260 -20.87396 16.98099 1.000 7.57708 358 GLY B O 1
ATOM 5911 N N . ALA B 1 359 ? -8.51003 -23.07889 16.81766 1.000 5.83626 359 ALA B N 1
ATOM 5912 C CA . ALA B 1 359 ? -7.19280 -22.94120 16.21331 1.000 7.68017 359 ALA B CA 1
ATOM 5913 C C . ALA B 1 359 ? -6.89256 -24.24173 15.48576 1.000 9.25337 359 ALA B C 1
ATOM 5914 O O . ALA B 1 359 ? -7.56496 -25.25253 15.72165 1.000 10.10627 359 ALA B O 1
ATOM 5916 N N . PRO B 1 360 ? -5.94144 -24.24042 14.54324 1.000 9.98027 360 PRO B N 1
ATOM 5917 C CA . PRO B 1 360 ? -5.82073 -25.47856 13.72640 1.000 8.65248 360 PRO B CA 1
ATOM 5918 C C . PRO B 1 360 ? -5.04315 -26.60644 14.40282 1.000 7.04831 360 PRO B C 1
ATOM 5919 O O . PRO B 1 360 ? -3.93118 -26.98533 14.02275 1.000 7.68308 360 PRO B O 1
ATOM 5923 N N . PHE B 1 361 ? -5.65556 -27.19400 15.43418 1.000 7.00698 361 PHE B N 1
ATOM 5924 C CA . PHE B 1 361 ? -5.07326 -28.33355 16.12888 1.000 6.78269 361 PHE B CA 1
ATOM 5925 C C . PHE B 1 361 ? -6.11745 -29.41807 16.30941 1.000 8.93127 361 PHE B C 1
ATOM 5926 O O . PHE B 1 361 ? -7.27020 -29.13249 16.65366 1.000 10.32024 361 PHE B O 1
ATOM 5934 N N . THR B 1 362 ? -5.70904 -30.66034 16.08059 1.000 9.64506 362 THR B N 1
ATOM 5935 C CA . THR B 1 362 ? -6.51603 -31.81744 16.42409 1.000 8.55997 362 THR B CA 1
ATOM 5936 C C . THR B 1 362 ? -5.81792 -32.54401 17.56643 1.000 8.08153 362 THR B C 1
ATOM 5937 O O . THR B 1 362 ? -4.58655 -32.63677 17.59417 1.000 9.45277 362 THR B O 1
ATOM 5941 N N . LEU B 1 363 ? -6.60245 -33.02041 18.52488 1.000 8.49127 363 LEU B N 1
ATOM 5942 C CA . LEU B 1 363 ? -6.08993 -33.68455 19.71517 1.000 10.16140 363 LEU B CA 1
ATOM 5943 C C . LEU B 1 363 ? -6.40037 -35.17041 19.60543 1.000 10.96975 363 LEU B C 1
ATOM 5944 O O . LEU B 1 363 ? -7.53726 -35.54574 19.29709 1.000 11.67010 363 LEU B O 1
ATOM 5949 N N . LEU B 1 364 ? -5.38926 -36.00314 19.83138 1.000 11.48385 364 LEU B N 1
ATOM 5950 C CA . LEU B 1 364 ? -5.52658 -37.45534 19.78627 1.000 12.51064 364 LEU B CA 1
ATOM 5951 C C . LEU B 1 364 ? -5.23456 -38.04217 21.15657 1.000 15.04608 364 LEU B C 1
ATOM 5952 O O . LEU B 1 364 ? -4.21513 -37.71239 21.77238 1.000 15.94859 364 LEU B O 1
ATOM 5957 N N . ARG B 1 365 ? -6.10001 -38.92879 21.61099 1.000 13.52984 365 ARG B N 1
ATOM 5958 C CA . ARG B 1 365 ? -5.80263 -39.70429 22.80842 1.000 14.62093 365 ARG B CA 1
ATOM 5959 C C . ARG B 1 365 ? -4.87122 -40.85006 22.43063 1.000 15.67307 365 ARG B C 1
ATOM 5960 O O . ARG B 1 365 ? -5.22432 -41.65648 21.56345 1.000 19.05638 365 ARG B O 1
ATOM 5968 N N . PRO B 1 366 ? -3.68492 -40.94497 23.01797 1.000 14.97863 366 PRO B N 1
ATOM 5969 C CA . PRO B 1 366 ? -2.74492 -42.00559 22.63242 1.000 14.75956 366 PRO B CA 1
ATOM 5970 C C . PRO B 1 366 ? -3.29700 -43.37044 23.00593 1.000 17.57964 366 PRO B C 1
ATOM 5971 O O . PRO B 1 366 ? -4.18994 -43.47606 23.86338 1.000 13.86834 366 PRO B O 1
ATOM 5975 N N . PRO B 1 367 ? -2.80429 -44.43798 22.37745 1.000 18.27663 367 PRO B N 1
ATOM 5976 C CA . PRO B 1 367 ? -3.33439 -45.77459 22.67842 1.000 21.35420 367 PRO B CA 1
ATOM 5977 C C . PRO B 1 367 ? -3.08060 -46.14189 24.12921 1.000 18.34822 367 PRO B C 1
ATOM 5978 O O . PRO B 1 367 ? -2.01668 -45.85956 24.68279 1.000 18.97369 367 PRO B O 1
ATOM 5982 N N . GLY B 1 368 ? -4.06072 -46.80957 24.73168 1.000 24.25965 368 GLY B N 1
ATOM 5983 C CA . GLY B 1 368 ? -3.94897 -47.14869 26.14008 1.000 20.01596 368 GLY B CA 1
ATOM 5984 C C . GLY B 1 368 ? -2.75779 -48.05201 26.41951 1.000 20.33856 368 GLY B C 1
ATOM 5985 O O . GLY B 1 368 ? -2.42911 -48.94361 25.63659 1.000 23.11390 368 GLY B O 1
ATOM 5986 N N . GLY B 1 369 ? -2.08310 -47.78549 27.53521 1.000 26.98136 369 GLY B N 1
ATOM 5987 C CA . GLY B 1 369 ? -1.09795 -48.69567 28.07159 1.000 24.83591 369 GLY B CA 1
ATOM 5988 C C . GLY B 1 369 ? 0.29938 -48.59726 27.51144 1.000 27.40164 369 GLY B C 1
ATOM 5989 O O . GLY B 1 369 ? 1.20365 -49.23886 28.05171 1.000 29.19077 369 GLY B O 1
ATOM 5990 N N . SER B 1 370 ? 0.52490 -47.84377 26.44786 1.000 27.75815 370 SER B N 1
ATOM 5991 C CA . SER B 1 370 ? 1.88700 -47.69665 25.96300 1.000 28.31178 370 SER B CA 1
ATOM 5992 C C . SER B 1 370 ? 2.49512 -46.41680 26.51278 1.000 23.55980 370 SER B C 1
ATOM 5993 O O . SER B 1 370 ? 1.78451 -45.48396 26.89419 1.000 30.66912 370 SER B O 1
ATOM 5996 N N . THR B 1 371 ? 3.82106 -46.40570 26.61346 1.000 20.28750 371 THR B N 1
ATOM 5997 C CA . THR B 1 371 ? 4.51687 -45.20122 27.04759 1.000 13.48311 371 THR B CA 1
ATOM 5998 C C . THR B 1 371 ? 4.41403 -44.17280 25.93023 1.000 20.18169 371 THR B C 1
ATOM 5999 O O . THR B 1 371 ? 4.87711 -44.42488 24.81376 1.000 15.59507 371 THR B O 1
ATOM 6003 N N A VAL B 1 372 ? 3.79789 -43.01879 26.22111 0.620 16.28722 372 VAL B N 1
ATOM 6004 N N B VAL B 1 372 ? 3.81911 -43.01653 26.22705 0.380 16.33892 372 VAL B N 1
ATOM 6005 C CA A VAL B 1 372 ? 3.43250 -42.09318 25.14873 0.620 15.06412 372 VAL B CA 1
ATOM 6006 C CA B VAL B 1 372 ? 3.43174 -42.10436 25.15629 0.380 15.13826 372 VAL B CA 1
ATOM 6007 C C A VAL B 1 372 ? 4.66721 -41.53784 24.45314 0.620 17.34290 372 VAL B C 1
ATOM 6008 C C B VAL B 1 372 ? 4.65954 -41.52829 24.45721 0.380 17.32932 372 VAL B C 1
ATOM 6009 O O A VAL B 1 372 ? 4.66526 -41.34246 23.23092 0.620 17.09911 372 VAL B O 1
ATOM 6010 O O B VAL B 1 372 ? 4.65211 -41.32509 23.23637 0.380 17.09826 372 VAL B O 1
ATOM 6017 N N . GLU B 1 373 ? 5.74170 -41.27998 25.20348 1.000 17.25685 373 GLU B N 1
ATOM 6018 C CA . GLU B 1 373 ? 6.96647 -40.79747 24.57553 1.000 15.44845 373 GLU B CA 1
ATOM 6019 C C . GLU B 1 373 ? 7.55588 -41.84506 23.63420 1.000 18.10677 373 GLU B C 1
ATOM 6020 O O . GLU B 1 373 ? 8.19243 -41.49302 22.62951 1.000 15.75326 373 GLU B O 1
ATOM 6026 N N . GLU B 1 374 ? 7.34708 -43.12915 23.93207 1.000 16.99197 374 GLU B N 1
ATOM 6027 C CA . GLU B 1 374 ? 7.81736 -44.18418 23.04118 1.000 13.90095 374 GLU B CA 1
ATOM 6028 C C . GLU B 1 374 ? 6.96895 -44.25363 21.78138 1.000 15.62851 374 GLU B C 1
ATOM 6029 O O . GLU B 1 374 ? 7.50103 -44.37879 20.67282 1.000 21.96750 374 GLU 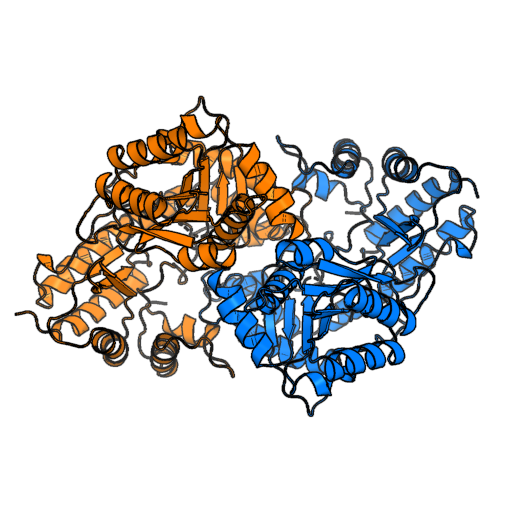B O 1
ATOM 6035 N N . VAL B 1 375 ? 5.64398 -44.22288 21.93969 1.000 13.70602 375 VAL B N 1
ATOM 6036 C CA . VAL B 1 375 ? 4.75353 -44.14123 20.78299 1.000 19.75236 375 VAL B CA 1
ATOM 6037 C C . VAL B 1 375 ? 5.14609 -42.95759 19.91025 1.000 19.57812 375 VAL B C 1
ATOM 6038 O O . VAL B 1 375 ? 5.20620 -43.05679 18.67534 1.000 16.47726 375 VAL B O 1
ATOM 6042 N N . ARG B 1 376 ? 5.42707 -41.82001 20.54568 1.000 16.57147 376 ARG B N 1
ATOM 6043 C CA . ARG B 1 376 ? 5.77516 -40.61075 19.80932 1.000 13.83324 376 ARG B CA 1
ATOM 6044 C C . ARG B 1 376 ? 7.01081 -40.82981 18.94543 1.000 17.65762 376 ARG B C 1
ATOM 6045 O O . ARG B 1 376 ? 7.00694 -40.52777 17.74501 1.000 17.93566 376 ARG B O 1
ATOM 6053 N N . GLU B 1 377 ? 8.06962 -41.39131 19.53323 1.000 15.24201 377 GLU B N 1
ATOM 6054 C CA . GLU B 1 377 ? 9.30220 -41.62670 18.78644 1.000 17.58133 377 GLU B CA 1
ATOM 6055 C C . GLU B 1 377 ? 9.10491 -42.66824 17.69071 1.000 15.18694 377 GLU B C 1
ATOM 6056 O O . GLU B 1 377 ? 9.61313 -42.50013 16.57960 1.000 15.49618 377 GLU B O 1
ATOM 6062 N N . GLN B 1 378 ? 8.42275 -43.77351 18.00930 1.000 14.57440 378 GLN B N 1
ATOM 6063 C CA . GLN B 1 378 ? 8.20008 -44.84128 17.03577 1.000 13.57896 378 GLN B CA 1
ATOM 6064 C C . GLN B 1 378 ? 7.37906 -44.35446 15.84573 1.000 13.68236 378 GLN B C 1
ATOM 6065 O O . GLN B 1 378 ? 7.56079 -44.84916 14.72564 1.000 14.65083 378 GLN B O 1
ATOM 6071 N N . THR B 1 379 ? 6.48019 -43.38915 16.06122 1.000 11.29983 379 THR B N 1
ATOM 6072 C CA . THR B 1 379 ? 5.75154 -42.80791 14.93625 1.000 15.05112 379 THR B CA 1
ATOM 6073 C C . THR B 1 379 ? 6.70444 -42.11948 13.95758 1.000 12.83381 379 THR B C 1
ATOM 6074 O O . THR B 1 379 ? 6.54373 -42.25546 12.73664 1.000 11.04242 379 THR B O 1
ATOM 6078 N N . VAL B 1 380 ? 7.72435 -41.40969 14.46304 1.000 10.08487 380 VAL B N 1
ATOM 6079 C CA . VAL B 1 380 ? 8.73376 -40.81960 13.57530 1.000 9.79031 380 VAL B CA 1
ATOM 6080 C C . VAL B 1 380 ? 9.56918 -41.90492 12.91304 1.000 13.30752 380 VAL B C 1
ATOM 6081 O O . VAL B 1 380 ? 9.78703 -41.88595 11.69349 1.000 11.90287 380 VAL B O 1
ATOM 6085 N N . VAL B 1 381 ? 10.07196 -42.85564 13.71643 1.000 12.75528 381 VAL B N 1
ATOM 6086 C CA . VAL B 1 381 ? 10.99706 -43.86748 13.20725 1.000 13.19842 381 VAL B CA 1
ATOM 6087 C C . VAL B 1 381 ? 10.33804 -44.69599 12.11558 1.000 12.85872 381 VAL B C 1
ATOM 6088 O O . VAL B 1 381 ? 10.96680 -45.02675 11.10106 1.000 14.10560 381 VAL B O 1
ATOM 6092 N N . ARG B 1 382 ? 9.06568 -45.05221 12.30144 1.000 10.49337 382 ARG B N 1
ATOM 6093 C CA . ARG B 1 382 ? 8.43711 -46.00597 11.39899 1.000 12.55221 382 ARG B CA 1
ATOM 6094 C C . ARG B 1 382 ? 7.70138 -45.32232 10.25719 1.000 14.07057 382 ARG B C 1
ATOM 6095 O O . ARG B 1 382 ? 7.65236 -45.86331 9.14088 1.000 13.33776 382 ARG B O 1
ATOM 6103 N N . HIS B 1 383 ? 7.17339 -44.12097 10.49479 1.000 10.04451 383 HIS B N 1
ATOM 6104 C CA . HIS B 1 383 ? 6.31562 -43.47616 9.50196 1.000 8.31799 383 HIS B CA 1
ATOM 6105 C C . HIS B 1 383 ? 6.62186 -42.01011 9.27283 1.000 9.34921 383 HIS B C 1
ATOM 6106 O O . HIS B 1 383 ? 6.02638 -41.41689 8.36661 1.000 11.28979 383 HIS B O 1
ATOM 6113 N N . GLY B 1 384 ? 7.53384 -41.40694 10.03106 1.000 8.52973 384 GLY B N 1
ATOM 6114 C CA . GLY B 1 384 ? 7.98715 -40.07220 9.72713 1.000 8.65319 384 GLY B CA 1
ATOM 6115 C C . GLY B 1 384 ? 7.18939 -38.93758 10.33429 1.000 10.33380 384 GLY B C 1
ATOM 6116 O O . GLY B 1 384 ? 7.59145 -37.77663 10.16719 1.000 8.64478 384 GLY B O 1
ATOM 6117 N N . VAL B 1 385 ? 6.08393 -39.21194 11.02912 1.000 10.23601 385 VAL B N 1
ATOM 6118 C CA . VAL B 1 385 ? 5.20993 -38.14600 11.51984 1.000 10.76007 385 VAL B CA 1
ATOM 6119 C C . VAL B 1 385 ? 5.59629 -37.78435 12.95018 1.000 8.46705 385 VAL B C 1
ATOM 6120 O O . VAL B 1 385 ? 5.60737 -38.64809 13.83589 1.000 10.09478 385 VAL B O 1
ATOM 6124 N N . LEU B 1 386 ? 5.89328 -36.50314 13.19228 1.000 6.87768 386 LEU B N 1
ATOM 6125 C CA . LEU B 1 386 ? 6.16977 -36.02348 14.54520 1.000 6.60580 386 LEU B CA 1
ATOM 6126 C C . LEU B 1 386 ? 4.97867 -35.22687 15.05792 1.000 10.88040 386 LEU B C 1
ATOM 6127 O O . LEU B 1 386 ? 4.60716 -34.19904 14.46973 1.000 8.07154 386 LEU B O 1
ATOM 6132 N N . LEU B 1 387 ? 4.37278 -35.70851 16.14329 1.000 7.32459 387 LEU B N 1
ATOM 6133 C CA . LEU B 1 387 ? 3.25815 -35.02477 16.77682 1.000 10.18482 387 LEU B CA 1
ATOM 6134 C C . LEU B 1 387 ? 3.72292 -34.34011 18.05120 1.000 8.18442 387 LEU B C 1
ATOM 6135 O O . LEU B 1 387 ? 4.78095 -34.65553 18.60230 1.000 9.11924 387 LEU B O 1
ATOM 6140 N N . GLY B 1 388 ? 2.93885 -33.35946 18.49166 1.000 9.99956 388 GLY B N 1
ATOM 6141 C CA . GLY B 1 388 ? 3.18816 -32.77931 19.79004 1.000 10.79965 388 GLY B CA 1
ATOM 6142 C C . GLY B 1 388 ? 2.63465 -33.64542 20.90293 1.000 8.94155 388 GLY B C 1
ATOM 6143 O O . GLY B 1 388 ? 1.76567 -34.48459 20.68317 1.000 10.88265 388 GLY B O 1
ATOM 6144 N N . LEU B 1 389 ? 3.16085 -33.42640 22.10818 1.000 10.91062 389 LEU B N 1
ATOM 6145 C CA . LEU B 1 389 ? 2.70481 -34.11513 23.31274 1.000 10.55686 389 LEU B CA 1
ATOM 6146 C C . LEU B 1 389 ? 2.32848 -33.06395 24.34620 1.000 8.70964 389 LEU B C 1
ATOM 6147 O O . LEU B 1 389 ? 3.15942 -32.21634 24.69459 1.000 12.26560 389 LEU B O 1
ATOM 6152 N N . GLU B 1 390 ? 1.08403 -33.11399 24.82773 1.000 10.76952 390 GLU B N 1
ATOM 6153 C CA . GLU B 1 390 ? 0.60185 -32.25249 25.90853 1.000 8.45341 390 GLU B CA 1
ATOM 6154 C C . GLU B 1 390 ? -0.03727 -33.12974 26.97846 1.000 12.13366 390 GLU B C 1
ATOM 6155 O O . GLU B 1 390 ? -0.31672 -34.30929 26.75258 1.000 11.58251 390 GLU B O 1
ATOM 6161 N N . ARG B 1 391 ? -0.29510 -32.55459 28.15390 1.000 13.91822 391 ARG B N 1
ATOM 6162 C CA . ARG B 1 391 ? -1.02220 -33.28071 29.19435 1.000 14.69520 391 ARG B CA 1
ATOM 6163 C C . ARG B 1 391 ? -2.07754 -32.38932 29.83063 1.000 14.41984 391 ARG B C 1
ATOM 6164 O O . ARG B 1 391 ? -1.92217 -31.16650 29.88415 1.000 16.59202 391 ARG B O 1
ATOM 6172 N N . ASP B 1 392 ? -3.14464 -33.02019 30.33031 1.000 11.84810 392 ASP B N 1
ATOM 6173 C CA . ASP B 1 392 ? -4.22756 -32.30149 30.99004 1.000 13.50229 392 ASP B CA 1
ATOM 6174 C C . ASP B 1 392 ? -3.88731 -32.10375 32.46859 1.000 17.08738 392 ASP B C 1
ATOM 6175 O O . ASP B 1 392 ? -2.76536 -32.35956 32.91095 1.000 13.52461 392 ASP B O 1
ATOM 6180 N N . ALA B 1 393 ? -4.86911 -31.64216 33.25204 1.000 14.71356 393 ALA B N 1
ATOM 6181 C CA . ALA B 1 393 ? -4.59310 -31.24402 34.62901 1.000 16.14922 393 ALA B CA 1
ATOM 6182 C C . ALA B 1 393 ? -4.22688 -32.43558 35.50567 1.000 14.65158 393 ALA B C 1
ATOM 6183 O O . ALA B 1 393 ? -3.54076 -32.26838 36.52023 1.000 19.06528 393 ALA B O 1
ATOM 6185 N N . ARG B 1 394 ? -4.68122 -33.63325 35.14413 1.000 13.81322 394 ARG B N 1
ATOM 6186 C CA . ARG B 1 394 ? -4.34039 -34.85081 35.86651 1.000 16.21853 394 ARG B CA 1
ATOM 6187 C C . ARG B 1 394 ? -3.23759 -35.63180 35.16739 1.000 18.40504 394 ARG B C 1
ATOM 6188 O O . ARG B 1 394 ? -3.08865 -36.83769 35.40517 1.000 21.00911 394 ARG B O 1
ATOM 6196 N N . GLU B 1 395 ? -2.46612 -34.95747 34.31081 1.000 17.50259 395 GLU B N 1
ATOM 6197 C CA . GLU B 1 395 ? -1.32382 -35.50978 33.58030 1.000 18.31143 395 GLU B CA 1
ATOM 6198 C C . GLU B 1 395 ? -1.71725 -36.55071 32.53593 1.000 16.95311 395 GLU B C 1
ATOM 6199 O O . GLU B 1 395 ? -0.85426 -37.30910 32.07596 1.000 22.75028 395 GLU B O 1
ATOM 6205 N N . ARG B 1 396 ? -2.98809 -36.63337 32.15691 1.000 13.64980 396 ARG B N 1
ATOM 6206 C CA . ARG B 1 396 ? -3.37174 -37.52592 31.06412 1.000 15.22160 396 ARG B CA 1
ATOM 6207 C C . ARG B 1 396 ? -2.79660 -36.97832 29.76454 1.000 15.26828 396 ARG B C 1
ATOM 6208 O O . ARG B 1 396 ? -2.96310 -35.78873 29.47542 1.000 14.79950 396 ARG B O 1
ATOM 6216 N N . PRO B 1 397 ? -2.13591 -37.80152 28.95996 1.000 15.94264 397 PRO B N 1
ATOM 6217 C CA . PRO B 1 397 ? -1.46610 -37.30544 27.75453 1.000 15.61184 397 PRO B CA 1
ATOM 6218 C C . PRO B 1 397 ? -2.38458 -37.20570 26.54779 1.000 14.97656 397 PRO B C 1
ATOM 6219 O O . PRO B 1 397 ? -3.31053 -37.99696 26.35762 1.000 13.25314 397 PRO B O 1
ATOM 6223 N N . TRP B 1 398 ? -2.10003 -36.19854 25.71882 1.000 11.44539 398 TRP B N 1
ATOM 6224 C CA . TRP B 1 398 ? -2.77107 -36.00441 24.44229 1.000 10.96239 398 TRP B CA 1
ATOM 6225 C C . TRP B 1 398 ? -1.72306 -35.70550 23.38108 1.000 9.54676 398 TRP B C 1
ATOM 6226 O O . TRP B 1 398 ? -0.78535 -34.94156 23.62892 1.000 11.15197 398 TRP B O 1
ATOM 6237 N N . PHE B 1 399 ? -1.88957 -36.27910 22.19349 1.000 7.15543 399 PHE B N 1
ATOM 6238 C CA . PHE B 1 399 ? -1.09190 -35.84322 21.05461 1.000 8.49524 399 PHE B CA 1
ATOM 6239 C C . PHE B 1 399 ? -1.73359 -34.60032 20.45274 1.000 9.64356 399 PHE B C 1
ATOM 6240 O O . PHE B 1 399 ? -2.96182 -34.50458 20.35400 1.000 10.91171 399 PHE B O 1
ATOM 6248 N N . LYS B 1 400 ? -0.90131 -33.63688 20.07455 1.000 8.58093 400 LYS B N 1
ATOM 6249 C CA . LYS B 1 400 ? -1.35437 -32.42361 19.40267 1.000 7.99117 400 LYS B CA 1
ATOM 6250 C C . LYS B 1 400 ? -0.91587 -32.48770 17.94480 1.000 6.88948 400 LYS B C 1
ATOM 6251 O O . LYS B 1 400 ? 0.27882 -32.63812 17.65942 1.000 10.12062 400 LYS B O 1
ATOM 6257 N N . VAL B 1 401 ? -1.87477 -32.37261 17.02704 1.000 6.34974 401 VAL B N 1
ATOM 6258 C CA . VAL B 1 401 ? -1.59760 -32.42873 15.59509 1.000 7.80092 401 VAL B CA 1
ATOM 6259 C C . VAL B 1 401 ? -1.86771 -31.05213 15.00509 1.000 6.58676 401 VAL B C 1
ATOM 6260 O O . VAL B 1 401 ? -3.01667 -30.58906 14.97289 1.000 8.66375 401 VAL B O 1
ATOM 6264 N N . TRP B 1 402 ? -0.80860 -30.39268 14.54570 1.000 7.26092 402 TRP B N 1
ATOM 6265 C CA . TRP B 1 402 ? -0.93955 -29.12309 13.84422 1.000 6.64791 402 TRP B CA 1
ATOM 6266 C C . TRP B 1 402 ? -1.52254 -29.37229 12.46286 1.000 9.04560 402 TRP B C 1
ATOM 6267 O O . TRP B 1 402 ? -1.06273 -30.25871 11.73338 1.000 8.98975 402 TRP B O 1
ATOM 6278 N N . LEU B 1 403 ? -2.53850 -28.59758 12.11278 1.000 6.55383 403 LEU B N 1
ATOM 6279 C CA . LEU B 1 403 ? -3.24581 -28.77534 10.85393 1.000 7.62981 403 LEU B CA 1
ATOM 6280 C C . LEU B 1 403 ? -2.88045 -27.71833 9.81996 1.000 8.61818 403 LEU B C 1
ATOM 6281 O O . LEU B 1 403 ? -3.21790 -27.88132 8.64478 1.000 8.67993 403 LEU B O 1
ATOM 6286 N N . GLY B 1 404 ? -2.19858 -26.65033 10.22262 1.000 6.90051 404 GLY B N 1
ATOM 6287 C CA . GLY B 1 404 ? -2.03995 -25.49423 9.36246 1.000 7.11396 404 GLY B CA 1
ATOM 6288 C C . GLY B 1 404 ? -0.88590 -25.54013 8.38755 1.000 9.92815 404 GLY B C 1
ATOM 6289 O O . GLY B 1 404 ? -0.25683 -24.50505 8.13188 1.000 9.71321 404 GLY B O 1
ATOM 6290 N N . ARG B 1 405 ? -0.58310 -26.72187 7.84826 1.000 6.71273 405 ARG B N 1
ATOM 6291 C CA . ARG B 1 405 ? 0.36524 -26.85600 6.74859 1.000 8.99248 405 ARG B CA 1
ATOM 6292 C C . ARG B 1 405 ? -0.36237 -26.75930 5.41523 1.000 9.67228 405 ARG B C 1
ATOM 6293 O O . ARG B 1 405 ? -1.57408 -26.96999 5.32115 1.000 10.53880 405 ARG B O 1
ATOM 6301 N N . ASP B 1 406 ? 0.39004 -26.43642 4.36998 1.000 9.17169 406 ASP B N 1
ATOM 6302 C CA . ASP B 1 406 ? -0.19382 -26.53106 3.04463 1.000 10.19232 406 ASP B CA 1
ATOM 6303 C C . ASP B 1 406 ? -0.65160 -27.96618 2.79225 1.000 8.86049 406 ASP B C 1
ATOM 6304 O O . ASP B 1 406 ? -0.05634 -28.92558 3.29902 1.000 7.61352 406 ASP B O 1
ATOM 6309 N N . SER B 1 407 ? -1.72707 -28.10884 2.00017 1.000 7.13437 407 SER B N 1
ATOM 6310 C CA . SER B 1 407 ? -2.21910 -29.44182 1.66386 1.000 8.01681 407 SER B CA 1
ATOM 6311 C C . SER B 1 407 ? -1.14765 -30.29276 0.99215 1.000 7.82751 407 SER B C 1
ATOM 6312 O O . SER B 1 407 ? -1.17881 -31.52091 1.11495 1.000 10.52989 407 SER B O 1
ATOM 6315 N N . SER B 1 408 ? -0.18417 -29.66433 0.29848 1.000 9.83801 408 SER B N 1
ATOM 6316 C CA . SER B 1 408 ? 0.87249 -30.43660 -0.35637 1.000 11.80242 408 SER B CA 1
ATOM 6317 C C . SER B 1 408 ? 1.67732 -31.25819 0.64917 1.000 10.64599 408 SER B C 1
ATOM 6318 O O . SER B 1 408 ? 2.17672 -32.33635 0.30849 1.000 10.01156 408 SER B O 1
ATOM 6321 N N . VAL B 1 409 ? 1.80083 -30.77835 1.88423 1.000 9.67000 409 VAL B N 1
ATOM 6322 C CA . VAL B 1 409 ? 2.44700 -31.53120 2.95292 1.000 7.11185 409 VAL B CA 1
ATOM 6323 C C . VAL B 1 409 ? 1.43297 -32.27714 3.81106 1.000 8.07744 409 VAL B C 1
ATOM 6324 O O . VAL B 1 409 ? 1.69628 -33.39653 4.24938 1.000 7.82731 409 VAL B O 1
ATOM 6328 N N . PHE B 1 410 ? 0.27297 -31.68202 4.08182 1.000 8.00119 410 PHE B N 1
ATOM 6329 C CA . PHE B 1 410 ? -0.61966 -32.32186 5.03586 1.000 6.99776 410 PHE B CA 1
ATOM 6330 C C . PHE B 1 410 ? -1.25543 -33.58125 4.46575 1.000 8.75850 410 PHE B C 1
ATOM 6331 O O . PHE B 1 410 ? -1.47060 -34.54013 5.20863 1.000 7.31116 410 PHE B O 1
ATOM 6339 N N . GLU B 1 411 ? -1.55467 -33.61490 3.16985 1.000 8.59239 411 GLU B N 1
ATOM 6340 C CA . GLU B 1 411 ? -2.14623 -34.83209 2.60964 1.000 9.31906 411 GLU B CA 1
ATOM 6341 C C . GLU B 1 411 ? -1.24332 -36.04935 2.77693 1.000 10.55325 411 GLU B C 1
ATOM 6342 O O . GLU B 1 411 ? -1.73004 -37.08630 3.27087 1.000 8.38044 411 GLU B O 1
ATOM 6348 N N . PRO B 1 412 ? 0.05019 -36.01331 2.42383 1.000 7.94936 412 PRO B N 1
ATOM 6349 C CA . PRO B 1 412 ? 0.87557 -37.20032 2.69950 1.000 9.40323 412 PRO B CA 1
ATOM 6350 C C . PRO B 1 412 ? 1.13208 -37.41474 4.17746 1.000 8.74266 412 PRO B C 1
ATOM 6351 O O . PRO B 1 412 ? 1.26696 -38.57195 4.59988 1.000 8.64968 412 PRO B O 1
ATOM 6355 N N . ALA B 1 413 ? 1.17963 -36.34069 4.97447 1.000 7.29635 413 ALA B N 1
ATOM 6356 C CA . ALA B 1 413 ? 1.39198 -36.50327 6.41132 1.000 7.25461 413 ALA B CA 1
ATOM 6357 C C . ALA B 1 413 ? 0.22371 -37.23738 7.04712 1.000 8.92892 413 ALA B C 1
ATOM 6358 O O . ALA B 1 413 ? 0.41356 -38.11380 7.90266 1.000 8.60598 413 ALA B O 1
ATOM 6360 N N . ALA B 1 414 ? -0.99422 -36.87557 6.64399 1.000 7.12224 414 ALA B N 1
ATOM 6361 C CA . ALA B 1 414 ? -2.18374 -37.54685 7.15071 1.000 7.94707 414 ALA B CA 1
ATOM 6362 C C . ALA B 1 414 ? -2.17320 -39.01896 6.77425 1.000 10.68685 414 ALA B C 1
ATOM 6363 O O . ALA B 1 414 ? -2.44008 -39.87942 7.61487 1.000 8.82829 414 ALA B O 1
ATOM 6365 N N . ARG B 1 415 ? -1.82753 -39.32993 5.51982 1.000 7.35472 415 ARG B N 1
ATOM 6366 C CA . ARG B 1 415 ? -1.77898 -40.72507 5.10078 1.000 8.68481 415 ARG B CA 1
ATOM 6367 C C . ARG B 1 415 ? -0.76600 -41.50432 5.93251 1.000 9.32366 415 ARG B C 1
ATOM 6368 O O . ARG B 1 415 ? -1.04262 -42.62339 6.37155 1.000 9.61054 415 ARG B O 1
ATOM 6376 N N . ALA B 1 416 ? 0.40822 -40.91623 6.16636 1.000 8.21000 416 ALA B N 1
ATOM 6377 C CA . ALA B 1 416 ? 1.44054 -41.57173 6.95946 1.000 9.03183 416 ALA B CA 1
ATOM 6378 C C . ALA B 1 416 ? 0.99347 -41.76909 8.39841 1.000 8.14119 416 ALA B C 1
ATOM 6379 O O . ALA B 1 416 ? 1.29168 -42.80207 9.00955 1.000 10.28206 416 ALA B O 1
ATOM 6381 N N . LEU B 1 417 ? 0.30512 -40.78276 8.96985 1.000 7.88697 417 LEU B N 1
ATOM 6382 C CA . LEU B 1 417 ? -0.19696 -40.95034 10.32976 1.000 7.05836 417 LEU B CA 1
ATOM 6383 C C . LEU B 1 417 ? -1.28296 -42.02317 10.38360 1.000 6.59718 417 LEU B C 1
ATOM 6384 O O . LEU B 1 417 ? -1.39299 -42.74153 11.38694 1.000 12.13765 417 LEU B O 1
ATOM 6389 N N . GLY B 1 418 ? -2.07944 -42.15006 9.31954 1.000 8.53549 418 GLY B N 1
ATOM 6390 C CA . GLY B 1 418 ? -3.01959 -43.25759 9.23960 1.000 9.77533 418 GLY B CA 1
ATOM 6391 C C . GLY B 1 418 ? -2.31261 -44.59909 9.25344 1.000 12.10937 418 GLY B C 1
ATOM 6392 O O . GLY B 1 418 ? -2.73074 -45.51732 9.95435 1.000 11.76217 418 GLY B O 1
ATOM 6393 N N . ASP B 1 419 ? -1.22564 -44.72213 8.48012 1.000 10.50053 419 ASP B N 1
ATOM 6394 C CA . ASP B 1 419 ? -0.39961 -45.92629 8.52776 1.000 8.82181 419 ASP B CA 1
ATOM 6395 C C . ASP B 1 419 ? 0.08615 -46.19578 9.94919 1.000 11.87118 419 ASP B C 1
ATOM 6396 O O . ASP B 1 419 ? 0.05278 -47.33293 10.42567 1.000 12.01353 419 ASP B O 1
ATOM 6401 N N . ALA B 1 420 ? 0.57626 -45.16029 10.63144 1.000 10.00969 420 ALA B N 1
ATOM 6402 C CA . ALA B 1 420 ? 1.12785 -45.35815 11.96902 1.000 9.16131 420 ALA B CA 1
ATOM 6403 C C . ALA B 1 420 ? 0.03992 -45.74560 12.95954 1.000 12.77311 420 ALA B C 1
ATOM 6404 O O . ALA B 1 420 ? 0.22525 -46.65628 13.77969 1.000 14.31263 420 ALA B O 1
ATOM 6406 N N . ALA B 1 421 ? -1.11049 -45.07775 12.88493 1.000 11.29060 421 ALA B N 1
ATOM 6407 C CA . ALA B 1 421 ? -2.14651 -45.27769 13.88820 1.000 13.45120 421 ALA B CA 1
ATOM 6408 C C . ALA B 1 421 ? -2.79275 -46.64618 13.77292 1.000 16.68386 421 ALA B C 1
ATOM 6409 O O . ALA B 1 421 ? -3.38543 -47.11596 14.74930 1.000 16.42296 421 ALA B O 1
ATOM 6411 N N . ALA B 1 422 ? -2.69103 -47.29212 12.60862 1.000 16.46675 422 ALA B N 1
ATOM 6412 C CA . ALA B 1 422 ? -3.15553 -48.66639 12.47571 1.000 17.55635 422 ALA B CA 1
ATOM 6413 C C . ALA B 1 422 ? -2.37020 -49.62299 13.36254 1.000 19.89070 422 ALA B C 1
ATOM 6414 O O . ALA B 1 422 ? -2.85877 -50.71771 13.66575 1.000 24.36484 422 ALA B O 1
ATOM 6416 N N . GLU B 1 423 ? -1.16706 -49.23949 13.78195 1.000 15.78918 423 GLU B N 1
ATOM 6417 C CA . GLU B 1 423 ? -0.35897 -50.03264 14.69892 1.000 18.81546 423 GLU B CA 1
ATOM 6418 C C . GLU B 1 423 ? -0.69112 -49.74596 16.16066 1.000 20.45698 423 GLU B C 1
ATOM 6419 O O . GLU B 1 423 ? -0.16282 -50.42065 17.05312 1.000 28.64054 423 GLU B O 1
ATOM 6425 N N . TRP B 1 424 ? -1.56082 -48.77382 16.41935 1.000 16.64599 424 TRP B N 1
ATOM 6426 C CA . TRP B 1 424 ? -1.96178 -48.40810 17.76690 1.000 17.90082 424 TRP B CA 1
ATOM 6427 C C . TRP B 1 424 ? -3.13765 -49.27369 18.21026 1.000 20.01428 424 TRP B C 1
ATOM 6428 O O . TRP B 1 424 ? -4.04065 -49.55814 17.42304 1.000 23.61119 424 TRP B O 1
ATOM 6439 N N . ARG B 1 425 ? -3.13171 -49.68797 19.47735 1.000 27.02134 425 ARG B N 1
ATOM 6440 C CA . ARG B 1 425 ? -4.16883 -50.57398 19.99497 1.000 26.38468 425 ARG B CA 1
ATOM 6441 C C . ARG B 1 425 ? -5.20383 -49.78414 20.79123 1.000 21.18389 425 ARG B C 1
ATOM 6442 O O . ARG B 1 425 ? -4.87805 -49.19625 21.83063 1.000 26.75973 425 ARG B O 1
ATOM 6450 N N . TYR B 1 426 ? -6.45050 -49.79421 20.32243 1.000 19.11346 426 TYR B N 1
ATOM 6451 C CA . TYR B 1 426 ? -7.56636 -49.20471 21.05999 1.000 22.27980 426 TYR B CA 1
ATOM 6452 C C . TYR B 1 426 ? -8.55136 -50.29830 21.46126 1.000 27.44912 426 TYR B C 1
ATOM 6453 O O . TYR B 1 426 ? -9.08581 -51.01158 20.60418 1.000 37.12745 426 TYR B O 1
ATOM 6462 N N . ARG B 1 427 ? -8.77152 -50.42502 22.76762 1.000 35.13553 427 ARG B N 1
ATOM 6463 C CA . ARG B 1 427 ? -9.61533 -51.45663 23.36269 1.000 36.00720 427 ARG B CA 1
ATOM 6464 C C . ARG B 1 427 ? -10.99917 -50.93046 23.72526 1.000 30.33082 427 ARG B C 1
ATOM 6465 O O . ARG B 1 427 ? -11.71428 -50.39219 22.88050 1.000 42.37380 427 ARG B O 1
#

Nearest PDB structures (foldseek):
  8kdl-assembly1_A  TM=1.002E+00  e=1.120E-86  Streptomyces lincolnensis
  8kdk-assembly1_D  TM=9.586E-01  e=1.136E-43  Streptomyces caelestis
  8kdk-assembly1_A  TM=9.487E-01  e=2.447E-42  Streptomyces caelestis
  1ynu-assembly1_A  TM=7.664E-01  e=3.825E-18  Malus domestica
  3piu-assembly1_A-2  TM=7.485E-01  e=3.225E-18  Malus domestica

Sequence (821 aa):
LTDDGWLIRRTSVDTVRPFDDPSAQWMLDRAQARLPLYLLHVADHAEATPPGLREALHAQDAAPCDGLLFSQYGLPELRRRLDAWLAADEEWDTAAEPLVSVAWSGTGAAIFDLLRMLKDGRPGPSAVLLPRPGWGYDMSVRDTGHVPVSYEVPPESPHGPDPAHLEEAWQRCRSEGLDVACILINPQHNPWGGNWTPEFLAAVAALAERERVPVLVDNAFYGLTAEDVRPTSAVRLLGHLVGQELLVSVRSLSSQFACSGWALGAVAGSPGLVSAYSGRWRCLREPTAGFRAQAAMAAWLGGAEEPERFTRRRRSEATRHARLLRRTTLRAAGLPDDAVLHHGGAPFTLLRPPGGSSTVVEEVREQTVVRHGVLLGLERDARERPWFKVWLGRDSSVFEPAARALGDAAAEWRYLTDDGWLIRRTSVDTVRPFDDPSAQWMLDRAQARLPLYLLHVADHAEATPPGLREALHAQDAAPCDGLLLFSQYGLPELRRRLDAWLAADEEWDTAAEPLVSVAWSGTGAAIFDLLRMLKDGRPGPSAVLLPRPGWGYDMSVRDTGHVPVSYEVPPESPHGPDPAHLEEAWQRCRSEGLDVACILINPQHNPWGGNWTPEFLAAVAALAERERVPVLVDNAFYGLTAEDVRPTSAVRLLGHLVGQELLVSVRSLSSQFACSGWALGAVAGSPGLVSAYSGRWRCLREPTAGFRAQAAMAAWLGGAEPERFTRRRRSEATRHARLLRTTLRAAGLPDDAVLHHGGAPFTLLRPPGGSTVVEEVREQTVVRHGVLLGLERDARERPWFKVWLGRDSSVFEPAARALGDAAAEWRYR

Organism: Streptomyces lincolnensis (NCBI:txid1915)

B-factor: mean 14.06, std 7.42, range [3.7, 53.47]

Foldseek 3Di:
DQACLVVCVPQQDDPDHSDPDPVSVLSPVCSVVVHGAHEFADQFAQVDFFPQLVVLLVVVVVDDFFDFDPDLQADVLLQVLCVVVVCVLLVADPPFDKHKGKDFAAVLVLLLLLLLVLCPPPPDAAEEEEAVPADPVCVSCVVSRHHYQYFFFFLLDLATDALVSVVVSVVVCVVVVHHYREYEDEQCGPPSRHQHDLRNLVSVLVVCVVSVHAYEYEDQFQLQFAPVDHHNRSNRSNSVCQQVVRYKYKYFPVCRRVVVRNMIMIMGRHVSVVCSSPVRPCVPDTNGNRSSSSSVSVVSPDDRSVVSSVVLNHQLNVLLVLLQVLLVVLPDDNSQWDHSRSHSKIKGQAFPPDDVVVLQSVLCVPQNYHWHWHAGPVRRIITIGGRRYPCSHSVSNSNSVSVSSSVGDD/DLACLVVCVPQQDDPDHNDPDPVSVLSVVCSVVVHGAHEFADQFAQPDFFPQLVVLLVVVVVDDFFDFDDDLQADVLLQVLCVVVVCVLLVADPPFDKHKGKDFAAVLVLLLLLLLVLCPPPPDAAEEEEAPPADPVCVSQVVSRHHYQYFFFFLQDLATDALVSVVVSVVVCVVVVHHYAEYEDEQCGPPSRHQHDLRNLVSVLVVCVVSVHAYEYEDQFQLQFAPPDNHDRSNRSNSVCQQVVRYKYKYFPVCRRVVVRNMIMIMGRHVSVVCSSPVRPCVPDTSGNRSSSSSCSVVSVDDRSVVSSVVQNPQLNVLLVLLQVLLVVLPDDNVQWDHSRSHSKIKGQAAPPDDVVVLQSVLCVPQNYHWHWHAGPVRRIITIGGRRYDCSNSVSNSNSVSVSSNPGDHD

Solvent-accessible surface area: 28540 Å² total